Protein 7XKD (pdb70)

Solvent-accessible surface area: 43167 Å² total; per-residue (Å²): 166,103,128,202,90,115,69,119,52,49,124,77,30,27,119,115,25,69,105,84,14,71,124,40,66,91,102,39,99,25,14,26,39,0,0,9,8,14,26,22,176,48,8,74,19,105,80,11,144,96,0,18,104,95,59,144,38,111,11,90,164,6,77,1,44,8,3,43,31,28,41,28,59,55,9,49,19,16,6,0,29,0,0,32,59,8,25,0,0,2,0,0,1,10,1,42,77,20,105,19,23,56,0,9,50,16,0,35,13,2,3,15,19,92,37,2,62,115,4,7,0,0,0,0,0,0,25,19,48,76,0,18,102,103,33,96,63,116,70,21,102,90,73,7,61,40,24,84,202,39,104,43,36,182,101,9,109,64,97,97,52,72,30,106,135,0,6,56,0,18,17,3,2,38,19,18,0,0,119,35,3,51,87,26,8,79,49,102,9,29,0,22,28,40,39,2,52,22,129,41,111,100,7,51,97,65,6,20,79,5,0,81,35,18,12,13,14,89,30,1,67,57,9,35,2,47,166,63,99,97,21,114,118,59,8,79,82,14,78,45,96,14,145,81,36,44,168,74,10,38,78,31,72,0,48,116,50,1,101,137,36,118,92,32,58,163,20,150,16,164,51,85,56,35,3,140,12,12,34,8,9,0,30,14,12,49,16,4,80,90,7,87,48,0,0,0,0,0,7,18,6,14,0,0,1,6,8,0,61,43,67,15,10,42,54,22,4,92,23,176,16,30,3,2,18,5,1,0,14,1,60,65,22,48,55,0,0,6,3,0,0,23,3,39,0,12,0,6,37,9,130,30,240,124,53,93,23,96,54,48,92,80,2,71,37,14,95,2,5,2,13,10,0,55,8,14,84,37,67,44,0,0,0,0,0,2,23,23,27,1,0,6,6,34,15,128,85,18,124,61,82,25,70,1,74,48,13,68,2,4,0,32,11,5,16,33,4,81,87,53,102,29,0,0,0,0,0,0,14,8,11,1,20,2,4,7,6,160,85,14,84,3,98,15,19,3,44,14,1,29,1,1,1,23,10,14,24,15,3,38,42,14,40,0,0,0,0,0,0,31,16,8,20,0,30,2,3,0,13,95,0,0,39,83,15,23,64,0,52,94,139,102,11,111,6,5,0,12,7,10,11,12,3,73,0,0,17,0,0,0,0,0,1,14,61,81,45,0,3,1,4,1,1,3,50,28,63,71,7,5,73,4,60,11,10,42,43,26,0,16,11,19,15,23,6,78,56,0,35,0,0,0,0,0,0,15,23,18,28,0,27,0,11,23,115,69,54,114,18,119,138,81,9,94,49,23,89,43,10,28,119,58,136,34,58,100,4,31,98,3,0,44,47,3,40,57,51,2,88,71,62,26,178,91,0,20,2,22,73,111,39,82,66,91,94,10,34,1,178,84,30,86,10,93,7,56,40,24,34,161,18,124,66,50,22,72,31,113,0,32,0,55,16,58,38,20,67,3,50,37,1,31,0,3,0,0,20,54,8,104,87,103,29,34,31,18,0,0,7,4,15,55,87,11,103,69,82,44,42,8,6,41,0,80,80,32,5,62,1,54,30,43,44,96,140,62,17,0,44,0,56,0,71,45,4,84,82,119,3,26,0,41,0,31,0,0,0,1,6,28,12,100,35,129,12,17,10,15,14,50,12,74,86,12,33,4,41,9,94,20,19,84,0,28,6,64,131,91,81,79,43,34,39,141,64,23,90,94,3,4,20,65,0,11,100,55,0,42,50,2,19,94,6,2,101,75,63,54,83,12,72,89,43,78,11,8,58,0,6,22,42,0,0,26,0,6,28,67,15,12,86,37,29,43,83,4,17,192,60,81,36,144,138,53,142,52,138,4,18,42,23,0,19,107,6,0,35,19,23,0,0,0,9,7,0,3,7,19,1,2,89,10,0,89,23,4,1,52,97,8,17,74,38,41,74,120,101,11,26,92,95,10,24,112,67,0,64,23,79,0,34,86,33,12,54,96,4,55,109,123,33,65,80,19,0,9,53,127,108,34,69,68,105,85,11,4,23,16,74,42,92,96,23,26,95,115,18,12,51,29,45,17,41,91,22,30,119,97,2,39,55,13,27,99,48,0,57,66,30,10,72,159,12,45,147,109,90,32,86,52,79,41,42,163,99,61,139,64,24,105,49,5,47,31,2,0,27,17,4,0,4,34,10,33,9,58,24,87,112,14,139,91,107,80,84,100,79,65,54,70,52,13,63,62,15,15,33,2,1,42,45,0,22,56,37,14,0,33,23,26,62,68,0,122,71,55,106,124

Sequence (1008 aa):
EDQRNEEKAQREANKKIEKQLQKDKQVYRATHRLLLLGAGESGKNTIVKSGIFETKFQVDKVNFHMFDVGAQRDERRKWIQCFNDVTAIIFVVASSTNRLQAALKLFDSIWNNKWLRDTSVILFLNKQDLLAEKVLAGKIEDYFPEFARYTTPEDATPEPGEDPRVTRAKYFIRDEFLRISTASGDGRHYCYPHFTCAVDTENIRRVFNDCRDIIQRMHLRQYELLELDQLRQEAEQLKNQIRDARKACADATLSQITNNIDPVGRIQMRTRRTLRGHLAKIYAMHWGTDSRLLVSASQDGKLIIWDSYTTNKVHAIPLRSSWVMTCAYAPSGNYVACGGLDNICSIYNLKTREGNVRVSRELAGHTGYLSCCRFLDDNQIVTSSGDTTCALWDIETGQQTTTFTGHTGDVMSLSLAPDTRLFVSGACDASAKLWDVREGMCRQTFTGHESDINAICFFPNGNAFATGSDDATCRLFDLRADQELMTYSHDNIICGITSVSFSKSGRLLLAGYDDFNCNVWDALKADRAGVLAGHDNRVSCLGVTDDGMAVATGSWDSFLKIWNSIAQARKLVEQLKMEANIDRIKVSKAAADLMAYCEAHAKEDPLLTPVPASENPFRQVQLQESGGGLVQPGGSLRLSCAASGFTFSNYKMNWVRQAPGKGLEWVSDISQSGASISYTGSVKGRFTISRDNAKNTLYLQMNSLKPEDTAVYYCARCPAPFTRDCFDVTSTTYAYRGQGTQVTVSSQMMALTFITYIGCGLSSIFLSVTLVTYIAFEKIRRDYPSKILIQLCAALLLLNLIFLLDSWIALYNTRGFCIAVAVFLHYFLLVSFTWMGLEAFHMYLALVKVFNTYIRKYILKFCIVGWGIPAVVVSIVLTISPDNYGIGNGTPDDFCWINSNVVFYITVVGYFCVIFLLNVSMFIVVLVQLCRIKKKKQLGAQRKTSIQDLRSIAGLTFLLGITWGFAFFAWGVNVTFMYLFAIFNTLQGFFIFIFYCAAKENVRKQWR

Organism: Homo sapiens (NCBI:txid9606)

B-factor: mean 107.79, std 13.54, range [73.79, 157.04]

Nearest PDB structures (foldseek):
  7xkf-assembly1_A  TM=1.004E+00  e=2.173E-44  Homo sapiens
  8f2b-assembly1_A  TM=9.698E-01  e=2.973E-37  Homo sapiens
  7tyo-assembly1_A  TM=9.680E-01  e=7.013E-37  Homo sapiens
  8f0j-assembly1_A  TM=9.685E-01  e=1.077E-36  Homo sapiens
  7f53-assembly1_A  TM=9.692E-01  e=2.702E-36  Homo sapiens

Foldseek 3Di:
DVPVVVVVVVVVVVVVVVVVVVVVVVVVVQAQEEEEAELDPVFPSPLLQQQKDWDWDADPNGIYIYIYGHPDDPPCPPVVLVCLPHLAYEYEYALQVVSLVSSLVVLLCQCQDPSNVQHAYEYEYECLVNLVVVQVPPPLCVVDVCLVVFDQDPPLPPVVPPDRRSSSSVVVSVVSNVVSQVVRDDLRYHYHYDYDHSPDPCSVVVVVVVSVVSVVSVVCVVVPVD/DVVVVVVVVVVVVVVVVVVLVVLDDDFLQVVCVPPDDPAQDEWDFPDKAFDDDFAWQEKAAAQVLQWIWTAGLCQWIWIARNVVRHIDQTDGHPHSAWREKEAANVRQWIWIWFQVQKIFIWGCQDPVNHIDGLDIAHPGPFTWQYKYHQHNQWIWTFGQVQKIFIAGNVVRGTPAIAHDGDGGWNEKEAFPVSQKIKTFGQQQKIFIFGVVHHDGPAIAHDDDGGFNEKYAANVRFKIKTWGQQQKIWIGGHPSRYTRDIAHDPPGRGTWQYWEAAQNRQWIWTWTQVQKIFIARPSNNDTSYIHNPGDGGFNYKYAGNNRPWIWTGGRVSMITIID/DVVVVVVVVVVVVVVVVDDDDDPVVVVVVVVVVCVVCVVVDCVNPPDDPVPDPVD/DWAKAKDWADEDAAFAKIKIKIAIDDDQLQQWKKFKWWAAVPDAIDGAWIAHRVGPDTDGDPVCRVFKDKDDDSVRRMIMIMGRGHDQRRFTWMKMFTFDDTPDPDGDQRRPPPDDRIHPTDTHGYDD/DLVVLVVLLLVQLVLLLVLLVVLLCLLVVDVVPQPDPVSLLLNQLSVLSNQLSVLVNVQVVDFDAVDQVVLLVSQLSNQLSLQLNLLSLLVSLVVLCLVPVVPPPSDDPPPSPVSCCCSNPVSVVLSVVVVVVDSCQQAACVDSDNHTGHGDPVVVCCVRPVVSSVVSLVSLVVSLVVVVVVVVVVQPPCPPHPRDPDDPLVVLVNVLSCLSSVNLCVLVVCVPVDPVVSVSSSSNCPSNSSVSNSVSPQVVDPVSVVVVD

GO terms:
  GO:0005515 protein binding (F, IPI)
  GO:0001678 intracellular glucose homeostasis (P, IDA)
  GO:0034695 response to prostaglandin E (P, IDA)
  GO:0035774 positive regulation of insulin secretion involved in cellular response to glucose stimulus (P, IDA)
  GO:0038184 adenylate cyclase-activating G protein-coupled bile acid receptor signaling pathway (P, IDA)
  GO:0014819 regulation of skeletal muscle contraction (P, IDA)
  GO:0007189 adenylate cyclase-activating G protein-coupled receptor signaling pathway (P, IDA)
  GO:0007192 adenylate cyclase-activating serotonin receptor signaling pathway (P, IDA)
  GO:0071468 cellular response to acidic pH (P, IDA)
  GO:0031748 D1 dopamine receptor binding (F, IPI)
  GO:0009898 cytoplasmic side of plasma membrane (C, IDA)
  GO:0003925 G protein activity (F, IDA)
  GO:0071880 adenylate cyclase-activating adrenergic receptor signaling pathway (P, IDA)
  GO:0003924 GTPase activity (F, EXP)
  GO:0002862 negative regulation of inflammatory response to antigenic stimulus (P, TAS)
  GO:0003091 renal water homeostasis (P, TAS)
  GO:0003925 G protein activity (F, TAS)
  GO:0005886 plasma membrane (C, TAS)
  GO:0010856 adenylate cyclase activator activity (F, TAS)
  GO:0032024 positive regulation of insulin secretion (P, TAS)

Secondary structure (DSSP, 8-state):
-HHHHHHHHHHHHHHHHHHHHHHHHHHHHT--EEEEEESSSSS-HHHH---EEEEEEEETTEEEEEEEE-S--S--TTGGGGGTTSSEEEEEEE----HHHHHHHHHHHHHT-STTTT-EEEEEEE-HHHHHHHHH---HHHH-GGGTT----TT---SS---TTHHHHHHHHHHHHHHHHHHH-SSS--EEEEE--SS-STHHHHHHHHHHHHHHHHHHHHTT--/-HHHHHHHHHHHHHHHHHHHHHH--S-HHHHTTSSPP-------EEEEE---SS-EEEEEE-TTSSEEEEEETTTEEEEEETTTTEEEEEEEPSSS-EEEEEE-TTSSEEEEEETTS-EEEEESS-SS-S-EEEEEE---SS-EEEEEESSSS-EEEEETTSEEEEEETTTTEEEEEEE--SSPEEEEEE-TTSSEEEEEESSSEEEEEETTT----EEEE--SS-EEEEEE-TTSSEEEEEETTS-EEEEETTTTEEEEEE--TT--S-EEEEEE-SSSSEEEEEETTS-EEEEETTTTEEEEE----SS----EEE-TTSS-EEE--TTS-EEEE-/-HHHHHHHHHHHHHHHHS----HHHHHHHHHHHHHHTSTT-TTTSPPPTTS-TT-/--EEEEE---EE-TT--EEEEEEEESS-GGGS-EEEEEEETTTEEEEEEEE-TTSS--EE-GGGTTTEEEEEETTTTEEEEEE-S--GGG-EEEEEEE-SSSS-S----SSSSS-TTB---EEEEE--/-HHHHHHHHHHHHHHHHHHHHHHHHHHHH-GGG--SHHHHHHHHHHHHHHHHHHHHHHHHH----S-HHHHHHHHHHHHHHHHHHHHHHHHHHHHHHHHHTS-SS---TTHHHHHHHHHHHHHHHHHHHHHHH-GGGS------SSS-----SSSHHIIIIIIHHHHHHHHHHHHHHHHHHHHHHHHT--SSSS-S---HHHHHHHHHHHHHHTGGGGHHHHH----HHHHHHHHHHHHTHHHHHHIIIIIS-HHHHHHH-

InterPro domains:
  IPR000367 G-protein alpha subunit, group S [PR00443] (86-100)
  IPR000367 G-protein alpha subunit, group S [PR00443] (101-116)
  IPR000367 G-protein alpha subunit, group S [PR00443] (117-131)
  IPR000367 G-protein alpha subunit, group S [PR00443] (270-285)
  IPR000367 G-protein alpha subunit, group S [PR00443] (334-348)
  IPR000367 G-protein alpha subunit, group S [PR00443] (349-362)
  IPR001019 Guanine nucleotide binding protein, alpha subunit [PF00503] (21-383)
  IPR001019 Guanine nucleotide binding protein, alpha subunit [PR00318] (42-57)
  IPR001019 Guanine nucleotide binding protein, alpha subunit [PR00318] (190-212)
  IPR001019 Guanine nucleotide binding protein, alpha subunit [PR00318] (219-236)
  IPR001019 Guanine nucleotide binding protein, alpha subunit [PR00318] (241-269)
  IPR001019 Guanine nucleotide binding protein, alpha subunit [PR00318] (287-296)
  IPR001019 Guanine nucleotide binding protein, alpha subunit [PS51882] (39-394)
  IPR001019 Guanine nucleotide binding protein, alpha subunit [PTHR10218] (12-391)
  IPR001019 Guanine nucleotide binding protein, alpha subunit [SM00275] (20-393)
  IPR001019 Guanine nucleotide binding protein, alpha subunit [cd00066] (41-388)
  IPR011025 G protein alpha subunit, helical insertion [G3DSA:1.10.400.10] (89-203)
  IPR011025 G protein alpha subunit, helical insertion [SSF47895] (87-201)
  IPR027417 P-loop containing nucleoside triphosphate hydrolase [G3DSA:3.40.50.300] (42-382)
  IPR027417 P-loop containing nucleoside triphosphate hydrolase [SSF52540] (38-392)

CATH classification: 2.130.10.10

Radius of gyration: 33.16 Å; Cα contacts (8 Å, |Δi|>4): 2093; chains: 5; bounding box: 89×95×79 Å

Structure (mmCIF, N/CA/C/O backbone):
data_7XKD
#
_entry.id   7XKD
#
_cell.length_a   1.00
_cell.length_b   1.00
_cell.length_c   1.00
_cell.angle_alpha   90.00
_cell.angle_beta   90.00
_cell.angle_gamma   90.00
#
_symmetry.space_group_name_H-M   'P 1'
#
loop_
_entity.id
_entity.type
_entity.pdbx_description
1 polymer 'Guanine nucleotide-binding protein G(s) subunit alpha isoforms short'
2 polymer 'Guanine nucleotide-binding protein G(I)/G(S)/G(T) subunit beta-1'
3 polymer 'Guanine nucleotide-binding protein G(I)/G(S)/G(O) subunit gamma-2'
4 polymer NB35
5 polymer 'Adhesion G-protein coupled receptor G2'
6 non-polymer 3-BETA-HYDROXY-5-ANDROSTEN-17-ONE
7 water water
#
loop_
_atom_site.group_PDB
_atom_site.id
_atom_site.type_symbol
_atom_site.label_atom_id
_atom_site.label_alt_id
_atom_site.label_comp_id
_atom_site.label_asym_id
_atom_site.label_entity_id
_atom_site.label_seq_id
_atom_site.pdbx_PDB_ins_code
_atom_site.Cartn_x
_atom_site.Cartn_y
_atom_site.Cartn_z
_atom_site.occupancy
_atom_site.B_iso_or_equiv
_atom_site.auth_seq_id
_atom_site.auth_comp_id
_atom_site.auth_asym_id
_atom_site.auth_atom_id
_atom_site.pdbx_PDB_model_num
ATOM 1 N N . GLU A 1 10 ? 116.327 99.884 153.034 1.00 147.89 10 GLU A N 1
ATOM 2 C CA . GLU A 1 10 ? 116.450 100.838 154.128 1.00 147.89 10 GLU A CA 1
ATOM 3 C C . GLU A 1 10 ? 115.852 102.184 153.745 1.00 147.89 10 GLU A C 1
ATOM 4 O O . GLU A 1 10 ? 115.896 102.590 152.584 1.00 147.89 10 GLU A O 1
ATOM 10 N N . ASP A 1 11 ? 115.281 102.870 154.736 1.00 146.77 11 ASP A N 1
ATOM 11 C CA . ASP A 1 11 ? 114.670 104.170 154.485 1.00 146.77 11 ASP A CA 1
ATOM 12 C C . ASP A 1 11 ? 115.716 105.246 154.219 1.00 146.77 11 ASP A C 1
ATOM 13 O O . ASP A 1 11 ? 115.523 106.101 153.347 1.00 146.77 11 ASP A O 1
ATOM 18 N N . GLN A 1 12 ? 116.824 105.234 154.968 1.00 144.10 12 GLN A N 1
ATOM 19 C CA . GLN A 1 12 ? 117.733 106.378 154.942 1.00 144.10 12 GLN A CA 1
ATOM 20 C C . GLN A 1 12 ? 118.458 106.509 153.604 1.00 144.10 12 GLN A C 1
ATOM 21 O O . GLN A 1 12 ? 118.504 107.602 153.028 1.00 144.10 12 GLN A O 1
ATOM 27 N N . ARG A 1 13 ? 119.013 105.415 153.077 1.00 142.55 13 ARG A N 1
ATOM 28 C CA . ARG A 1 13 ? 119.603 105.494 151.744 1.00 142.55 13 ARG A CA 1
ATOM 29 C C . ARG A 1 13 ? 118.558 105.831 150.687 1.00 142.55 13 ARG A C 1
ATOM 30 O O . ARG A 1 13 ? 118.851 106.557 149.730 1.00 142.55 13 ARG A O 1
ATOM 38 N N . ASN A 1 14 ? 117.331 105.334 150.847 1.00 136.03 14 ASN A N 1
ATOM 39 C CA . ASN A 1 14 ? 116.286 105.653 149.880 1.00 136.03 14 ASN A CA 1
ATOM 40 C C . ASN A 1 14 ? 116.004 107.151 149.834 1.00 136.03 14 ASN A C 1
ATOM 41 O O . ASN A 1 14 ? 115.984 107.755 148.751 1.00 136.03 14 ASN A O 1
ATOM 46 N N . GLU A 1 15 ? 115.807 107.778 150.998 1.00 135.16 15 GLU A N 1
ATOM 47 C CA . GLU A 1 15 ? 115.477 109.198 150.990 1.00 135.16 15 GLU A CA 1
ATOM 48 C C . GLU A 1 15 ? 116.691 110.037 150.615 1.00 135.16 15 GLU A C 1
ATOM 49 O O . GLU A 1 15 ? 116.547 111.094 149.994 1.00 135.16 15 GLU A O 1
ATOM 55 N N . GLU A 1 16 ? 117.898 109.580 150.965 1.00 128.64 16 GLU A N 1
ATOM 56 C CA . GLU A 1 16 ? 119.094 110.291 150.528 1.00 128.64 16 GLU A CA 1
ATOM 57 C C . GLU A 1 16 ? 119.224 110.265 149.012 1.00 128.64 16 GLU A C 1
ATOM 58 O O . GLU A 1 16 ? 119.582 111.274 148.397 1.00 128.64 16 GLU A O 1
ATOM 64 N N . LYS A 1 17 ? 118.932 109.122 148.391 1.00 123.39 17 LYS A N 1
ATOM 65 C CA . LYS A 1 17 ? 118.972 109.038 146.936 1.00 123.39 17 LYS A CA 1
ATOM 66 C C . LYS A 1 17 ? 117.919 109.938 146.301 1.00 123.39 17 LYS A C 1
ATOM 67 O O . LYS A 1 17 ? 118.193 110.625 145.307 1.00 123.39 17 LYS A O 1
ATOM 73 N N . ALA A 1 18 ? 116.706 109.945 146.860 1.00 116.51 18 ALA A N 1
ATOM 74 C CA . ALA A 1 18 ? 115.663 110.814 146.323 1.00 116.51 18 ALA A CA 1
ATOM 75 C C . ALA A 1 18 ? 116.053 112.284 146.443 1.00 116.51 18 ALA A C 1
ATOM 76 O O . ALA A 1 18 ? 115.874 113.066 145.499 1.00 116.51 18 ALA A O 1
ATOM 78 N N . GLN A 1 19 ? 116.602 112.674 147.593 1.00 109.71 19 GLN A N 1
ATOM 79 C CA . GLN A 1 19 ? 117.032 114.052 147.782 1.00 109.71 19 GLN A CA 1
ATOM 80 C C . GLN A 1 19 ? 118.164 114.409 146.829 1.00 109.71 19 GLN A C 1
ATOM 81 O O . GLN A 1 19 ? 118.204 115.519 146.289 1.00 109.71 19 GLN A O 1
ATOM 87 N N . ARG A 1 20 ? 119.091 113.477 146.601 1.00 114.45 20 ARG A N 1
ATOM 88 C CA . ARG A 1 20 ? 120.200 113.742 145.692 1.00 114.45 20 ARG A CA 1
ATOM 89 C C . ARG A 1 20 ? 119.715 113.934 144.260 1.00 114.45 20 ARG A C 1
ATOM 90 O O . ARG A 1 20 ? 120.196 114.824 143.549 1.00 114.45 20 ARG A O 1
ATOM 98 N N . GLU A 1 21 ? 118.761 113.115 143.814 1.00 110.92 21 GLU A N 1
ATOM 99 C CA . GLU A 1 21 ? 118.263 113.280 142.450 1.00 110.92 21 GLU A CA 1
ATOM 100 C C . GLU A 1 21 ? 117.455 114.568 142.308 1.00 110.92 21 GLU A C 1
ATOM 101 O O . GLU A 1 21 ? 117.523 115.243 141.270 1.00 110.92 21 GLU A O 1
ATOM 107 N N . ALA A 1 22 ? 116.702 114.942 143.348 1.00 102.99 22 ALA A N 1
ATOM 108 C CA . ALA A 1 22 ? 116.017 116.231 143.319 1.00 102.99 22 ALA A CA 1
ATOM 109 C C . ALA A 1 22 ? 117.016 117.379 143.245 1.00 102.99 22 ALA A C 1
ATOM 110 O O . ALA A 1 22 ? 116.809 118.353 142.509 1.00 102.99 22 ALA A O 1
ATOM 112 N N . ASN A 1 23 ? 118.113 117.274 143.997 1.00 99.64 23 ASN A N 1
ATOM 113 C CA . ASN A 1 23 ? 119.161 118.284 143.936 1.00 99.64 23 ASN A CA 1
ATOM 114 C C . ASN A 1 23 ? 119.770 118.368 142.545 1.00 99.64 23 ASN A C 1
ATOM 115 O O . ASN A 1 23 ? 120.072 119.461 142.062 1.00 99.64 23 ASN A O 1
ATOM 120 N N . LYS A 1 24 ? 119.979 117.223 141.894 1.00 99.85 24 LYS A N 1
ATOM 121 C CA . LYS A 1 24 ? 120.529 117.237 140.541 1.00 99.85 24 LYS A CA 1
ATOM 122 C C . LYS A 1 24 ? 119.584 117.930 139.565 1.00 99.85 24 LYS A C 1
ATOM 123 O O . LYS A 1 24 ? 120.018 118.730 138.723 1.00 99.85 24 LYS A O 1
ATOM 129 N N . LYS A 1 25 ? 118.286 117.638 139.666 1.00 99.64 25 LYS A N 1
ATOM 130 C CA . LYS A 1 25 ? 117.313 118.301 138.802 1.00 99.64 25 LYS A CA 1
ATOM 131 C C . LYS A 1 25 ? 117.316 119.809 139.026 1.00 99.64 25 LYS A C 1
ATOM 132 O O . LYS A 1 25 ? 117.289 120.600 138.067 1.00 99.64 25 LYS A O 1
ATOM 138 N N . ILE A 1 26 ? 117.361 120.227 140.291 1.00 99.64 26 ILE A N 1
ATOM 139 C CA . ILE A 1 26 ? 117.367 121.651 140.598 1.00 99.64 26 ILE A CA 1
ATOM 140 C C . ILE A 1 26 ? 118.655 122.299 140.114 1.00 99.64 26 ILE A C 1
ATOM 141 O O . ILE A 1 26 ? 118.654 123.448 139.667 1.00 99.64 26 ILE A O 1
ATOM 146 N N . GLU A 1 27 ? 119.773 121.576 140.189 1.00 99.64 27 GLU A N 1
ATOM 147 C CA . GLU A 1 27 ? 121.033 122.100 139.674 1.00 99.64 27 GLU A CA 1
ATOM 148 C C . GLU A 1 27 ? 120.959 122.333 138.173 1.00 99.64 27 GLU A C 1
ATOM 149 O O . GLU A 1 27 ? 121.461 123.345 137.667 1.00 99.64 27 GLU A O 1
ATOM 155 N N . LYS A 1 28 ? 120.348 121.398 137.443 1.00 99.64 28 LYS A N 1
ATOM 156 C CA . LYS A 1 28 ? 120.165 121.598 136.008 1.00 99.64 28 LYS A CA 1
ATOM 157 C C . LYS A 1 28 ? 119.338 122.846 135.731 1.00 99.64 28 LYS A C 1
ATOM 158 O O . LYS A 1 28 ? 119.729 123.701 134.920 1.00 99.64 28 LYS A O 1
ATOM 164 N N . GLN A 1 29 ? 118.199 122.978 136.414 1.00 99.64 29 GLN A N 1
ATOM 165 C CA . GLN A 1 29 ? 117.367 124.160 136.206 1.00 99.64 29 GLN A CA 1
ATOM 166 C C . GLN A 1 29 ? 118.111 125.435 136.589 1.00 99.64 29 GLN A C 1
ATOM 167 O O . GLN A 1 29 ? 117.945 126.479 135.948 1.00 99.64 29 GLN A O 1
ATOM 173 N N . LEU A 1 30 ? 118.954 125.363 137.617 1.00 99.64 30 LEU A N 1
ATOM 174 C CA . LEU A 1 30 ? 119.639 126.552 138.104 1.00 99.64 30 LEU A CA 1
ATOM 175 C C . LEU A 1 30 ? 120.728 127.000 137.141 1.00 99.64 30 LEU A C 1
ATOM 176 O O . LEU A 1 30 ? 120.934 128.201 136.949 1.00 99.64 30 LEU A O 1
ATOM 181 N N . GLN A 1 31 ? 121.450 126.056 136.535 1.00 99.64 31 GLN A N 1
ATOM 182 C CA . GLN A 1 31 ? 122.426 126.449 135.522 1.00 99.64 31 GLN A CA 1
ATOM 183 C C . GLN A 1 31 ? 121.726 127.002 134.286 1.00 99.64 31 GLN A C 1
ATOM 184 O O . GLN A 1 31 ? 122.210 127.957 133.658 1.00 99.64 31 GLN A O 1
ATOM 190 N N . LYS A 1 32 ? 120.561 126.442 133.947 1.00 99.64 32 LYS A N 1
ATOM 191 C CA . LYS A 1 32 ? 119.775 127.006 132.856 1.00 99.64 32 LYS A CA 1
ATOM 192 C C . LYS A 1 32 ? 119.374 128.445 133.157 1.00 99.64 32 LYS A C 1
ATOM 193 O O . LYS A 1 32 ? 119.398 129.304 132.268 1.00 99.64 32 LYS A O 1
ATOM 199 N N . ASP A 1 33 ? 118.998 128.726 134.406 1.00 99.64 33 ASP A N 1
ATOM 200 C CA . ASP A 1 33 ? 118.637 130.090 134.786 1.00 99.64 33 ASP A CA 1
ATOM 201 C C . ASP A 1 33 ? 119.855 131.006 134.818 1.00 99.64 33 ASP A C 1
ATOM 202 O O . ASP A 1 33 ? 119.753 132.197 134.503 1.00 99.64 33 ASP A O 1
ATOM 207 N N . LYS A 1 34 ? 121.009 130.475 135.224 1.00 99.64 34 LYS A N 1
ATOM 208 C CA . LYS A 1 34 ? 122.230 131.273 135.266 1.00 99.64 34 LYS A CA 1
ATOM 209 C C . LYS A 1 34 ? 122.630 131.733 133.875 1.00 99.64 34 LYS A C 1
ATOM 210 O O . LYS A 1 34 ? 123.096 132.867 133.692 1.00 99.64 34 LYS A O 1
ATOM 216 N N . GLN A 1 35 ? 122.462 130.859 132.881 1.00 99.64 35 GLN A N 1
ATOM 217 C CA . GLN A 1 35 ? 122.763 131.250 131.508 1.00 99.64 35 GLN A CA 1
ATOM 218 C C . GLN A 1 35 ? 121.958 132.479 131.100 1.00 99.64 35 GLN A C 1
ATOM 219 O O . GLN A 1 35 ? 122.488 133.393 130.459 1.00 99.64 35 GLN A O 1
ATOM 225 N N . VAL A 1 36 ? 120.675 132.520 131.465 1.00 99.64 36 VAL A N 1
ATOM 226 C CA . VAL A 1 36 ? 119.836 133.668 131.131 1.00 99.64 36 VAL A CA 1
ATOM 227 C C . VAL A 1 36 ? 120.247 134.890 131.942 1.00 99.64 36 VAL A C 1
ATOM 228 O O . VAL A 1 36 ? 120.306 136.010 131.421 1.00 99.64 36 VAL A O 1
ATOM 232 N N . TYR A 1 37 ? 120.528 134.697 133.231 1.00 99.64 37 TYR A N 1
ATOM 233 C CA . TYR A 1 37 ? 120.809 135.830 134.107 1.00 99.64 37 TYR A CA 1
ATOM 234 C C . TYR A 1 37 ? 122.093 136.543 133.710 1.00 99.64 37 TYR A C 1
ATOM 235 O O . TYR A 1 37 ? 122.194 137.767 133.845 1.00 99.64 37 TYR A O 1
ATOM 244 N N . ARG A 1 38 ? 123.095 135.795 133.245 1.00 99.64 38 ARG A N 1
ATOM 245 C CA . ARG A 1 38 ? 124.389 136.409 132.961 1.00 99.64 38 ARG A CA 1
ATOM 246 C C . ARG A 1 38 ? 124.302 137.431 131.833 1.00 99.64 38 ARG A C 1
ATOM 247 O O . ARG A 1 38 ? 124.927 138.494 131.903 1.00 99.64 38 ARG A O 1
ATOM 255 N N . ALA A 1 39 ? 123.548 137.129 130.783 1.00 99.64 39 ALA A N 1
ATOM 256 C CA . ALA A 1 39 ? 123.459 138.010 129.618 1.00 99.64 39 ALA A CA 1
ATOM 257 C C . ALA A 1 39 ? 122.199 138.875 129.670 1.00 99.64 39 ALA A C 1
ATOM 258 O O . ALA A 1 39 ? 121.301 138.750 128.840 1.00 99.64 39 ALA A O 1
ATOM 260 N N . THR A 1 40 ? 122.130 139.768 130.656 1.00 99.64 40 THR A N 1
ATOM 261 C CA . THR A 1 40 ? 120.975 140.652 130.772 1.00 99.64 40 THR A CA 1
ATOM 262 C C . THR A 1 40 ? 121.328 142.130 130.847 1.00 99.64 40 THR A C 1
ATOM 263 O O . THR A 1 40 ? 120.686 142.939 130.173 1.00 99.64 40 THR A O 1
ATOM 267 N N . HIS A 1 41 ? 122.335 142.509 131.637 1.00 99.64 41 HIS A N 1
ATOM 268 C CA . HIS A 1 41 ? 122.784 143.900 131.758 1.00 99.64 41 HIS A CA 1
ATOM 269 C C . HIS A 1 41 ? 121.654 144.810 132.253 1.00 99.64 41 HIS A C 1
ATOM 270 O O . HIS A 1 41 ? 121.125 145.656 131.532 1.00 99.64 41 HIS A O 1
ATOM 277 N N . ARG A 1 42 ? 121.288 144.594 133.512 1.00 99.64 42 ARG A N 1
ATOM 278 C CA . ARG A 1 42 ? 120.277 145.421 134.155 1.00 99.64 42 ARG A CA 1
ATOM 279 C C . ARG A 1 42 ? 120.761 146.858 134.317 1.00 99.64 42 ARG A C 1
ATOM 280 O O . ARG A 1 42 ? 121.940 147.110 134.572 1.00 99.64 42 ARG A O 1
ATOM 288 N N . LEU A 1 43 ? 119.832 147.805 134.176 1.00 99.64 43 LEU A N 1
ATOM 289 C CA . LEU A 1 43 ? 120.100 149.223 134.365 1.00 99.64 43 LEU A CA 1
ATOM 290 C C . LEU A 1 43 ? 119.067 149.812 135.312 1.00 99.64 43 LEU A C 1
ATOM 291 O O . LEU A 1 43 ? 117.943 149.316 135.407 1.00 99.64 43 LEU A O 1
ATOM 296 N N . LEU A 1 44 ? 119.445 150.881 136.010 1.00 99.64 44 LEU A N 1
ATOM 297 C CA . LEU A 1 44 ? 118.519 151.581 136.897 1.00 99.64 44 LEU A CA 1
ATOM 298 C C . LEU A 1 44 ? 118.246 152.966 136.329 1.00 99.64 44 LEU A C 1
ATOM 299 O O . LEU A 1 44 ? 119.147 153.803 136.271 1.00 99.64 44 LEU A O 1
ATOM 304 N N . LEU A 1 45 ? 117.001 153.217 135.932 1.00 99.64 45 LEU A N 1
ATOM 305 C CA . LEU A 1 45 ? 116.617 154.506 135.359 1.00 99.64 45 LEU A CA 1
ATOM 306 C C . LEU A 1 45 ? 116.160 155.419 136.488 1.00 99.64 45 LEU A C 1
ATOM 307 O O . LEU A 1 45 ? 115.067 155.271 137.033 1.00 99.64 45 LEU A O 1
ATOM 312 N N . LEU A 1 46 ? 117.007 156.377 136.845 1.00 99.64 46 LEU A N 1
ATOM 313 C CA . LEU A 1 46 ? 116.738 157.300 137.935 1.00 99.64 46 LEU A CA 1
ATOM 314 C C . LEU A 1 46 ? 116.520 158.702 137.384 1.00 99.64 46 LEU A C 1
ATOM 315 O O . LEU A 1 46 ? 117.172 159.112 136.419 1.00 99.64 46 LEU A O 1
ATOM 320 N N . GLY A 1 47 ? 115.596 159.425 137.993 1.00 103.44 47 GLY A N 1
ATOM 321 C CA . GLY A 1 47 ? 115.297 160.794 137.602 1.00 103.44 47 GLY A CA 1
ATOM 322 C C . GLY A 1 47 ? 115.261 161.702 138.813 1.00 103.44 47 GLY A C 1
ATOM 323 O O . GLY A 1 47 ? 114.869 161.279 139.902 1.00 103.44 47 GLY A O 1
ATOM 324 N N . ALA A 1 48 ? 115.678 162.954 138.615 1.00 115.53 48 ALA A N 1
ATOM 325 C CA . ALA A 1 48 ? 115.689 163.911 139.715 1.00 115.53 48 ALA A CA 1
ATOM 326 C C . ALA A 1 48 ? 114.282 164.169 140.235 1.00 115.53 48 ALA A C 1
ATOM 327 O O . ALA A 1 48 ? 114.066 164.262 141.449 1.00 115.53 48 ALA A O 1
ATOM 329 N N . GLY A 1 49 ? 113.312 164.288 139.332 1.00 124.64 49 GLY A N 1
ATOM 330 C CA . GLY A 1 49 ? 111.936 164.516 139.713 1.00 124.64 49 GLY A CA 1
ATOM 331 C C . GLY A 1 49 ? 111.002 163.992 138.645 1.00 124.64 49 GLY A C 1
ATOM 332 O O . GLY A 1 49 ? 111.432 163.451 137.624 1.00 124.64 49 GLY A O 1
ATOM 333 N N . GLU A 1 50 ? 109.702 164.154 138.896 1.00 136.26 50 GLU A N 1
ATOM 334 C CA . GLU A 1 50 ? 108.701 163.734 137.925 1.00 136.26 50 GLU A CA 1
ATOM 335 C C . GLU A 1 50 ? 108.692 164.621 136.687 1.00 136.26 50 GLU A C 1
ATOM 336 O O . GLU A 1 50 ? 108.199 164.193 135.638 1.00 136.26 50 GLU A O 1
ATOM 342 N N . SER A 1 51 ? 109.221 165.843 136.787 1.00 129.77 51 SER A N 1
ATOM 343 C CA . SER A 1 51 ? 109.246 166.736 135.633 1.00 129.77 51 SER A CA 1
ATOM 344 C C . SER A 1 51 ? 110.168 166.205 134.543 1.00 129.77 51 SER A C 1
ATOM 345 O O . SER A 1 51 ? 109.882 166.366 133.351 1.00 129.77 51 SER A O 1
ATOM 348 N N . GLY A 1 52 ? 111.283 165.589 134.931 1.00 129.64 52 GLY A N 1
ATOM 349 C CA . GLY A 1 52 ? 112.168 164.953 133.975 1.00 129.64 52 GLY A CA 1
ATOM 350 C C . GLY A 1 52 ? 111.438 163.901 133.168 1.00 129.64 52 GLY A C 1
ATOM 351 O O . GLY A 1 52 ? 110.665 163.115 133.723 1.00 129.64 52 GLY A O 1
ATOM 352 N N . LYS A 1 53 ? 111.656 163.884 131.855 1.00 126.41 53 LYS A N 1
ATOM 353 C CA . LYS A 1 53 ? 110.907 162.994 130.969 1.00 126.41 53 LYS A CA 1
ATOM 354 C C . LYS A 1 53 ? 111.617 161.644 130.872 1.00 126.41 53 LYS A C 1
ATOM 355 O O . LYS A 1 53 ? 112.168 161.255 129.842 1.00 126.41 53 LYS A O 1
ATOM 361 N N . ASN A 1 54 ? 111.588 160.921 131.995 1.00 121.16 54 ASN A N 1
ATOM 362 C CA . ASN A 1 54 ? 112.151 159.576 132.031 1.00 121.16 54 ASN A CA 1
ATOM 363 C C . ASN A 1 54 ? 111.399 158.633 131.102 1.00 121.16 54 ASN A C 1
ATOM 364 O O . ASN A 1 54 ? 112.010 157.785 130.442 1.00 121.16 54 ASN A O 1
ATOM 369 N N . THR A 1 55 ? 110.073 158.763 131.048 1.00 126.90 55 THR A N 1
ATOM 370 C CA . THR A 1 55 ? 109.251 157.789 130.337 1.00 126.90 55 THR A CA 1
ATOM 371 C C . THR A 1 55 ? 109.596 157.745 128.853 1.00 126.90 55 THR A C 1
ATOM 372 O O . THR A 1 55 ? 109.693 156.665 128.259 1.00 126.90 55 THR A O 1
ATOM 376 N N . ILE A 1 56 ? 109.792 158.912 128.235 1.00 126.27 56 ILE A N 1
ATOM 377 C CA . ILE A 1 56 ? 110.028 158.939 126.798 1.00 126.27 56 ILE A CA 1
ATOM 378 C C . ILE A 1 56 ? 111.479 158.641 126.448 1.00 126.27 56 ILE A C 1
ATOM 379 O O . ILE A 1 56 ? 111.787 158.398 125.276 1.00 126.27 56 ILE A O 1
ATOM 384 N N . VAL A 1 57 ? 112.387 158.665 127.428 1.00 122.16 57 VAL A N 1
ATOM 385 C CA . VAL A 1 57 ? 113.778 158.315 127.149 1.00 122.16 57 VAL A CA 1
ATOM 386 C C . VAL A 1 57 ? 113.880 156.870 126.681 1.00 122.16 57 VAL A C 1
ATOM 387 O O . VAL A 1 57 ? 114.548 156.572 125.684 1.00 122.16 57 VAL A O 1
ATOM 391 N N . LYS A 1 58 ? 113.210 155.959 127.383 1.00 123.16 58 LYS A N 1
ATOM 392 C CA . LYS A 1 58 ? 113.159 154.547 127.010 1.00 123.16 58 LYS A CA 1
ATOM 393 C C . LYS A 1 58 ? 114.551 153.941 126.858 1.00 123.16 58 LYS A C 1
ATOM 394 O O . LYS A 1 58 ? 115.037 153.754 125.744 1.00 123.16 58 LYS A O 1
ATO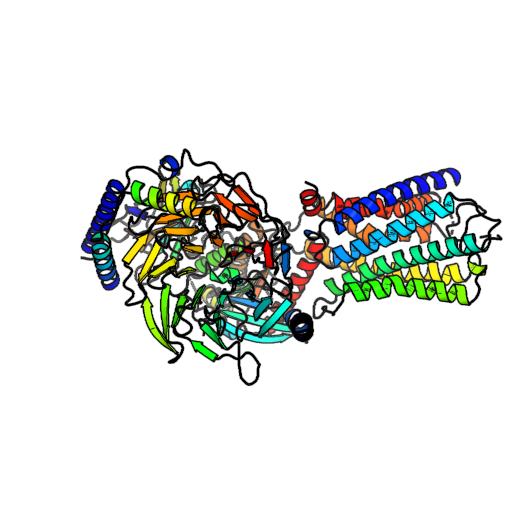M 400 N N . SER A 1 205 ? 102.825 148.084 140.245 1.00 99.64 205 SER A N 1
ATOM 401 C CA . SER A 1 205 ? 103.364 149.241 140.948 1.00 99.64 205 SER A CA 1
ATOM 402 C C . SER A 1 205 ? 104.632 148.869 141.702 1.00 99.64 205 SER A C 1
ATOM 403 O O . SER A 1 205 ? 105.035 147.708 141.717 1.00 99.64 205 SER A O 1
ATOM 406 N N . GLY A 1 206 ? 105.257 149.859 142.331 1.00 99.64 206 GLY A N 1
ATOM 407 C CA . GLY A 1 206 ? 106.488 149.624 143.059 1.00 99.64 206 GLY A CA 1
ATOM 408 C C . GLY A 1 206 ? 107.719 149.702 142.182 1.00 99.64 206 GLY A C 1
ATOM 409 O O . GLY A 1 206 ? 108.626 150.496 142.442 1.00 99.64 206 GLY A O 1
ATOM 410 N N . ILE A 1 207 ? 107.764 148.876 141.142 1.00 99.64 207 ILE A N 1
ATOM 411 C CA . ILE A 1 207 ? 108.868 148.864 140.192 1.00 99.64 207 ILE A CA 1
ATOM 412 C C . ILE A 1 207 ? 108.301 148.576 138.808 1.00 99.64 207 ILE A C 1
ATOM 413 O O . ILE A 1 207 ? 107.311 147.851 138.670 1.00 99.64 207 ILE A O 1
ATOM 418 N N . PHE A 1 208 ? 108.913 149.164 137.785 1.00 99.64 208 PHE A N 1
ATOM 419 C CA . PHE A 1 208 ? 108.498 148.979 136.403 1.00 99.64 208 PHE A CA 1
ATOM 420 C C . PHE A 1 208 ? 109.667 148.426 135.606 1.00 99.64 208 PHE A C 1
ATOM 421 O O . PHE A 1 208 ? 110.797 148.904 135.742 1.00 99.64 208 PHE A O 1
ATOM 429 N N . GLU A 1 209 ? 109.386 147.434 134.769 1.00 99.64 209 GLU A N 1
ATOM 430 C CA . GLU A 1 209 ? 110.393 146.742 133.983 1.00 99.64 209 GLU A CA 1
ATOM 431 C C . GLU A 1 209 ? 110.261 147.125 132.518 1.00 99.64 209 GLU A C 1
ATOM 432 O O . GLU A 1 209 ? 109.148 147.245 131.997 1.00 99.64 209 GLU A O 1
ATOM 438 N N . THR A 1 210 ? 111.398 147.320 131.858 1.00 99.64 210 THR A N 1
ATOM 439 C CA . THR A 1 210 ? 111.418 147.532 130.419 1.00 99.64 210 THR A CA 1
ATOM 440 C C . THR A 1 210 ? 112.512 146.666 129.819 1.00 99.64 210 THR A C 1
ATOM 441 O O . THR A 1 210 ? 113.675 146.767 130.216 1.00 99.64 210 THR A O 1
ATOM 445 N N . LYS A 1 211 ? 112.137 145.816 128.873 1.00 99.64 211 LYS A N 1
ATOM 446 C CA . LYS A 1 211 ? 113.066 144.937 128.182 1.00 99.64 211 LYS A CA 1
ATOM 447 C C . LYS A 1 211 ? 113.316 145.505 126.796 1.00 99.64 211 LYS A C 1
ATOM 448 O O . LYS A 1 211 ? 112.364 145.760 126.052 1.00 99.64 211 LYS A O 1
ATOM 454 N N . PHE A 1 212 ? 114.582 145.708 126.440 1.00 99.64 212 PHE A N 1
ATOM 455 C CA . PHE A 1 212 ? 114.875 146.134 125.080 1.00 99.64 212 PHE A CA 1
ATOM 456 C C . PHE A 1 212 ? 116.191 145.538 124.612 1.00 99.64 212 PHE A C 1
ATOM 457 O O . PHE A 1 212 ? 117.128 145.359 125.391 1.00 99.64 212 PHE A O 1
ATOM 465 N N . GLN A 1 213 ? 116.247 145.230 123.322 1.00 100.48 213 GLN A N 1
ATOM 466 C CA . GLN A 1 213 ? 117.387 144.563 122.713 1.00 100.48 213 GLN A CA 1
ATOM 467 C C . GLN A 1 213 ? 118.087 145.518 121.759 1.00 100.48 213 GLN A C 1
ATOM 468 O O . GLN A 1 213 ? 117.446 146.115 120.888 1.00 100.48 213 GLN A O 1
ATOM 474 N N . VAL A 1 214 ? 119.398 145.657 121.925 1.00 99.90 214 VAL A N 1
ATOM 475 C CA . VAL A 1 214 ? 120.231 146.460 121.039 1.00 99.90 214 VAL A CA 1
ATOM 476 C C . VAL A 1 214 ? 121.326 145.557 120.494 1.00 99.90 214 VAL A C 1
ATOM 477 O O . VAL A 1 214 ? 122.153 145.048 121.261 1.00 99.90 214 VAL A O 1
ATOM 481 N N . ASP A 1 215 ? 121.333 145.363 119.176 1.00 104.24 215 ASP A N 1
ATOM 482 C CA . ASP A 1 215 ? 122.316 144.515 118.503 1.00 104.24 215 ASP A CA 1
ATOM 483 C C . ASP A 1 215 ? 122.366 143.124 119.130 1.00 104.24 215 ASP A C 1
ATOM 484 O O . ASP A 1 215 ? 123.434 142.584 119.425 1.00 104.24 215 ASP A O 1
ATOM 489 N N . LYS A 1 216 ? 121.181 142.550 119.344 1.00 104.29 216 LYS A N 1
ATOM 490 C CA . LYS A 1 216 ? 121.032 141.227 119.949 1.00 104.29 216 LYS A CA 1
ATOM 491 C C . LYS A 1 216 ? 121.640 141.171 121.346 1.00 104.29 216 LYS A C 1
ATOM 492 O O . LYS A 1 216 ? 122.099 140.119 121.794 1.00 104.29 216 LYS A O 1
ATOM 498 N N . VAL A 1 217 ? 121.644 142.302 122.044 1.00 99.64 217 VAL A N 1
ATOM 499 C CA . VAL A 1 217 ? 122.090 142.383 123.429 1.00 99.64 217 VAL A CA 1
ATOM 500 C C . VAL A 1 217 ? 120.891 142.798 124.265 1.00 99.64 217 VAL A C 1
ATOM 501 O O . VAL A 1 217 ? 120.285 143.846 124.012 1.00 99.64 217 VAL A O 1
ATOM 505 N N . ASN A 1 218 ? 120.539 141.975 125.246 1.00 99.64 218 ASN A N 1
ATOM 506 C CA . ASN A 1 218 ? 119.390 142.266 126.087 1.00 99.64 218 ASN A CA 1
ATOM 507 C C . ASN A 1 218 ? 119.723 143.361 127.091 1.00 99.64 218 ASN A C 1
ATOM 508 O O . ASN A 1 218 ? 120.869 143.514 127.520 1.00 99.64 218 ASN A O 1
ATOM 513 N N . PHE A 1 219 ? 118.706 144.131 127.463 1.00 99.64 219 PHE A N 1
ATOM 514 C CA . PHE A 1 219 ? 118.861 145.192 128.442 1.00 99.64 219 PHE A CA 1
ATOM 515 C C . PHE A 1 219 ? 117.585 145.303 129.257 1.00 99.64 219 PHE A C 1
ATOM 516 O O . PHE A 1 219 ? 116.482 145.350 128.698 1.00 99.64 219 PHE A O 1
ATOM 524 N N . HIS A 1 220 ? 117.748 145.352 130.575 1.00 99.64 220 HIS A N 1
ATOM 525 C CA . HIS A 1 220 ? 116.647 145.499 131.513 1.00 99.64 220 HIS A CA 1
ATOM 526 C C . HIS A 1 220 ? 116.754 146.859 132.178 1.00 99.64 220 HIS A C 1
ATOM 527 O O . HIS A 1 220 ? 117.764 147.160 132.820 1.00 99.64 220 HIS A O 1
ATOM 534 N N . MET A 1 221 ? 115.714 147.670 132.037 1.00 99.64 221 MET A N 1
ATOM 535 C CA . MET A 1 221 ? 115.668 148.992 132.639 1.00 99.64 221 MET A CA 1
ATOM 536 C C . MET A 1 221 ? 114.590 148.996 133.708 1.00 99.64 221 MET A C 1
ATOM 537 O O . MET A 1 221 ? 113.436 148.657 133.433 1.00 99.64 221 MET A O 1
ATOM 542 N N . PHE A 1 222 ? 114.969 149.373 134.923 1.00 99.64 222 PHE A N 1
ATOM 543 C CA . PHE A 1 222 ? 114.070 149.363 136.064 1.00 99.64 222 PHE A CA 1
ATOM 544 C C . PHE A 1 222 ? 113.778 150.794 136.475 1.00 99.64 222 PHE A C 1
ATOM 545 O O . PHE A 1 222 ? 114.698 151.552 136.792 1.00 99.64 222 PHE A O 1
ATOM 553 N N . ASP A 1 223 ? 112.501 151.154 136.476 1.00 99.64 223 ASP A N 1
ATOM 554 C CA . ASP A 1 223 ? 112.064 152.490 136.852 1.00 99.64 223 ASP A CA 1
ATOM 555 C C . ASP A 1 223 ? 111.308 152.390 138.166 1.00 99.64 223 ASP A C 1
ATOM 556 O O . ASP A 1 223 ? 110.385 151.581 138.296 1.00 99.64 223 ASP A O 1
ATOM 561 N N . VAL A 1 224 ? 111.703 153.203 139.140 1.00 99.64 224 VAL A N 1
ATOM 562 C CA . VAL A 1 224 ? 111.076 153.151 140.452 1.00 99.64 224 VAL A CA 1
ATOM 563 C C . VAL A 1 224 ? 109.721 153.840 140.398 1.00 99.64 224 VAL A C 1
ATOM 564 O O . VAL A 1 224 ? 109.600 154.976 139.924 1.00 99.64 224 VAL A O 1
ATOM 568 N N . GLY A 1 225 ? 108.693 153.152 140.884 1.00 99.64 225 GLY A N 1
ATOM 569 C CA . GLY A 1 225 ? 107.347 153.684 140.849 1.00 99.64 225 GLY A CA 1
ATOM 570 C C . GLY A 1 225 ? 106.801 154.057 142.210 1.00 99.64 225 GLY A C 1
ATOM 571 O O . GLY A 1 225 ? 107.154 155.101 142.764 1.00 99.64 225 GLY A O 1
ATOM 572 N N . ALA A 1 226 ? 105.939 153.205 142.762 1.00 99.64 226 ALA A N 1
ATOM 573 C CA . ALA A 1 226 ? 105.244 153.499 144.015 1.00 99.64 226 ALA A CA 1
ATOM 574 C C . ALA A 1 226 ? 106.209 153.305 145.181 1.00 99.64 226 ALA A C 1
ATOM 575 O O . ALA A 1 226 ? 106.158 152.322 145.922 1.00 99.64 226 ALA A O 1
ATOM 577 N N . GLN A 1 227 ? 107.108 154.272 145.338 1.00 99.64 227 GLN A N 1
ATOM 578 C CA . GLN A 1 227 ? 108.032 154.301 146.461 1.00 99.64 227 GLN A CA 1
ATOM 579 C C . GLN A 1 227 ? 108.082 155.714 147.016 1.00 99.64 227 GLN A C 1
ATOM 580 O O . GLN A 1 227 ? 107.816 156.684 146.305 1.00 99.64 227 GLN A O 1
ATOM 586 N N . ARG A 1 228 ? 108.426 155.821 148.295 1.00 99.64 228 ARG A N 1
ATOM 587 C CA . ARG A 1 228 ? 108.512 157.122 148.933 1.00 99.64 228 ARG A CA 1
ATOM 588 C C . ARG A 1 228 ? 109.742 157.878 148.435 1.00 99.64 228 ARG A C 1
ATOM 589 O O . ARG A 1 228 ? 110.651 157.313 147.821 1.00 99.64 228 ARG A O 1
ATOM 597 N N . ASP A 1 229 ? 109.759 159.185 148.703 1.00 101.44 229 ASP A N 1
ATOM 598 C CA . ASP A 1 229 ? 110.853 160.026 148.234 1.00 101.44 229 ASP A CA 1
ATOM 599 C C . ASP A 1 229 ? 112.172 159.707 148.922 1.00 101.44 229 ASP A C 1
ATOM 600 O O . ASP A 1 229 ? 113.230 160.061 148.393 1.00 101.44 229 ASP A O 1
ATOM 605 N N . GLU A 1 230 ? 112.139 159.059 150.083 1.00 99.64 230 GLU A N 1
ATOM 606 C CA . GLU A 1 230 ? 113.361 158.686 150.786 1.00 99.64 230 GLU A CA 1
ATOM 607 C C . GLU A 1 230 ? 113.943 157.441 150.130 1.00 99.64 230 GLU A C 1
ATOM 608 O O . GLU A 1 230 ? 113.437 156.332 150.322 1.00 99.64 230 GLU A O 1
ATOM 614 N N . ARG A 1 231 ? 115.011 157.625 149.356 1.00 99.64 231 ARG A N 1
ATOM 615 C CA . ARG A 1 231 ? 115.657 156.545 148.628 1.00 99.64 231 ARG A CA 1
ATOM 616 C C . ARG A 1 231 ? 116.905 156.040 149.335 1.00 99.64 231 ARG A C 1
ATOM 617 O O . ARG A 1 231 ? 117.714 155.337 148.726 1.00 99.64 231 ARG A O 1
ATOM 625 N N . ARG A 1 232 ? 117.069 156.383 150.611 1.00 99.64 232 ARG A N 1
ATOM 626 C CA . ARG A 1 232 ? 118.280 156.021 151.336 1.00 99.64 232 ARG A CA 1
ATOM 627 C C . ARG A 1 232 ? 118.460 154.511 151.405 1.00 99.64 232 ARG A C 1
ATOM 628 O O . ARG A 1 232 ? 119.578 154.004 151.256 1.00 99.64 232 ARG A O 1
ATOM 636 N N . LYS A 1 233 ? 117.373 153.776 151.624 1.00 99.64 233 LYS A N 1
ATOM 637 C CA . LYS A 1 233 ? 117.461 152.344 151.875 1.00 99.64 233 LYS A CA 1
ATOM 638 C C . LYS A 1 233 ? 117.405 151.515 150.598 1.00 99.64 233 LYS A C 1
ATOM 639 O O . LYS A 1 233 ? 118.283 150.682 150.363 1.00 99.64 233 LYS A O 1
ATOM 645 N N . TRP A 1 234 ? 116.385 151.720 149.763 1.00 99.64 234 TRP A N 1
ATOM 646 C CA . TRP A 1 234 ? 116.185 150.805 148.647 1.00 99.64 234 TRP A CA 1
ATOM 647 C C . TRP A 1 234 ? 117.187 151.011 147.520 1.00 99.64 234 TRP A C 1
ATOM 648 O O . TRP A 1 234 ? 117.373 150.099 146.707 1.00 99.64 234 TRP A O 1
ATOM 659 N N . ILE A 1 235 ? 117.851 152.167 147.457 1.00 99.64 235 ILE A N 1
ATOM 660 C CA . ILE A 1 235 ? 118.846 152.380 146.410 1.00 99.64 235 ILE A CA 1
ATOM 661 C C . ILE A 1 235 ? 119.976 151.368 146.529 1.00 99.64 235 ILE A C 1
ATOM 662 O O . ILE A 1 235 ? 120.605 151.006 145.526 1.00 99.64 235 ILE A O 1
ATOM 667 N N . GLN A 1 236 ? 120.232 150.868 147.740 1.00 99.64 236 GLN A N 1
ATOM 668 C CA . GLN A 1 236 ? 121.272 149.867 147.930 1.00 99.64 236 GLN A CA 1
ATOM 669 C C . GLN A 1 236 ? 120.979 148.581 147.174 1.00 99.64 236 GLN A C 1
ATOM 670 O O . GLN A 1 236 ? 121.901 147.798 146.930 1.00 99.64 236 GLN A O 1
ATOM 676 N N . CYS A 1 237 ? 119.724 148.347 146.791 1.00 99.64 237 CYS A N 1
ATOM 677 C CA . CYS A 1 237 ? 119.409 147.171 145.992 1.00 99.64 237 CYS A CA 1
ATOM 678 C C . CYS A 1 237 ? 119.977 147.250 144.584 1.00 99.64 237 CYS A C 1
ATOM 679 O O . CYS A 1 237 ? 119.954 146.241 143.872 1.00 99.64 237 CYS A O 1
ATOM 682 N N . PHE A 1 238 ? 120.481 148.409 144.164 1.00 99.64 238 PHE A N 1
ATOM 683 C CA . PHE A 1 238 ? 120.911 148.618 142.788 1.00 99.64 238 PHE A CA 1
ATOM 684 C C . PHE A 1 238 ? 122.419 148.817 142.673 1.00 99.64 238 PHE A C 1
ATOM 685 O O . PHE A 1 238 ? 122.896 149.440 141.724 1.00 99.64 238 PHE A O 1
ATOM 693 N N . ASN A 1 239 ? 123.183 148.291 143.628 1.00 99.64 239 ASN A N 1
ATOM 694 C CA . ASN A 1 239 ? 124.632 148.430 143.575 1.00 99.64 239 ASN A CA 1
ATOM 695 C C . ASN A 1 239 ? 125.272 147.521 142.536 1.00 99.64 239 ASN A C 1
ATOM 696 O O . ASN A 1 239 ? 126.415 147.766 142.141 1.00 99.64 239 ASN A O 1
ATOM 701 N N . ASP A 1 240 ? 124.570 146.482 142.094 1.00 99.64 240 ASP A N 1
ATOM 702 C CA . ASP A 1 240 ? 125.101 145.529 141.132 1.00 99.64 240 ASP A CA 1
ATOM 703 C C . ASP A 1 240 ? 124.634 145.774 139.703 1.00 99.64 240 ASP A C 1
ATOM 704 O O . ASP A 1 240 ? 124.967 144.984 138.817 1.00 99.64 240 ASP A O 1
ATOM 709 N N . VAL A 1 241 ? 123.866 146.837 139.458 1.00 99.64 241 VAL A N 1
ATOM 710 C CA . VAL A 1 241 ? 123.411 147.104 138.101 1.00 99.64 241 VAL A CA 1
ATOM 711 C C . VAL A 1 241 ? 124.583 147.564 137.241 1.00 99.64 241 VAL A C 1
ATOM 712 O O . VAL A 1 241 ? 125.607 148.052 137.732 1.00 99.64 241 VAL A O 1
ATOM 716 N N . THR A 1 242 ? 124.432 147.384 135.928 1.00 99.64 242 THR A N 1
ATOM 717 C CA . THR A 1 242 ? 125.483 147.800 135.008 1.00 99.64 242 THR A CA 1
ATOM 718 C C . THR A 1 242 ? 125.668 149.311 135.029 1.00 99.64 242 THR A C 1
ATOM 719 O O . THR A 1 242 ? 126.801 149.803 135.055 1.00 99.64 242 THR A O 1
ATOM 723 N N . ALA A 1 243 ? 124.571 150.064 135.037 1.00 99.64 243 ALA A N 1
ATOM 724 C CA . ALA A 1 243 ? 124.671 151.514 135.037 1.00 99.64 243 ALA A CA 1
ATOM 725 C C . ALA A 1 243 ? 123.426 152.131 135.654 1.00 99.64 243 ALA A C 1
ATOM 726 O O . ALA A 1 243 ? 122.354 151.515 135.718 1.00 99.64 243 ALA A O 1
ATOM 728 N N . ILE A 1 244 ? 123.592 153.369 136.106 1.00 99.64 244 ILE A N 1
ATOM 729 C CA . ILE A 1 244 ? 122.499 154.198 136.593 1.00 99.64 244 ILE A CA 1
ATOM 730 C C . ILE A 1 244 ? 122.284 155.295 135.562 1.00 99.64 244 ILE A C 1
ATOM 731 O O . ILE A 1 244 ? 123.136 156.173 135.392 1.00 99.64 244 ILE A O 1
ATOM 736 N N . ILE A 1 245 ? 121.155 155.242 134.861 1.00 99.64 245 ILE A N 1
ATOM 737 C CA . ILE A 1 245 ? 120.805 156.251 133.867 1.00 99.64 245 ILE A CA 1
ATOM 738 C C . ILE A 1 245 ? 120.145 157.405 134.613 1.00 99.64 245 ILE A C 1
ATOM 739 O O . ILE A 1 245 ? 118.965 157.345 134.952 1.00 99.64 245 ILE A O 1
ATOM 744 N N . PHE A 1 246 ? 120.911 158.456 134.873 1.00 99.64 246 PHE A N 1
ATOM 745 C CA . PHE A 1 246 ? 120.441 159.607 135.633 1.00 99.64 246 PHE A CA 1
ATOM 746 C C . PHE A 1 246 ? 119.952 160.668 134.656 1.00 99.64 246 PHE A C 1
ATOM 747 O O . PHE A 1 246 ? 120.750 161.252 133.917 1.00 99.64 246 PHE A O 1
ATOM 755 N N . VAL A 1 247 ? 118.648 160.929 134.654 1.00 99.64 247 VAL A N 1
ATOM 756 C CA . VAL A 1 247 ? 118.044 161.894 133.739 1.00 99.64 247 VAL A CA 1
ATOM 757 C C . VAL A 1 247 ? 117.809 163.198 134.484 1.00 99.64 247 VAL A C 1
ATOM 758 O O . VAL A 1 247 ? 117.233 163.201 135.578 1.00 99.64 247 VAL A O 1
ATOM 762 N N . VAL A 1 248 ? 118.255 164.308 133.898 1.00 99.64 248 VAL A N 1
ATOM 763 C CA . VAL A 1 248 ? 118.155 165.623 134.517 1.00 99.64 248 VAL A CA 1
ATOM 764 C C . VAL A 1 248 ? 117.524 166.584 133.525 1.00 99.64 248 VAL A C 1
ATOM 765 O O . VAL A 1 248 ? 117.994 166.702 132.390 1.00 99.64 248 VAL A O 1
ATOM 769 N N . ALA A 1 249 ? 116.483 167.287 133.955 1.00 108.80 249 ALA A N 1
ATOM 770 C CA . ALA A 1 249 ? 115.885 168.331 133.135 1.00 108.80 249 ALA A CA 1
ATOM 771 C C . ALA A 1 249 ? 116.728 169.595 133.250 1.00 108.80 249 ALA A C 1
ATOM 772 O O . ALA A 1 249 ? 116.772 170.222 134.313 1.00 108.80 249 ALA A O 1
ATOM 774 N N . SER A 1 250 ? 117.428 169.934 132.171 1.00 113.55 250 SER A N 1
ATOM 775 C CA . SER A 1 250 ? 118.312 171.096 132.145 1.00 113.55 250 SER A CA 1
ATOM 776 C C . SER A 1 250 ? 117.583 172.416 131.931 1.00 113.55 250 SER A C 1
ATOM 777 O O . SER A 1 250 ? 118.201 173.428 131.611 1.00 113.55 250 SER A O 1
ATOM 780 N N . SER A 1 251 ? 116.269 172.404 132.110 1.00 118.56 251 SER A N 1
ATOM 781 C CA . SER A 1 251 ? 115.474 173.611 131.944 1.00 118.56 251 SER A CA 1
ATOM 782 C C . SER A 1 251 ? 115.082 174.160 133.309 1.00 118.56 251 SER A C 1
ATOM 783 O O . SER A 1 251 ? 114.054 174.822 133.448 1.00 118.56 251 SER A O 1
ATOM 786 N N . THR A 1 263 ? 111.140 176.004 142.511 1.00 112.70 263 THR A N 1
ATOM 787 C CA . THR A 1 263 ? 112.407 175.775 143.196 1.00 112.70 263 THR A CA 1
ATOM 788 C C . THR A 1 263 ? 113.517 175.434 142.210 1.00 112.70 263 THR A C 1
ATOM 789 O O . THR A 1 263 ? 113.255 175.086 141.060 1.00 112.70 263 THR A O 1
ATOM 793 N N . ASN A 1 264 ? 114.763 175.535 142.670 1.00 108.49 264 ASN A N 1
ATOM 794 C CA . ASN A 1 264 ? 115.907 175.208 141.831 1.00 108.49 264 ASN A CA 1
ATOM 795 C C . ASN A 1 264 ? 116.006 173.699 141.652 1.00 108.49 264 ASN A C 1
ATOM 796 O O . ASN A 1 264 ? 116.630 173.011 142.465 1.00 108.49 264 ASN A O 1
ATOM 801 N N . ARG A 1 265 ? 115.393 173.178 140.588 1.00 105.93 265 ARG A N 1
ATOM 802 C CA . ARG A 1 265 ? 115.426 171.741 140.350 1.00 105.93 265 ARG A CA 1
ATOM 803 C C . ARG A 1 265 ? 116.820 171.268 139.959 1.00 105.93 265 ARG A C 1
ATOM 804 O O . ARG A 1 265 ? 117.193 170.128 140.258 1.00 105.93 265 ARG A O 1
ATOM 812 N N . LEU A 1 266 ? 117.597 172.123 139.292 1.00 99.64 266 LEU A N 1
ATOM 813 C CA . LEU A 1 266 ? 118.954 171.749 138.909 1.00 99.64 266 LEU A CA 1
ATOM 814 C C . LEU A 1 266 ? 119.825 171.491 140.131 1.00 99.64 266 LEU A C 1
ATOM 815 O O . LEU A 1 266 ? 120.615 170.541 140.150 1.00 99.64 266 LEU A O 1
ATOM 820 N N . GLN A 1 267 ? 119.702 172.332 141.160 1.00 99.64 267 GLN A N 1
ATOM 821 C CA . GLN A 1 267 ? 120.474 172.123 142.379 1.00 99.64 267 GLN A CA 1
ATOM 822 C C . GLN A 1 267 ? 120.071 170.827 143.070 1.00 99.64 267 GLN A C 1
ATOM 823 O O . GLN A 1 267 ? 120.923 170.106 143.602 1.00 99.64 267 GLN A O 1
ATOM 829 N N . ALA A 1 268 ? 118.774 170.515 143.076 1.00 99.64 268 ALA A N 1
ATOM 830 C CA . ALA A 1 268 ? 118.320 169.253 143.648 1.00 99.64 268 ALA A CA 1
ATOM 831 C C . ALA A 1 268 ? 118.886 168.066 142.881 1.00 99.64 268 ALA A C 1
ATOM 832 O O . ALA A 1 268 ? 119.314 167.073 143.482 1.00 99.64 268 ALA A O 1
ATOM 834 N N . ALA A 1 269 ? 118.896 168.151 141.549 1.00 99.64 269 ALA A N 1
ATOM 835 C CA . ALA A 1 269 ? 119.482 167.085 140.745 1.00 99.64 269 ALA A CA 1
ATOM 836 C C . ALA A 1 269 ? 120.967 166.934 141.035 1.00 99.64 269 ALA A C 1
ATOM 837 O O . ALA A 1 269 ? 121.480 165.813 141.118 1.00 99.64 269 ALA A O 1
ATOM 839 N N . LEU A 1 270 ? 121.676 168.053 141.186 1.00 99.64 270 LEU A N 1
ATOM 840 C CA . LEU A 1 270 ? 123.100 167.989 141.496 1.00 99.64 270 LEU A CA 1
ATOM 841 C C . LEU A 1 270 ? 123.341 167.337 142.851 1.00 99.64 270 LEU A C 1
ATOM 842 O O . LEU A 1 270 ? 124.257 166.523 143.001 1.00 99.64 270 LEU A O 1
ATOM 847 N N . LYS A 1 271 ? 122.532 167.690 143.851 1.00 99.64 271 LYS A N 1
ATOM 848 C CA . LYS A 1 271 ? 122.680 167.081 145.169 1.00 99.64 271 LYS A CA 1
ATOM 849 C C . LYS A 1 271 ? 122.402 165.585 145.120 1.00 99.64 271 LYS A C 1
ATOM 850 O O . LYS A 1 271 ? 123.122 164.791 145.738 1.00 99.64 271 LYS A O 1
ATOM 856 N N . LEU A 1 272 ? 121.359 165.181 144.393 1.00 99.64 272 LEU A N 1
ATOM 857 C CA . LEU A 1 272 ? 121.060 163.759 144.264 1.00 99.64 272 LEU A CA 1
ATOM 858 C C . LEU A 1 272 ? 122.190 163.020 143.559 1.00 99.64 272 LEU A C 1
ATOM 859 O O . LEU A 1 272 ? 122.564 161.911 143.960 1.00 99.64 272 LEU A O 1
ATOM 864 N N . PHE A 1 273 ? 122.745 163.619 142.504 1.00 99.64 273 PHE A N 1
ATOM 865 C CA . PHE A 1 273 ? 123.860 162.996 141.802 1.00 99.64 273 PHE A CA 1
ATOM 866 C C . PHE A 1 273 ? 125.070 162.860 142.710 1.00 99.64 273 PHE A C 1
ATOM 867 O O . PHE A 1 273 ? 125.764 161.841 142.679 1.00 99.64 273 PHE A O 1
ATOM 875 N N . ASP A 1 274 ? 125.345 163.885 143.518 1.00 99.64 274 ASP A N 1
ATOM 876 C CA . ASP A 1 274 ? 126.461 163.813 144.454 1.00 99.64 274 ASP A CA 1
ATOM 877 C C . ASP A 1 274 ? 126.254 162.703 145.473 1.00 99.64 274 ASP A C 1
ATOM 878 O O . ASP A 1 274 ? 127.183 161.945 145.778 1.00 99.64 274 ASP A O 1
ATOM 883 N N . SER A 1 275 ? 125.038 162.589 146.009 1.00 99.64 275 SER A N 1
ATOM 884 C CA . SER A 1 275 ? 124.756 161.537 146.980 1.00 99.64 275 SER A CA 1
ATOM 885 C C . SER A 1 275 ? 124.911 160.156 146.357 1.00 99.64 275 SER A C 1
ATOM 886 O O . SER A 1 275 ? 125.448 159.241 146.989 1.00 99.64 275 SER A O 1
ATOM 889 N N . ILE A 1 276 ? 124.441 159.985 145.121 1.00 99.64 276 ILE A N 1
ATOM 890 C CA . ILE A 1 276 ? 124.589 158.699 144.445 1.00 99.64 276 ILE A CA 1
ATOM 891 C C . ILE A 1 276 ? 126.061 158.394 144.198 1.00 99.64 276 ILE A C 1
ATOM 892 O O . ILE A 1 276 ? 126.528 157.275 144.437 1.00 99.64 276 ILE A O 1
ATOM 897 N N . TRP A 1 277 ? 126.814 159.387 143.725 1.00 99.64 277 TRP A N 1
ATOM 898 C CA . TRP A 1 277 ? 128.218 159.182 143.390 1.00 99.64 277 TRP A CA 1
ATOM 899 C C . TRP A 1 277 ? 129.043 158.832 144.619 1.00 99.64 277 TRP A C 1
ATOM 900 O O . TRP A 1 277 ? 129.922 157.967 144.556 1.00 99.64 277 TRP A O 1
ATOM 911 N N . ASN A 1 278 ? 128.779 159.489 145.742 1.00 99.64 278 ASN A N 1
ATOM 912 C CA . ASN A 1 278 ? 129.593 159.314 146.935 1.00 99.64 278 ASN A CA 1
ATOM 913 C C . ASN A 1 278 ? 129.074 158.230 147.870 1.00 99.64 278 ASN A C 1
ATOM 914 O O . ASN A 1 278 ? 129.616 158.073 148.967 1.00 99.64 278 ASN A O 1
ATOM 919 N N . ASN A 1 279 ? 128.044 157.488 147.475 1.00 99.64 279 ASN A N 1
ATOM 920 C CA . ASN A 1 279 ? 127.531 156.422 148.322 1.00 99.64 279 ASN A CA 1
ATOM 921 C C . ASN A 1 279 ? 128.539 155.286 148.428 1.00 99.64 279 ASN A C 1
ATOM 922 O O . ASN A 1 279 ? 129.238 154.961 147.465 1.00 99.64 279 ASN A O 1
ATOM 927 N N . LYS A 1 280 ? 128.612 154.682 149.615 1.00 99.64 280 LYS A N 1
ATOM 928 C CA . LYS A 1 280 ? 129.588 153.625 149.851 1.00 99.64 280 LYS A CA 1
ATOM 929 C C . LYS A 1 280 ? 129.296 152.381 149.024 1.00 99.64 280 LYS A C 1
ATOM 930 O O . LYS A 1 280 ? 130.227 151.739 148.527 1.00 99.64 280 LYS A O 1
ATOM 936 N N . TRP A 1 281 ? 128.025 152.022 148.866 1.00 99.64 281 TRP A N 1
ATOM 937 C CA . TRP A 1 281 ? 127.666 150.818 148.130 1.00 99.64 281 TRP A CA 1
ATOM 938 C C . TRP A 1 281 ? 127.557 151.042 146.632 1.00 99.64 281 TRP A C 1
ATOM 939 O O . TRP A 1 281 ? 127.591 150.069 145.872 1.00 99.64 281 TRP A O 1
ATOM 950 N N . LEU A 1 282 ? 127.432 152.289 146.190 1.00 99.64 282 LEU A N 1
ATOM 951 C CA . LEU A 1 282 ? 127.381 152.616 144.774 1.00 99.64 282 LEU A CA 1
ATOM 952 C C . LEU A 1 282 ? 128.704 153.158 144.258 1.00 99.64 282 LEU A C 1
ATOM 953 O O . LEU A 1 282 ? 128.751 153.706 143.154 1.00 99.64 282 LEU A O 1
ATOM 958 N N . ARG A 1 283 ? 129.779 153.018 145.035 1.00 99.64 283 ARG A N 1
ATOM 959 C CA . ARG A 1 283 ? 131.079 153.542 144.638 1.00 99.64 283 ARG A CA 1
ATOM 960 C C . ARG A 1 283 ? 131.647 152.837 143.416 1.00 99.64 283 ARG A C 1
ATOM 961 O O . ARG A 1 283 ? 132.579 153.356 142.797 1.00 99.64 283 ARG A O 1
ATOM 969 N N . ASP A 1 284 ? 131.124 151.666 143.063 1.00 99.64 284 ASP A N 1
ATOM 970 C CA . ASP A 1 284 ? 131.597 150.918 141.908 1.00 99.64 284 ASP A CA 1
ATOM 971 C C . ASP A 1 284 ? 130.604 150.929 140.755 1.00 99.64 284 ASP A C 1
ATOM 972 O O . ASP A 1 284 ? 130.788 150.187 139.786 1.00 99.64 284 ASP A O 1
ATOM 977 N N . THR A 1 285 ? 129.557 151.743 140.834 1.00 99.64 285 THR A N 1
ATOM 978 C CA . THR A 1 285 ? 128.512 151.784 139.822 1.00 99.64 285 THR A CA 1
ATOM 979 C C . THR A 1 285 ? 128.676 153.034 138.972 1.00 99.64 285 THR A C 1
ATOM 980 O O . THR A 1 285 ? 128.840 154.135 139.505 1.00 99.64 285 THR A O 1
ATOM 984 N N . SER A 1 286 ? 128.635 152.859 137.657 1.00 99.64 286 SER A N 1
ATOM 985 C CA . SER A 1 286 ? 128.819 153.960 136.728 1.00 99.64 286 SER A CA 1
ATOM 986 C C . SER A 1 286 ? 127.489 154.639 136.431 1.00 99.64 286 SER A C 1
ATOM 987 O O . SER A 1 286 ? 126.419 154.033 136.534 1.00 99.64 286 SER A O 1
ATOM 990 N N . VAL A 1 287 ? 127.569 155.911 136.056 1.00 99.64 287 VAL A N 1
ATOM 991 C CA . VAL A 1 287 ? 126.399 156.749 135.842 1.00 99.64 287 VAL A CA 1
ATOM 992 C C . VAL A 1 287 ? 126.408 157.244 134.406 1.00 99.64 287 VAL A C 1
ATOM 993 O O . VAL A 1 287 ? 127.401 157.818 133.948 1.00 99.64 287 VAL A O 1
ATOM 997 N N . ILE A 1 288 ? 125.307 157.020 133.703 1.00 99.64 288 ILE A N 1
ATOM 998 C CA . ILE A 1 288 ? 125.083 157.580 132.379 1.00 99.64 288 ILE A CA 1
ATOM 999 C C . ILE A 1 288 ? 124.173 158.783 132.563 1.00 99.64 288 ILE A C 1
ATOM 1000 O O . ILE A 1 288 ? 122.988 158.635 132.871 1.00 99.64 288 ILE A O 1
ATOM 1005 N N . LEU A 1 289 ? 124.720 159.976 132.385 1.00 99.64 289 LEU A N 1
ATOM 1006 C CA . LEU A 1 289 ? 124.000 161.209 132.660 1.00 99.64 289 LEU A CA 1
ATOM 1007 C C . LEU A 1 289 ? 123.356 161.725 131.382 1.00 99.64 289 LEU A C 1
ATOM 1008 O O . LEU A 1 289 ? 124.039 161.918 130.373 1.00 99.64 289 LEU A O 1
ATOM 1013 N N . PHE A 1 290 ? 122.046 161.945 131.429 1.00 99.64 290 PHE A N 1
ATOM 1014 C CA . PHE A 1 290 ? 121.290 162.476 130.305 1.00 99.64 290 PHE A CA 1
ATOM 1015 C C . PHE A 1 290 ? 120.766 163.852 130.674 1.00 99.64 290 PHE A C 1
ATOM 1016 O O . PHE A 1 290 ? 120.211 164.035 131.762 1.00 99.64 290 PHE A O 1
ATOM 1024 N N . LEU A 1 291 ? 120.954 164.815 129.780 1.00 99.64 291 LEU A N 1
ATOM 1025 C CA . LEU A 1 291 ? 120.515 166.190 129.992 1.00 99.64 291 LEU A CA 1
ATOM 1026 C C . LEU A 1 291 ? 119.361 166.473 129.038 1.00 99.64 291 LEU A C 1
ATOM 1027 O O . LEU A 1 291 ? 119.575 166.810 127.871 1.00 99.64 291 LEU A O 1
ATOM 1032 N N . ASN A 1 292 ? 118.139 166.343 129.543 1.00 110.44 292 ASN A N 1
ATOM 1033 C CA . ASN A 1 292 ? 116.938 166.549 128.753 1.00 110.44 292 ASN A CA 1
ATOM 1034 C C . ASN A 1 292 ? 116.638 168.039 128.614 1.00 110.44 292 ASN A C 1
ATOM 1035 O O . ASN A 1 292 ? 117.415 168.901 129.033 1.00 110.44 292 ASN A O 1
ATOM 1040 N N . LYS A 1 293 ? 115.487 168.338 128.009 1.00 119.92 293 LYS A N 1
ATOM 1041 C CA . LYS A 1 293 ? 114.976 169.705 127.885 1.00 119.92 293 LYS A CA 1
ATOM 1042 C C . LYS A 1 293 ? 115.988 170.628 127.213 1.00 119.92 293 LYS A C 1
ATOM 1043 O O . LYS A 1 293 ? 116.139 171.791 127.590 1.00 119.92 293 LYS A O 1
ATOM 1049 N N . GLN A 1 294 ? 116.694 170.106 126.210 1.00 119.89 294 GLN A N 1
ATOM 1050 C CA . GLN A 1 294 ? 117.651 170.934 125.486 1.00 119.89 294 GLN A CA 1
ATOM 1051 C C . GLN A 1 294 ? 116.949 172.062 124.739 1.00 119.89 294 GLN A C 1
ATOM 1052 O O . GLN A 1 294 ? 117.420 173.205 124.743 1.00 119.89 294 GLN A O 1
ATOM 1058 N N . ASP A 1 295 ? 115.820 171.759 124.094 1.00 128.25 295 ASP A N 1
ATOM 1059 C CA . ASP A 1 295 ? 115.057 172.798 123.409 1.00 128.25 295 ASP A CA 1
ATOM 1060 C C . ASP A 1 295 ? 114.503 173.817 124.397 1.00 128.25 295 ASP A C 1
ATOM 1061 O O . ASP A 1 295 ? 114.519 175.025 124.130 1.00 128.25 295 ASP A O 1
ATOM 1063 N N . LEU A 1 296 ? 113.997 173.347 125.539 1.00 129.65 296 LEU A N 1
ATOM 1064 C CA . LEU A 1 296 ? 113.503 174.264 126.561 1.00 129.65 296 LEU A CA 1
ATOM 1065 C C . LEU A 1 296 ? 114.626 175.139 127.100 1.00 129.65 296 LEU A C 1
ATOM 1066 O O . LEU A 1 296 ? 114.435 176.338 127.333 1.00 129.65 296 LEU A O 1
ATOM 1071 N N . LEU A 1 297 ? 115.806 174.551 127.308 1.00 128.03 297 LEU A N 1
ATOM 1072 C CA . LEU A 1 297 ? 116.950 175.330 127.766 1.00 128.03 297 LEU A CA 1
ATOM 1073 C C . LEU A 1 297 ? 117.334 176.384 126.736 1.00 128.03 297 LEU A C 1
ATOM 1074 O O . LEU A 1 297 ? 117.649 177.524 127.093 1.00 128.03 297 LEU A O 1
ATOM 1079 N N . ALA A 1 298 ? 117.309 176.020 125.451 1.00 131.32 298 ALA A N 1
ATOM 1080 C CA . ALA A 1 298 ? 117.610 176.988 124.401 1.00 131.32 298 ALA A CA 1
ATOM 1081 C C . ALA A 1 298 ? 116.599 178.125 124.393 1.00 131.32 298 ALA A C 1
ATOM 1082 O O . ALA A 1 298 ? 116.972 179.299 124.274 1.00 131.32 298 ALA A O 1
ATOM 1084 N N . GLU A 1 299 ? 115.314 177.794 124.522 1.00 134.52 299 GLU A N 1
ATOM 1085 C CA . GLU A 1 299 ? 114.283 178.826 124.535 1.00 134.52 299 GLU A CA 1
ATOM 1086 C C . GLU A 1 299 ? 114.454 179.759 125.726 1.00 134.52 299 GLU A C 1
ATOM 1087 O O . GLU A 1 299 ? 114.295 180.978 125.596 1.00 134.52 299 GLU A O 1
ATOM 1093 N N . LYS A 1 300 ? 114.777 179.206 126.897 1.00 132.41 300 LYS A N 1
ATOM 1094 C CA . LYS A 1 300 ? 114.985 180.047 128.071 1.00 132.41 300 LYS A CA 1
ATOM 1095 C C . LYS A 1 300 ? 116.221 180.925 127.917 1.00 132.41 300 LYS A C 1
ATOM 1096 O O . LYS A 1 300 ? 116.212 182.090 128.330 1.00 132.41 300 LYS A O 1
ATOM 1102 N N . VAL A 1 301 ? 117.295 180.388 127.334 1.00 133.91 301 VAL A N 1
ATOM 1103 C CA . VAL A 1 301 ? 118.526 181.161 127.193 1.00 133.91 301 VAL A CA 1
ATOM 1104 C C . VAL A 1 301 ? 118.333 182.303 126.203 1.00 133.91 301 VAL A C 1
ATOM 1105 O O . VAL A 1 301 ? 118.746 183.441 126.456 1.00 133.91 301 VAL A O 1
ATOM 1109 N N . LEU A 1 302 ? 117.707 182.018 125.057 1.00 137.18 302 LEU A N 1
ATOM 1110 C CA . LEU A 1 302 ? 117.470 183.071 124.074 1.00 137.18 302 LEU A CA 1
ATOM 1111 C C . LEU A 1 302 ? 116.547 184.149 124.629 1.00 137.18 302 LEU A C 1
ATOM 1112 O O . LEU A 1 302 ? 116.785 185.345 124.428 1.00 137.18 302 LEU A O 1
ATOM 1117 N N . ALA A 1 303 ? 115.489 183.747 125.327 1.00 137.16 303 ALA A N 1
ATOM 1118 C CA . ALA A 1 303 ? 114.588 184.712 125.940 1.00 137.16 303 ALA A CA 1
ATOM 1119 C C . ALA A 1 303 ? 115.275 185.420 127.101 1.00 137.16 303 ALA A C 1
ATOM 1120 O O . ALA A 1 303 ? 116.107 184.839 127.802 1.00 137.16 303 ALA A O 1
ATOM 1122 N N . GLY A 1 304 ? 114.925 186.686 127.299 1.00 134.91 304 GLY A N 1
ATOM 1123 C CA . GLY A 1 304 ? 115.493 187.468 128.381 1.00 134.91 304 GLY A CA 1
ATOM 1124 C C . GLY A 1 304 ? 115.048 187.002 129.754 1.00 134.91 304 GLY A C 1
ATOM 1125 O O . GLY A 1 304 ? 115.740 186.225 130.409 1.00 134.91 304 GLY A O 1
ATOM 1126 N N . LYS A 1 307 ? 116.894 182.858 134.356 1.00 124.15 307 LYS A N 1
ATOM 1127 C CA . LYS A 1 307 ? 116.884 182.262 135.687 1.00 124.15 307 LYS A CA 1
ATOM 1128 C C . LYS A 1 307 ? 118.143 181.433 135.926 1.00 124.15 307 LYS A C 1
ATOM 1129 O O . LYS A 1 307 ? 118.482 181.114 137.063 1.00 124.15 307 LYS A O 1
ATOM 1131 N N . ILE A 1 308 ? 118.829 181.078 134.839 1.00 123.68 308 ILE A N 1
ATOM 1132 C CA . ILE A 1 308 ? 120.067 180.315 134.960 1.00 123.68 308 ILE A CA 1
ATOM 1133 C C . ILE A 1 308 ? 121.177 181.184 135.539 1.00 123.68 308 ILE A C 1
ATOM 1134 O O . ILE A 1 308 ? 121.982 180.724 136.357 1.00 123.68 308 ILE A O 1
ATOM 1139 N N . GLU A 1 309 ? 121.236 182.453 135.131 1.00 123.57 309 GLU A N 1
ATOM 1140 C CA . GLU A 1 309 ? 122.319 183.327 135.571 1.00 123.57 309 GLU A CA 1
ATOM 1141 C C . GLU A 1 309 ? 122.269 183.578 137.076 1.00 123.57 309 GLU A C 1
ATOM 1142 O O . GLU A 1 309 ? 123.309 183.565 137.744 1.00 123.57 309 GLU A O 1
ATOM 1148 N N . ASP A 1 310 ? 121.075 183.811 137.628 1.00 122.55 310 ASP A N 1
ATOM 1149 C CA . ASP A 1 310 ? 120.977 184.142 139.047 1.00 122.55 310 ASP A CA 1
ATOM 1150 C C . ASP A 1 310 ? 121.150 182.907 139.922 1.00 122.55 310 ASP A C 1
ATOM 1151 O O . ASP A 1 310 ? 121.716 182.992 141.018 1.00 122.55 310 ASP A O 1
ATOM 1156 N N . TYR A 1 311 ? 120.662 181.754 139.460 1.00 119.14 311 TYR A N 1
ATOM 1157 C CA . TYR A 1 311 ? 120.797 180.528 140.239 1.00 119.14 311 TYR A CA 1
ATOM 1158 C C . TYR A 1 311 ? 122.258 180.132 140.399 1.00 119.14 311 TYR A C 1
ATOM 1159 O O . TYR A 1 311 ? 122.653 179.600 141.441 1.00 119.14 311 TYR A O 1
ATOM 1168 N N . PHE A 1 312 ? 123.072 180.372 139.376 1.00 111.41 312 PHE A N 1
ATOM 1169 C CA . PHE A 1 312 ? 124.491 180.021 139.405 1.00 111.41 312 PHE A CA 1
ATOM 1170 C C . PHE A 1 312 ? 125.333 181.263 139.156 1.00 111.41 312 PHE A C 1
ATOM 1171 O O . PHE A 1 312 ? 125.570 181.633 137.993 1.00 111.41 312 PHE A O 1
ATOM 1179 N N . PRO A 1 313 ? 125.797 181.944 140.206 1.00 112.67 313 PRO A N 1
ATOM 1180 C CA . PRO A 1 313 ? 126.610 183.152 139.994 1.00 112.67 313 PRO A CA 1
ATOM 1181 C C . PRO A 1 313 ? 127.904 182.895 139.245 1.00 112.67 313 PRO A C 1
ATOM 1182 O O . PRO A 1 313 ? 128.393 183.795 138.552 1.00 112.67 313 PRO A O 1
ATOM 1186 N N . GLU A 1 314 ? 128.479 181.698 139.362 1.00 111.98 314 GLU A N 1
ATOM 1187 C CA . GLU A 1 314 ? 129.731 181.403 138.676 1.00 111.98 314 GLU A CA 1
ATOM 1188 C C . GLU A 1 314 ? 129.561 181.273 137.169 1.00 111.98 314 GLU A C 1
ATOM 1189 O O . GLU A 1 314 ? 130.566 181.176 136.458 1.00 111.98 314 GLU A O 1
ATOM 1195 N N . PHE A 1 315 ? 128.323 181.258 136.670 1.00 113.27 315 PHE A N 1
ATOM 1196 C CA . PHE A 1 315 ? 128.102 181.148 135.233 1.00 113.27 315 PHE A CA 1
ATOM 1197 C C . PHE A 1 315 ? 128.658 182.350 134.483 1.00 113.27 315 PHE A C 1
ATOM 1198 O O . PHE A 1 315 ? 129.040 182.228 133.314 1.00 113.27 315 PHE A O 1
ATOM 1206 N N . ALA A 1 316 ? 128.703 183.517 135.128 1.00 114.89 316 ALA A N 1
ATOM 1207 C CA . ALA A 1 316 ? 129.234 184.706 134.469 1.00 114.89 316 ALA A CA 1
ATOM 1208 C C . ALA A 1 316 ? 130.709 184.538 134.128 1.00 114.89 316 ALA A C 1
ATOM 1209 O O . ALA A 1 316 ? 131.153 184.937 133.045 1.00 114.89 316 ALA A O 1
ATOM 1211 N N . ARG A 1 317 ? 131.484 183.952 135.039 1.00 117.99 317 ARG A N 1
ATOM 1212 C CA . ARG A 1 317 ? 132.904 183.740 134.797 1.00 117.99 317 ARG A CA 1
ATOM 1213 C C . ARG A 1 317 ? 133.175 182.558 133.877 1.00 117.99 317 ARG A C 1
ATOM 1214 O O . ARG A 1 317 ? 134.301 182.416 133.390 1.00 117.99 317 ARG A O 1
ATOM 1222 N N . TYR A 1 318 ? 132.180 181.712 133.635 1.00 112.90 318 TYR A N 1
ATOM 1223 C CA . TYR A 1 318 ? 132.388 180.520 132.828 1.00 112.90 318 TYR A CA 1
ATOM 1224 C C . TYR A 1 318 ? 132.546 180.877 131.357 1.00 112.90 318 TYR A C 1
ATOM 1225 O O . TYR A 1 318 ? 131.913 181.803 130.844 1.00 112.90 318 TYR A O 1
ATOM 1234 N N . THR A 1 319 ? 133.403 180.122 130.676 1.00 119.33 319 THR A N 1
ATOM 1235 C CA . THR A 1 319 ? 133.615 180.273 129.246 1.00 119.33 319 THR A CA 1
ATOM 1236 C C . THR A 1 319 ? 133.473 178.916 128.572 1.00 119.33 319 THR A C 1
ATOM 1237 O O . THR A 1 319 ? 133.744 177.873 129.174 1.00 119.33 319 THR A O 1
ATOM 1241 N N . THR A 1 320 ? 133.032 178.941 127.322 1.00 121.42 320 THR A N 1
ATOM 1242 C CA . THR A 1 320 ? 132.780 177.707 126.594 1.00 121.42 320 THR A CA 1
ATOM 1243 C C . THR A 1 320 ? 134.088 176.948 126.390 1.00 121.42 320 THR A C 1
ATOM 1244 O O . THR A 1 320 ? 135.090 177.550 125.983 1.00 121.42 320 THR A O 1
ATOM 1248 N N . PRO A 1 321 ? 134.126 175.647 126.664 1.00 127.56 321 PRO A N 1
ATOM 1249 C CA . PRO A 1 321 ? 135.371 174.893 126.497 1.00 127.56 321 PRO A CA 1
ATOM 1250 C C . PRO A 1 321 ? 135.774 174.791 125.035 1.00 127.56 321 PRO A C 1
ATOM 1251 O O . PRO A 1 321 ? 134.966 174.960 124.119 1.00 127.56 321 PRO A O 1
ATOM 1255 N N . GLU A 1 322 ? 137.065 174.517 124.830 1.00 138.25 322 GLU A N 1
ATOM 1256 C CA . GLU A 1 322 ? 137.609 174.466 123.476 1.00 138.25 322 GLU A CA 1
ATOM 1257 C C . GLU A 1 322 ? 136.955 173.364 122.654 1.00 138.25 322 GLU A C 1
ATOM 1258 O O . GLU A 1 322 ? 136.623 173.569 121.481 1.00 138.25 322 GLU A O 1
ATOM 1264 N N . ASP A 1 323 ? 136.759 172.192 123.249 1.00 138.01 323 ASP A N 1
ATOM 1265 C CA . ASP A 1 323 ? 136.112 171.073 122.565 1.00 138.01 323 ASP A CA 1
ATOM 1266 C C . ASP A 1 323 ? 134.596 171.126 122.725 1.00 138.01 323 ASP A C 1
ATOM 1267 O O . ASP A 1 323 ? 133.956 170.169 123.159 1.00 138.01 323 ASP A O 1
ATOM 1272 N N . ALA A 1 324 ? 134.010 172.269 122.369 1.00 136.72 324 ALA A N 1
ATOM 1273 C CA . ALA A 1 324 ? 132.569 172.442 122.513 1.00 136.72 324 ALA A CA 1
ATOM 1274 C C . ALA A 1 324 ? 131.807 171.630 121.474 1.00 136.72 324 ALA A C 1
ATOM 1275 O O . ALA A 1 324 ? 130.710 171.132 121.749 1.00 136.72 324 ALA A O 1
ATOM 1277 N N . THR A 1 325 ? 132.380 171.486 120.273 1.00 144.45 325 THR A N 1
ATOM 1278 C CA . THR A 1 325 ? 131.780 170.867 119.090 1.00 144.45 325 THR A CA 1
ATOM 1279 C C . THR A 1 325 ? 130.273 171.108 119.012 1.00 144.45 325 THR A C 1
ATOM 1280 O O . THR A 1 325 ? 129.484 170.154 118.998 1.00 144.45 325 THR A O 1
ATOM 1284 N N . PRO A 1 326 ? 129.832 172.369 118.933 1.00 150.08 326 PRO A N 1
ATOM 1285 C CA . PRO A 1 326 ? 128.383 172.657 118.894 1.00 150.08 326 PRO A CA 1
ATOM 1286 C C . PRO A 1 326 ? 127.770 172.362 117.528 1.00 150.08 326 PRO A C 1
ATOM 1287 O O . PRO A 1 326 ? 127.583 173.230 116.675 1.00 150.08 326 PRO A O 1
ATOM 1291 N N . GLU A 1 327 ? 127.452 171.087 117.311 1.00 154.67 327 GLU A N 1
ATOM 1292 C CA . GLU A 1 327 ? 126.911 170.623 116.038 1.00 154.67 327 GLU A CA 1
ATOM 1293 C C . GLU A 1 327 ? 125.618 171.344 115.657 1.00 154.67 327 GLU A C 1
ATOM 1294 O O . GLU A 1 327 ? 125.500 171.802 114.513 1.00 154.67 327 GLU A O 1
ATOM 1296 N N . PRO A 1 328 ? 124.622 171.464 116.550 1.00 155.76 328 PRO A N 1
ATOM 1297 C CA . PRO A 1 328 ? 123.421 172.227 116.163 1.00 155.76 328 PRO A CA 1
ATOM 1298 C C . PRO A 1 328 ? 123.714 173.680 115.830 1.00 155.76 328 PRO A C 1
ATOM 1299 O O . PRO A 1 328 ? 123.098 174.237 114.913 1.00 155.76 328 PRO A O 1
ATOM 1303 N N . GLY A 1 329 ? 124.647 174.307 116.545 1.00 153.66 329 GLY A N 1
ATOM 1304 C CA . GLY A 1 329 ? 125.038 175.678 116.277 1.00 153.66 329 GLY A CA 1
ATOM 1305 C C . GLY A 1 329 ? 123.900 176.676 116.350 1.00 153.66 329 GLY A C 1
ATOM 1306 O O . GLY A 1 329 ? 123.812 177.585 115.519 1.00 153.66 329 GLY A O 1
ATOM 1307 N N . GLU A 1 330 ? 123.020 176.518 117.339 1.00 150.41 330 GLU A N 1
ATOM 1308 C CA . GLU A 1 330 ? 121.861 177.399 117.442 1.00 150.41 330 GLU A CA 1
ATOM 1309 C C . GLU A 1 330 ? 122.260 178.786 117.935 1.00 150.41 330 GLU A C 1
ATOM 1310 O O . GLU A 1 330 ? 121.705 179.797 117.488 1.00 150.41 330 GLU A O 1
ATOM 1316 N N . ASP A 1 331 ? 123.227 178.856 118.849 1.00 143.06 331 ASP A N 1
ATOM 1317 C CA . ASP A 1 331 ? 123.648 180.118 119.440 1.00 143.06 331 ASP A CA 1
ATOM 1318 C C . ASP A 1 331 ? 124.920 179.863 120.230 1.00 143.06 331 ASP A C 1
ATOM 1319 O O . ASP A 1 331 ? 125.109 178.753 120.740 1.00 143.06 331 ASP A O 1
ATOM 1324 N N . PRO A 1 332 ? 125.807 180.852 120.354 1.00 139.39 332 PRO A N 1
ATOM 1325 C CA . PRO A 1 332 ? 126.956 180.700 121.253 1.00 139.39 332 PRO A CA 1
ATOM 1326 C C . PRO A 1 332 ? 126.629 180.958 122.713 1.00 139.39 332 PRO A C 1
ATOM 1327 O O . PRO A 1 332 ? 127.547 180.973 123.541 1.00 139.39 332 PRO A O 1
ATOM 1331 N N . ARG A 1 333 ? 125.357 181.163 123.050 1.00 135.54 333 ARG A N 1
ATOM 1332 C CA . ARG A 1 333 ? 124.920 181.293 124.434 1.00 135.54 333 ARG A CA 1
ATOM 1333 C C . ARG A 1 333 ? 124.268 180.025 124.965 1.00 135.54 333 ARG A C 1
ATOM 1334 O O . ARG A 1 333 ? 124.471 179.673 126.130 1.00 135.54 333 ARG A O 1
ATOM 1342 N N . VAL A 1 334 ? 123.482 179.336 124.136 1.00 129.92 334 VAL A N 1
ATOM 1343 C CA . VAL A 1 334 ? 122.890 178.068 124.553 1.00 129.92 334 VAL A CA 1
ATOM 1344 C C . VAL A 1 334 ? 123.969 177.028 124.807 1.00 129.92 334 VAL A C 1
ATOM 1345 O O . VAL A 1 334 ? 123.918 176.286 125.797 1.00 129.92 334 VAL A O 1
ATOM 1349 N N . THR A 1 335 ? 124.952 176.946 123.911 1.00 123.47 335 THR A N 1
ATOM 1350 C CA . THR A 1 335 ? 126.040 175.997 124.101 1.00 123.47 335 THR A CA 1
ATOM 1351 C C . THR A 1 335 ? 126.793 176.291 125.387 1.00 123.47 335 THR A C 1
ATOM 1352 O O . THR A 1 335 ? 127.156 175.371 126.129 1.00 123.47 335 THR A O 1
ATOM 1356 N N . ARG A 1 336 ? 127.015 177.572 125.678 1.00 118.28 336 ARG A N 1
ATOM 1357 C CA . ARG A 1 336 ? 127.705 177.940 126.907 1.00 118.28 336 ARG A CA 1
ATOM 1358 C C . ARG A 1 336 ? 126.933 177.467 128.132 1.00 118.28 336 ARG A C 1
ATOM 1359 O O . ARG A 1 336 ? 127.519 176.906 129.062 1.00 118.28 336 ARG A O 1
ATOM 1367 N N . ALA A 1 337 ? 125.610 177.643 128.133 1.00 112.27 337 ALA A N 1
ATOM 1368 C CA . ALA A 1 337 ? 124.806 177.238 129.283 1.00 112.27 337 ALA A CA 1
ATOM 1369 C C . ALA A 1 337 ? 124.786 175.722 129.449 1.00 112.27 337 ALA A C 1
ATOM 1370 O O . ALA A 1 337 ? 124.966 175.204 130.562 1.00 112.27 337 ALA A O 1
ATOM 1372 N N . LYS A 1 338 ? 124.552 174.990 128.358 1.00 108.61 338 LYS A N 1
ATOM 1373 C CA . LYS A 1 338 ? 124.482 173.536 128.471 1.00 108.61 338 LYS A CA 1
ATOM 1374 C C . LYS A 1 338 ? 125.827 172.954 128.884 1.00 108.61 338 LYS A C 1
ATOM 1375 O O . LYS A 1 338 ? 125.884 172.020 129.695 1.00 108.61 338 LYS A O 1
ATOM 1381 N N . TYR A 1 339 ? 126.926 173.504 128.364 1.00 109.02 339 TYR A N 1
ATOM 1382 C CA . TYR A 1 339 ? 128.230 173.011 128.779 1.00 109.02 339 TYR A CA 1
ATOM 1383 C C . TYR A 1 339 ? 128.561 173.437 130.200 1.00 109.02 339 TYR A C 1
ATOM 1384 O O . TYR A 1 339 ? 129.282 172.723 130.900 1.00 109.02 339 TYR A O 1
ATOM 1393 N N . PHE A 1 340 ? 128.024 174.568 130.660 1.00 103.73 340 PHE A N 1
ATOM 1394 C CA . PHE A 1 340 ? 128.183 174.925 132.063 1.00 103.73 340 PHE A CA 1
ATOM 1395 C C . PHE A 1 340 ? 127.506 173.902 132.963 1.00 103.73 340 PHE A C 1
ATOM 1396 O O . PHE A 1 340 ? 128.069 173.494 133.983 1.00 103.73 340 PHE A O 1
ATOM 1404 N N . ILE A 1 341 ? 126.299 173.472 132.597 1.00 99.64 341 ILE A N 1
ATOM 1405 C CA . ILE A 1 341 ? 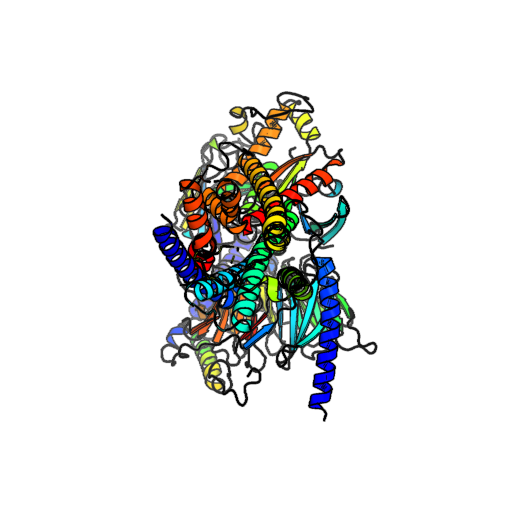125.606 172.463 133.399 1.00 99.64 341 ILE A CA 1
ATOM 1406 C C . ILE A 1 341 ? 126.361 171.136 133.366 1.00 99.64 341 ILE A C 1
ATOM 1407 O O . ILE A 1 341 ? 126.526 170.462 134.400 1.00 99.64 341 ILE A O 1
ATOM 1412 N N . ARG A 1 342 ? 126.829 170.737 132.182 1.00 99.64 342 ARG A N 1
ATOM 1413 C CA . ARG A 1 342 ? 127.589 169.497 132.076 1.00 99.64 342 ARG A CA 1
ATOM 1414 C C . ARG A 1 342 ? 128.852 169.555 132.923 1.00 99.64 342 ARG A C 1
ATOM 1415 O O . ARG A 1 342 ? 129.204 168.579 133.591 1.00 99.64 342 ARG A O 1
ATOM 1423 N N . ASP A 1 343 ? 129.544 170.696 132.915 1.00 102.63 343 ASP A N 1
ATOM 1424 C CA . ASP A 1 343 ? 130.729 170.853 133.748 1.00 102.63 343 ASP A CA 1
ATOM 1425 C C . ASP A 1 343 ? 130.377 170.858 135.227 1.00 102.63 343 ASP A C 1
ATOM 1426 O O . ASP A 1 343 ? 131.168 170.391 136.050 1.00 102.63 343 ASP A O 1
ATOM 1431 N N . GLU A 1 344 ? 129.203 171.381 135.582 1.00 99.64 344 GLU A N 1
ATOM 1432 C CA . GLU A 1 344 ? 128.765 171.336 136.972 1.00 99.64 344 GLU A CA 1
ATOM 1433 C C . GLU A 1 344 ? 128.623 169.900 137.453 1.00 99.64 344 GLU A C 1
ATOM 1434 O O . GLU A 1 344 ? 128.990 169.577 138.587 1.00 99.64 344 GLU A O 1
ATOM 1440 N N . PHE A 1 345 ? 128.082 169.026 136.606 1.00 99.64 345 PHE A N 1
ATOM 1441 C CA . PHE A 1 345 ? 128.018 167.612 136.979 1.00 99.64 345 PHE A CA 1
ATOM 1442 C C . PHE A 1 345 ? 129.402 166.963 136.971 1.00 99.64 345 PHE A C 1
ATOM 1443 O O . PHE A 1 345 ? 129.742 166.171 137.865 1.00 99.64 345 PHE A O 1
ATOM 1451 N N . LEU A 1 346 ? 130.214 167.291 135.965 1.00 99.64 346 LEU A N 1
ATOM 1452 C CA . LEU A 1 346 ? 131.515 166.654 135.814 1.00 99.64 346 LEU A CA 1
ATOM 1453 C C . LEU A 1 346 ? 132.468 167.036 136.934 1.00 99.64 346 LEU A C 1
ATOM 1454 O O . LEU A 1 346 ? 133.381 166.271 137.248 1.00 99.64 346 LEU A O 1
ATOM 1459 N N . ARG A 1 347 ? 132.282 168.208 137.539 1.00 99.64 347 ARG A N 1
ATOM 1460 C CA . ARG A 1 347 ? 133.110 168.587 138.678 1.00 99.64 347 ARG A CA 1
ATOM 1461 C C . ARG A 1 347 ? 132.952 167.588 139.815 1.00 99.64 347 ARG A C 1
ATOM 1462 O O . ARG A 1 347 ? 133.942 167.065 140.341 1.00 99.64 347 ARG A O 1
ATOM 1470 N N . ILE A 1 348 ? 131.705 167.292 140.188 1.00 99.64 348 ILE A N 1
ATOM 1471 C CA . ILE A 1 348 ? 131.447 166.284 141.211 1.00 99.64 348 ILE A CA 1
ATOM 1472 C C . ILE A 1 348 ? 132.002 164.939 140.772 1.00 99.64 348 ILE A C 1
ATOM 1473 O O . ILE A 1 348 ? 132.706 164.257 141.530 1.00 99.64 348 ILE A O 1
ATOM 1478 N N . SER A 1 349 ? 131.715 164.554 139.524 1.00 99.64 349 SER A N 1
ATOM 1479 C CA . SER A 1 349 ? 132.117 163.230 139.057 1.00 99.64 349 SER A CA 1
ATOM 1480 C C . SER A 1 349 ? 133.627 163.037 139.136 1.00 99.64 349 SER A C 1
ATOM 1481 O O . SER A 1 349 ? 134.102 161.994 139.598 1.00 99.64 349 SER A O 1
ATOM 1484 N N . THR A 1 350 ? 134.397 164.026 138.688 1.00 99.64 350 THR A N 1
ATOM 1485 C CA . THR A 1 350 ? 135.848 163.887 138.664 1.00 99.64 350 THR A CA 1
ATOM 1486 C C . THR A 1 350 ? 136.444 164.026 140.059 1.00 99.64 350 THR A C 1
ATOM 1487 O O . THR A 1 350 ? 137.354 163.276 140.429 1.00 99.64 350 THR A O 1
ATOM 1491 N N . ALA A 1 351 ? 135.956 164.987 140.847 1.00 99.64 351 ALA A N 1
ATOM 1492 C CA . ALA A 1 351 ? 136.558 165.226 142.152 1.00 99.64 351 ALA A CA 1
ATOM 1493 C C . ALA A 1 351 ? 136.320 164.062 143.103 1.00 99.64 351 ALA A C 1
ATOM 1494 O O . ALA A 1 351 ? 137.241 163.634 143.807 1.00 99.64 351 ALA A O 1
ATOM 1496 N N . SER A 1 352 ? 135.095 163.532 143.138 1.00 101.11 352 SER A N 1
ATOM 1497 C CA . SER A 1 352 ? 134.755 162.572 144.185 1.00 101.11 352 SER A CA 1
ATOM 1498 C C . SER A 1 352 ? 135.448 161.229 143.979 1.00 101.11 352 SER A C 1
ATOM 1499 O O . SER A 1 352 ? 136.032 160.677 144.919 1.00 101.11 352 SER A O 1
ATOM 1502 N N . GLY A 1 353 ? 135.399 160.684 142.766 1.00 106.71 353 GLY A N 1
ATOM 1503 C CA . GLY A 1 353 ? 135.902 159.341 142.547 1.00 106.71 353 GLY A CA 1
ATOM 1504 C C . GLY A 1 353 ? 136.770 159.174 141.318 1.00 106.71 353 GLY A C 1
ATOM 1505 O O . GLY A 1 353 ? 136.468 159.725 140.255 1.00 106.71 353 GLY A O 1
ATOM 1506 N N . ASP A 1 354 ? 137.853 158.411 141.451 1.00 111.85 354 ASP A N 1
ATOM 1507 C CA . ASP A 1 354 ? 138.772 158.149 140.351 1.00 111.85 354 ASP A CA 1
ATOM 1508 C C . ASP A 1 354 ? 139.164 156.680 140.354 1.00 111.85 354 ASP A C 1
ATOM 1509 O O . ASP A 1 354 ? 139.519 156.130 141.401 1.00 111.85 354 ASP A O 1
ATOM 1511 N N . GLY A 1 355 ? 139.097 156.050 139.182 1.00 107.81 355 GLY A N 1
ATOM 1512 C CA . GLY A 1 355 ? 139.547 154.682 139.026 1.00 107.81 355 GLY A CA 1
ATOM 1513 C C . GLY A 1 355 ? 138.595 153.616 139.513 1.00 107.81 355 GLY A C 1
ATOM 1514 O O . GLY A 1 355 ? 138.945 152.433 139.473 1.00 107.81 355 GLY A O 1
ATOM 1515 N N . ARG A 1 356 ? 137.400 153.990 139.967 1.00 99.64 356 ARG A N 1
ATOM 1516 C CA . ARG A 1 356 ? 136.407 153.026 140.430 1.00 99.64 356 ARG A CA 1
ATOM 1517 C C . ARG A 1 356 ? 135.188 153.005 139.520 1.00 99.64 356 ARG A C 1
ATOM 1518 O O . ARG A 1 356 ? 134.709 151.927 139.159 1.00 99.64 356 ARG A O 1
ATOM 1526 N N . HIS A 1 357 ? 134.670 154.171 139.148 1.00 99.64 357 HIS A N 1
ATOM 1527 C CA . HIS A 1 357 ? 133.476 154.280 138.330 1.00 99.64 357 HIS A CA 1
ATOM 1528 C C . HIS A 1 357 ? 133.559 155.571 137.530 1.00 99.64 357 HIS A C 1
ATOM 1529 O O . HIS A 1 357 ? 134.290 156.497 137.886 1.00 99.64 357 HIS A O 1
ATOM 1536 N N . TYR A 1 358 ? 132.804 155.624 136.439 1.00 99.64 358 TYR A N 1
ATOM 1537 C CA . TYR A 1 358 ? 132.910 156.708 135.476 1.00 99.64 358 TYR A CA 1
ATOM 1538 C C . TYR A 1 358 ? 131.534 157.292 135.199 1.00 99.64 358 TYR A C 1
ATOM 1539 O O . TYR A 1 358 ? 130.518 156.603 135.308 1.00 99.64 358 TYR A O 1
ATOM 1548 N N . CYS A 1 359 ? 131.509 158.572 134.842 1.00 99.64 359 CYS A N 1
ATOM 1549 C CA . CYS A 1 359 ? 130.281 159.271 134.494 1.00 99.64 359 CYS A CA 1
ATOM 1550 C C . CYS A 1 359 ? 130.298 159.620 133.014 1.00 99.64 359 CYS A C 1
ATOM 1551 O O . CYS A 1 359 ? 131.268 160.202 132.522 1.00 99.64 359 CYS A O 1
ATOM 1554 N N . TYR A 1 360 ? 129.223 159.271 132.313 1.00 99.64 360 TYR A N 1
ATOM 1555 C CA . TYR A 1 360 ? 129.108 159.517 130.880 1.00 99.64 360 TYR A CA 1
ATOM 1556 C C . TYR A 1 360 ? 127.989 160.514 130.624 1.00 99.64 360 TYR A C 1
ATOM 1557 O O . TYR A 1 360 ? 126.809 160.135 130.631 1.00 99.64 360 TYR A O 1
ATOM 1566 N N . PRO A 1 361 ? 128.293 161.788 130.390 1.00 99.64 361 PRO A N 1
ATOM 1567 C CA . PRO A 1 361 ? 127.233 162.765 130.127 1.00 99.64 361 PRO A CA 1
ATOM 1568 C C . PRO A 1 361 ? 126.899 162.881 128.649 1.00 99.64 361 PRO A C 1
ATOM 1569 O O . PRO A 1 361 ? 127.772 162.868 127.780 1.00 99.64 361 PRO A O 1
ATOM 1573 N N . HIS A 1 362 ? 125.603 162.992 128.367 1.00 99.64 362 HIS A N 1
ATOM 1574 C CA . HIS A 1 362 ? 125.119 163.186 127.009 1.00 99.64 362 HIS A CA 1
ATOM 1575 C C . HIS A 1 362 ? 124.032 164.247 127.003 1.00 99.64 362 HIS A C 1
ATOM 1576 O O . HIS A 1 362 ? 123.326 164.441 127.994 1.00 99.64 362 HIS A O 1
ATOM 1583 N N . PHE A 1 363 ? 123.904 164.930 125.871 1.00 99.64 363 PHE A N 1
ATOM 1584 C CA . PHE A 1 363 ? 122.828 165.882 125.643 1.00 99.64 363 PHE A CA 1
ATOM 1585 C C . PHE A 1 363 ? 121.747 165.214 124.808 1.00 99.64 363 PHE A C 1
ATOM 1586 O O . PHE A 1 363 ? 122.037 164.650 123.749 1.00 99.64 363 PHE A O 1
ATOM 1594 N N . THR A 1 364 ? 120.510 165.274 125.285 1.00 108.24 364 THR A N 1
ATOM 1595 C CA . THR A 1 364 ? 119.380 164.693 124.578 1.00 108.24 364 THR A CA 1
ATOM 1596 C C . THR A 1 364 ? 118.291 165.740 124.400 1.00 108.24 364 THR A C 1
ATOM 1597 O O . THR A 1 364 ? 118.015 166.525 125.311 1.00 108.24 364 THR A O 1
ATOM 1601 N N . CYS A 1 365 ? 117.688 165.756 123.215 1.00 125.54 365 CYS A N 1
ATOM 1602 C CA . CYS A 1 365 ? 116.643 166.712 122.881 1.00 125.54 365 CYS A CA 1
ATOM 1603 C C . CYS A 1 365 ? 115.244 166.134 123.053 1.00 125.54 365 CYS A C 1
ATOM 1604 O O . CYS A 1 365 ? 114.262 166.823 122.762 1.00 125.54 365 CYS A O 1
ATOM 1607 N N . ALA A 1 366 ? 115.134 164.890 123.516 1.00 127.42 366 ALA A N 1
ATOM 1608 C CA . ALA A 1 366 ? 113.873 164.188 123.739 1.00 127.42 366 ALA A CA 1
ATOM 1609 C C . ALA A 1 366 ? 113.073 163.978 122.459 1.00 127.42 366 ALA A C 1
ATOM 1610 O O . ALA A 1 366 ? 111.896 163.603 122.524 1.00 127.42 366 ALA A O 1
ATOM 1612 N N . VAL A 1 367 ? 113.677 164.208 121.294 1.00 128.54 367 VAL A N 1
ATOM 1613 C CA . VAL A 1 367 ? 113.010 163.988 120.016 1.00 128.54 367 VAL A CA 1
ATOM 1614 C C . VAL A 1 367 ? 113.891 163.106 119.144 1.00 128.54 367 VAL A C 1
ATOM 1615 O O . VAL A 1 367 ? 113.689 163.013 117.928 1.00 128.54 367 VAL A O 1
ATOM 1619 N N . ASP A 1 368 ? 114.868 162.448 119.758 1.00 121.95 368 ASP A N 1
ATOM 1620 C CA . ASP A 1 368 ? 115.835 161.631 119.043 1.00 121.95 368 ASP A CA 1
ATOM 1621 C C . ASP A 1 368 ? 115.773 160.188 119.525 1.00 121.95 368 ASP A C 1
ATOM 1622 O O . ASP A 1 368 ? 115.501 159.915 120.697 1.00 121.95 368 ASP A O 1
ATOM 1627 N N . THR A 1 369 ? 116.022 159.264 118.599 1.00 116.46 369 THR A N 1
ATOM 1628 C CA . THR A 1 369 ? 115.996 157.835 118.878 1.00 116.46 369 THR A CA 1
ATOM 1629 C C . THR A 1 369 ? 117.38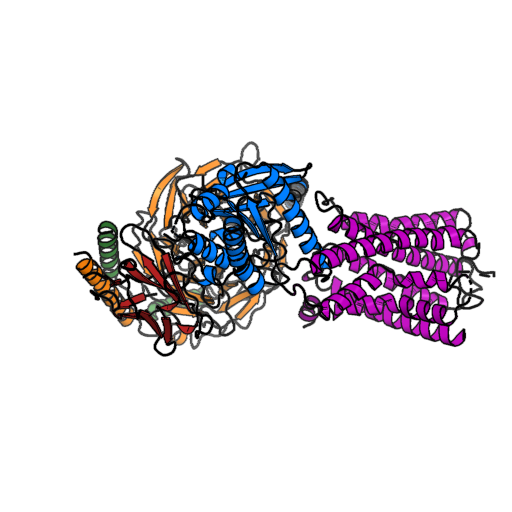9 157.286 119.180 1.00 116.46 369 THR A C 1
ATOM 1630 O O . THR A 1 369 ? 117.533 156.098 119.481 1.00 116.46 369 THR A O 1
ATOM 1634 N N . GLU A 1 370 ? 118.412 158.135 119.141 1.00 113.76 370 GLU A N 1
ATOM 1635 C CA . GLU A 1 370 ? 119.788 157.703 119.344 1.00 113.76 370 GLU A CA 1
ATOM 1636 C C . GLU A 1 370 ? 120.139 157.491 120.809 1.00 113.76 370 GLU A C 1
ATOM 1637 O O . GLU A 1 370 ? 121.301 157.202 121.112 1.00 113.76 370 GLU A O 1
ATOM 1643 N N . ASN A 1 371 ? 119.177 157.640 121.722 1.00 104.58 371 ASN A N 1
ATOM 1644 C CA . ASN A 1 371 ? 119.475 157.479 123.141 1.00 104.58 371 ASN A CA 1
ATOM 1645 C C . ASN A 1 371 ? 119.877 156.047 123.469 1.00 104.58 371 ASN A C 1
ATOM 1646 O O . ASN A 1 371 ? 120.801 155.819 124.259 1.00 104.58 371 ASN A O 1
ATOM 1651 N N . ILE A 1 372 ? 119.192 155.065 122.878 1.00 102.36 372 ILE A N 1
ATOM 1652 C CA . ILE A 1 372 ? 119.529 153.675 123.166 1.00 102.36 372 ILE A CA 1
ATOM 1653 C C . ILE A 1 372 ? 120.913 153.319 122.633 1.00 102.36 372 ILE A C 1
ATOM 1654 O O . ILE A 1 372 ? 121.633 152.529 123.252 1.00 102.36 372 ILE A O 1
ATOM 1659 N N . ARG A 1 373 ? 121.325 153.905 121.509 1.00 99.64 373 ARG A N 1
ATOM 1660 C CA . ARG A 1 373 ? 122.674 153.664 121.011 1.00 99.64 373 ARG A CA 1
ATOM 1661 C C . ARG A 1 373 ? 123.717 154.240 121.959 1.00 99.64 373 ARG A C 1
ATOM 1662 O O . ARG A 1 373 ? 124.757 153.617 122.203 1.00 99.64 373 ARG A O 1
ATOM 1670 N N . ARG A 1 374 ? 123.457 155.431 122.500 1.00 99.64 374 ARG A N 1
ATOM 1671 C CA . ARG A 1 374 ? 124.381 156.024 123.459 1.00 99.64 374 ARG A CA 1
ATOM 1672 C C . ARG A 1 374 ? 124.465 155.189 124.727 1.00 99.64 374 ARG A C 1
ATOM 1673 O O . ARG A 1 374 ? 125.553 154.995 125.282 1.00 99.64 374 ARG A O 1
ATOM 1681 N N . VAL A 1 375 ? 123.325 154.678 125.198 1.00 99.64 375 VAL A N 1
ATOM 1682 C CA . VAL A 1 375 ? 123.331 153.806 126.369 1.00 99.64 375 VAL A CA 1
ATOM 1683 C C . VAL A 1 375 ? 124.123 152.538 126.083 1.00 99.64 375 VAL A C 1
ATOM 1684 O O . VAL A 1 375 ? 124.895 152.067 126.926 1.00 99.64 375 VAL A O 1
ATOM 1688 N N . PHE A 1 376 ? 123.944 151.966 124.892 1.00 99.64 376 PHE A N 1
ATOM 1689 C CA . PHE A 1 376 ? 124.671 150.758 124.517 1.00 99.64 376 PHE A CA 1
ATOM 1690 C C . PHE A 1 376 ? 126.175 151.003 124.501 1.00 99.64 376 PHE A C 1
ATOM 1691 O O . PHE A 1 376 ? 126.955 150.201 125.029 1.00 99.64 376 PHE A O 1
ATOM 1699 N N . ASN A 1 377 ? 126.601 152.119 123.907 1.00 99.64 377 ASN A N 1
ATOM 1700 C CA . ASN A 1 377 ? 128.026 152.429 123.851 1.00 99.64 377 ASN A CA 1
ATOM 1701 C C . ASN A 1 377 ? 128.598 152.668 125.243 1.00 99.64 377 ASN A C 1
ATOM 1702 O O . ASN A 1 377 ? 129.702 152.203 125.561 1.00 99.64 377 ASN A O 1
ATOM 1707 N N . ASP A 1 378 ? 127.861 153.391 126.090 1.00 99.64 378 ASP A N 1
ATOM 1708 C CA . ASP A 1 378 ? 128.336 153.640 127.446 1.00 99.64 378 ASP A CA 1
ATOM 1709 C C . ASP A 1 378 ? 128.430 152.347 128.244 1.00 99.64 378 ASP A C 1
ATOM 1710 O O . ASP A 1 378 ? 129.371 152.160 129.019 1.00 99.64 378 ASP A O 1
ATOM 1712 N N . CYS A 1 379 ? 127.465 151.442 128.072 1.00 99.64 379 CYS A N 1
ATOM 1713 C CA . CYS A 1 379 ? 127.529 150.154 128.756 1.00 99.64 379 CYS A CA 1
ATOM 1714 C C . CYS A 1 379 ? 128.713 149.331 128.273 1.00 99.64 379 CYS A C 1
ATOM 1715 O O . CYS A 1 379 ? 129.375 148.653 129.070 1.00 99.64 379 CYS A O 1
ATOM 1718 N N . ARG A 1 380 ? 128.985 149.367 126.967 1.00 99.64 380 ARG A N 1
ATOM 1719 C CA . ARG A 1 380 ? 130.153 148.673 126.441 1.00 99.64 380 ARG A CA 1
ATOM 1720 C C . ARG A 1 380 ? 131.430 149.211 127.068 1.00 99.64 380 ARG A C 1
ATOM 1721 O O . ARG A 1 380 ? 132.300 148.438 127.488 1.00 99.64 380 ARG A O 1
ATOM 1729 N N . ASP A 1 381 ? 131.546 150.536 127.168 1.00 99.64 381 ASP A N 1
ATOM 1730 C CA . ASP A 1 381 ? 132.723 151.125 127.798 1.00 99.64 381 ASP A CA 1
ATOM 1731 C C . ASP A 1 381 ? 132.804 150.764 129.277 1.00 99.64 381 ASP A C 1
ATOM 1732 O O . ASP A 1 381 ? 133.895 150.535 129.808 1.00 99.64 381 ASP A O 1
ATOM 1737 N N . ILE A 1 382 ? 131.658 150.714 129.959 1.00 99.64 382 ILE A N 1
ATOM 1738 C CA . ILE A 1 382 ? 131.640 150.385 131.383 1.00 99.64 382 ILE A CA 1
ATOM 1739 C C . ILE A 1 382 ? 132.157 148.971 131.607 1.00 99.64 382 ILE A C 1
ATOM 1740 O O . ILE A 1 382 ? 132.992 148.725 132.486 1.00 99.64 382 ILE A O 1
ATOM 1745 N N . ILE A 1 383 ? 131.664 148.019 130.816 1.00 99.64 383 ILE A N 1
ATOM 1746 C CA . ILE A 1 383 ? 132.107 146.641 130.987 1.00 99.64 383 ILE A CA 1
ATOM 1747 C C . ILE A 1 383 ? 133.562 146.484 130.567 1.00 99.64 383 ILE A C 1
ATOM 1748 O O . ILE A 1 383 ? 134.310 145.708 131.176 1.00 99.64 383 ILE A O 1
ATOM 1753 N N . GLN A 1 384 ? 133.998 147.215 129.537 1.00 99.64 384 GLN A N 1
ATOM 1754 C CA . GLN A 1 384 ? 135.409 147.188 129.171 1.00 99.64 384 GLN A CA 1
ATOM 1755 C C . GLN A 1 384 ? 136.283 147.677 130.316 1.00 99.64 384 GLN A C 1
ATOM 1756 O O . GLN A 1 384 ? 137.311 147.067 130.623 1.00 99.64 384 GLN A O 1
ATOM 1762 N N . ARG A 1 385 ? 135.890 148.775 130.961 1.00 99.64 385 ARG A N 1
ATOM 1763 C CA . ARG A 1 385 ? 136.664 149.287 132.086 1.00 99.64 385 ARG A CA 1
ATOM 1764 C C . ARG A 1 385 ? 136.665 148.302 133.246 1.00 99.64 385 ARG A C 1
ATOM 1765 O O . ARG A 1 385 ? 137.689 148.119 133.915 1.00 99.64 385 ARG A O 1
ATOM 1773 N N . MET A 1 386 ? 135.524 147.662 133.503 1.00 99.64 386 MET A N 1
ATOM 1774 C CA . MET A 1 386 ? 135.462 146.679 134.579 1.00 99.64 386 MET A CA 1
ATOM 1775 C C . MET A 1 386 ? 136.395 145.507 134.308 1.00 99.64 386 MET A C 1
ATOM 1776 O O . MET A 1 386 ? 137.087 145.032 135.215 1.00 99.64 386 MET A O 1
ATOM 1781 N N . HIS A 1 387 ? 136.427 145.026 133.065 1.00 99.64 387 HIS A N 1
ATOM 1782 C CA . HIS A 1 387 ? 137.333 143.934 132.722 1.00 99.64 387 HIS A CA 1
ATOM 1783 C C . HIS A 1 387 ? 138.788 144.374 132.796 1.00 99.64 387 HIS A C 1
ATOM 1784 O O . HIS A 1 387 ? 139.655 143.600 133.215 1.00 99.64 387 HIS A O 1
ATOM 1791 N N . LEU A 1 388 ? 139.078 145.609 132.384 1.00 99.64 388 LEU A N 1
ATOM 1792 C CA . LEU A 1 388 ? 140.444 146.112 132.459 1.00 99.64 388 LEU A CA 1
ATOM 1793 C C . LEU A 1 388 ? 140.912 146.215 133.903 1.00 99.64 388 LEU A C 1
ATOM 1794 O O . LEU A 1 388 ? 142.084 145.965 134.203 1.00 99.64 388 LEU A O 1
ATOM 1799 N N . ARG A 1 389 ? 140.010 146.590 134.810 1.00 99.64 389 ARG A N 1
ATOM 1800 C CA . ARG A 1 389 ? 140.369 146.694 136.219 1.00 99.64 389 ARG A CA 1
ATOM 1801 C C . ARG A 1 389 ? 140.780 145.356 136.817 1.00 99.64 389 ARG A C 1
ATOM 1802 O O . ARG A 1 389 ? 141.475 145.337 137.838 1.00 99.64 389 ARG A O 1
ATOM 1810 N N . GLN A 1 390 ? 140.368 144.239 136.214 1.00 99.64 390 GLN A N 1
ATOM 1811 C CA . GLN A 1 390 ? 140.764 142.935 136.735 1.00 99.64 390 GLN A CA 1
ATOM 1812 C C . GLN A 1 390 ? 142.265 142.716 136.597 1.00 99.64 390 GLN A C 1
ATOM 1813 O O . GLN A 1 390 ? 142.880 142.040 137.428 1.00 99.64 390 GLN A O 1
ATOM 1819 N N . TYR A 1 391 ? 142.870 143.273 135.552 1.00 99.64 391 TYR A N 1
ATOM 1820 C CA . TYR A 1 391 ? 144.310 143.202 135.354 1.00 99.64 391 TYR A CA 1
ATOM 1821 C C . TYR A 1 391 ? 145.045 144.385 135.964 1.00 99.64 391 TYR A C 1
ATOM 1822 O O . TYR A 1 391 ? 146.253 144.523 135.749 1.00 99.64 391 TYR A O 1
ATOM 1831 N N . GLU A 1 392 ? 144.346 145.241 136.708 1.00 108.67 392 GLU A N 1
ATOM 1832 C CA . GLU A 1 392 ? 144.897 146.470 137.276 1.00 108.67 392 GLU A CA 1
ATOM 1833 C C . GLU A 1 392 ? 145.486 147.387 136.212 1.00 108.67 392 GLU A C 1
ATOM 1834 O O . GLU A 1 392 ? 146.319 148.244 136.521 1.00 108.67 392 GLU A O 1
ATOM 1840 N N . LEU A 1 393 ? 145.068 147.222 134.957 1.00 103.46 393 LEU A N 1
ATOM 1841 C CA . LEU A 1 393 ? 145.514 148.131 133.908 1.00 103.46 393 LEU A CA 1
ATOM 1842 C C . LEU A 1 393 ? 144.965 149.532 134.130 1.00 103.46 393 LEU A C 1
ATOM 1843 O O . LEU A 1 393 ? 145.645 150.524 133.847 1.00 103.46 393 LEU A O 1
ATOM 1848 N N . LEU A 1 394 ? 143.742 149.632 134.635 1.00 107.82 394 LEU A N 1
ATOM 1849 C CA . LEU A 1 394 ? 143.134 150.922 134.926 1.00 107.82 394 LEU A CA 1
ATOM 1850 C C . LEU A 1 394 ? 143.284 151.271 136.401 1.00 107.82 394 LEU A C 1
ATOM 1851 O O . LEU A 1 394 ? 143.233 152.439 136.784 1.00 107.82 394 LEU A O 1
ATOM 1857 N N . GLU B 2 21 ? 97.818 177.155 168.506 1.00 156.70 3 GLU B N 1
ATOM 1858 C CA . GLU B 2 21 ? 97.356 175.918 169.124 1.00 156.70 3 GLU B CA 1
ATOM 1859 C C . GLU B 2 21 ? 98.315 174.781 168.790 1.00 156.70 3 GLU B C 1
ATOM 1860 O O . GLU B 2 21 ? 98.513 173.868 169.591 1.00 156.70 3 GLU B O 1
ATOM 1866 N N . LEU B 2 22 ? 98.907 174.842 167.596 1.00 155.24 4 LEU B N 1
ATOM 1867 C CA . LEU B 2 22 ? 99.926 173.865 167.224 1.00 155.24 4 LEU B CA 1
ATOM 1868 C C . LEU B 2 22 ? 101.135 173.962 168.146 1.00 155.24 4 LEU B C 1
ATOM 1869 O O . LEU B 2 22 ? 101.698 172.940 168.558 1.00 155.24 4 LEU B O 1
ATOM 1874 N N . ASP B 2 23 ? 101.548 175.186 168.482 1.00 157.04 5 ASP B N 1
ATOM 1875 C CA . ASP B 2 23 ? 102.641 175.362 169.431 1.00 157.04 5 ASP B CA 1
ATOM 1876 C C . ASP B 2 23 ? 102.277 174.808 170.803 1.00 157.04 5 ASP B C 1
ATOM 1877 O O . ASP B 2 23 ? 103.125 174.232 171.494 1.00 157.04 5 ASP B O 1
ATOM 1882 N N . GLN B 2 24 ? 101.018 174.976 171.216 1.00 154.22 6 GLN B N 1
ATOM 1883 C CA . GLN B 2 24 ? 100.583 174.423 172.493 1.00 154.22 6 GLN B CA 1
ATOM 1884 C C . GLN B 2 24 ? 100.662 172.901 172.485 1.00 154.22 6 GLN B C 1
ATOM 1885 O O . GLN B 2 24 ? 101.094 172.290 173.469 1.00 154.22 6 GLN B O 1
ATOM 1891 N N . LEU B 2 25 ? 100.253 172.272 171.382 1.00 149.97 7 LEU B N 1
ATOM 1892 C CA . LEU B 2 25 ? 100.345 170.820 171.286 1.00 149.97 7 LEU B CA 1
ATOM 1893 C C . LEU B 2 25 ? 101.796 170.356 171.283 1.00 149.97 7 LEU B C 1
ATOM 1894 O O . LEU B 2 25 ? 102.127 169.330 171.890 1.00 149.97 7 LEU B O 1
ATOM 1899 N N . ARG B 2 26 ? 102.676 171.094 170.603 1.00 146.76 8 ARG B N 1
ATOM 1900 C CA . ARG B 2 26 ? 104.093 170.745 170.622 1.00 146.76 8 ARG B CA 1
ATOM 1901 C C . ARG B 2 26 ? 104.668 170.854 172.029 1.00 146.76 8 ARG B C 1
ATOM 1902 O O . ARG B 2 26 ? 105.445 169.993 172.459 1.00 146.76 8 ARG B O 1
ATOM 1910 N N . GLN B 2 27 ? 104.296 171.905 172.763 1.00 148.99 9 GLN B N 1
ATOM 1911 C CA . GLN B 2 27 ? 104.742 172.041 174.147 1.00 148.99 9 GLN B CA 1
ATOM 1912 C C . GLN B 2 27 ? 104.208 170.906 175.012 1.00 148.99 9 GLN B C 1
ATOM 1913 O O . GLN B 2 27 ? 104.920 170.387 175.879 1.00 148.99 9 GLN B O 1
ATOM 1919 N N . GLU B 2 28 ? 102.951 170.518 174.794 1.00 146.27 10 GLU B N 1
ATOM 1920 C CA . GLU B 2 28 ? 102.359 169.417 175.545 1.00 146.27 10 GLU B CA 1
ATOM 1921 C C . GLU B 2 28 ? 103.141 168.130 175.298 1.00 146.27 10 GLU B C 1
ATOM 1922 O O . GLU B 2 28 ? 103.521 167.423 176.240 1.00 146.27 10 GLU B O 1
ATOM 1928 N N . ALA B 2 29 ? 103.435 167.841 174.028 1.00 143.47 11 ALA B N 1
ATOM 1929 C CA . ALA B 2 29 ? 104.196 166.642 173.691 1.00 143.47 11 ALA B CA 1
ATOM 1930 C C . ALA B 2 29 ? 105.600 166.686 174.283 1.00 143.47 11 ALA B C 1
ATOM 1931 O O . ALA B 2 29 ? 106.109 165.670 174.768 1.00 143.47 11 ALA B O 1
ATOM 1933 N N . GLU B 2 30 ? 106.249 167.852 174.238 1.00 145.50 12 GLU B N 1
ATOM 1934 C CA . GLU B 2 30 ? 107.584 167.975 174.814 1.00 145.50 12 GLU B CA 1
ATOM 1935 C C . GLU B 2 30 ? 107.559 167.734 176.318 1.00 145.50 12 GLU B C 1
ATOM 1936 O O . GLU B 2 30 ? 108.440 167.056 176.864 1.00 145.50 12 GLU B O 1
ATOM 1942 N N . GLN B 2 31 ? 106.554 168.280 177.004 1.00 142.67 13 GLN B N 1
ATOM 1943 C CA . GLN B 2 31 ? 106.426 168.051 178.439 1.00 142.67 13 GLN B CA 1
ATOM 1944 C C . GLN B 2 31 ? 106.207 166.575 178.737 1.00 142.67 13 GLN B C 1
ATOM 1945 O O . GLN B 2 31 ? 106.768 166.037 179.698 1.00 142.67 13 GLN B O 1
ATOM 1951 N N . LEU B 2 32 ? 105.387 165.903 177.926 1.00 138.94 14 LEU B N 1
ATOM 1952 C CA . LEU B 2 32 ? 105.158 164.477 178.135 1.00 138.94 14 LEU B CA 1
ATOM 1953 C C . LEU B 2 32 ? 106.429 163.667 177.908 1.00 138.94 14 LEU B C 1
ATOM 1954 O O . LEU B 2 32 ? 106.703 162.713 178.646 1.00 138.94 14 LEU B O 1
ATOM 1959 N N . LYS B 2 33 ? 107.211 164.023 176.887 1.00 137.84 15 LYS B N 1
ATOM 1960 C CA . LYS B 2 33 ? 108.484 163.343 176.670 1.00 137.84 15 LYS B CA 1
ATOM 1961 C C . LYS B 2 33 ? 109.423 163.553 177.849 1.00 137.84 15 LYS B C 1
ATOM 1962 O O . LYS B 2 33 ? 110.100 162.616 178.288 1.00 137.84 15 LYS B O 1
ATOM 1968 N N . ASN B 2 34 ? 109.468 164.775 178.383 1.00 140.00 16 ASN B N 1
ATOM 1969 C CA . ASN B 2 34 ? 110.297 165.028 179.558 1.00 140.00 16 ASN B CA 1
ATOM 1970 C C . ASN B 2 34 ? 109.837 164.194 180.745 1.00 140.00 16 ASN B C 1
ATOM 1971 O O . ASN B 2 34 ? 110.662 163.628 181.471 1.00 140.00 16 ASN B O 1
ATOM 1976 N N . GLN B 2 35 ? 108.522 164.106 180.956 1.00 137.02 17 GLN B N 1
ATOM 1977 C CA . GLN B 2 35 ? 107.994 163.325 182.070 1.00 137.02 17 GLN B CA 1
ATOM 1978 C C . GLN B 2 35 ? 108.336 161.848 181.923 1.00 137.02 17 GLN B C 1
ATOM 1979 O O . GLN B 2 35 ? 108.702 161.185 182.901 1.00 137.02 17 GLN B O 1
ATOM 1985 N N . ILE B 2 36 ? 108.222 161.315 180.705 1.00 134.30 18 ILE B N 1
ATOM 1986 C CA . ILE B 2 36 ? 108.624 159.934 180.456 1.00 134.30 18 ILE B CA 1
ATOM 1987 C C . ILE B 2 36 ? 110.113 159.760 180.733 1.00 134.30 18 ILE B C 1
ATOM 1988 O O . ILE B 2 36 ? 110.547 158.734 181.272 1.00 134.30 18 ILE B O 1
ATOM 1993 N N . ARG B 2 37 ? 110.915 160.765 180.378 1.00 136.49 19 ARG B N 1
ATOM 1994 C CA . ARG B 2 37 ? 112.348 160.703 180.645 1.00 136.49 19 ARG B CA 1
ATOM 1995 C C . ARG B 2 37 ? 112.630 160.629 182.141 1.00 136.49 19 ARG B C 1
ATOM 1996 O O . ARG B 2 37 ? 113.469 159.837 182.585 1.00 136.49 19 ARG B O 1
ATOM 2004 N N . ASP B 2 38 ? 111.944 161.454 182.937 1.00 136.54 20 ASP B N 1
ATOM 2005 C CA . ASP B 2 38 ? 112.167 161.396 184.381 1.00 136.54 20 ASP B CA 1
ATOM 2006 C C . ASP B 2 38 ? 111.679 160.076 184.961 1.00 136.54 20 ASP B C 1
ATOM 2007 O O . ASP B 2 38 ? 112.291 159.540 185.891 1.00 136.54 20 ASP B O 1
ATOM 2012 N N . ALA B 2 39 ? 110.574 159.540 184.437 1.00 132.15 21 ALA B N 1
ATOM 2013 C CA . ALA B 2 39 ? 110.110 158.235 184.898 1.00 132.15 21 ALA B CA 1
ATOM 2014 C C . ALA B 2 39 ? 111.148 157.155 184.620 1.00 132.15 21 ALA B C 1
ATOM 2015 O O . ALA B 2 39 ? 111.432 156.316 185.484 1.00 132.15 21 ALA B O 1
ATOM 2017 N N . ARG B 2 40 ? 111.733 157.169 183.422 1.00 127.63 22 ARG B N 1
ATOM 2018 C CA . ARG B 2 40 ? 112.774 156.200 183.093 1.00 127.63 22 ARG B CA 1
ATOM 2019 C C . ARG B 2 40 ? 113.999 156.380 183.981 1.00 127.63 22 ARG B C 1
ATOM 2020 O O . ARG B 2 40 ? 114.590 155.398 184.442 1.00 127.63 22 ARG B O 1
ATOM 2028 N N . LYS B 2 41 ? 114.398 157.630 184.226 1.00 129.45 23 LYS B N 1
ATOM 2029 C CA . LYS B 2 41 ? 115.564 157.883 185.067 1.00 129.45 23 LYS B CA 1
ATOM 2030 C C . LYS B 2 41 ? 115.335 157.401 186.493 1.00 129.45 23 LYS B C 1
ATOM 2031 O O . LYS B 2 41 ? 116.236 156.826 187.115 1.00 129.45 23 LYS B O 1
ATOM 2037 N N . ALA B 2 42 ? 114.136 157.630 187.031 1.00 130.85 24 ALA B N 1
ATOM 2038 C CA . ALA B 2 42 ? 113.807 157.106 188.351 1.00 130.85 24 ALA B CA 1
ATOM 2039 C C . ALA B 2 42 ? 113.778 155.585 188.353 1.00 130.85 24 ALA B C 1
ATOM 2040 O O . ALA B 2 42 ? 114.147 154.960 189.353 1.00 130.85 24 ALA B O 1
ATOM 2042 N N . CYS B 2 43 ? 113.340 154.977 187.249 1.00 131.16 25 CYS B N 1
ATOM 2043 C CA . CYS B 2 43 ? 113.330 153.521 187.157 1.00 131.16 25 CYS B CA 1
ATOM 2044 C C . CYS B 2 43 ? 114.739 152.946 187.246 1.00 131.16 25 CYS B C 1
ATOM 2045 O O . CYS B 2 43 ? 114.961 151.932 187.918 1.00 131.16 25 CYS B O 1
ATOM 2048 N N . ALA B 2 44 ? 115.702 153.576 186.578 1.00 130.18 26 ALA B N 1
ATOM 2049 C CA . ALA B 2 44 ? 117.062 153.056 186.562 1.00 130.18 26 ALA B CA 1
ATOM 2050 C C . ALA B 2 44 ? 117.738 153.273 187.909 1.00 130.18 26 ALA B C 1
ATOM 2051 O O . ALA B 2 44 ? 117.766 154.391 188.430 1.00 130.18 26 ALA B O 1
ATOM 2053 N N . ASP B 2 45 ? 118.290 152.199 188.468 1.00 129.03 27 ASP B N 1
ATOM 2054 C CA . ASP B 2 45 ? 119.031 152.261 189.721 1.00 129.03 27 ASP B CA 1
ATOM 2055 C C . ASP B 2 45 ? 120.459 151.758 189.588 1.00 129.03 27 ASP B C 1
ATOM 2056 O O . ASP B 2 45 ? 121.375 152.344 190.177 1.00 129.03 27 ASP B O 1
ATOM 2061 N N . ALA B 2 46 ? 120.678 150.686 188.830 1.00 125.75 28 ALA B N 1
ATOM 2062 C CA . ALA B 2 46 ? 122.013 150.149 188.621 1.00 125.75 28 ALA B CA 1
ATOM 2063 C C . ALA B 2 46 ? 122.098 149.567 187.219 1.00 125.75 28 ALA B C 1
ATOM 2064 O O . ALA B 2 46 ? 121.150 148.949 186.731 1.00 125.75 28 ALA B O 1
ATOM 2066 N N . THR B 2 47 ? 123.247 149.764 186.580 1.00 121.84 29 THR B N 1
ATOM 2067 C CA . THR B 2 47 ? 123.437 149.286 185.220 1.00 121.84 29 THR B CA 1
ATOM 2068 C C . THR B 2 47 ? 123.546 147.764 185.193 1.00 121.84 29 THR B C 1
ATOM 2069 O O . THR B 2 47 ? 123.849 147.115 186.197 1.00 121.84 29 THR B O 1
ATOM 2073 N N . LEU B 2 48 ? 123.288 147.194 184.014 1.00 116.62 30 LEU B N 1
ATOM 2074 C CA . LEU B 2 48 ? 123.368 145.746 183.861 1.00 116.62 30 LEU B CA 1
ATOM 2075 C C . LEU B 2 48 ? 124.803 145.248 183.993 1.00 116.62 30 LEU B C 1
ATOM 2076 O O . LEU B 2 48 ? 125.025 144.113 184.429 1.00 116.62 30 LEU B O 1
ATOM 2081 N N . SER B 2 49 ? 125.785 146.077 183.633 1.00 119.01 31 SER B N 1
ATOM 2082 C CA . SER B 2 49 ? 127.182 145.686 183.802 1.00 119.01 31 SER B CA 1
ATOM 2083 C C . SER B 2 49 ? 127.535 145.515 185.274 1.00 119.01 31 SER B C 1
ATOM 2084 O O . SER B 2 49 ? 128.247 144.574 185.645 1.00 119.01 31 SER B O 1
ATOM 2087 N N . GLN B 2 50 ? 127.047 146.417 186.128 1.00 121.43 32 GLN B N 1
ATOM 2088 C CA . GLN B 2 50 ? 127.292 146.278 187.559 1.00 121.43 32 GLN B CA 1
ATOM 2089 C C . GLN B 2 50 ? 126.690 144.987 188.093 1.00 121.43 32 GLN B C 1
ATOM 2090 O O . GLN B 2 50 ? 127.285 144.324 188.950 1.00 121.43 32 GLN B O 1
ATOM 2096 N N . ILE B 2 51 ? 125.504 144.619 187.606 1.00 119.61 33 ILE B N 1
ATOM 2097 C CA . ILE B 2 51 ? 124.886 143.367 188.030 1.00 119.61 33 ILE B CA 1
ATOM 2098 C C . ILE B 2 51 ? 125.727 142.181 187.577 1.00 119.61 33 ILE B C 1
ATOM 2099 O O . ILE B 2 51 ? 126.071 141.300 188.374 1.00 119.61 33 ILE B O 1
ATOM 2104 N N . THR B 2 52 ? 126.074 142.139 186.295 1.00 118.52 34 THR B N 1
ATOM 2105 C CA . THR B 2 52 ? 126.914 141.063 185.765 1.00 118.52 34 THR B CA 1
ATOM 2106 C C . THR B 2 52 ? 128.383 141.462 185.735 1.00 118.52 34 THR B C 1
ATOM 2107 O O . THR B 2 52 ? 129.066 141.308 184.724 1.00 118.52 34 THR B O 1
ATOM 2111 N N . ASN B 2 53 ? 128.889 141.981 186.850 1.00 122.08 35 ASN B N 1
ATOM 2112 C CA . ASN B 2 53 ? 130.316 142.228 186.992 1.00 122.08 35 ASN B CA 1
ATOM 2113 C C . ASN B 2 53 ? 131.081 141.026 187.527 1.00 122.08 35 ASN B C 1
ATOM 2114 O O . ASN B 2 53 ? 132.297 140.947 187.328 1.00 122.08 35 ASN B O 1
ATOM 2119 N N . ASN B 2 54 ? 130.405 140.096 188.199 1.00 123.65 36 ASN B N 1
ATOM 2120 C CA . ASN B 2 54 ? 131.045 138.916 188.763 1.00 123.65 36 ASN B CA 1
ATOM 2121 C C . ASN B 2 54 ? 130.756 137.649 187.970 1.00 123.65 36 ASN B C 1
ATOM 2122 O O . ASN B 2 54 ? 131.063 136.551 188.442 1.00 123.65 36 ASN B O 1
ATOM 2127 N N . ILE B 2 55 ? 130.173 137.772 186.786 1.00 118.96 37 ILE B N 1
ATOM 2128 C CA . ILE B 2 55 ? 129.861 136.612 185.962 1.00 118.96 37 ILE B CA 1
ATOM 2129 C C . ILE B 2 55 ? 131.117 136.165 185.230 1.00 118.96 37 ILE B C 1
ATOM 2130 O O . ILE B 2 55 ? 131.887 136.989 184.725 1.00 118.96 37 ILE B O 1
ATOM 2135 N N . ASP B 2 56 ? 131.340 134.859 185.190 1.00 120.84 38 ASP B N 1
ATOM 2136 C CA . ASP B 2 56 ? 132.483 134.324 184.463 1.00 120.84 38 ASP B CA 1
ATOM 2137 C C . ASP B 2 56 ? 132.322 134.601 182.972 1.00 120.84 38 ASP B C 1
ATOM 2138 O O . ASP B 2 56 ? 131.239 134.380 182.420 1.00 120.84 38 ASP B O 1
ATOM 2143 N N . PRO B 2 57 ? 133.357 135.092 182.295 1.00 114.33 39 PRO B N 1
ATOM 2144 C CA . PRO B 2 57 ? 133.249 135.353 180.854 1.00 114.33 39 PRO B CA 1
ATOM 2145 C C . PRO B 2 57 ? 132.999 134.073 180.071 1.00 114.33 39 PRO B C 1
ATOM 2146 O O . PRO B 2 57 ? 133.128 132.955 180.574 1.00 114.33 39 PRO B O 1
ATOM 2150 N N . VAL B 2 58 ? 132.624 134.255 178.803 1.00 112.69 40 VAL B N 1
ATOM 2151 C CA . VAL B 2 58 ? 132.333 133.113 177.941 1.00 112.69 40 VAL B CA 1
ATOM 2152 C C . VAL B 2 58 ? 133.585 132.278 177.717 1.00 112.69 40 VAL B C 1
ATOM 2153 O O . VAL B 2 58 ? 133.546 131.044 177.782 1.00 112.69 40 VAL B O 1
ATOM 2157 N N . GLY B 2 59 ? 134.711 132.931 177.449 1.00 118.06 41 GLY B N 1
ATOM 2158 C CA . GLY B 2 59 ? 135.971 132.242 177.274 1.00 118.06 41 GLY B CA 1
ATOM 2159 C C . GLY B 2 59 ? 136.590 132.328 175.896 1.00 118.06 41 GLY B C 1
ATOM 2160 O O . GLY B 2 59 ? 137.413 131.469 175.557 1.00 118.06 41 GLY B O 1
ATOM 2161 N N . ARG B 2 60 ? 136.226 133.330 175.092 1.00 118.01 42 ARG B N 1
ATOM 2162 C CA . ARG B 2 60 ? 136.795 133.545 173.762 1.00 118.01 42 ARG B CA 1
ATOM 2163 C C . ARG B 2 60 ? 136.595 132.290 172.905 1.00 118.01 42 ARG B C 1
ATOM 2164 O O . ARG B 2 60 ? 137.527 131.557 172.571 1.00 118.01 42 ARG B O 1
ATOM 2172 N N . ILE B 2 61 ? 135.325 132.031 172.614 1.00 114.65 43 ILE B N 1
ATOM 2173 C CA . ILE B 2 61 ? 134.963 130.867 171.820 1.00 114.65 43 ILE B CA 1
ATOM 2174 C C . ILE B 2 61 ? 135.144 131.173 170.337 1.00 114.65 43 ILE B C 1
ATOM 2175 O O . ILE B 2 61 ? 135.004 132.311 169.882 1.00 114.65 43 ILE B O 1
ATOM 2180 N N . GLN B 2 62 ? 135.469 130.125 169.587 1.00 112.85 44 GLN B N 1
ATOM 2181 C CA . GLN B 2 62 ? 135.683 130.227 168.152 1.00 112.85 44 GLN B CA 1
ATOM 2182 C C . GLN B 2 62 ? 134.836 129.196 167.423 1.00 112.85 44 GLN B C 1
ATOM 2183 O O . GLN B 2 62 ? 134.710 128.057 167.866 1.00 112.85 44 GLN B O 1
ATOM 2189 N N . MET B 2 63 ? 134.258 129.605 166.301 1.00 105.62 45 MET B N 1
ATOM 2190 C CA . MET B 2 63 ? 133.417 128.728 165.501 1.00 105.62 45 MET B CA 1
ATOM 2191 C C . MET B 2 63 ? 133.885 128.780 164.057 1.00 105.62 45 MET B C 1
ATOM 2192 O O . MET B 2 63 ? 134.098 129.865 163.509 1.00 105.62 45 MET B O 1
ATOM 2197 N N . ARG B 2 64 ? 134.048 127.613 163.450 1.00 101.55 46 ARG B N 1
ATOM 2198 C CA . ARG B 2 64 ? 134.543 127.508 162.088 1.00 101.55 46 ARG B CA 1
ATOM 2199 C C . ARG B 2 64 ? 133.389 127.334 161.111 1.00 101.55 46 ARG B C 1
ATOM 2200 O O . ARG B 2 64 ? 132.270 126.985 161.487 1.00 101.55 46 ARG B O 1
ATOM 2208 N N . THR B 2 65 ? 133.682 127.582 159.837 1.00 99.64 47 THR B N 1
ATOM 2209 C CA . THR B 2 65 ? 132.676 127.440 158.794 1.00 99.64 47 THR B CA 1
ATOM 2210 C C . THR B 2 65 ? 132.395 125.969 158.535 1.00 99.64 47 THR B C 1
ATOM 2211 O O . THR B 2 65 ? 133.114 125.319 157.772 1.00 99.64 47 THR B O 1
ATOM 2215 N N . ARG B 2 66 ? 131.356 125.434 159.176 1.00 99.64 48 ARG B N 1
ATOM 2216 C CA . ARG B 2 66 ? 131.026 124.028 158.986 1.00 99.64 48 ARG B CA 1
ATOM 2217 C C . ARG B 2 66 ? 130.599 123.747 157.554 1.00 99.64 48 ARG B C 1
ATOM 2218 O O . ARG B 2 66 ? 130.977 122.721 156.979 1.00 99.64 48 ARG B O 1
ATOM 2226 N N . ARG B 2 67 ? 129.812 124.638 156.958 1.00 99.64 49 ARG B N 1
ATOM 2227 C CA . ARG B 2 67 ? 129.329 124.393 155.606 1.00 99.64 49 ARG B CA 1
ATOM 2228 C C . ARG B 2 67 ? 129.225 125.691 154.824 1.00 99.64 49 ARG B C 1
ATOM 2229 O O . ARG B 2 67 ? 129.102 126.776 155.392 1.00 99.64 49 ARG B O 1
ATOM 2237 N N . THR B 2 68 ? 129.264 125.559 153.500 1.00 99.64 50 THR B N 1
ATOM 2238 C CA . THR B 2 68 ? 129.118 126.686 152.589 1.00 99.64 50 THR B CA 1
ATOM 2239 C C . THR B 2 68 ? 128.141 126.306 151.488 1.00 99.64 50 THR B C 1
ATOM 2240 O O . THR B 2 68 ? 128.358 125.322 150.775 1.00 99.64 50 THR B O 1
ATOM 2244 N N . LEU B 2 69 ? 127.073 127.082 151.356 1.00 99.64 51 LEU B N 1
ATOM 2245 C CA . LEU B 2 69 ? 126.079 126.909 150.309 1.00 99.64 51 LEU B CA 1
ATOM 2246 C C . LEU B 2 69 ? 126.300 127.975 149.246 1.00 99.64 51 LEU B C 1
ATOM 2247 O O . LEU B 2 69 ? 126.342 129.170 149.561 1.00 99.64 51 LEU B O 1
ATOM 2252 N N . ARG B 2 70 ? 126.442 127.542 147.992 1.00 99.64 52 ARG B N 1
ATOM 2253 C CA . ARG B 2 70 ? 126.931 128.402 146.916 1.00 99.64 52 ARG B CA 1
ATOM 2254 C C . ARG B 2 70 ? 126.079 128.243 145.653 1.00 99.64 52 ARG B C 1
ATOM 2255 O O . ARG B 2 70 ? 126.591 128.060 144.550 1.00 99.64 52 ARG B O 1
ATOM 2263 N N . GLY B 2 71 ? 124.764 128.324 145.807 1.00 99.64 53 GLY B N 1
ATOM 2264 C CA . GLY B 2 71 ? 123.874 128.209 144.673 1.00 99.64 53 GLY B CA 1
ATOM 2265 C C . GLY B 2 71 ? 123.297 129.492 144.115 1.00 99.64 53 GLY B C 1
ATOM 2266 O O . GLY B 2 71 ? 122.674 129.454 143.051 1.00 99.64 53 GLY B O 1
ATOM 2267 N N . HIS B 2 72 ? 123.488 130.627 144.779 1.00 99.64 54 HIS B N 1
ATOM 2268 C CA . HIS B 2 72 ? 122.886 131.875 144.332 1.00 99.64 54 HIS B CA 1
ATOM 2269 C C . HIS B 2 72 ? 123.815 132.626 143.387 1.00 99.64 54 HIS B C 1
ATOM 2270 O O . HIS B 2 72 ? 125.040 132.515 143.467 1.00 99.64 54 HIS B O 1
ATOM 2277 N N . LEU B 2 73 ? 123.210 133.402 142.487 1.00 99.64 55 LEU B N 1
ATOM 2278 C CA . LEU B 2 73 ? 123.959 134.188 141.515 1.00 99.64 55 LEU B CA 1
ATOM 2279 C C . LEU B 2 73 ? 124.236 135.605 141.999 1.00 99.64 55 LEU B C 1
ATOM 2280 O O . LEU B 2 73 ? 125.361 136.095 141.861 1.00 99.64 55 LEU B O 1
ATOM 2285 N N . ALA B 2 74 ? 123.237 136.272 142.558 1.00 99.64 56 ALA B N 1
ATOM 2286 C CA . ALA B 2 74 ? 123.359 137.645 143.018 1.00 99.64 56 ALA B CA 1
ATOM 2287 C C . ALA B 2 74 ? 123.436 137.675 144.539 1.00 99.64 56 ALA B C 1
ATOM 2288 O O . ALA B 2 74 ? 123.433 136.639 145.206 1.00 99.64 56 ALA B O 1
ATOM 2290 N N . LYS B 2 75 ? 123.500 138.884 145.086 1.00 99.64 57 LYS B N 1
ATOM 2291 C CA . LYS B 2 75 ? 123.650 139.045 146.525 1.00 99.64 57 LYS B CA 1
ATOM 2292 C C . LYS B 2 75 ? 122.441 138.486 147.263 1.00 99.64 57 LYS B C 1
ATOM 2293 O O . LYS B 2 75 ? 121.314 138.524 146.766 1.00 99.64 57 LYS B O 1
ATOM 2299 N N . ILE B 2 76 ? 122.690 137.947 148.454 1.00 99.64 58 ILE B N 1
ATOM 2300 C CA . ILE B 2 76 ? 121.649 137.349 149.281 1.00 99.64 58 ILE B CA 1
ATOM 2301 C C . ILE B 2 76 ? 121.160 138.427 150.242 1.00 99.64 58 ILE B C 1
ATOM 2302 O O . ILE B 2 76 ? 121.925 138.950 151.053 1.00 99.64 58 ILE B O 1
ATOM 2307 N N . TYR B 2 77 ? 119.876 138.769 150.144 1.00 99.64 59 TYR B N 1
ATOM 2308 C CA . TYR B 2 77 ? 119.325 139.784 151.034 1.00 99.64 59 TYR B CA 1
ATOM 2309 C C . TYR B 2 77 ? 118.813 139.186 152.337 1.00 99.64 59 TYR B C 1
ATOM 2310 O O . TYR B 2 77 ? 118.922 139.818 153.393 1.00 99.64 59 TYR B O 1
ATOM 2319 N N . ALA B 2 78 ? 118.244 137.986 152.296 1.00 99.64 60 ALA B N 1
ATOM 2320 C CA . ALA B 2 78 ? 117.640 137.440 153.501 1.00 99.64 60 ALA B CA 1
ATOM 2321 C C . ALA B 2 78 ? 117.702 135.921 153.494 1.00 99.64 60 ALA B C 1
ATOM 2322 O O . ALA B 2 78 ? 117.776 135.277 152.444 1.00 99.64 60 ALA B O 1
ATOM 2324 N N . MET B 2 79 ? 117.653 135.358 154.700 1.00 99.64 61 MET B N 1
ATOM 2325 C CA . MET B 2 79 ? 117.490 133.928 154.903 1.00 99.64 61 MET B CA 1
ATOM 2326 C C . MET B 2 79 ? 116.756 133.721 156.218 1.00 99.64 61 MET B C 1
ATOM 2327 O O . MET B 2 79 ? 116.825 134.564 157.113 1.00 99.64 61 MET B O 1
ATOM 2332 N N . HIS B 2 80 ? 116.045 132.605 156.318 1.00 99.64 62 HIS B N 1
ATOM 2333 C CA . HIS B 2 80 ? 115.289 132.273 157.515 1.00 99.64 62 HIS B CA 1
ATOM 2334 C C . HIS B 2 80 ? 115.388 130.781 157.780 1.00 99.64 62 HIS B C 1
ATOM 2335 O O . HIS B 2 80 ? 115.216 129.973 156.865 1.00 99.64 62 HIS B O 1
ATOM 2342 N N . TRP B 2 81 ? 115.659 130.422 159.029 1.00 99.64 63 TRP B N 1
ATOM 2343 C CA . TRP B 2 81 ? 115.741 129.026 159.423 1.00 99.64 63 TRP B CA 1
ATOM 2344 C C . TRP B 2 81 ? 114.352 128.414 159.529 1.00 99.64 63 TRP B C 1
ATOM 2345 O O . TRP B 2 81 ? 113.357 129.109 159.745 1.00 99.64 63 TRP B O 1
ATOM 2356 N N . GLY B 2 82 ? 114.291 127.099 159.371 1.00 99.64 64 GLY B N 1
ATOM 2357 C CA . GLY B 2 82 ? 113.055 126.385 159.598 1.00 99.64 64 GLY B CA 1
ATOM 2358 C C . GLY B 2 82 ? 112.842 126.075 161.064 1.00 99.64 64 GLY B C 1
ATOM 2359 O O . GLY B 2 82 ? 113.716 126.271 161.906 1.00 99.64 64 GLY B O 1
ATOM 2360 N N . THR B 2 83 ? 111.642 125.584 161.371 1.00 99.64 65 THR B N 1
ATOM 2361 C CA . THR B 2 83 ? 111.325 125.224 162.749 1.00 99.64 65 THR B CA 1
ATOM 2362 C C . THR B 2 83 ? 112.144 124.025 163.210 1.00 99.64 65 THR B C 1
ATOM 2363 O O . THR B 2 83 ? 112.597 123.980 164.360 1.00 99.64 65 THR B O 1
ATOM 2367 N N . ASP B 2 84 ? 112.356 123.052 162.327 1.00 99.64 66 ASP B N 1
ATOM 2368 C CA . ASP B 2 84 ? 113.118 121.858 162.667 1.00 99.64 66 ASP B CA 1
ATOM 2369 C C . ASP B 2 84 ? 114.610 122.120 162.792 1.00 99.64 66 ASP B C 1
ATOM 2370 O O . ASP B 2 84 ? 115.350 121.196 163.143 1.00 99.64 66 ASP B O 1
ATOM 2375 N N . SER B 2 85 ? 115.064 123.337 162.495 1.00 99.64 67 SER B N 1
ATOM 2376 C CA . SER B 2 85 ? 116.469 123.731 162.573 1.00 99.64 67 SER B CA 1
ATOM 2377 C C . SER B 2 85 ? 117.346 122.930 161.620 1.00 99.64 67 SER B C 1
ATOM 2378 O O . SER B 2 85 ? 118.553 122.804 161.840 1.00 99.64 67 SER B O 1
ATOM 2381 N N . ARG B 2 86 ? 116.758 122.388 160.563 1.00 99.64 68 ARG B N 1
ATOM 2382 C CA . ARG B 2 86 ? 117.490 121.670 159.530 1.00 99.64 68 ARG B CA 1
ATOM 2383 C C . ARG B 2 86 ? 117.354 122.303 158.158 1.00 99.64 68 ARG B C 1
ATOM 2384 O O . ARG B 2 86 ? 118.344 122.411 157.433 1.00 99.64 68 ARG B O 1
ATOM 2392 N N . LEU B 2 87 ? 116.153 122.730 157.787 1.00 99.64 69 LEU B N 1
ATOM 2393 C CA . LEU B 2 87 ? 115.900 123.377 156.510 1.00 99.64 69 LEU B CA 1
ATOM 2394 C C . LEU B 2 87 ? 115.942 124.886 156.687 1.00 99.64 69 LEU B C 1
ATOM 2395 O O . LEU B 2 87 ? 115.473 125.414 157.697 1.00 99.64 69 LEU B O 1
ATOM 2400 N N . LEU B 2 88 ? 116.513 125.579 155.707 1.00 99.64 70 LEU B N 1
ATOM 2401 C CA . LEU B 2 88 ? 116.504 127.035 155.717 1.00 99.64 70 LEU B CA 1
ATOM 2402 C C . LEU B 2 88 ? 116.115 127.530 154.335 1.00 99.64 70 LEU B C 1
ATOM 2403 O O . LEU B 2 88 ? 116.195 126.798 153.354 1.00 99.64 70 LEU B O 1
ATOM 2408 N N . VAL B 2 89 ? 115.668 128.776 154.266 1.00 99.64 71 VAL B N 1
ATOM 2409 C CA . VAL B 2 89 ? 115.266 129.392 153.009 1.00 99.64 71 VAL B CA 1
ATOM 2410 C C . VAL B 2 89 ? 116.108 130.640 152.801 1.00 99.64 71 VAL B C 1
ATOM 2411 O O . VAL B 2 89 ? 116.398 131.366 153.755 1.00 99.64 71 VAL B O 1
ATOM 2415 N N . SER B 2 90 ? 116.536 130.867 151.564 1.00 99.64 72 SER B N 1
ATOM 2416 C CA . SER B 2 90 ? 117.313 132.049 151.230 1.00 99.64 72 SER B CA 1
ATOM 2417 C C . SER B 2 90 ? 116.746 132.707 149.984 1.00 99.64 72 SER B C 1
ATOM 2418 O O . SER B 2 90 ? 116.325 132.023 149.043 1.00 99.64 72 SER B O 1
ATOM 2421 N N . ALA B 2 91 ? 116.744 134.039 149.987 1.00 99.64 73 ALA B N 1
ATOM 2422 C CA . ALA B 2 91 ? 116.260 134.843 148.874 1.00 99.64 73 ALA B CA 1
ATOM 2423 C C . ALA B 2 91 ? 117.408 135.666 148.315 1.00 99.64 73 ALA B C 1
ATOM 2424 O O . ALA B 2 91 ? 118.131 136.319 149.072 1.00 99.64 73 ALA B O 1
ATOM 2426 N N . SER B 2 92 ? 117.570 135.643 146.997 1.00 99.64 74 SER B N 1
ATOM 2427 C CA . SER B 2 92 ? 118.629 136.398 146.349 1.00 99.64 74 SER B CA 1
ATOM 2428 C C . SER B 2 92 ? 118.080 137.188 145.172 1.00 99.64 74 SER B C 1
ATOM 2429 O O . SER B 2 92 ? 117.143 136.758 144.485 1.00 99.64 74 SER B O 1
ATOM 2432 N N . GLN B 2 93 ? 118.717 138.338 144.933 1.00 99.64 75 GLN B N 1
ATOM 2433 C CA . GLN B 2 93 ? 118.307 139.353 143.972 1.00 99.64 75 GLN B CA 1
ATOM 2434 C C . GLN B 2 93 ? 118.364 138.880 142.532 1.00 99.64 75 GLN B C 1
ATOM 2435 O O . GLN B 2 93 ? 117.991 139.646 141.639 1.00 99.64 75 GLN B O 1
ATOM 2441 N N . ASP B 2 94 ? 118.819 137.661 142.272 1.00 99.64 76 ASP B N 1
ATOM 2442 C CA . ASP B 2 94 ? 118.618 137.053 140.968 1.00 99.64 76 ASP B CA 1
ATOM 2443 C C . ASP B 2 94 ? 117.215 136.502 140.813 1.00 99.64 76 ASP B C 1
ATOM 2444 O O . ASP B 2 94 ? 116.963 135.693 139.914 1.00 99.64 76 ASP B O 1
ATOM 2449 N N . GLY B 2 95 ? 116.304 136.932 141.679 1.00 99.64 77 GLY B N 1
ATOM 2450 C CA . GLY B 2 95 ? 114.950 136.420 141.703 1.00 99.64 77 GLY B CA 1
ATOM 2451 C C . GLY B 2 95 ? 114.869 134.966 142.102 1.00 99.64 77 GLY B C 1
ATOM 2452 O O . GLY B 2 95 ? 114.118 134.203 141.483 1.00 99.64 77 GLY B O 1
ATOM 2453 N N . LYS B 2 96 ? 115.624 134.555 143.118 1.00 99.64 78 LYS B N 1
ATOM 2454 C CA . LYS B 2 96 ? 115.668 133.147 143.479 1.00 99.64 78 LYS B CA 1
ATOM 2455 C C . LYS B 2 96 ? 115.335 132.947 144.948 1.00 99.64 78 LYS B C 1
ATOM 2456 O O . LYS B 2 96 ? 115.692 133.758 145.805 1.00 99.64 78 LYS B O 1
ATOM 2462 N N . LEU B 2 97 ? 114.650 131.838 145.217 1.00 99.64 79 LEU B N 1
ATOM 2463 C CA . LEU B 2 97 ? 114.253 131.435 146.563 1.00 99.64 79 LEU B CA 1
ATOM 2464 C C . LEU B 2 97 ? 114.571 129.953 146.695 1.00 99.64 79 LEU B C 1
ATOM 2465 O O . LEU B 2 97 ? 113.889 129.121 146.092 1.00 99.64 79 LEU B O 1
ATOM 2470 N N . ILE B 2 98 ? 115.598 129.618 147.470 1.00 99.64 80 ILE B N 1
ATOM 2471 C CA . ILE B 2 98 ? 116.106 128.251 147.549 1.00 99.64 80 ILE B CA 1
ATOM 2472 C C . ILE B 2 98 ? 115.953 127.750 148.976 1.00 99.64 80 ILE B C 1
ATOM 2473 O O . ILE B 2 98 ? 116.283 128.473 149.924 1.00 99.64 80 ILE B O 1
ATOM 2478 N N . ILE B 2 99 ? 115.463 126.521 149.138 1.00 99.64 81 ILE B N 1
ATOM 2479 C CA . ILE B 2 99 ? 115.325 125.907 150.450 1.00 99.64 81 ILE B CA 1
ATOM 2480 C C . ILE B 2 99 ? 116.445 124.887 150.601 1.00 99.64 81 ILE B C 1
ATOM 2481 O O . ILE B 2 99 ? 116.395 123.803 150.020 1.00 99.64 81 ILE B O 1
ATOM 2486 N N . TRP B 2 100 ? 117.452 125.219 151.390 1.00 99.64 82 TRP B N 1
ATOM 2487 C CA . TRP B 2 100 ? 118.586 124.339 151.600 1.00 99.64 82 TRP B CA 1
ATOM 2488 C C . TRP B 2 100 ? 118.320 123.362 152.735 1.00 99.64 82 TRP B C 1
ATOM 2489 O O . TRP B 2 100 ? 117.786 123.736 153.784 1.00 99.64 82 TRP B O 1
ATOM 2500 N N . ASP B 2 101 ? 118.695 122.106 152.510 1.00 99.64 83 ASP B N 1
ATOM 2501 C CA . ASP B 2 101 ? 118.879 121.132 153.577 1.00 99.64 83 ASP B CA 1
ATOM 2502 C C . ASP B 2 101 ? 120.322 121.258 154.041 1.00 99.64 83 ASP B C 1
ATOM 2503 O O . ASP B 2 101 ? 121.250 120.841 153.336 1.00 99.64 83 ASP B O 1
ATOM 2508 N N . SER B 2 102 ? 120.509 121.854 155.218 1.00 99.64 84 SER B N 1
ATOM 2509 C CA . SER B 2 102 ? 121.844 122.179 155.698 1.00 99.64 84 SER B CA 1
ATOM 2510 C C . SER B 2 102 ? 122.601 120.959 156.203 1.00 99.64 84 SER B C 1
ATOM 2511 O O . SER B 2 102 ? 123.834 120.966 156.201 1.00 99.64 84 SER B O 1
ATOM 2514 N N . TYR B 2 103 ? 121.902 119.918 156.654 1.00 99.64 85 TYR B N 1
ATOM 2515 C CA . TYR B 2 103 ? 122.599 118.732 157.142 1.00 99.64 85 TYR B CA 1
ATOM 2516 C C . TYR B 2 103 ? 123.403 118.076 156.029 1.00 99.64 85 TYR B C 1
ATOM 2517 O O . TYR B 2 103 ? 124.583 117.753 156.205 1.00 99.64 85 TYR B O 1
ATOM 2526 N N . THR B 2 104 ? 122.784 117.888 154.866 1.00 99.64 86 THR B N 1
ATOM 2527 C CA . THR B 2 104 ? 123.421 117.244 153.727 1.00 99.64 86 THR B CA 1
ATOM 2528 C C . THR B 2 104 ? 123.803 118.243 152.644 1.00 99.64 86 THR B C 1
ATOM 2529 O O . THR B 2 104 ? 123.994 117.852 151.491 1.00 99.64 86 THR B O 1
ATOM 2533 N N . THR B 2 105 ? 123.866 119.531 152.994 1.00 99.64 87 THR B N 1
ATOM 2534 C CA . THR B 2 105 ? 124.203 120.651 152.103 1.00 99.64 87 THR B CA 1
ATOM 2535 C C . THR B 2 105 ? 123.464 120.579 150.769 1.00 99.64 87 THR B C 1
ATOM 2536 O O . THR B 2 105 ? 123.905 121.159 149.773 1.00 99.64 87 THR B O 1
ATOM 2540 N N . ASN B 2 106 ? 122.319 119.908 150.737 1.00 99.64 88 ASN B N 1
ATOM 2541 C CA . ASN B 2 106 ? 121.577 119.781 149.497 1.00 99.64 88 ASN B CA 1
ATOM 2542 C C . ASN B 2 106 ? 120.610 120.947 149.354 1.00 99.64 88 ASN B C 1
ATOM 2543 O O . ASN B 2 106 ? 120.435 121.755 150.266 1.00 99.64 88 ASN B O 1
ATOM 2548 N N . LYS B 2 107 ? 119.965 121.037 148.200 1.00 99.64 89 LYS B N 1
ATOM 2549 C CA . LYS B 2 107 ? 118.964 122.073 148.005 1.00 99.64 89 LYS B CA 1
ATOM 2550 C C . LYS B 2 107 ? 117.698 121.464 147.435 1.00 99.64 89 LYS B C 1
ATOM 2551 O O . LYS B 2 107 ? 117.740 120.460 146.720 1.00 99.64 89 LYS B O 1
ATOM 2557 N N . VAL B 2 108 ? 116.570 122.077 147.782 1.00 99.64 90 VAL B N 1
ATOM 2558 C CA . VAL B 2 108 ? 115.260 121.713 147.276 1.00 99.64 90 VAL B CA 1
ATOM 2559 C C . VAL B 2 108 ? 114.504 123.015 147.031 1.00 99.64 90 VAL B C 1
ATOM 2560 O O . VAL B 2 108 ? 114.894 124.089 147.504 1.00 99.64 90 VAL B O 1
ATOM 2564 N N . HIS B 2 109 ? 113.465 122.920 146.208 1.00 99.64 91 HIS B N 1
ATOM 2565 C CA . HIS B 2 109 ? 112.507 123.998 146.002 1.00 99.64 91 HIS B CA 1
ATOM 2566 C C . HIS B 2 109 ? 113.201 125.307 145.624 1.00 99.64 91 HIS B C 1
ATOM 2567 O O . HIS B 2 109 ? 113.200 126.282 146.374 1.00 99.64 91 HIS B O 1
ATOM 2574 N N . ALA B 2 110 ? 113.821 125.309 144.450 1.00 99.64 92 ALA B N 1
ATOM 2575 C CA . ALA B 2 110 ? 114.338 126.549 143.876 1.00 99.64 92 ALA B CA 1
ATOM 2576 C C . ALA B 2 110 ? 113.164 127.286 143.247 1.00 99.64 92 ALA B C 1
ATOM 2577 O O . ALA B 2 110 ? 112.756 126.985 142.124 1.00 99.64 92 ALA B O 1
ATOM 2579 N N . ILE B 2 111 ? 112.615 128.252 143.971 1.00 99.64 93 ILE B N 1
ATOM 2580 C CA . ILE B 2 111 ? 111.387 128.938 143.580 1.00 99.64 93 ILE B CA 1
ATOM 2581 C C . ILE B 2 111 ? 111.763 130.187 142.793 1.00 99.64 93 ILE B C 1
ATOM 2582 O O . ILE B 2 111 ? 112.449 131.064 143.339 1.00 99.64 93 ILE B O 1
ATOM 2587 N N . PRO B 2 112 ? 111.353 130.312 141.534 1.00 99.64 94 PRO B N 1
ATOM 2588 C CA . PRO B 2 112 ? 111.551 131.573 140.816 1.00 99.64 94 PRO B CA 1
ATOM 2589 C C . PRO B 2 112 ? 110.500 132.596 141.213 1.00 99.64 94 PRO B C 1
ATOM 2590 O O . PRO B 2 112 ? 109.320 132.276 141.372 1.00 99.64 94 PRO B O 1
ATOM 2594 N N . LEU B 2 113 ? 110.938 133.839 141.365 1.00 99.64 95 LEU B N 1
ATOM 2595 C CA . LEU B 2 113 ? 110.071 134.921 141.804 1.00 99.64 95 LEU B CA 1
ATOM 2596 C C . LEU B 2 113 ? 109.658 135.793 140.626 1.00 99.64 95 LEU B C 1
ATOM 2597 O O . LEU B 2 113 ? 110.417 135.982 139.672 1.00 99.64 95 LEU B O 1
ATOM 2602 N N . ARG B 2 114 ? 108.435 136.321 140.703 1.00 99.64 96 ARG B N 1
ATOM 2603 C CA . ARG B 2 114 ? 107.945 137.206 139.652 1.00 99.64 96 ARG B CA 1
ATOM 2604 C C . ARG B 2 114 ? 108.781 138.477 139.566 1.00 99.64 96 ARG B C 1
ATOM 2605 O O . ARG B 2 114 ? 109.125 138.930 138.469 1.00 99.64 96 ARG B O 1
ATOM 2613 N N . SER B 2 115 ? 109.119 139.064 140.709 1.00 99.64 97 SER B N 1
ATOM 2614 C CA . SER B 2 115 ? 109.974 140.241 140.772 1.00 99.64 97 SER B CA 1
ATOM 2615 C C . SER B 2 115 ? 111.319 139.839 141.356 1.00 99.64 97 SER B C 1
ATOM 2616 O O . SER B 2 115 ? 111.374 139.140 142.371 1.00 99.64 97 SER B O 1
ATOM 2619 N N . SER B 2 116 ? 112.394 140.286 140.720 1.00 99.64 98 SER B N 1
ATOM 2620 C CA . SER B 2 116 ? 113.739 139.889 141.107 1.00 99.64 98 SER B CA 1
ATOM 2621 C C . SER B 2 116 ? 114.312 140.738 142.231 1.00 99.64 98 SER B C 1
ATOM 2622 O O . SER B 2 116 ? 115.470 140.537 142.607 1.00 99.64 98 SER B O 1
ATOM 2625 N N . TRP B 2 117 ? 113.540 141.671 142.779 1.00 99.64 99 TRP B N 1
ATOM 2626 C CA . TRP B 2 117 ? 114.033 142.605 143.788 1.00 99.64 99 TRP B CA 1
ATOM 2627 C C . TRP B 2 117 ? 113.574 142.229 145.187 1.00 99.64 99 TRP B C 1
ATOM 2628 O O . TRP B 2 117 ? 113.227 143.093 145.994 1.00 99.64 99 TRP B O 1
ATOM 2639 N N . VAL B 2 118 ? 113.562 140.929 145.486 1.00 99.64 100 VAL B N 1
ATOM 2640 C CA . VAL B 2 118 ? 113.186 140.465 146.813 1.00 99.64 100 VAL B CA 1
ATOM 2641 C C . VAL B 2 118 ? 114.180 140.979 147.847 1.00 99.64 100 VAL B C 1
ATOM 2642 O O . VAL B 2 118 ? 115.395 141.004 147.618 1.00 99.64 100 VAL B O 1
ATOM 2646 N N . MET B 2 119 ? 113.658 141.420 148.990 1.00 99.64 101 MET B N 1
ATOM 2647 C CA . MET B 2 119 ? 114.490 141.881 150.088 1.00 99.64 101 MET B CA 1
ATOM 2648 C C . MET B 2 119 ? 114.227 141.146 151.390 1.00 99.64 101 MET B C 1
ATOM 2649 O O . MET B 2 119 ? 114.909 141.422 152.382 1.00 99.64 101 MET B O 1
ATOM 2654 N N . THR B 2 120 ? 113.262 140.233 151.426 1.00 99.64 102 THR B N 1
ATOM 2655 C CA . THR B 2 120 ? 112.966 139.508 152.650 1.00 99.64 102 THR B CA 1
ATOM 2656 C C . THR B 2 120 ? 112.315 138.181 152.302 1.00 99.64 102 THR B C 1
ATOM 2657 O O . THR B 2 120 ? 111.711 138.027 151.239 1.00 99.64 102 THR B O 1
ATOM 2661 N N . CYS B 2 121 ? 112.414 137.230 153.221 1.00 99.64 103 CYS B N 1
ATOM 2662 C CA . CYS B 2 121 ? 111.820 135.915 153.039 1.00 99.64 103 CYS B CA 1
ATOM 2663 C C . CYS B 2 121 ? 111.529 135.318 154.404 1.00 99.64 103 CYS B C 1
ATOM 2664 O O . CYS B 2 121 ? 112.288 135.519 155.347 1.00 99.64 103 CYS B O 1
ATOM 2667 N N . ALA B 2 122 ? 110.424 134.591 154.514 1.00 99.64 104 ALA B N 1
ATOM 2668 C CA . ALA B 2 122 ? 110.050 133.985 155.782 1.00 99.64 104 ALA B CA 1
ATOM 2669 C C . ALA B 2 122 ? 109.634 132.531 155.627 1.00 99.64 104 ALA B C 1
ATOM 2670 O O . ALA B 2 122 ? 109.134 132.124 154.584 1.00 99.64 104 ALA B O 1
ATOM 2672 N N . TYR B 2 123 ? 109.843 131.755 156.681 1.00 99.64 105 TYR B N 1
ATOM 2673 C CA . TYR B 2 123 ? 109.487 130.346 156.688 1.00 99.64 105 TYR B CA 1
ATOM 2674 C C . TYR B 2 123 ? 108.374 130.129 157.701 1.00 99.64 105 TYR B C 1
ATOM 2675 O O . TYR B 2 123 ? 108.492 130.533 158.854 1.00 99.64 105 TYR B O 1
ATOM 2684 N N . ALA B 2 124 ? 107.289 129.495 157.271 1.00 99.64 106 ALA B N 1
ATOM 2685 C CA . ALA B 2 124 ? 106.164 129.238 158.160 1.00 99.64 106 ALA B CA 1
ATOM 2686 C C . ALA B 2 124 ? 106.549 128.270 159.270 1.00 99.64 106 ALA B C 1
ATOM 2687 O O . ALA B 2 124 ? 107.297 127.323 159.039 1.00 99.64 106 ALA B O 1
ATOM 2689 N N . PRO B 2 125 ? 106.037 128.507 160.486 1.00 99.64 107 PRO B N 1
ATOM 2690 C CA . PRO B 2 125 ? 106.325 127.644 161.635 1.00 99.64 107 PRO B CA 1
ATOM 2691 C C . PRO B 2 125 ? 106.028 126.187 161.311 1.00 99.64 107 PRO B C 1
ATOM 2692 O O . PRO B 2 125 ? 106.813 125.308 161.660 1.00 99.64 107 PRO B O 1
ATOM 2696 N N . SER B 2 126 ? 104.904 125.937 160.649 1.00 99.64 108 SER B N 1
ATOM 2697 C CA . SER B 2 126 ? 104.529 124.580 160.271 1.00 99.64 108 SER B CA 1
ATOM 2698 C C . SER B 2 126 ? 105.457 124.019 159.204 1.00 99.64 108 SER B C 1
ATOM 2699 O O . SER B 2 126 ? 105.547 122.798 159.044 1.00 99.64 108 SER B O 1
ATOM 2702 N N . GLY B 2 127 ? 106.147 124.885 158.469 1.00 99.64 109 GLY B N 1
ATOM 2703 C CA . GLY B 2 127 ? 106.977 124.447 157.370 1.00 99.64 109 GLY B CA 1
ATOM 2704 C C . GLY B 2 127 ? 106.237 124.236 156.074 1.00 99.64 109 GLY B C 1
ATOM 2705 O O . GLY B 2 127 ? 106.801 123.652 155.143 1.00 99.64 109 GLY B O 1
ATOM 2706 N N . ASN B 2 128 ? 104.989 124.693 155.980 1.00 99.64 110 ASN B N 1
ATOM 2707 C CA . ASN B 2 128 ? 104.161 124.453 154.810 1.00 99.64 110 ASN B CA 1
ATOM 2708 C C . ASN B 2 128 ? 104.214 125.580 153.792 1.00 99.64 110 ASN B C 1
ATOM 2709 O O . ASN B 2 128 ? 103.912 125.345 152.619 1.00 99.64 110 ASN B O 1
ATOM 2714 N N . TYR B 2 129 ? 104.579 126.788 154.207 1.00 99.64 111 TYR B N 1
ATOM 2715 C CA . TYR B 2 129 ? 104.510 127.968 153.362 1.00 99.64 111 TYR B CA 1
ATOM 2716 C C . TYR B 2 129 ? 105.822 128.734 153.409 1.00 99.64 111 TYR B C 1
ATOM 2717 O O . TYR B 2 129 ? 106.598 128.632 154.360 1.00 99.64 111 TYR B O 1
ATOM 2726 N N . VAL B 2 130 ? 106.060 129.511 152.356 1.00 99.64 112 VAL B N 1
ATOM 2727 C CA . VAL B 2 130 ? 107.212 130.407 152.309 1.00 99.64 112 VAL B CA 1
ATOM 2728 C C . VAL B 2 130 ? 106.766 131.774 151.812 1.00 99.64 112 VAL B C 1
ATOM 2729 O O . VAL B 2 130 ? 106.051 131.878 150.813 1.00 99.64 112 VAL B O 1
ATOM 2733 N N . ALA B 2 131 ? 107.176 132.833 152.499 1.00 99.64 113 ALA B N 1
ATOM 2734 C CA . ALA B 2 131 ? 106.823 134.190 152.116 1.00 99.64 113 ALA B CA 1
ATOM 2735 C C . ALA B 2 131 ? 108.029 134.913 151.537 1.00 99.64 113 ALA B C 1
ATOM 2736 O O . ALA B 2 131 ? 109.170 134.660 151.929 1.00 99.64 113 ALA B O 1
ATOM 2738 N N . CYS B 2 132 ? 107.767 135.818 150.599 1.00 99.64 114 CYS B N 1
ATOM 2739 C CA . CYS B 2 132 ? 108.836 136.656 150.070 1.00 99.64 114 CYS B CA 1
ATOM 2740 C C . CYS B 2 132 ? 108.246 137.945 149.518 1.00 99.64 114 CYS B C 1
ATOM 2741 O O . CYS B 2 132 ? 107.166 137.938 148.933 1.00 99.64 114 CYS B O 1
ATOM 2744 N N . GLY B 2 133 ? 108.964 139.052 149.713 1.00 99.64 115 GLY B N 1
ATOM 2745 C CA . GLY B 2 133 ? 108.523 140.333 149.205 1.00 99.64 115 GLY B CA 1
ATOM 2746 C C . GLY B 2 133 ? 109.707 141.228 148.907 1.00 99.64 115 GLY B C 1
ATOM 2747 O O . GLY B 2 133 ? 110.840 140.931 149.277 1.00 99.64 115 GLY B O 1
ATOM 2748 N N . GLY B 2 134 ? 109.426 142.336 148.230 1.00 99.64 116 GLY B N 1
ATOM 2749 C CA . GLY B 2 134 ? 110.494 143.245 147.867 1.00 99.64 116 GLY B CA 1
ATOM 2750 C C . GLY B 2 134 ? 110.036 144.579 147.320 1.00 99.64 116 GLY B C 1
ATOM 2751 O O . GLY B 2 134 ? 109.088 145.180 147.830 1.00 99.64 116 GLY B O 1
ATOM 2752 N N . LEU B 2 135 ? 110.712 145.050 146.272 1.00 99.64 117 LEU B N 1
ATOM 2753 C CA . LEU B 2 135 ? 110.401 146.338 145.669 1.00 99.64 117 LEU B CA 1
ATOM 2754 C C . LEU B 2 135 ? 109.053 146.354 144.965 1.00 99.64 117 LEU B C 1
ATOM 2755 O O . LEU B 2 135 ? 108.588 147.431 144.585 1.00 99.64 117 LEU B O 1
ATOM 2760 N N . ASP B 2 136 ? 108.419 145.200 144.778 1.00 99.64 118 ASP B N 1
ATOM 2761 C CA . ASP B 2 136 ? 107.114 145.142 144.137 1.00 99.64 118 ASP B CA 1
ATOM 2762 C C . ASP B 2 136 ? 105.977 145.518 145.077 1.00 99.64 118 ASP B C 1
ATOM 2763 O O . ASP B 2 136 ? 104.823 145.550 144.637 1.00 99.64 118 ASP B O 1
ATOM 2768 N N . ASN B 2 137 ? 106.275 145.788 146.349 1.00 99.64 119 ASN B N 1
ATOM 2769 C CA . ASN B 2 137 ? 105.285 146.195 147.348 1.00 99.64 119 ASN B CA 1
ATOM 2770 C C . ASN B 2 137 ? 104.266 145.093 147.621 1.00 99.64 119 ASN B C 1
ATOM 2771 O O . ASN B 2 137 ? 103.142 145.367 148.044 1.00 99.64 119 ASN B O 1
ATOM 2776 N N . ILE B 2 138 ? 104.643 143.840 147.384 1.00 99.64 120 ILE B N 1
ATOM 2777 C CA . ILE B 2 138 ? 103.718 142.716 147.455 1.00 99.64 120 ILE B CA 1
ATOM 2778 C C . ILE B 2 138 ? 104.390 141.561 148.181 1.00 99.64 120 ILE B C 1
ATOM 2779 O O . ILE B 2 138 ? 105.577 141.294 147.975 1.00 99.64 120 ILE B O 1
ATOM 2784 N N . CYS B 2 139 ? 103.630 140.877 149.036 1.00 99.64 121 CYS B N 1
ATOM 2785 C CA . CYS B 2 139 ? 104.106 139.687 149.732 1.00 99.64 121 CYS B CA 1
ATOM 2786 C C . CYS B 2 139 ? 103.511 138.449 149.073 1.00 99.64 121 CYS B C 1
ATOM 2787 O O . CYS B 2 139 ? 102.289 138.283 149.049 1.00 99.64 121 CYS B O 1
ATOM 2790 N N . SER B 2 140 ? 104.366 137.584 148.546 1.00 99.64 122 SER B N 1
ATOM 2791 C CA . SER B 2 140 ? 103.939 136.354 147.903 1.00 99.64 122 SER B CA 1
ATOM 2792 C C . SER B 2 140 ? 104.072 135.201 148.886 1.00 99.64 122 SER B C 1
ATOM 2793 O O . SER B 2 140 ? 105.127 135.031 149.510 1.00 99.64 122 SER B O 1
ATOM 2796 N N . ILE B 2 141 ? 103.001 134.424 149.024 1.00 99.64 123 ILE B N 1
ATOM 2797 C CA . ILE B 2 141 ? 102.958 133.234 149.859 1.00 99.64 123 ILE B CA 1
ATOM 2798 C C . ILE B 2 141 ? 102.921 132.030 148.934 1.00 99.64 123 ILE B C 1
ATOM 2799 O O . ILE B 2 141 ? 101.990 131.892 148.128 1.00 99.64 123 ILE B O 1
ATOM 2804 N N . TYR B 2 142 ? 103.921 131.162 149.060 1.00 99.64 124 TYR B N 1
ATOM 2805 C CA . TYR B 2 142 ? 104.076 129.968 148.243 1.00 99.64 124 TYR B CA 1
ATOM 2806 C C . TYR B 2 142 ? 103.751 128.743 149.081 1.00 99.64 124 TYR B C 1
ATOM 2807 O O . TYR B 2 142 ? 104.230 128.619 150.214 1.00 99.64 124 TYR B O 1
ATOM 2816 N N . ASN B 2 143 ? 102.953 127.843 148.514 1.00 99.64 125 ASN B N 1
ATOM 2817 C CA . ASN B 2 143 ? 102.615 126.573 149.145 1.00 99.64 125 ASN B CA 1
ATOM 2818 C C . ASN B 2 143 ? 103.726 125.575 148.844 1.00 99.64 125 ASN B C 1
ATOM 2819 O O . ASN B 2 143 ? 103.944 125.210 147.686 1.00 99.64 125 ASN B O 1
ATOM 2824 N N . LEU B 2 144 ? 104.435 125.141 149.888 1.00 99.64 126 LEU B N 1
ATOM 2825 C CA . LEU B 2 144 ? 105.571 124.248 149.687 1.00 99.64 126 LEU B CA 1
ATOM 2826 C C . LEU B 2 144 ? 105.125 122.864 149.237 1.00 99.64 126 LEU B C 1
ATOM 2827 O O . LEU B 2 144 ? 105.740 122.268 148.346 1.00 99.64 126 LEU B O 1
ATOM 2832 N N . LYS B 2 145 ? 104.069 122.333 149.840 1.00 104.70 127 LYS B N 1
ATOM 2833 C CA . LYS B 2 145 ? 103.566 121.010 149.499 1.00 104.70 127 LYS B CA 1
ATOM 2834 C C . LYS B 2 145 ? 102.262 121.152 148.730 1.00 104.70 127 LYS B C 1
ATOM 2835 O O . LYS B 2 145 ? 101.310 121.769 149.219 1.00 104.70 127 LYS B O 1
ATOM 2841 N N . THR B 2 146 ? 102.226 120.581 147.530 1.00 120.88 128 THR B N 1
ATOM 2842 C CA . THR B 2 146 ? 101.040 120.603 146.691 1.00 120.88 128 THR B CA 1
ATOM 2843 C C . THR B 2 146 ? 100.801 119.198 146.161 1.00 120.88 128 THR B C 1
ATOM 2844 O O . THR B 2 146 ? 101.707 118.362 146.133 1.00 120.88 128 THR B O 1
ATOM 2848 N N . ARG B 2 147 ? 99.558 118.945 145.746 1.00 133.18 129 ARG B N 1
ATOM 2849 C CA . ARG B 2 147 ? 99.242 117.663 145.129 1.00 133.18 129 ARG B CA 1
ATOM 2850 C C . ARG B 2 147 ? 100.040 117.466 143.848 1.00 133.18 129 ARG B C 1
ATOM 2851 O O . ARG B 2 147 ? 100.534 116.365 143.575 1.00 133.18 129 ARG B O 1
ATOM 2859 N N . GLU B 2 148 ? 100.179 118.526 143.049 1.00 130.86 130 GLU B N 1
ATOM 2860 C CA . GLU B 2 148 ? 101.017 118.453 141.859 1.00 130.86 130 GLU B CA 1
ATOM 2861 C C . GLU B 2 148 ? 102.482 118.259 142.230 1.00 130.86 130 GLU B C 1
ATOM 2862 O O . GLU B 2 148 ? 103.259 117.694 141.451 1.00 130.86 130 GLU B O 1
ATOM 2868 N N . GLY B 2 149 ? 102.878 118.723 143.413 1.00 127.40 131 GLY B N 1
ATOM 2869 C CA . GLY B 2 149 ? 104.252 118.632 143.852 1.00 127.40 131 GLY B CA 1
ATOM 2870 C C . GLY B 2 149 ? 105.138 119.774 143.414 1.00 127.40 131 GLY B C 1
ATOM 2871 O O . GLY B 2 149 ? 106.341 119.749 143.704 1.00 127.40 131 GLY B O 1
ATOM 2872 N N . ASN B 2 150 ? 104.589 120.772 142.730 1.00 118.87 132 ASN B N 1
ATOM 2873 C CA . ASN B 2 150 ? 105.346 121.918 142.249 1.00 118.87 132 ASN B CA 1
ATOM 2874 C C . ASN B 2 150 ? 104.983 123.139 143.081 1.00 118.87 132 ASN B C 1
ATOM 2875 O O . ASN B 2 150 ? 103.800 123.407 143.314 1.00 118.87 132 ASN B O 1
ATOM 2880 N N . VAL B 2 151 ? 106.003 123.869 143.536 1.00 106.55 133 VAL B N 1
ATOM 2881 C CA . VAL B 2 151 ? 105.757 125.054 144.345 1.00 106.55 133 VAL B CA 1
ATOM 2882 C C . VAL B 2 151 ? 105.143 126.145 143.482 1.00 106.55 133 VAL B C 1
ATOM 2883 O O . VAL B 2 151 ? 105.662 126.491 142.414 1.00 106.55 133 VAL B O 1
ATOM 2887 N N . ARG B 2 152 ? 104.027 126.698 143.950 1.00 111.68 134 ARG B N 1
ATOM 2888 C CA . ARG B 2 152 ? 103.304 127.727 143.220 1.00 111.68 134 ARG B CA 1
ATOM 2889 C C . ARG B 2 152 ? 102.861 128.808 144.192 1.00 111.68 134 ARG B C 1
ATOM 2890 O O . ARG B 2 152 ? 102.816 128.599 145.406 1.00 111.68 134 ARG B O 1
ATOM 2898 N N . VAL B 2 153 ? 102.531 129.974 143.643 1.00 99.64 135 VAL B N 1
ATOM 2899 C CA . VAL B 2 153 ? 102.128 131.116 144.455 1.00 99.64 135 VAL B CA 1
ATOM 2900 C C . VAL B 2 153 ? 100.756 130.810 145.042 1.00 99.64 135 VAL B C 1
ATOM 2901 O O . VAL B 2 153 ? 99.745 130.867 144.339 1.00 99.64 135 VAL B O 1
ATOM 2905 N N . SER B 2 154 ? 100.719 130.478 146.333 1.00 99.64 136 SER B N 1
ATOM 2906 C CA . SER B 2 154 ? 99.438 130.224 146.980 1.00 99.64 136 SER B CA 1
ATOM 2907 C C . SER B 2 154 ? 98.595 131.487 147.030 1.00 99.64 136 SER B C 1
ATOM 2908 O O . SER B 2 154 ? 97.388 131.446 146.765 1.00 99.64 136 SER B O 1
ATOM 2911 N N . ARG B 2 155 ? 99.209 132.622 147.360 1.00 99.64 137 ARG B N 1
ATOM 2912 C CA . ARG B 2 155 ? 98.453 133.869 147.381 1.00 99.64 137 ARG B CA 1
ATOM 2913 C C . ARG B 2 155 ? 99.373 135.076 147.295 1.00 99.64 137 ARG B C 1
ATOM 2914 O O . ARG B 2 155 ? 100.538 135.011 147.691 1.00 99.64 137 ARG B O 1
ATOM 2922 N N . GLU B 2 156 ? 98.847 136.167 146.751 1.00 99.64 138 GLU B N 1
ATOM 2923 C CA . GLU B 2 156 ? 99.576 137.417 146.610 1.00 99.64 138 GLU B CA 1
ATOM 2924 C C . GLU B 2 156 ? 98.887 138.486 147.450 1.00 99.64 138 GLU B C 1
ATOM 2925 O O . GLU B 2 156 ? 97.693 138.742 147.273 1.00 99.64 138 GLU B O 1
ATOM 2931 N N . LEU B 2 157 ? 99.630 139.116 148.355 1.00 99.64 139 LEU B N 1
ATOM 2932 C CA . LEU B 2 157 ? 99.076 140.166 149.207 1.00 99.64 139 LEU B CA 1
ATOM 2933 C C . LEU B 2 157 ? 99.656 141.520 148.819 1.00 99.64 139 LEU B C 1
ATOM 2934 O O . LEU B 2 157 ? 100.867 141.715 148.879 1.00 99.64 139 LEU B O 1
ATOM 2939 N N . ALA B 2 158 ? 98.798 142.460 148.433 1.00 99.64 140 ALA B N 1
ATOM 2940 C CA . ALA B 2 158 ? 99.278 143.777 148.021 1.00 99.64 140 ALA B CA 1
ATOM 2941 C C . ALA B 2 158 ? 98.561 144.962 148.668 1.00 99.64 140 ALA B C 1
ATOM 2942 O O . ALA B 2 158 ? 97.797 145.665 148.013 1.00 99.64 140 ALA B O 1
ATOM 2944 N N . GLY B 2 159 ? 98.805 145.174 149.956 1.00 99.64 141 GLY B N 1
ATOM 2945 C CA . GLY B 2 159 ? 98.212 146.287 150.675 1.00 99.64 141 GLY B CA 1
ATOM 2946 C C . GLY B 2 159 ? 99.217 147.358 151.062 1.00 99.64 141 GLY B C 1
ATOM 2947 O O . GLY B 2 159 ? 98.893 148.280 151.807 1.00 99.64 141 GLY B O 1
ATOM 2948 N N . HIS B 2 160 ? 100.437 147.245 150.550 1.00 99.64 142 HIS B N 1
ATOM 2949 C CA . HIS B 2 160 ? 101.504 148.182 150.890 1.00 99.64 142 HIS B CA 1
ATOM 2950 C C . HIS B 2 160 ? 101.879 149.123 149.754 1.00 99.64 142 HIS B C 1
ATOM 2951 O O . HIS B 2 160 ? 101.974 148.713 148.601 1.00 99.64 142 HIS B O 1
ATOM 2958 N N . THR B 2 161 ? 102.076 150.394 150.090 1.00 99.64 143 THR B N 1
ATOM 2959 C CA . THR B 2 161 ? 102.453 151.401 149.105 1.00 99.64 143 THR B CA 1
ATOM 2960 C C . THR B 2 161 ? 103.969 151.565 149.013 1.00 99.64 143 THR B C 1
ATOM 2961 O O . THR B 2 161 ? 104.466 152.331 148.194 1.00 99.64 143 THR B O 1
ATOM 2965 N N . GLY B 2 162 ? 104.698 150.848 149.863 1.00 99.64 144 GLY B N 1
ATOM 2966 C CA . GLY B 2 162 ? 106.143 150.897 149.864 1.00 99.64 144 GLY B CA 1
ATOM 2967 C C . GLY B 2 162 ? 106.720 149.496 149.824 1.00 99.64 144 GLY B C 1
ATOM 2968 O O . GLY B 2 162 ? 106.000 148.505 149.950 1.00 99.64 144 GLY B O 1
ATOM 2969 N N . TYR B 2 163 ? 108.033 149.432 149.628 1.00 99.64 145 TYR B N 1
ATOM 2970 C CA . TYR B 2 163 ? 108.709 148.145 149.539 1.00 99.64 145 TYR B CA 1
ATOM 2971 C C . TYR B 2 163 ? 108.592 147.388 150.854 1.00 99.64 145 TYR B C 1
ATOM 2972 O O . TYR B 2 163 ? 108.623 147.981 151.933 1.00 99.64 145 TYR B O 1
ATOM 2981 N N . LEU B 2 164 ? 108.463 146.068 150.761 1.00 99.64 146 LEU B N 1
ATOM 2982 C CA . LEU B 2 164 ? 108.377 145.220 151.944 1.00 99.64 146 LEU B CA 1
ATOM 2983 C C . LEU B 2 164 ? 109.779 144.958 152.472 1.00 99.64 146 LEU B C 1
ATOM 2984 O O . LEU B 2 164 ? 110.597 144.328 151.797 1.00 99.64 146 LEU B O 1
ATOM 2989 N N . SER B 2 165 ? 110.064 145.447 153.678 1.00 99.64 147 SER B N 1
ATOM 2990 C CA . SER B 2 165 ? 111.390 145.263 154.249 1.00 99.64 147 SER B CA 1
ATOM 2991 C C . SER B 2 165 ? 111.494 143.961 155.034 1.00 99.64 147 SER B C 1
ATOM 2992 O O . SER B 2 165 ? 112.570 143.359 155.094 1.00 99.64 147 SER B O 1
ATOM 2995 N N . CYS B 2 166 ? 110.401 143.514 155.647 1.00 99.64 148 CYS B N 1
ATOM 2996 C CA . CYS B 2 166 ? 110.431 142.291 156.433 1.00 99.64 148 CYS B CA 1
ATOM 2997 C C . CYS B 2 166 ? 109.041 141.679 156.479 1.00 99.64 148 CYS B C 1
ATOM 2998 O O . CYS B 2 166 ? 108.033 142.360 156.285 1.00 99.64 148 CYS B O 1
ATOM 3001 N N . CYS B 2 167 ? 109.002 140.377 156.749 1.00 99.64 149 CYS B N 1
ATOM 3002 C CA . CYS B 2 167 ? 107.747 139.659 156.911 1.00 99.64 149 CYS B CA 1
ATOM 3003 C C . CYS B 2 167 ? 107.998 138.440 157.783 1.00 99.64 149 CYS B C 1
ATOM 3004 O O . CYS B 2 167 ? 109.045 137.800 157.674 1.00 99.64 149 CYS B O 1
ATOM 3007 N N . ARG B 2 168 ? 107.038 138.132 158.650 1.00 99.64 150 ARG B N 1
ATOM 3008 C CA . ARG B 2 168 ? 107.147 137.001 159.558 1.00 99.64 150 ARG B CA 1
ATOM 3009 C C . ARG B 2 168 ? 105.799 136.310 159.667 1.00 99.64 150 ARG B C 1
ATOM 3010 O O . ARG B 2 168 ? 104.762 136.971 159.751 1.00 99.64 150 ARG B O 1
ATOM 3018 N N . PHE B 2 169 ? 105.820 134.982 159.672 1.00 99.64 151 PHE B N 1
ATOM 3019 C CA . PHE B 2 169 ? 104.594 134.209 159.787 1.00 99.64 151 PHE B CA 1
ATOM 3020 C C . PHE B 2 169 ? 104.154 134.139 161.240 1.00 99.64 151 PHE B C 1
ATOM 3021 O O . PHE B 2 169 ? 104.953 133.818 162.124 1.00 99.64 151 PHE B O 1
ATOM 3029 N N . LEU B 2 170 ? 102.882 134.443 161.487 1.00 99.64 152 LEU B N 1
ATOM 3030 C CA . LEU B 2 170 ? 102.361 134.401 162.848 1.00 99.64 152 LEU B CA 1
ATOM 3031 C C . LEU B 2 170 ? 101.957 132.985 163.243 1.00 99.64 152 LEU B C 1
ATOM 3032 O O . LEU B 2 170 ? 102.512 132.409 164.183 1.00 99.64 152 LEU B O 1
ATOM 3037 N N . ASP B 2 171 ? 100.986 132.408 162.533 1.00 101.00 153 ASP B N 1
ATOM 3038 C CA . ASP B 2 171 ? 100.502 131.073 162.860 1.00 101.00 153 ASP B CA 1
ATOM 3039 C C . ASP B 2 171 ? 100.126 130.284 161.613 1.00 101.00 153 ASP B C 1
ATOM 3040 O O . ASP B 2 171 ? 99.154 129.521 161.633 1.00 101.00 153 ASP B O 1
ATOM 3045 N N . ASP B 2 172 ? 100.853 130.492 160.511 1.00 101.06 154 ASP B N 1
ATOM 3046 C CA . ASP B 2 172 ? 100.681 129.747 159.265 1.00 101.06 154 ASP B CA 1
ATOM 3047 C C . ASP B 2 172 ? 99.404 130.179 158.548 1.00 101.06 154 ASP B C 1
ATOM 3048 O O . ASP B 2 172 ? 99.179 129.825 157.387 1.00 101.06 154 ASP B O 1
ATOM 3053 N N . ASN B 2 173 ? 98.587 130.995 159.212 1.00 101.89 155 ASN B N 1
ATOM 3054 C CA . ASN B 2 173 ? 97.415 131.596 158.597 1.00 101.89 155 ASN B CA 1
ATOM 3055 C C . ASN B 2 173 ? 97.409 133.113 158.673 1.00 101.89 155 ASN B C 1
ATOM 3056 O O . ASN B 2 173 ? 96.631 133.746 157.953 1.00 101.89 155 ASN B O 1
ATOM 3061 N N . GLN B 2 174 ? 98.244 133.709 159.516 1.00 99.64 156 GLN B N 1
ATOM 3062 C CA . GLN B 2 174 ? 98.413 135.149 159.580 1.00 99.64 156 GLN B CA 1
ATOM 3063 C C . GLN B 2 174 ? 99.881 135.487 159.382 1.00 99.64 156 GLN B C 1
ATOM 3064 O O . GLN B 2 174 ? 100.767 134.737 159.796 1.00 99.64 156 GLN B O 1
ATOM 3070 N N . ILE B 2 175 ? 100.136 136.620 158.740 1.00 99.64 157 ILE B N 1
ATOM 3071 C CA . ILE B 2 175 ? 101.492 137.076 158.479 1.00 99.64 157 ILE B CA 1
ATOM 3072 C C . ILE B 2 175 ? 101.594 138.546 158.854 1.00 99.64 157 ILE B C 1
ATOM 3073 O O . ILE B 2 175 ? 100.659 139.323 158.633 1.00 99.64 157 ILE B O 1
ATOM 3078 N N . VAL B 2 176 ? 102.722 138.922 159.444 1.00 99.64 158 VAL B N 1
ATOM 3079 C CA . VAL B 2 176 ? 103.003 140.302 159.813 1.00 99.64 158 VAL B CA 1
ATOM 3080 C C . VAL B 2 176 ? 104.094 140.810 158.885 1.00 99.64 158 VAL B C 1
ATOM 3081 O O . VAL B 2 176 ? 105.163 140.198 158.780 1.00 99.64 158 VAL B O 1
ATOM 3085 N N . THR B 2 177 ? 103.827 141.922 158.209 1.00 99.64 159 THR B N 1
ATOM 3086 C CA . THR B 2 177 ? 104.765 142.514 157.270 1.00 99.64 159 THR B CA 1
ATOM 3087 C C . THR B 2 177 ? 105.040 143.957 157.659 1.00 99.64 159 THR B C 1
ATOM 3088 O O . THR B 2 177 ? 104.194 144.627 158.250 1.00 99.64 159 THR B O 1
ATOM 3092 N N . SER B 2 178 ? 106.238 144.427 157.338 1.00 99.64 160 SER B N 1
ATOM 3093 C CA . SER B 2 178 ? 106.618 145.818 157.527 1.00 99.64 160 SER B CA 1
ATOM 3094 C C . SER B 2 178 ? 107.076 146.378 156.192 1.00 99.64 160 SER B C 1
ATOM 3095 O O . SER B 2 178 ? 107.790 145.705 155.445 1.00 99.64 160 SER B O 1
ATOM 3098 N N . SER B 2 179 ? 106.668 147.603 155.878 1.00 99.64 161 SER B N 1
ATOM 3099 C CA . SER B 2 179 ? 106.964 148.140 154.561 1.00 99.64 161 SER B CA 1
ATOM 3100 C C . SER B 2 179 ? 107.716 149.458 154.657 1.00 99.64 161 SER B C 1
ATOM 3101 O O . SER B 2 179 ? 107.941 150.004 155.738 1.00 99.64 161 SER B O 1
ATOM 3104 N N . GLY B 2 180 ? 108.109 149.956 153.490 1.00 99.64 162 GLY B N 1
ATOM 3105 C CA . GLY B 2 180 ? 108.756 151.239 153.350 1.00 99.64 162 GLY B CA 1
ATOM 3106 C C . GLY B 2 180 ? 107.828 152.424 153.406 1.00 99.64 162 GLY B C 1
ATOM 3107 O O . GLY B 2 180 ? 108.293 153.564 153.367 1.00 99.64 162 GLY B O 1
ATOM 3108 N N . ASP B 2 181 ? 106.518 152.192 153.492 1.00 99.64 163 ASP B N 1
ATOM 3109 C CA . ASP B 2 181 ? 105.552 153.263 153.695 1.00 99.64 163 ASP B CA 1
ATOM 3110 C C . ASP B 2 181 ? 105.300 153.543 155.170 1.00 99.64 163 ASP B C 1
ATOM 3111 O O . ASP B 2 181 ? 104.232 154.057 155.527 1.00 99.64 163 ASP B O 1
ATOM 3116 N N . THR B 2 182 ? 106.260 153.202 156.032 1.00 99.64 164 THR B N 1
ATOM 3117 C CA . THR B 2 182 ? 106.212 153.493 157.465 1.00 99.64 164 THR B CA 1
ATOM 3118 C C . THR B 2 182 ? 105.049 152.794 158.163 1.00 99.64 164 THR B C 1
ATOM 3119 O O . THR B 2 182 ? 104.534 153.289 159.167 1.00 99.64 164 THR B O 1
ATOM 3123 N N . THR B 2 183 ? 104.625 151.637 157.658 1.00 99.64 165 THR B N 1
ATOM 3124 C CA . THR B 2 183 ? 103.505 150.923 158.253 1.00 99.64 165 THR B CA 1
ATOM 3125 C C . THR B 2 183 ? 103.811 149.437 158.359 1.00 99.64 165 THR B C 1
ATOM 3126 O O . THR B 2 183 ? 104.544 148.869 157.540 1.00 99.64 165 THR B O 1
ATOM 3130 N N . CYS B 2 184 ? 103.209 148.810 159.366 1.00 99.64 166 CYS B N 1
ATOM 3131 C CA . CYS B 2 184 ? 103.175 147.363 159.489 1.00 99.64 166 CYS B CA 1
ATOM 3132 C C . CYS B 2 184 ? 101.743 146.889 159.293 1.00 99.64 166 CYS B C 1
ATOM 3133 O O . CYS B 2 184 ? 100.791 147.623 159.555 1.00 99.64 166 CYS B O 1
ATOM 3136 N N . ALA B 2 185 ? 101.592 145.661 158.814 1.00 99.64 167 ALA B N 1
ATOM 3137 C CA . ALA B 2 185 ? 100.273 145.120 158.531 1.00 99.64 167 ALA B CA 1
ATOM 3138 C C . ALA B 2 185 ? 100.211 143.664 158.954 1.00 99.64 167 ALA B C 1
ATOM 3139 O O . ALA B 2 185 ? 101.119 142.885 158.651 1.00 99.64 167 ALA B O 1
ATOM 3141 N N . LEU B 2 186 ? 99.140 143.305 159.651 1.00 99.64 168 LEU B N 1
ATOM 3142 C CA . LEU B 2 186 ? 98.835 141.921 159.979 1.00 99.64 168 LEU B CA 1
ATOM 3143 C C . LEU B 2 186 ? 97.716 141.461 159.059 1.00 99.64 168 LEU B C 1
ATOM 3144 O O . LEU B 2 186 ? 96.636 142.065 159.045 1.00 99.64 168 LEU B O 1
ATOM 3149 N N . TRP B 2 187 ? 97.975 140.396 158.308 1.00 99.64 169 TRP B N 1
ATOM 3150 C CA . TRP B 2 187 ? 97.110 139.932 157.237 1.00 99.64 169 TRP B CA 1
ATOM 3151 C C . TRP B 2 187 ? 96.366 138.671 157.648 1.00 99.64 169 TRP B C 1
ATOM 3152 O O . TRP B 2 187 ? 96.631 138.063 158.686 1.00 99.64 169 TRP B O 1
ATOM 3163 N N . ASP B 2 188 ? 95.420 138.287 156.799 1.00 100.82 170 ASP B N 1
ATOM 3164 C CA . ASP B 2 188 ? 94.742 136.999 156.873 1.00 100.82 170 ASP B CA 1
ATOM 3165 C C . ASP B 2 188 ? 95.002 136.293 155.551 1.00 100.82 170 ASP B C 1
ATOM 3166 O O . ASP B 2 188 ? 94.495 136.716 154.508 1.00 100.82 170 ASP B O 1
ATOM 3171 N N . ILE B 2 189 ? 95.795 135.222 155.595 1.00 99.64 171 ILE B N 1
ATOM 3172 C CA . ILE B 2 189 ? 96.207 134.553 154.365 1.00 99.64 171 ILE B CA 1
ATOM 3173 C C . ILE B 2 189 ? 95.005 133.946 153.656 1.00 99.64 171 ILE B C 1
ATOM 3174 O O . ILE B 2 189 ? 94.950 133.907 152.423 1.00 99.64 171 ILE B O 1
ATOM 3179 N N . GLU B 2 190 ? 94.027 133.456 154.417 1.00 107.46 172 GLU B N 1
ATOM 3180 C CA . GLU B 2 190 ? 92.860 132.835 153.800 1.00 107.46 172 GLU B CA 1
ATOM 3181 C C . GLU B 2 190 ? 92.107 133.829 152.921 1.00 107.46 172 GLU B C 1
ATOM 3182 O O . GLU B 2 190 ? 91.841 133.560 151.745 1.00 107.46 172 GLU B O 1
ATOM 3188 N N . THR B 2 191 ? 91.772 134.993 153.471 1.00 104.28 173 THR B N 1
ATOM 3189 C CA . THR B 2 191 ? 91.021 135.999 152.733 1.00 104.28 173 THR B CA 1
ATOM 3190 C C . THR B 2 191 ? 91.907 136.969 151.964 1.00 104.28 173 THR B C 1
ATOM 3191 O O . THR B 2 191 ? 91.394 137.720 151.129 1.00 104.28 173 THR B O 1
ATOM 3195 N N . GLY B 2 192 ? 93.212 136.968 152.216 1.00 103.30 174 GLY B N 1
ATOM 3196 C CA . GLY B 2 192 ? 94.117 137.855 151.501 1.00 103.30 174 GLY B CA 1
ATOM 3197 C C . GLY B 2 192 ? 93.841 139.326 151.713 1.00 103.30 174 GLY B C 1
ATOM 3198 O O . GLY B 2 192 ? 93.957 140.119 150.771 1.00 103.30 174 GLY B O 1
ATOM 3199 N N . GLN B 2 193 ? 93.485 139.714 152.934 1.00 103.04 175 GLN B N 1
ATOM 3200 C CA . GLN B 2 193 ? 93.165 141.098 153.239 1.00 103.04 175 GLN B CA 1
ATOM 3201 C C . GLN B 2 193 ? 93.867 141.508 154.522 1.00 103.04 175 GLN B C 1
ATOM 3202 O O . GLN B 2 193 ? 94.154 140.675 155.384 1.00 103.04 175 GLN B O 1
ATOM 3208 N N . GLN B 2 194 ? 94.146 142.802 154.636 1.00 99.64 176 GLN B N 1
ATOM 3209 C CA . GLN B 2 194 ? 94.740 143.327 155.855 1.00 99.64 176 GLN B CA 1
ATOM 3210 C C . GLN B 2 194 ? 93.747 143.225 157.000 1.00 99.64 176 GLN B C 1
ATOM 3211 O O . GLN B 2 194 ? 92.622 143.725 156.908 1.00 99.64 176 GLN B O 1
ATOM 3217 N N . THR B 2 195 ? 94.163 142.577 158.082 1.00 99.64 177 THR B N 1
ATOM 3218 C CA . THR B 2 195 ? 93.333 142.506 159.275 1.00 99.64 177 THR B CA 1
ATOM 3219 C C . THR B 2 195 ? 93.598 143.678 160.207 1.00 99.64 177 THR B C 1
ATOM 3220 O O . THR B 2 195 ? 92.655 144.294 160.713 1.00 99.64 177 THR B O 1
ATOM 3224 N N . THR B 2 196 ? 94.866 144.011 160.429 1.00 99.64 178 THR B N 1
ATOM 3225 C CA . THR B 2 196 ? 95.215 145.128 161.294 1.00 99.64 178 THR B CA 1
ATOM 3226 C C . THR B 2 196 ? 96.333 145.936 160.655 1.00 99.64 178 THR B C 1
ATOM 3227 O O . THR B 2 196 ? 97.173 145.397 159.934 1.00 99.64 178 THR B O 1
ATOM 3231 N N . THR B 2 197 ? 96.335 147.237 160.929 1.00 99.64 179 THR B N 1
ATOM 3232 C CA . THR B 2 197 ? 97.357 148.146 160.429 1.00 99.64 179 THR B CA 1
ATOM 3233 C C . THR B 2 197 ? 98.002 148.858 161.608 1.00 99.64 179 THR B C 1
ATOM 3234 O O . THR B 2 197 ? 97.311 149.506 162.401 1.00 99.64 179 THR B O 1
ATOM 3238 N N . PHE B 2 198 ? 99.319 148.736 161.720 1.00 99.64 180 PHE B N 1
ATOM 3239 C CA . PHE B 2 198 ? 100.094 149.366 162.776 1.00 99.64 180 PHE B CA 1
ATOM 3240 C C . PHE B 2 198 ? 100.807 150.578 162.194 1.00 99.64 180 PHE B C 1
ATOM 3241 O O . PHE B 2 198 ? 101.624 150.441 161.273 1.00 99.64 180 PHE B O 1
ATOM 3249 N N . THR B 2 199 ? 100.499 151.754 162.734 1.00 99.64 181 THR B N 1
ATOM 3250 C CA . THR B 2 199 ? 101.047 153.014 162.264 1.00 99.64 181 THR B CA 1
ATOM 3251 C C . THR B 2 199 ? 101.621 153.788 163.441 1.00 99.64 181 THR B C 1
ATOM 3252 O O . THR B 2 199 ? 101.211 153.607 164.590 1.00 99.64 181 THR B O 1
ATOM 3256 N N . GLY B 2 200 ? 102.572 154.664 163.140 1.00 99.64 182 GLY B N 1
ATOM 3257 C CA . GLY B 2 200 ? 103.205 155.463 164.167 1.00 99.64 182 GLY B CA 1
ATOM 3258 C C . GLY B 2 200 ? 104.676 155.693 163.908 1.00 99.64 182 GLY B C 1
ATOM 3259 O O . GLY B 2 200 ? 105.319 156.489 164.597 1.00 99.64 182 GLY B O 1
ATOM 3260 N N . HIS B 2 201 ? 105.221 155.001 162.915 1.00 99.64 183 HIS B N 1
ATOM 3261 C CA . HIS B 2 201 ? 106.615 155.165 162.537 1.00 99.64 183 HIS B CA 1
ATOM 3262 C C . HIS B 2 201 ? 106.752 156.309 161.544 1.00 99.64 183 HIS B C 1
ATOM 3263 O O . HIS B 2 201 ? 105.905 156.489 160.666 1.00 99.64 183 HIS B O 1
ATOM 3270 N N . THR B 2 202 ? 107.814 157.093 161.684 1.00 99.64 184 THR B N 1
ATOM 3271 C CA . THR B 2 202 ? 108.056 158.193 160.765 1.00 99.64 184 THR B CA 1
ATOM 3272 C C . THR B 2 202 ? 108.786 157.615 159.563 1.00 99.64 184 THR B C 1
ATOM 3273 O O . THR B 2 202 ? 108.272 157.619 158.447 1.00 99.64 184 THR B O 1
ATOM 3277 N N . GLY B 2 203 ? 109.992 157.114 159.807 1.00 99.64 185 GLY B N 1
ATOM 3278 C CA . GLY B 2 203 ? 110.798 156.488 158.776 1.00 99.64 185 GLY B CA 1
ATOM 3279 C C . GLY B 2 203 ? 110.235 155.124 158.429 1.00 99.64 185 GLY B C 1
ATOM 3280 O O . GLY B 2 203 ? 109.553 154.507 159.244 1.00 99.64 185 GLY B O 1
ATOM 3281 N N . ASP B 2 204 ? 110.517 154.640 157.226 1.00 99.64 186 ASP B N 1
ATOM 3282 C CA . ASP B 2 204 ? 110.006 153.338 156.817 1.00 99.64 186 ASP B CA 1
ATOM 3283 C C . ASP B 2 204 ? 110.558 152.241 157.719 1.00 99.64 186 ASP B C 1
ATOM 3284 O O . ASP B 2 204 ? 111.732 152.255 158.078 1.00 99.64 186 ASP B O 1
ATOM 3289 N N . VAL B 2 205 ? 109.701 151.291 158.079 1.00 99.64 187 VAL B N 1
ATOM 3290 C CA . VAL B 2 205 ? 110.093 150.189 158.947 1.00 99.64 187 VAL B CA 1
ATOM 3291 C C . VAL B 2 205 ? 111.095 149.278 158.257 1.00 99.64 187 VAL B C 1
ATOM 3292 O O . VAL B 2 205 ? 110.849 148.797 157.155 1.00 99.64 187 VAL B O 1
ATOM 3296 N N . MET B 2 206 ? 112.225 149.036 158.910 1.00 99.64 188 MET B N 1
ATOM 3297 C CA . MET B 2 206 ? 113.255 148.191 158.327 1.00 99.64 188 MET B CA 1
ATOM 3298 C C . MET B 2 206 ? 113.180 146.747 158.789 1.00 99.64 188 MET B C 1
ATOM 3299 O O . MET B 2 206 ? 113.526 145.846 158.018 1.00 99.64 188 MET B O 1
ATOM 3304 N N . SER B 2 207 ? 112.745 146.491 160.019 1.00 99.64 189 SER B N 1
ATOM 3305 C CA . SER B 2 207 ? 112.716 145.113 160.488 1.00 99.64 189 SER B CA 1
ATOM 3306 C C . SER B 2 207 ? 111.640 144.942 161.545 1.00 99.64 189 SER B C 1
ATOM 3307 O O . SER B 2 207 ? 111.194 145.907 162.167 1.00 99.64 189 SER B O 1
ATOM 3310 N N . LEU B 2 208 ? 111.231 143.693 161.743 1.00 99.64 190 LEU B N 1
ATOM 3311 C CA . LEU B 2 208 ? 110.313 143.341 162.813 1.00 99.64 190 LEU B CA 1
ATOM 3312 C C . LEU B 2 208 ? 110.704 141.983 163.374 1.00 99.64 190 LEU B C 1
ATOM 3313 O O . LEU B 2 208 ? 111.344 141.175 162.698 1.00 99.64 190 LEU B O 1
ATOM 3318 N N . SER B 2 209 ? 110.320 141.747 164.623 1.00 99.64 191 SER B N 1
ATOM 3319 C CA . SER B 2 209 ? 110.621 140.499 165.308 1.00 99.64 191 SER B CA 1
ATOM 3320 C C . SER B 2 209 ? 109.436 140.102 166.170 1.00 99.64 191 SER B C 1
ATOM 3321 O O . SER B 2 209 ? 108.940 140.912 166.958 1.00 99.64 191 SER B O 1
ATOM 3324 N N . LEU B 2 210 ? 108.997 138.857 166.024 1.00 99.64 192 LEU B N 1
ATOM 3325 C CA . LEU B 2 210 ? 107.871 138.347 166.789 1.00 99.64 192 LEU B CA 1
ATOM 3326 C C . LEU B 2 210 ? 108.316 137.885 168.168 1.00 99.64 192 LEU B C 1
ATOM 3327 O O . LEU B 2 210 ? 109.414 137.352 168.346 1.00 99.64 192 LEU B O 1
ATOM 3332 N N . ALA B 2 211 ? 107.444 138.090 169.149 1.00 99.64 193 ALA B N 1
ATOM 3333 C CA . ALA B 2 211 ? 107.693 137.567 170.478 1.00 99.64 193 ALA B CA 1
ATOM 3334 C C . ALA B 2 211 ? 107.551 136.047 170.474 1.00 99.64 193 ALA B C 1
ATOM 3335 O O . ALA B 2 211 ? 106.862 135.484 169.621 1.00 99.64 193 ALA B O 1
ATOM 3337 N N . PRO B 2 212 ? 108.208 135.357 171.409 1.00 101.36 194 PRO B N 1
ATOM 3338 C CA . PRO B 2 212 ? 108.085 133.891 171.452 1.00 101.36 194 PRO B CA 1
ATOM 3339 C C . PRO B 2 212 ? 106.658 133.400 171.625 1.00 101.36 194 PRO B C 1
ATOM 3340 O O . PRO B 2 212 ? 106.323 132.321 171.123 1.00 101.36 194 PRO B O 1
ATOM 3344 N N . ASP B 2 213 ? 105.806 134.152 172.316 1.00 107.25 195 ASP B N 1
ATOM 3345 C CA . ASP B 2 213 ? 104.414 133.767 172.499 1.00 107.25 195 ASP B CA 1
ATOM 3346 C C . ASP B 2 213 ? 103.507 134.244 171.372 1.00 107.25 195 ASP B C 1
ATOM 3347 O O . ASP B 2 213 ? 102.308 133.948 171.398 1.00 107.25 195 ASP B O 1
ATOM 3352 N N . THR B 2 214 ? 104.047 134.976 170.394 1.00 107.28 196 THR B N 1
ATOM 3353 C CA . THR B 2 214 ? 103.281 135.517 169.269 1.00 107.28 196 THR B CA 1
ATOM 3354 C C . THR B 2 214 ? 102.128 136.400 169.735 1.00 107.28 196 THR B C 1
ATOM 3355 O O . THR B 2 214 ? 101.102 136.510 169.062 1.00 107.28 196 THR B O 1
ATOM 3359 N N . ARG B 2 215 ? 102.289 137.036 170.894 1.00 106.87 197 ARG B N 1
ATOM 3360 C CA . ARG B 2 215 ? 101.331 138.017 171.380 1.00 106.87 197 ARG B CA 1
ATOM 3361 C C . ARG B 2 215 ? 101.769 139.446 171.111 1.00 106.87 197 ARG B C 1
ATOM 3362 O O . ARG B 2 215 ? 100.916 140.334 171.017 1.00 106.87 197 ARG B O 1
ATOM 3370 N N . LEU B 2 216 ? 103.071 139.681 170.986 1.00 99.64 198 LEU B N 1
ATOM 3371 C CA . LEU B 2 216 ? 103.629 140.992 170.711 1.00 99.64 198 LEU B CA 1
ATOM 3372 C C . LEU B 2 216 ? 104.653 140.869 169.594 1.00 99.64 198 LEU B C 1
ATOM 3373 O O . LEU B 2 216 ? 105.067 139.771 169.218 1.00 99.64 198 LEU B O 1
ATOM 3378 N N . PHE B 2 217 ? 105.052 142.015 169.057 1.00 99.64 199 PHE B N 1
ATOM 3379 C CA . PHE B 2 217 ? 106.165 142.056 168.122 1.00 99.64 199 PHE B CA 1
ATOM 3380 C C . PHE B 2 217 ? 106.763 143.453 168.119 1.00 99.64 199 PHE B C 1
ATOM 3381 O O . PHE B 2 217 ? 106.044 144.445 168.249 1.00 99.64 199 PHE B O 1
ATOM 3389 N N . VAL B 2 218 ? 108.076 143.514 167.976 1.00 99.64 200 VAL B N 1
ATOM 3390 C CA . VAL B 2 218 ? 108.798 144.778 167.937 1.00 99.64 200 VAL B CA 1
ATOM 3391 C C . VAL B 2 218 ? 109.114 145.111 166.491 1.00 99.64 200 VAL B C 1
ATOM 3392 O O . VAL B 2 218 ? 109.248 144.226 165.643 1.00 99.64 200 VAL B O 1
ATOM 3396 N N . SER B 2 219 ? 109.226 146.404 166.205 1.00 99.64 201 SER B N 1
ATOM 3397 C CA . SER B 2 219 ? 109.530 146.875 164.863 1.00 99.64 201 SER B CA 1
ATOM 3398 C C . SER B 2 219 ? 110.519 148.022 164.952 1.00 99.64 201 SER B C 1
ATOM 3399 O O . SER B 2 219 ? 110.320 148.960 165.731 1.00 99.64 201 SER B O 1
ATOM 3402 N N . GLY B 2 220 ? 111.579 147.938 164.157 1.00 99.64 202 GLY B N 1
ATOM 3403 C CA . GLY B 2 220 ? 112.552 149.002 164.041 1.00 99.64 202 GLY B CA 1
ATOM 3404 C C . GLY B 2 220 ? 112.490 149.660 162.680 1.00 99.64 202 GLY B C 1
ATOM 3405 O O . GLY B 2 220 ? 112.456 148.972 161.650 1.00 99.64 202 GLY B O 1
ATOM 3406 N N . ALA B 2 221 ? 112.481 150.988 162.667 1.00 99.64 203 ALA B N 1
ATOM 3407 C CA . ALA B 2 221 ? 112.269 151.782 161.466 1.00 99.64 203 ALA B CA 1
ATOM 3408 C C . ALA B 2 221 ? 113.471 152.681 161.197 1.00 99.64 203 ALA B C 1
ATOM 3409 O O . ALA B 2 221 ? 114.474 152.653 161.911 1.00 99.64 203 ALA B O 1
ATOM 3411 N N . CYS B 2 222 ? 113.349 153.494 160.145 1.00 99.64 204 CYS B N 1
ATOM 3412 C CA . CYS B 2 222 ? 114.446 154.355 159.723 1.00 99.64 204 CYS B CA 1
ATOM 3413 C C . CYS B 2 222 ? 114.716 155.486 160.703 1.00 99.64 204 CYS B C 1
ATOM 3414 O O . CYS B 2 222 ? 115.828 156.021 160.716 1.00 99.64 204 CYS B O 1
ATOM 3417 N N . ASP B 2 223 ? 113.736 155.874 161.513 1.00 99.64 205 ASP B N 1
ATOM 3418 C CA . ASP B 2 223 ? 114.040 156.769 162.613 1.00 99.64 205 ASP B CA 1
ATOM 3419 C C . ASP B 2 223 ? 114.772 155.999 163.711 1.00 99.64 205 ASP B C 1
ATOM 3420 O O . ASP B 2 223 ? 114.936 154.778 163.651 1.00 99.64 205 ASP B O 1
ATOM 3425 N N . ALA B 2 224 ? 115.219 156.726 164.731 1.00 99.64 206 ALA B N 1
ATOM 3426 C CA . ALA B 2 224 ? 115.958 156.083 165.808 1.00 99.64 206 ALA B CA 1
ATOM 3427 C C . ALA B 2 224 ? 115.070 155.255 166.727 1.00 99.64 206 ALA B C 1
ATOM 3428 O O . ALA B 2 224 ? 115.593 154.594 167.630 1.00 99.64 206 ALA B O 1
ATOM 3430 N N . SER B 2 225 ? 113.757 155.272 166.525 1.00 99.64 207 SER B N 1
ATOM 3431 C CA . SER B 2 225 ? 112.818 154.653 167.448 1.00 99.64 207 SER B CA 1
ATOM 3432 C C . SER B 2 225 ? 112.512 153.211 167.066 1.00 99.64 207 SER B C 1
ATOM 3433 O O . SER B 2 225 ? 112.605 152.818 165.901 1.00 99.64 207 SER B O 1
ATOM 3436 N N . ALA B 2 226 ? 112.143 152.423 168.074 1.00 99.64 208 ALA B N 1
ATOM 3437 C CA . ALA B 2 226 ? 111.629 151.072 167.889 1.00 99.64 208 ALA B CA 1
ATOM 3438 C C . ALA B 2 226 ? 110.350 150.933 168.699 1.00 99.64 208 ALA B C 1
ATOM 3439 O O . ALA B 2 226 ? 110.313 151.315 169.870 1.00 99.64 208 ALA B O 1
ATOM 3441 N N . LYS B 2 227 ? 109.310 150.381 168.086 1.00 99.64 209 LYS B N 1
ATOM 3442 C CA . LYS B 2 227 ? 107.992 150.333 168.704 1.00 99.64 209 LYS B CA 1
ATOM 3443 C C . LYS B 2 227 ? 107.558 148.895 168.940 1.00 99.64 209 LYS B C 1
ATOM 3444 O O . LYS B 2 227 ? 107.794 148.020 168.104 1.00 99.64 209 LYS B O 1
ATOM 3450 N N . LEU B 2 228 ? 106.908 148.659 170.074 1.00 99.64 210 LEU B N 1
ATOM 3451 C CA . LEU B 2 228 ? 106.394 147.344 170.433 1.00 99.64 210 LEU B CA 1
ATOM 3452 C C . LEU B 2 228 ? 104.878 147.357 170.304 1.00 99.64 210 LEU B C 1
ATOM 3453 O O . LEU B 2 228 ? 104.208 148.183 170.931 1.00 99.64 210 LEU B O 1
ATOM 3458 N N . TRP B 2 229 ? 104.341 146.446 169.498 1.00 99.64 211 TRP B N 1
ATOM 3459 C CA . TRP B 2 229 ? 102.910 146.333 169.277 1.00 99.64 211 TRP B CA 1
ATOM 3460 C C . TRP B 2 229 ? 102.421 144.985 169.780 1.00 99.64 211 TRP B C 1
ATOM 3461 O O . TRP B 2 229 ? 103.199 144.046 169.951 1.00 99.64 211 TRP B O 1
ATOM 3472 N N . ASP B 2 230 ? 101.115 144.893 170.008 1.00 104.91 212 ASP B N 1
ATOM 3473 C CA . ASP B 2 230 ? 100.457 143.626 170.286 1.00 104.91 212 ASP B CA 1
ATOM 3474 C C . ASP B 2 230 ? 99.492 143.326 169.151 1.00 104.91 212 ASP B C 1
ATOM 3475 O O . ASP B 2 230 ? 98.647 144.160 168.814 1.00 104.91 212 ASP B O 1
ATOM 3480 N N . VAL B 2 231 ? 99.613 142.129 168.574 1.00 103.57 213 VAL B N 1
ATOM 3481 C CA . VAL B 2 231 ? 98.933 141.828 167.322 1.00 103.57 213 VAL B CA 1
ATOM 3482 C C . VAL B 2 231 ? 97.418 141.793 167.465 1.00 103.57 213 VAL B C 1
ATOM 3483 O O . VAL B 2 231 ? 96.709 141.868 166.456 1.00 103.57 213 VAL B O 1
ATOM 3487 N N . ARG B 2 232 ? 96.896 141.677 168.687 1.00 111.60 214 ARG B N 1
ATOM 3488 C CA . ARG B 2 232 ? 95.453 141.525 168.853 1.00 111.60 214 ARG B CA 1
ATOM 3489 C C . ARG B 2 232 ? 94.699 142.766 168.391 1.00 111.60 214 ARG B C 1
ATOM 3490 O O . ARG B 2 232 ? 93.674 142.656 167.707 1.00 111.60 214 ARG B O 1
ATOM 3498 N N . GLU B 2 233 ? 95.180 143.957 168.751 1.00 114.63 215 GLU B N 1
ATOM 3499 C CA . GLU B 2 233 ? 94.610 145.178 168.189 1.00 114.63 215 GLU B CA 1
ATOM 3500 C C . GLU B 2 233 ? 95.633 146.216 167.755 1.00 114.63 215 GLU B C 1
ATOM 3501 O O . GLU B 2 233 ? 95.251 147.152 167.046 1.00 114.63 215 GLU B O 1
ATOM 3507 N N . GLY B 2 234 ? 96.899 146.102 168.140 1.00 113.31 216 GLY B N 1
ATOM 3508 C CA . GLY B 2 234 ? 97.931 146.921 167.534 1.00 113.31 216 GLY B CA 1
ATOM 3509 C C . GLY B 2 234 ? 97.874 148.397 167.852 1.00 113.31 216 GLY B C 1
ATOM 3510 O O . GLY B 2 234 ? 97.536 149.207 166.984 1.00 113.31 216 GLY B O 1
ATOM 3511 N N . MET B 2 235 ? 98.186 148.765 169.093 1.00 117.66 217 MET B N 1
ATOM 3512 C CA . MET B 2 235 ? 98.133 150.160 169.505 1.00 117.66 217 MET B CA 1
ATOM 3513 C C . MET B 2 235 ? 99.464 150.703 170.016 1.00 117.66 217 MET B C 1
ATOM 3514 O O . MET B 2 235 ? 99.474 151.752 170.669 1.00 117.66 217 MET B O 1
ATOM 3519 N N . CYS B 2 236 ? 100.587 150.044 169.719 1.00 110.32 218 CYS B N 1
ATOM 3520 C CA . CYS B 2 236 ? 101.921 150.570 170.022 1.00 110.32 218 CYS B CA 1
ATOM 3521 C C . CYS B 2 236 ? 102.094 150.818 171.525 1.00 110.32 218 CYS B C 1
ATOM 3522 O O . CYS B 2 236 ? 102.130 151.952 172.004 1.00 110.32 218 CYS B O 1
ATOM 3525 N N . ARG B 2 237 ? 102.155 149.705 172.258 1.00 109.30 219 ARG B N 1
ATOM 3526 C CA . ARG B 2 237 ? 102.292 149.759 173.711 1.00 109.30 219 ARG B CA 1
ATOM 3527 C C . ARG B 2 237 ? 103.460 150.638 174.151 1.00 109.30 219 ARG B C 1
ATOM 3528 O O . ARG B 2 237 ? 103.296 151.527 174.993 1.00 109.30 219 ARG B O 1
ATOM 3536 N N . GLN B 2 238 ? 104.648 150.409 173.595 1.00 107.97 220 GLN B N 1
ATOM 3537 C CA . GLN B 2 238 ? 105.846 151.088 174.070 1.00 107.97 220 GLN B CA 1
ATOM 3538 C C . GLN B 2 238 ? 106.702 151.544 172.898 1.00 107.97 220 GLN B C 1
ATOM 3539 O O . GLN B 2 238 ? 106.646 150.983 171.802 1.00 107.97 220 GLN B O 1
ATOM 3545 N N . THR B 2 239 ? 107.508 152.573 173.156 1.00 107.28 221 THR B N 1
ATOM 3546 C CA . THR B 2 239 ? 108.466 153.103 172.197 1.00 107.28 221 THR B CA 1
ATOM 3547 C C . THR B 2 239 ? 109.811 153.297 172.883 1.00 107.28 221 THR B C 1
ATOM 3548 O O . THR B 2 239 ? 109.878 153.821 173.998 1.00 107.28 221 THR B O 1
ATOM 3552 N N . PHE B 2 240 ? 110.879 152.875 172.212 1.00 103.00 222 PHE B N 1
ATOM 3553 C CA . PHE B 2 240 ? 112.234 152.961 172.735 1.00 103.00 222 PHE B CA 1
ATOM 3554 C C . PHE B 2 240 ? 113.079 153.795 171.786 1.00 103.00 222 PHE B C 1
ATOM 3555 O O . PHE B 2 240 ? 113.119 153.520 170.583 1.00 103.00 222 PHE B O 1
ATOM 3563 N N . THR B 2 241 ? 113.761 154.803 172.329 1.00 105.70 223 THR B N 1
ATOM 3564 C CA . THR B 2 241 ? 114.580 155.728 171.545 1.00 105.70 223 THR B CA 1
ATOM 3565 C C . THR B 2 241 ? 115.956 155.817 172.196 1.00 105.70 223 THR B C 1
ATOM 3566 O O . THR B 2 241 ? 116.170 156.621 173.106 1.00 105.70 223 THR B O 1
ATOM 3570 N N . GLY B 2 242 ? 116.884 154.988 171.732 1.00 101.71 224 GLY B N 1
ATOM 3571 C CA . GLY B 2 242 ? 118.246 155.045 172.221 1.00 101.71 224 GLY B CA 1
ATOM 3572 C C . GLY B 2 242 ? 119.271 155.220 171.121 1.00 101.71 224 GLY B C 1
ATOM 3573 O O . GLY B 2 242 ? 120.371 155.723 171.363 1.00 101.71 224 GLY B O 1
ATOM 3574 N N . HIS B 2 243 ? 118.922 154.811 169.907 1.00 99.64 225 HIS B N 1
ATOM 3575 C CA . HIS B 2 243 ? 119.865 154.847 168.804 1.00 99.64 225 HIS B CA 1
ATOM 3576 C C . HIS B 2 243 ? 119.993 156.261 168.246 1.00 99.64 225 HIS B C 1
ATOM 3577 O O . HIS B 2 243 ? 119.277 157.185 168.638 1.00 99.64 225 HIS B O 1
ATOM 3584 N N . GLU B 2 244 ? 120.929 156.420 167.312 1.00 99.64 226 GLU B N 1
ATOM 3585 C CA . GLU B 2 244 ? 121.166 157.697 166.663 1.00 99.64 226 GLU B CA 1
ATOM 3586 C C . GLU B 2 244 ? 120.980 157.664 165.155 1.00 99.64 226 GLU B C 1
ATOM 3587 O O . GLU B 2 244 ? 121.022 158.726 164.526 1.00 99.64 226 GLU B O 1
ATOM 3593 N N . SER B 2 245 ? 120.776 156.494 164.558 1.00 99.64 227 SER B N 1
ATOM 3594 C CA . SER B 2 245 ? 120.610 156.387 163.118 1.00 99.64 227 SER B CA 1
ATOM 3595 C C . SER B 2 245 ? 119.561 155.320 162.833 1.00 99.64 227 SER B C 1
ATOM 3596 O O . SER B 2 245 ? 118.865 154.849 163.737 1.00 99.64 227 SER B O 1
ATOM 3599 N N . ASP B 2 246 ? 119.445 154.944 161.562 1.00 99.64 228 ASP B N 1
ATOM 3600 C CA . ASP B 2 246 ? 118.428 153.987 161.148 1.00 99.64 228 ASP B CA 1
ATOM 3601 C C . ASP B 2 246 ? 118.664 152.635 161.804 1.00 99.64 228 ASP B C 1
ATOM 3602 O O . ASP B 2 246 ? 119.794 152.146 161.854 1.00 99.64 228 ASP B O 1
ATOM 3607 N N . ILE B 2 247 ? 117.589 152.025 162.299 1.00 99.64 229 ILE B N 1
ATOM 3608 C CA . ILE B 2 247 ? 117.657 150.703 162.924 1.00 99.64 229 ILE B CA 1
ATOM 3609 C C . ILE B 2 247 ? 117.466 149.687 161.802 1.00 99.64 229 ILE B C 1
ATOM 3610 O O . ILE B 2 247 ? 116.383 149.541 161.242 1.00 99.64 229 ILE B O 1
ATOM 3615 N N . ASN B 2 248 ? 118.544 148.977 161.466 1.00 99.64 230 ASN B N 1
ATOM 3616 C CA . ASN B 2 248 ? 118.486 148.042 160.349 1.00 99.64 230 ASN B CA 1
ATOM 3617 C C . ASN B 2 248 ? 117.875 146.710 160.762 1.00 99.64 230 ASN B C 1
ATOM 3618 O O . ASN B 2 248 ? 117.076 146.131 160.017 1.00 99.64 230 ASN B O 1
ATOM 3623 N N . ALA B 2 249 ? 118.243 146.199 161.933 1.00 99.64 231 ALA B N 1
ATOM 3624 C CA . ALA B 2 249 ? 117.838 144.862 162.335 1.00 99.64 231 ALA B CA 1
ATOM 3625 C C . ALA B 2 249 ? 117.401 144.857 163.790 1.00 99.64 231 ALA B C 1
ATOM 3626 O O . ALA B 2 249 ? 117.869 145.658 164.602 1.00 99.64 231 ALA B O 1
ATOM 3628 N N . ILE B 2 250 ? 116.500 143.934 164.107 1.00 99.64 232 ILE B N 1
ATOM 3629 C CA . ILE B 2 250 ? 115.969 143.771 165.451 1.00 99.64 232 ILE B CA 1
ATOM 3630 C C . ILE B 2 250 ? 115.791 142.285 165.723 1.00 99.64 232 ILE B C 1
ATOM 3631 O O . ILE B 2 250 ? 115.457 141.504 164.826 1.00 99.64 232 ILE B O 1
ATOM 3636 N N . CYS B 2 251 ? 116.053 141.887 166.964 1.00 99.64 233 CYS B N 1
ATOM 3637 C CA . CYS B 2 251 ? 115.867 140.508 167.388 1.00 99.64 233 CYS B CA 1
ATOM 3638 C C . CYS B 2 251 ? 115.369 140.499 168.822 1.00 99.64 233 CYS B C 1
ATOM 3639 O O . CYS B 2 251 ? 115.652 141.407 169.603 1.00 99.64 233 CYS B O 1
ATOM 3642 N N . PHE B 2 252 ? 114.641 139.445 169.167 1.00 99.64 234 PHE B N 1
ATOM 3643 C CA . PHE B 2 252 ? 113.879 139.397 170.403 1.00 99.64 234 PHE B CA 1
ATOM 3644 C C . PHE B 2 252 ? 114.526 138.379 171.336 1.00 99.64 234 PHE B C 1
ATOM 3645 O O . PHE B 2 252 ? 114.925 137.296 170.898 1.00 99.64 234 PHE B O 1
ATOM 3653 N N . PHE B 2 253 ? 114.639 138.728 172.616 1.00 99.64 235 PHE B N 1
ATOM 3654 C CA . PHE B 2 253 ? 115.295 137.848 173.574 1.00 99.64 235 PHE B CA 1
ATOM 3655 C C . PHE B 2 253 ? 114.509 136.546 173.738 1.00 99.64 235 PHE B C 1
ATOM 3656 O O . PHE B 2 253 ? 113.281 136.536 173.628 1.00 99.64 235 PHE B O 1
ATOM 3664 N N . PRO B 2 254 ? 115.201 135.430 173.992 1.00 99.64 236 PRO B N 1
ATOM 3665 C CA . PRO B 2 254 ? 114.492 134.146 174.131 1.00 99.64 236 PRO B CA 1
ATOM 3666 C C . PRO B 2 254 ? 113.438 134.126 175.224 1.00 99.64 236 PRO B C 1
ATOM 3667 O O . PRO B 2 254 ? 112.391 133.493 175.047 1.00 99.64 236 PRO B O 1
ATOM 3671 N N . ASN B 2 255 ? 113.678 134.791 176.356 1.00 99.64 237 ASN B N 1
ATOM 3672 C CA . ASN B 2 255 ? 112.681 134.774 177.421 1.00 99.64 237 ASN B CA 1
ATOM 3673 C C . ASN B 2 255 ? 111.492 135.661 177.084 1.00 99.64 237 ASN B C 1
ATOM 3674 O O . ASN B 2 255 ? 110.439 135.559 177.723 1.00 99.64 237 ASN B O 1
ATOM 3679 N N . GLY B 2 256 ? 111.639 136.534 176.094 1.00 99.64 238 GLY B N 1
ATOM 3680 C CA . GLY B 2 256 ? 110.561 137.395 175.664 1.00 99.64 238 GLY B CA 1
ATOM 3681 C C . GLY B 2 256 ? 110.448 138.709 176.398 1.00 99.64 238 GLY B C 1
ATOM 3682 O O . GLY B 2 256 ? 109.531 139.484 176.104 1.00 99.64 238 GLY B O 1
ATOM 3683 N N . ASN B 2 257 ? 111.343 138.990 177.341 1.00 100.36 239 ASN B N 1
ATOM 3684 C CA . ASN B 2 257 ? 111.282 140.207 178.136 1.00 100.36 239 ASN B CA 1
ATOM 3685 C C . ASN B 2 257 ? 112.284 141.257 177.685 1.00 100.36 239 ASN B C 1
ATOM 3686 O O . ASN B 2 257 ? 112.457 142.268 178.372 1.00 100.36 239 ASN B O 1
ATOM 3691 N N . ALA B 2 258 ? 112.947 141.046 176.554 1.00 99.64 240 ALA B N 1
ATOM 3692 C CA . ALA B 2 258 ? 113.941 141.989 176.066 1.00 99.64 240 ALA B CA 1
ATOM 3693 C C . ALA B 2 258 ? 114.101 141.795 174.568 1.00 99.64 240 ALA B C 1
ATOM 3694 O O . ALA B 2 258 ? 113.570 140.850 173.982 1.00 99.64 240 ALA B O 1
ATOM 3696 N N . PHE B 2 259 ? 114.827 142.721 173.950 1.00 99.64 241 PHE B N 1
ATOM 3697 C CA . PHE B 2 259 ? 115.169 142.610 172.543 1.00 99.64 241 PHE B CA 1
ATOM 3698 C C . PHE B 2 259 ? 116.420 143.430 172.276 1.00 99.64 241 PHE B C 1
ATOM 3699 O O . PHE B 2 259 ? 116.827 144.265 173.089 1.00 99.64 241 PHE B O 1
ATOM 3707 N N . ALA B 2 260 ? 117.047 143.158 171.138 1.00 99.64 242 ALA B N 1
ATOM 3708 C CA . ALA B 2 260 ? 118.288 143.807 170.750 1.00 99.64 242 ALA B CA 1
ATOM 3709 C C . ALA B 2 260 ? 118.124 144.449 169.383 1.00 99.64 242 ALA B C 1
ATOM 3710 O O . ALA B 2 260 ? 117.497 143.876 168.488 1.00 99.64 242 ALA B O 1
ATOM 3712 N N . THR B 2 261 ? 118.697 145.635 169.228 1.00 99.64 243 THR B N 1
ATOM 3713 C CA . THR B 2 261 ? 118.598 146.406 168.002 1.00 99.64 243 THR B CA 1
ATOM 3714 C C . THR B 2 261 ? 119.988 146.727 167.477 1.00 99.64 243 THR B C 1
ATOM 3715 O O . THR B 2 261 ? 120.922 146.965 168.248 1.00 99.64 243 THR B O 1
ATOM 3719 N N . GLY B 2 262 ? 120.114 146.725 166.156 1.00 99.64 244 GLY B N 1
ATOM 3720 C CA . GLY B 2 262 ? 121.338 147.148 165.510 1.00 99.64 244 GLY B CA 1
ATOM 3721 C C . GLY B 2 262 ? 121.064 148.279 164.547 1.00 99.64 244 GLY B C 1
ATOM 3722 O O . GLY B 2 262 ? 120.114 148.207 163.765 1.00 99.64 244 GLY B O 1
ATOM 3723 N N . SER B 2 263 ? 121.872 149.328 164.587 1.00 99.64 245 SER B N 1
ATOM 3724 C CA . SER B 2 263 ? 121.619 150.516 163.787 1.00 99.64 245 SER B CA 1
ATOM 3725 C C . SER B 2 263 ? 122.819 150.828 162.903 1.00 99.64 245 SER B C 1
ATOM 3726 O O . SER B 2 263 ? 123.829 150.123 162.908 1.00 99.64 245 SER B O 1
ATOM 3729 N N . ASP B 2 264 ? 122.692 151.907 162.135 1.00 99.64 246 ASP B N 1
ATOM 3730 C CA . ASP B 2 264 ? 123.753 152.342 161.240 1.00 99.64 246 ASP B CA 1
ATOM 3731 C C . ASP B 2 264 ? 124.828 153.153 161.944 1.00 99.64 246 ASP B C 1
ATOM 3732 O O . ASP B 2 264 ? 125.848 153.464 161.322 1.00 99.64 246 ASP B O 1
ATOM 3737 N N . ASP B 2 265 ? 124.635 153.500 163.215 1.00 99.64 247 ASP B N 1
ATOM 3738 C CA . ASP B 2 265 ? 125.643 154.219 163.978 1.00 99.64 247 ASP B CA 1
ATOM 3739 C C . ASP B 2 265 ? 126.670 153.286 164.606 1.00 99.64 247 ASP B C 1
ATOM 3740 O O . ASP B 2 265 ? 127.334 153.671 165.574 1.00 99.64 247 ASP B O 1
ATOM 3745 N N . ALA B 2 266 ? 126.804 152.069 164.075 1.00 99.64 248 ALA B N 1
ATOM 3746 C CA . ALA B 2 266 ? 127.853 151.128 164.469 1.00 99.64 248 ALA B CA 1
ATOM 3747 C C . ALA B 2 266 ? 127.751 150.738 165.940 1.00 99.64 248 ALA B C 1
ATOM 3748 O O . ALA B 2 266 ? 128.760 150.546 166.620 1.00 99.64 248 ALA B O 1
ATOM 3750 N N . THR B 2 267 ? 126.525 150.613 166.440 1.00 99.64 249 THR B N 1
ATOM 3751 C CA . THR B 2 267 ? 126.297 150.152 167.800 1.00 99.64 249 THR B CA 1
ATOM 3752 C C . THR B 2 267 ? 125.144 149.164 167.812 1.00 99.64 249 THR B C 1
ATOM 3753 O O . THR B 2 267 ? 124.249 149.221 166.966 1.00 99.64 249 THR B O 1
ATOM 3757 N N . CYS B 2 268 ? 125.175 148.257 168.781 1.00 99.64 250 CYS B N 1
ATOM 3758 C CA . CYS B 2 268 ? 124.024 147.436 169.117 1.00 99.64 250 CYS B CA 1
ATOM 3759 C C . CYS B 2 268 ? 123.536 147.837 170.499 1.00 99.64 250 CYS B C 1
ATOM 3760 O O . CYS B 2 268 ? 124.310 148.308 171.330 1.00 99.64 250 CYS B O 1
ATOM 3763 N N . ARG B 2 269 ? 122.242 147.678 170.735 1.00 99.64 251 ARG B N 1
ATOM 3764 C CA . ARG B 2 269 ? 121.662 148.079 172.006 1.00 99.64 251 ARG B CA 1
ATOM 3765 C C . ARG B 2 269 ? 120.702 147.004 172.480 1.00 99.64 251 ARG B C 1
ATOM 3766 O O . ARG B 2 269 ? 120.070 146.321 171.674 1.00 99.64 251 ARG B O 1
ATOM 3774 N N . LEU B 2 270 ? 120.601 146.849 173.797 1.00 99.64 252 LEU B N 1
ATOM 3775 C CA . LEU B 2 270 ? 119.717 145.852 174.391 1.00 99.64 252 LEU B CA 1
ATOM 3776 C C . LEU B 2 270 ? 118.645 146.579 175.192 1.00 99.64 252 LEU B C 1
ATOM 3777 O O . LEU B 2 270 ? 118.909 147.070 176.293 1.00 99.64 252 LEU B O 1
ATOM 3782 N N . PHE B 2 271 ? 117.441 146.655 174.640 1.00 99.64 253 PHE B N 1
ATOM 3783 C CA . PHE B 2 271 ? 116.312 147.187 175.381 1.00 99.64 253 PHE B CA 1
ATOM 3784 C C . PHE B 2 271 ? 115.563 146.047 176.052 1.00 99.64 253 PHE B C 1
ATOM 3785 O O . PHE B 2 271 ? 115.674 144.885 175.663 1.00 99.64 253 PHE B O 1
ATOM 3793 N N . ASP B 2 272 ? 114.781 146.392 177.066 1.00 107.91 254 ASP B N 1
ATOM 3794 C CA . ASP B 2 272 ? 113.988 145.393 177.758 1.00 107.91 254 ASP B CA 1
ATOM 3795 C C . ASP B 2 272 ? 112.566 145.892 177.941 1.00 107.91 254 ASP B C 1
ATOM 3796 O O . ASP B 2 272 ? 112.337 147.078 178.187 1.00 107.91 254 ASP B O 1
ATOM 3801 N N . LEU B 2 273 ? 111.616 144.975 177.810 1.00 107.81 255 LEU B N 1
ATOM 3802 C CA . LEU B 2 273 ? 110.234 145.293 178.107 1.00 107.81 255 LEU B CA 1
ATOM 3803 C C . LEU B 2 273 ? 110.061 145.454 179.614 1.00 107.81 255 LEU B C 1
ATOM 3804 O O . LEU B 2 273 ? 110.995 145.261 180.395 1.00 107.81 255 LEU B O 1
ATOM 3809 N N . ARG B 2 274 ? 108.863 145.891 180.009 1.00 119.09 256 ARG B N 1
ATOM 3810 C CA . ARG B 2 274 ? 108.422 146.041 181.399 1.00 119.09 256 ARG B CA 1
ATOM 3811 C C . ARG B 2 274 ? 109.387 146.900 182.213 1.00 119.09 256 ARG B C 1
ATOM 3812 O O . ARG B 2 274 ? 109.248 147.013 183.434 1.00 119.09 256 ARG B O 1
ATOM 3820 N N . ALA B 2 275 ? 110.357 147.514 181.541 1.00 117.45 257 ALA B N 1
ATOM 3821 C CA . ALA B 2 275 ? 111.183 148.566 182.115 1.00 117.45 257 ALA B CA 1
ATOM 3822 C C . ALA B 2 275 ? 111.352 149.757 181.190 1.00 117.45 257 ALA B C 1
ATOM 3823 O O . ALA B 2 275 ? 111.706 150.839 181.672 1.00 117.45 257 ALA B O 1
ATOM 3825 N N . ASP B 2 276 ? 111.121 149.593 179.885 1.00 120.09 258 ASP B N 1
ATOM 3826 C CA . ASP B 2 276 ? 111.037 150.702 178.936 1.00 120.09 258 ASP B CA 1
ATOM 3827 C C . ASP B 2 276 ? 112.321 151.525 178.929 1.00 120.09 258 ASP B C 1
ATOM 3828 O O . ASP B 2 276 ? 112.293 152.755 178.982 1.00 120.09 258 ASP B O 1
ATOM 3833 N N . GLN B 2 277 ? 113.462 150.845 178.856 1.00 116.34 259 GLN B N 1
ATOM 3834 C CA . GLN B 2 277 ? 114.735 151.528 179.007 1.00 116.34 259 GLN B CA 1
ATOM 3835 C C . GLN B 2 277 ? 115.850 150.730 178.351 1.00 116.34 259 GLN B C 1
ATOM 3836 O O . GLN B 2 277 ? 115.696 149.556 178.012 1.00 116.34 259 GLN B O 1
ATOM 3842 N N . GLU B 2 278 ? 116.981 151.405 178.172 1.00 109.76 260 GLU B N 1
ATOM 3843 C CA . GLU B 2 278 ? 118.223 150.749 177.793 1.00 109.76 260 GLU B CA 1
ATOM 3844 C C . GLU B 2 278 ? 118.753 149.896 178.935 1.00 109.76 260 GLU B C 1
ATOM 3845 O O . GLU B 2 278 ? 118.574 150.224 180.111 1.00 109.76 260 GLU B O 1
ATOM 3851 N N . LEU B 2 279 ? 119.417 148.797 178.588 1.00 105.83 261 LEU B N 1
ATOM 3852 C CA . LEU B 2 279 ? 120.214 148.052 179.552 1.00 105.83 261 LEU B CA 1
ATOM 3853 C C . LEU B 2 279 ? 121.704 148.136 179.267 1.00 105.83 261 LEU B C 1
ATOM 3854 O O . LEU B 2 279 ? 122.479 148.501 180.155 1.00 105.83 261 LEU B O 1
ATOM 3859 N N . MET B 2 280 ? 122.132 147.812 178.050 1.00 106.28 262 MET B N 1
ATOM 3860 C CA . MET B 2 280 ? 123.550 147.880 177.739 1.00 106.28 262 MET B CA 1
ATOM 3861 C C . MET B 2 280 ? 123.732 148.076 176.242 1.00 106.28 262 MET B C 1
ATOM 3862 O O . MET B 2 280 ? 122.925 147.609 175.431 1.00 106.28 262 MET B O 1
ATOM 3867 N N . THR B 2 281 ? 124.813 148.764 175.885 1.00 99.64 263 THR B N 1
ATOM 3868 C CA . THR B 2 281 ? 125.175 149.011 174.500 1.00 99.64 263 THR B CA 1
ATOM 3869 C C . THR B 2 281 ? 126.476 148.290 174.173 1.00 99.64 263 THR B C 1
ATOM 3870 O O . THR B 2 281 ? 127.405 148.253 174.985 1.00 99.64 263 THR B O 1
ATOM 3874 N N . TYR B 2 282 ? 126.519 147.695 172.988 1.00 99.64 264 TYR B N 1
ATOM 3875 C CA . TYR B 2 282 ? 127.657 146.929 172.502 1.00 99.64 264 TYR B CA 1
ATOM 3876 C C . TYR B 2 282 ? 128.282 147.708 171.354 1.00 99.64 264 TYR B C 1
ATOM 3877 O O . TYR B 2 282 ? 127.661 147.870 170.297 1.00 99.64 264 TYR B O 1
ATOM 3886 N N . SER B 2 283 ? 129.503 148.190 171.566 1.00 101.37 265 SER B N 1
ATOM 3887 C CA . SER B 2 283 ? 130.201 148.970 170.557 1.00 101.37 265 SER B CA 1
ATOM 3888 C C . SER B 2 283 ? 131.691 148.934 170.849 1.00 101.37 265 SER B C 1
ATOM 3889 O O . SER B 2 283 ? 132.118 148.627 171.964 1.00 101.37 265 SER B O 1
ATOM 3892 N N . HIS B 2 284 ? 132.477 149.260 169.827 1.00 110.45 266 HIS B N 1
ATOM 3893 C CA . HIS B 2 284 ? 133.921 149.348 169.956 1.00 110.45 266 HIS B CA 1
ATOM 3894 C C . HIS B 2 284 ? 134.413 150.552 169.168 1.00 110.45 266 HIS B C 1
ATOM 3895 O O . HIS B 2 284 ? 133.765 151.008 168.224 1.00 110.45 266 HIS B O 1
ATOM 3902 N N . ASP B 2 285 ? 135.573 151.067 169.575 1.00 113.63 267 ASP B N 1
ATOM 3903 C CA . ASP B 2 285 ? 136.113 152.264 168.939 1.00 113.63 267 ASP B CA 1
ATOM 3904 C C . ASP B 2 285 ? 136.464 152.010 167.479 1.00 113.63 267 ASP B C 1
ATOM 3905 O O . ASP B 2 285 ? 136.209 152.857 166.616 1.00 113.63 267 ASP B O 1
ATOM 3910 N N . ASN B 2 286 ? 137.043 150.849 167.181 1.00 110.80 268 ASN B N 1
ATOM 3911 C CA . ASN B 2 286 ? 137.476 150.524 165.829 1.00 110.80 268 ASN B CA 1
ATOM 3912 C C . ASN B 2 286 ? 136.355 149.972 164.960 1.00 110.80 268 ASN B C 1
ATOM 3913 O O . ASN B 2 286 ? 136.638 149.360 163.924 1.00 110.80 268 ASN B O 1
ATOM 3918 N N . ILE B 2 287 ? 135.101 150.162 165.353 1.00 105.75 269 ILE B N 1
ATOM 3919 C CA . ILE B 2 287 ? 133.950 149.766 164.551 1.00 105.75 269 ILE B CA 1
ATOM 3920 C C . ILE B 2 287 ? 133.269 151.037 164.067 1.00 105.75 269 ILE B C 1
ATOM 3921 O O . ILE B 2 287 ? 132.772 151.830 164.875 1.00 105.75 269 ILE B O 1
ATOM 3926 N N . ILE B 2 288 ? 133.256 151.238 162.752 1.00 103.57 270 ILE B N 1
ATOM 3927 C CA . ILE B 2 288 ? 132.682 152.446 162.174 1.00 103.57 270 ILE B CA 1
ATOM 3928 C C . ILE B 2 288 ? 131.726 152.082 161.048 1.00 103.57 270 ILE B C 1
ATOM 3929 O O . ILE B 2 288 ? 131.453 152.899 160.163 1.00 103.57 270 ILE B O 1
ATOM 3934 N N . CYS B 2 289 ? 131.210 150.858 161.074 1.00 101.19 271 CYS B N 1
ATOM 3935 C CA . CYS B 2 289 ? 130.275 150.376 160.069 1.00 101.19 271 CYS B CA 1
ATOM 3936 C C . CYS B 2 289 ? 128.974 149.964 160.742 1.00 101.19 271 CYS B C 1
ATOM 3937 O O . CYS B 2 289 ? 128.978 149.460 161.868 1.00 101.19 271 CYS B O 1
ATOM 3940 N N . GLY B 2 290 ? 127.862 150.180 160.047 1.00 99.64 272 GLY B N 1
ATOM 3941 C CA . GLY B 2 290 ? 126.567 149.927 160.638 1.00 99.64 272 GLY B CA 1
ATOM 3942 C C . GLY B 2 290 ? 126.259 148.450 160.778 1.00 99.64 272 GLY B C 1
ATOM 3943 O O . GLY B 2 290 ? 126.844 147.589 160.124 1.00 99.64 272 GLY B O 1
ATOM 3944 N N . ILE B 2 291 ? 125.311 148.162 161.662 1.00 99.64 273 ILE B N 1
ATOM 3945 C CA . ILE B 2 291 ? 124.857 146.796 161.890 1.00 99.64 273 ILE B CA 1
ATOM 3946 C C . ILE B 2 291 ? 123.807 146.451 160.847 1.00 99.64 273 ILE B C 1
ATOM 3947 O O . ILE B 2 291 ? 122.921 147.259 160.548 1.00 99.64 273 ILE B O 1
ATOM 3952 N N . THR B 2 292 ? 123.896 145.250 160.285 1.00 99.64 274 THR B N 1
ATOM 3953 C CA . THR B 2 292 ? 122.911 144.783 159.322 1.00 99.64 274 THR B CA 1
ATOM 3954 C C . THR B 2 292 ? 122.033 143.662 159.846 1.00 99.64 274 THR B C 1
ATOM 3955 O O . THR B 2 292 ? 120.905 143.512 159.377 1.00 99.64 274 THR B O 1
ATOM 3959 N N . SER B 2 293 ? 122.516 142.875 160.804 1.00 99.64 275 SER B N 1
ATOM 3960 C CA . SER B 2 293 ? 121.771 141.741 161.324 1.00 99.64 275 SER B CA 1
ATOM 3961 C C . SER B 2 293 ? 122.094 141.555 162.796 1.00 99.64 275 SER B C 1
ATOM 3962 O O . SER B 2 293 ? 123.208 141.836 163.242 1.00 99.64 275 SER B O 1
ATOM 3965 N N . VAL B 2 294 ? 121.106 141.081 163.546 1.00 99.64 276 VAL B N 1
ATOM 3966 C CA . VAL B 2 294 ? 121.253 140.824 164.973 1.00 99.64 276 VAL B CA 1
ATOM 3967 C C . VAL B 2 294 ? 120.486 139.554 165.310 1.00 99.64 276 VAL B C 1
ATOM 3968 O O . VAL B 2 294 ? 119.353 139.371 164.854 1.00 99.64 276 VAL B O 1
ATOM 3972 N N . SER B 2 295 ? 121.104 138.672 166.091 1.00 99.64 277 SER B N 1
ATOM 3973 C CA . SER B 2 295 ? 120.440 137.457 166.535 1.00 99.64 277 SER B CA 1
ATOM 3974 C C . SER B 2 295 ? 121.022 137.025 167.870 1.00 99.64 277 SER B C 1
ATOM 3975 O O . SER B 2 295 ? 122.135 137.404 168.238 1.00 99.64 277 SER B O 1
ATOM 3978 N N . PHE B 2 296 ? 120.253 136.213 168.586 1.00 99.64 278 PHE B N 1
ATOM 3979 C CA . PHE B 2 296 ? 120.622 135.721 169.902 1.00 99.64 278 PHE B CA 1
ATOM 3980 C C . PHE B 2 296 ? 120.868 134.220 169.848 1.00 99.64 278 PHE B C 1
ATOM 3981 O O . PHE B 2 296 ? 120.320 133.516 168.997 1.00 99.64 278 PHE B O 1
ATOM 3989 N N . SER B 2 297 ? 121.697 133.734 170.767 1.00 99.64 279 SER B N 1
ATOM 3990 C CA . SER B 2 297 ? 121.919 132.303 170.886 1.00 99.64 279 SER B CA 1
ATOM 3991 C C . SER B 2 297 ? 120.720 131.646 171.568 1.00 99.64 279 SER B C 1
ATOM 3992 O O . SER B 2 297 ? 119.727 132.294 171.908 1.00 99.64 279 SER B O 1
ATOM 3995 N N . LYS B 2 298 ? 120.817 130.330 171.767 1.00 99.64 280 LYS B N 1
ATOM 3996 C CA . LYS B 2 298 ? 119.700 129.583 172.339 1.00 99.64 280 LYS B CA 1
ATOM 3997 C C . LYS B 2 298 ? 119.380 130.049 173.753 1.00 99.64 280 LYS B C 1
ATOM 3998 O O . LYS B 2 298 ? 118.208 130.222 174.105 1.00 99.64 280 LYS B O 1
ATOM 4004 N N . SER B 2 299 ? 120.402 130.256 174.577 1.00 99.64 281 SER B N 1
ATOM 4005 C CA . SER B 2 299 ? 120.195 130.701 175.947 1.00 99.64 281 SER B CA 1
ATOM 4006 C C . SER B 2 299 ? 120.222 132.214 176.096 1.00 99.64 281 SER B C 1
ATOM 4007 O O . SER B 2 299 ? 119.952 132.716 177.190 1.00 99.64 281 SER B O 1
ATOM 4010 N N . GLY B 2 300 ? 120.543 132.947 175.035 1.00 99.64 282 GLY B N 1
ATOM 4011 C CA . GLY B 2 300 ? 120.613 134.389 175.102 1.00 99.64 282 GLY B CA 1
ATOM 4012 C C . GLY B 2 300 ? 121.908 134.947 175.644 1.00 99.64 282 GLY B C 1
ATOM 4013 O O . GLY B 2 300 ? 122.039 136.173 175.740 1.00 99.64 282 GLY B O 1
ATOM 4014 N N . ARG B 2 301 ? 122.870 134.096 176.002 1.00 99.67 283 ARG B N 1
ATOM 4015 C CA . ARG B 2 301 ? 124.145 134.598 176.497 1.00 99.67 283 ARG B CA 1
ATOM 4016 C C . ARG B 2 301 ? 124.941 135.286 175.399 1.00 99.67 283 ARG B C 1
ATOM 4017 O O . ARG B 2 301 ? 125.640 136.269 175.664 1.00 99.67 283 ARG B O 1
ATOM 4025 N N . LEU B 2 302 ? 124.844 134.798 174.169 1.00 99.64 284 LEU B N 1
ATOM 4026 C CA . LEU B 2 302 ? 125.582 135.355 173.047 1.00 99.64 284 LEU B CA 1
ATOM 4027 C C . LEU B 2 302 ? 124.667 136.214 172.189 1.00 99.64 284 LEU B C 1
ATOM 4028 O O . LEU B 2 302 ? 123.495 135.886 171.989 1.00 99.64 284 LEU B O 1
ATOM 4033 N N . LEU B 2 303 ? 125.210 137.316 171.683 1.00 99.64 285 LEU B N 1
ATOM 4034 C CA . LEU B 2 303 ? 124.517 138.167 170.726 1.00 99.64 285 LEU B CA 1
ATOM 4035 C C . LEU B 2 303 ? 125.366 138.252 169.468 1.00 99.64 285 LEU B C 1
ATOM 4036 O O . LEU B 2 303 ? 126.492 138.754 169.510 1.00 99.64 285 LEU B O 1
ATOM 4041 N N . LEU B 2 304 ? 124.838 137.758 168.357 1.00 99.64 286 LEU B N 1
ATOM 4042 C CA . LEU B 2 304 ? 125.560 137.748 167.094 1.00 99.64 286 LEU B CA 1
ATOM 4043 C C . LEU B 2 304 ? 125.094 138.926 166.252 1.00 99.64 286 LEU B C 1
ATOM 4044 O O . LEU B 2 304 ? 123.894 139.080 166.005 1.00 99.64 286 LEU B O 1
ATOM 4049 N N . ALA B 2 305 ? 126.038 139.756 165.816 1.00 99.64 287 ALA B N 1
ATOM 4050 C CA . ALA B 2 305 ? 125.719 140.948 165.046 1.00 99.64 287 ALA B CA 1
ATOM 4051 C C . ALA B 2 305 ? 126.522 140.948 163.758 1.00 99.64 287 ALA B C 1
ATOM 4052 O O . ALA B 2 305 ? 127.748 140.814 163.787 1.00 99.64 287 ALA B O 1
ATOM 4054 N N . GLY B 2 306 ? 125.831 141.104 162.632 1.00 99.64 288 GLY B N 1
ATOM 4055 C CA . GLY B 2 306 ? 126.491 141.205 161.345 1.00 99.64 288 GLY B CA 1
ATOM 4056 C C . GLY B 2 306 ? 126.808 142.653 161.012 1.00 99.64 288 GLY B C 1
ATOM 4057 O O . GLY B 2 306 ? 126.009 143.550 161.262 1.00 99.64 288 GLY B O 1
ATOM 4058 N N . TYR B 2 307 ? 127.985 142.867 160.438 1.00 99.64 289 TYR B N 1
ATOM 4059 C CA . TYR B 2 307 ? 128.505 144.205 160.210 1.00 99.64 289 TYR B CA 1
ATOM 4060 C C . TYR B 2 307 ? 128.708 144.450 158.721 1.00 99.64 289 TYR B C 1
ATOM 4061 O O . TYR B 2 307 ? 128.614 143.540 157.896 1.00 99.64 289 TYR B O 1
ATOM 4070 N N . ASP B 2 308 ? 128.982 145.711 158.388 1.00 99.64 290 ASP B N 1
ATOM 4071 C CA . ASP B 2 308 ? 129.264 146.098 157.013 1.00 99.64 290 ASP B CA 1
ATOM 4072 C C . ASP B 2 308 ? 130.723 145.902 156.626 1.00 99.64 290 ASP B C 1
ATOM 4073 O O . ASP B 2 308 ? 131.042 145.979 155.436 1.00 99.64 290 ASP B O 1
ATOM 4078 N N . ASP B 2 309 ? 131.611 145.646 157.588 1.00 102.31 291 ASP B N 1
ATOM 4079 C CA . ASP B 2 309 ? 133.013 145.389 157.297 1.00 102.31 291 ASP B CA 1
ATOM 4080 C C . ASP B 2 309 ? 133.28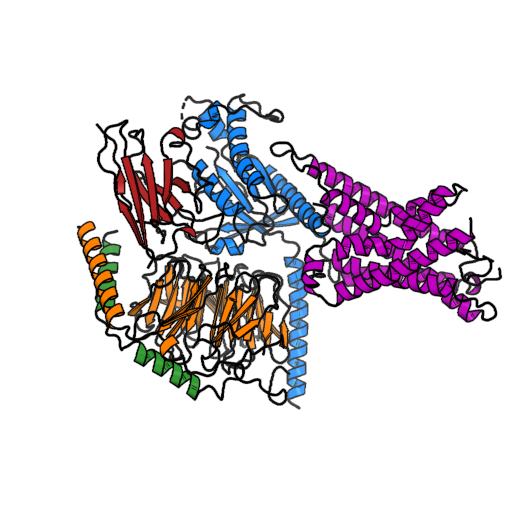1 143.924 156.980 1.00 102.31 291 ASP B C 1
ATOM 4081 O O . ASP B 2 309 ? 134.412 143.458 157.156 1.00 102.31 291 ASP B O 1
ATOM 4086 N N . PHE B 2 310 ? 132.257 143.193 156.543 1.00 99.64 292 PHE B N 1
ATOM 4087 C CA . PHE B 2 310 ? 132.313 141.802 156.100 1.00 99.64 292 PHE B CA 1
ATOM 4088 C C . PHE B 2 310 ? 132.530 140.824 157.245 1.00 99.64 292 PHE B C 1
ATOM 4089 O O . PHE B 2 310 ? 132.803 139.645 156.995 1.00 99.64 292 PHE B O 1
ATOM 4097 N N . ASN B 2 311 ? 132.414 141.267 158.491 1.00 99.64 293 ASN B N 1
ATOM 4098 C CA . ASN B 2 311 ? 132.633 140.414 159.647 1.00 99.64 293 ASN B CA 1
ATOM 4099 C C . ASN B 2 311 ? 131.350 140.280 160.453 1.00 99.64 293 ASN B C 1
ATOM 4100 O O . ASN B 2 311 ? 130.401 141.052 160.297 1.00 99.64 293 ASN B O 1
ATOM 4105 N N . CYS B 2 312 ? 131.335 139.278 161.327 1.00 99.64 294 CYS B N 1
ATOM 4106 C CA . CYS B 2 312 ? 130.241 139.057 162.265 1.00 99.64 294 CYS B CA 1
ATOM 4107 C C . CYS B 2 312 ? 130.845 138.983 163.658 1.00 99.64 294 CYS B C 1
ATOM 4108 O O . CYS B 2 312 ? 131.745 138.175 163.903 1.00 99.64 294 CYS B O 1
ATOM 4111 N N . ASN B 2 313 ? 130.364 139.825 164.563 1.00 99.64 295 ASN B N 1
ATOM 4112 C CA . ASN B 2 313 ? 130.893 139.873 165.916 1.00 99.64 295 ASN B CA 1
ATOM 4113 C C . ASN B 2 313 ? 129.950 139.157 166.872 1.00 99.64 295 ASN B C 1
ATOM 4114 O O . ASN B 2 313 ? 128.739 139.399 166.861 1.00 99.64 295 ASN B O 1
ATOM 4119 N N . VAL B 2 314 ? 130.509 138.277 167.693 1.00 99.64 296 VAL B N 1
ATOM 4120 C CA . VAL B 2 314 ? 129.765 137.569 168.723 1.00 99.64 296 VAL B CA 1
ATOM 4121 C C . VAL B 2 314 ? 130.109 138.214 170.054 1.00 99.64 296 VAL B C 1
ATOM 4122 O O . VAL B 2 314 ? 131.261 138.145 170.502 1.00 99.64 296 VAL B O 1
ATOM 4126 N N . TRP B 2 315 ? 129.113 138.837 170.676 1.00 99.64 297 TRP B N 1
ATOM 4127 C CA . TRP B 2 315 ? 129.264 139.581 171.915 1.00 99.64 297 TRP B CA 1
ATOM 4128 C C . TRP B 2 315 ? 128.731 138.763 173.079 1.00 99.64 297 TRP B C 1
ATOM 4129 O O . TRP B 2 315 ? 127.735 138.047 172.942 1.00 99.64 297 TRP B O 1
ATOM 4140 N N . ASP B 2 316 ? 129.389 138.884 174.225 1.00 100.95 298 ASP B N 1
ATOM 4141 C CA . ASP B 2 316 ? 128.807 138.423 175.477 1.00 100.95 298 ASP B CA 1
ATOM 4142 C C . ASP B 2 316 ? 127.724 139.411 175.883 1.00 100.95 298 ASP B C 1
ATOM 4143 O O . ASP B 2 316 ? 128.023 140.538 176.288 1.00 100.95 298 ASP B O 1
ATOM 4148 N N . ALA B 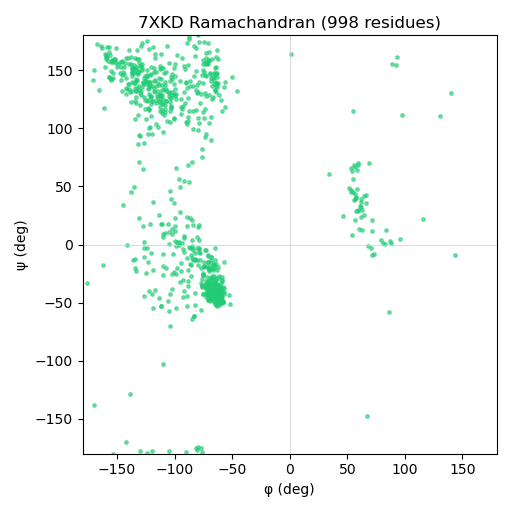2 317 ? 126.462 138.992 175.774 1.00 100.38 299 ALA B N 1
ATOM 4149 C CA . ALA B 2 317 ? 125.350 139.911 175.983 1.00 100.38 299 ALA B CA 1
ATOM 4150 C C . ALA B 2 317 ? 125.294 140.453 177.402 1.00 100.38 299 ALA B C 1
ATOM 4151 O O . ALA B 2 317 ? 124.622 141.461 177.640 1.00 100.38 299 ALA B O 1
ATOM 4153 N N . LEU B 2 318 ? 125.979 139.815 178.347 1.00 104.20 300 LEU B N 1
ATOM 4154 C CA . LEU B 2 318 ? 125.932 140.255 179.733 1.00 104.20 300 LEU B CA 1
ATOM 4155 C C . LEU B 2 318 ? 127.070 141.197 180.101 1.00 104.20 300 LEU B C 1
ATOM 4156 O O . LEU B 2 318 ? 126.997 141.860 181.141 1.00 104.20 300 LEU B O 1
ATOM 4161 N N . LYS B 2 319 ? 128.124 141.270 179.286 1.00 104.32 301 LYS B N 1
ATOM 4162 C CA . LYS B 2 319 ? 129.290 142.079 179.612 1.00 104.32 301 LYS B CA 1
ATOM 4163 C C . LYS B 2 319 ? 129.691 143.076 178.533 1.00 104.32 301 LYS B C 1
ATOM 4164 O O . LYS B 2 319 ? 130.542 143.931 178.803 1.00 104.32 301 LYS B O 1
ATOM 4170 N N . ALA B 2 320 ? 129.115 142.995 177.333 1.00 103.16 302 ALA B N 1
ATOM 4171 C CA . ALA B 2 320 ? 129.450 143.888 176.218 1.00 103.16 302 ALA B CA 1
ATOM 4172 C C . ALA B 2 320 ? 130.937 143.854 175.885 1.00 103.16 302 ALA B C 1
ATOM 4173 O O . ALA B 2 320 ? 131.544 144.881 175.575 1.00 103.16 302 ALA B O 1
ATOM 4175 N N . ASP B 2 321 ? 131.532 142.673 175.947 1.00 103.58 303 ASP B N 1
ATOM 4176 C CA . ASP B 2 321 ? 132.893 142.472 175.481 1.00 103.58 303 ASP B CA 1
ATOM 4177 C C . ASP B 2 321 ? 132.880 141.477 174.334 1.00 103.58 303 ASP B C 1
ATOM 4178 O O . ASP B 2 321 ? 132.230 140.431 174.412 1.00 103.58 303 ASP B O 1
ATOM 4183 N N . ARG B 2 322 ? 133.578 141.825 173.258 1.00 102.26 304 ARG B N 1
ATOM 4184 C CA . ARG B 2 322 ? 133.616 140.964 172.087 1.00 102.26 304 ARG B CA 1
ATOM 4185 C C . ARG B 2 322 ? 134.196 139.608 172.453 1.00 102.26 304 ARG B C 1
ATOM 4186 O O . ARG B 2 322 ? 135.303 139.516 172.988 1.00 102.26 304 ARG B O 1
ATOM 4194 N N . ALA B 2 323 ? 133.438 138.552 172.165 1.00 102.20 305 ALA B N 1
ATOM 4195 C CA . ALA B 2 323 ? 133.862 137.200 172.484 1.00 102.20 305 ALA B CA 1
ATOM 4196 C C . ALA B 2 323 ? 134.274 136.389 171.269 1.00 102.20 305 ALA B C 1
ATOM 4197 O O . ALA B 2 323 ? 134.993 135.400 171.428 1.00 102.20 305 ALA B O 1
ATOM 4199 N N . GLY B 2 324 ? 133.848 136.774 170.073 1.00 99.64 306 GLY B N 1
ATOM 4200 C CA . GLY B 2 324 ? 134.229 136.017 168.897 1.00 99.64 306 GLY B CA 1
ATOM 4201 C C . GLY B 2 324 ? 134.084 136.829 167.633 1.00 99.64 306 GLY B C 1
ATOM 4202 O O . GLY B 2 324 ? 133.344 137.816 167.583 1.00 99.64 306 GLY B O 1
ATOM 4203 N N . VAL B 2 325 ? 134.795 136.385 166.601 1.00 99.64 307 VAL B N 1
ATOM 4204 C CA . VAL B 2 325 ? 134.719 136.971 165.271 1.00 99.64 307 VAL B CA 1
ATOM 4205 C C . VAL B 2 325 ? 134.423 135.856 164.281 1.00 99.64 307 VAL B C 1
ATOM 4206 O O . VAL B 2 325 ? 134.871 134.718 164.447 1.00 99.64 307 VAL B O 1
ATOM 4210 N N . LEU B 2 326 ? 133.610 136.164 163.274 1.00 99.64 308 LEU B N 1
ATOM 4211 C CA . LEU B 2 326 ? 133.242 135.209 162.239 1.00 99.64 308 LEU B CA 1
ATOM 4212 C C . LEU B 2 326 ? 133.533 135.826 160.877 1.00 99.64 308 LEU B C 1
ATOM 4213 O O . LEU B 2 326 ? 132.616 136.075 160.098 1.00 99.64 308 LEU B O 1
ATOM 4218 N N . ALA B 2 327 ? 134.807 136.074 160.589 1.00 99.64 309 ALA B N 1
ATOM 4219 C CA . ALA B 2 327 ? 135.191 136.695 159.322 1.00 99.64 309 ALA B CA 1
ATOM 4220 C C . ALA B 2 327 ? 135.357 135.722 158.157 1.00 99.64 309 ALA B C 1
ATOM 4221 O O . ALA B 2 327 ? 136.472 135.469 157.709 1.00 99.64 309 ALA B O 1
ATOM 4223 N N . GLY B 2 328 ? 134.249 135.177 157.670 1.00 99.64 310 GLY B N 1
ATOM 4224 C CA . GLY B 2 328 ? 134.292 134.257 156.549 1.00 99.64 310 GLY B CA 1
ATOM 4225 C C . GLY B 2 328 ? 133.717 134.775 155.241 1.00 99.64 310 GLY B C 1
ATOM 4226 O O . GLY B 2 328 ? 133.621 134.023 154.273 1.00 99.64 310 GLY B O 1
ATOM 4227 N N . HIS B 2 329 ? 133.344 136.051 155.194 1.00 99.64 311 HIS B N 1
ATOM 4228 C CA . HIS B 2 329 ? 132.740 136.610 153.984 1.00 99.64 311 HIS B CA 1
ATOM 4229 C C . HIS B 2 329 ? 133.593 137.642 153.253 1.00 99.64 311 HIS B C 1
ATOM 4230 O O . HIS B 2 329 ? 134.546 138.184 153.807 1.00 99.64 311 HIS B O 1
ATOM 4237 N N . ASP B 2 330 ? 133.227 137.911 152.002 1.00 103.82 312 ASP B N 1
ATOM 4238 C CA . ASP B 2 330 ? 133.938 138.873 151.176 1.00 103.82 312 ASP B CA 1
ATOM 4239 C C . ASP B 2 330 ? 133.223 140.209 151.068 1.00 103.82 312 ASP B C 1
ATOM 4240 O O . ASP B 2 330 ? 133.877 141.227 150.818 1.00 103.82 312 ASP B O 1
ATOM 4245 N N . ASN B 2 331 ? 131.907 140.227 151.244 1.00 99.64 313 ASN B N 1
ATOM 4246 C CA . ASN B 2 331 ? 131.108 141.436 151.174 1.00 99.64 313 ASN B CA 1
ATOM 4247 C C . ASN B 2 331 ? 130.231 141.485 152.420 1.00 99.64 313 ASN B C 1
ATOM 4248 O O . ASN B 2 331 ? 130.334 140.627 153.301 1.00 99.64 313 ASN B O 1
ATOM 4253 N N . ARG B 2 332 ? 129.377 142.500 152.514 1.00 99.64 314 ARG B N 1
ATOM 4254 C CA . ARG B 2 332 ? 128.575 142.676 153.717 1.00 99.64 314 ARG B CA 1
ATOM 4255 C C . ARG B 2 332 ? 127.612 141.509 153.896 1.00 99.64 314 ARG B C 1
ATOM 4256 O O . ARG B 2 332 ? 127.207 140.854 152.933 1.00 99.64 314 ARG B O 1
ATOM 4264 N N . VAL B 2 333 ? 127.251 141.245 155.151 1.00 99.64 315 VAL B N 1
ATOM 4265 C CA . VAL B 2 333 ? 126.536 140.015 155.476 1.00 99.64 315 VAL B CA 1
ATOM 4266 C C . VAL B 2 333 ? 125.041 140.154 155.206 1.00 99.64 315 VAL B C 1
ATOM 4267 O O . VAL B 2 333 ? 124.437 139.299 154.549 1.00 99.64 315 VAL B O 1
ATOM 4271 N N . SER B 2 334 ? 124.414 141.201 155.739 1.00 99.64 316 SER B N 1
ATOM 4272 C CA . SER B 2 334 ? 123.043 141.579 155.405 1.00 99.64 316 SER B CA 1
ATOM 4273 C C . SER B 2 334 ? 121.977 140.638 155.961 1.00 99.64 316 SER B C 1
ATOM 4274 O O . SER B 2 334 ? 120.788 140.965 155.901 1.00 99.64 316 SER B O 1
ATOM 4277 N N . CYS B 2 335 ? 122.370 139.494 156.521 1.00 99.64 317 CYS B N 1
ATOM 4278 C CA . CYS B 2 335 ? 121.398 138.578 157.107 1.00 99.64 317 CYS B CA 1
ATOM 4279 C C . CYS B 2 335 ? 122.123 137.476 157.860 1.00 99.64 317 CYS B C 1
ATOM 4280 O O . CYS B 2 335 ? 123.163 136.994 157.410 1.00 99.64 317 CYS B O 1
ATOM 4283 N N . LEU B 2 336 ? 121.566 137.088 159.003 1.00 99.64 318 LEU B N 1
ATOM 4284 C CA . LEU B 2 336 ? 122.035 135.915 159.725 1.00 99.64 318 LEU B CA 1
ATOM 4285 C C . LEU B 2 336 ? 120.925 135.446 160.653 1.00 99.64 318 LEU B C 1
ATOM 4286 O O . LEU B 2 336 ? 119.995 136.192 160.966 1.00 99.64 318 LEU B O 1
ATOM 4291 N N . GLY B 2 337 ? 121.039 134.197 161.088 1.00 99.64 319 GLY B N 1
ATOM 4292 C CA . GLY B 2 337 ? 120.025 133.597 161.933 1.00 99.64 319 GLY B CA 1
ATOM 4293 C C . GLY B 2 337 ? 120.588 132.434 162.711 1.00 99.64 319 GLY B C 1
ATOM 4294 O O . GLY B 2 337 ? 121.598 131.838 162.326 1.00 99.64 319 GLY B O 1
ATOM 4295 N N . VAL B 2 338 ? 119.931 132.112 163.819 1.00 99.64 320 VAL B N 1
ATOM 4296 C CA . VAL B 2 338 ? 120.339 131.028 164.703 1.00 99.64 320 VAL B CA 1
ATOM 4297 C C . VAL B 2 338 ? 119.226 129.994 164.746 1.00 99.64 320 VAL B C 1
ATOM 4298 O O . VAL B 2 338 ? 118.041 130.344 164.763 1.00 99.64 320 VAL B O 1
ATOM 4302 N N . THR B 2 339 ? 119.610 128.721 164.760 1.00 99.64 321 THR B N 1
ATOM 4303 C CA . THR B 2 339 ? 118.643 127.637 164.740 1.00 99.64 321 THR B CA 1
ATOM 4304 C C . THR B 2 339 ? 117.789 127.647 166.003 1.00 99.64 321 THR B C 1
ATOM 4305 O O . THR B 2 339 ? 118.135 128.255 167.019 1.00 99.64 321 THR B O 1
ATOM 4309 N N . ASP B 2 340 ? 116.648 126.961 165.923 1.00 101.44 322 ASP B N 1
ATOM 4310 C CA . ASP B 2 340 ? 115.750 126.889 167.070 1.00 101.44 322 ASP B CA 1
ATOM 4311 C C . ASP B 2 340 ? 116.407 126.176 168.242 1.00 101.44 322 ASP B C 1
ATOM 4312 O O . ASP B 2 340 ? 116.247 126.586 169.396 1.00 101.44 322 ASP B O 1
ATOM 4317 N N . ASP B 2 341 ? 117.149 125.105 167.969 1.00 99.64 323 ASP B N 1
ATOM 4318 C CA . ASP B 2 341 ? 117.889 124.413 169.015 1.00 99.64 323 ASP B CA 1
ATOM 4319 C C . ASP B 2 341 ? 119.247 125.043 169.291 1.00 99.64 323 ASP B C 1
ATOM 4320 O O . ASP B 2 341 ? 119.963 124.565 170.176 1.00 99.64 323 ASP B O 1
ATOM 4325 N N . GLY B 2 342 ? 119.617 126.090 168.560 1.00 99.64 324 GLY B N 1
ATOM 4326 C CA . GLY B 2 342 ? 120.878 126.761 168.798 1.00 99.64 324 GLY B CA 1
ATOM 4327 C C . GLY B 2 342 ? 122.100 125.985 168.375 1.00 99.64 324 GLY B C 1
ATOM 4328 O O . GLY B 2 342 ? 123.194 126.260 168.868 1.00 99.64 324 GLY B O 1
ATOM 4329 N N . MET B 2 343 ? 121.947 125.016 167.472 1.00 100.09 325 MET B N 1
ATOM 4330 C CA . MET B 2 343 ? 123.087 124.195 167.081 1.00 100.09 325 MET B CA 1
ATOM 4331 C C . MET B 2 343 ? 124.037 124.951 166.161 1.00 100.09 325 MET B C 1
ATOM 4332 O O . MET B 2 343 ? 125.258 124.863 166.320 1.00 100.09 325 MET B O 1
ATOM 4337 N N . ALA B 2 344 ? 123.505 125.699 165.199 1.00 99.64 326 ALA B N 1
ATOM 4338 C CA . ALA B 2 344 ? 124.336 126.354 164.201 1.00 99.64 326 ALA B CA 1
ATOM 4339 C C . ALA B 2 344 ? 123.774 127.728 163.876 1.00 99.64 326 ALA B C 1
ATOM 4340 O O . ALA B 2 344 ? 122.603 128.019 164.126 1.00 99.64 326 ALA B O 1
ATOM 4342 N N . VAL B 2 345 ? 124.629 128.575 163.310 1.00 99.64 327 VAL B N 1
ATOM 4343 C CA . VAL B 2 345 ? 124.249 129.916 162.886 1.00 99.64 327 VAL B CA 1
ATOM 4344 C C . VAL B 2 345 ? 124.536 130.050 161.398 1.00 99.64 327 VAL B C 1
ATOM 4345 O O . VAL B 2 345 ? 125.637 129.730 160.941 1.00 99.64 327 VAL B O 1
ATOM 4349 N N . ALA B 2 346 ? 123.547 130.518 160.647 1.00 82.02 328 ALA B N 1
ATOM 4350 C CA . ALA B 2 346 ? 123.670 130.705 159.209 1.00 82.02 328 ALA B CA 1
ATOM 4351 C C . ALA B 2 346 ? 123.825 132.186 158.910 1.00 82.02 328 ALA B C 1
ATOM 4352 O O . ALA B 2 346 ? 123.044 133.003 159.402 1.00 82.02 328 ALA B O 1
ATOM 4354 N N . THR B 2 347 ? 124.828 132.530 158.110 1.00 99.64 329 THR B N 1
ATOM 4355 C CA . THR B 2 347 ? 125.059 133.906 157.694 1.00 99.64 329 THR B CA 1
ATOM 4356 C C . THR B 2 347 ? 125.057 133.985 156.177 1.00 99.64 329 THR B C 1
ATOM 4357 O O . THR B 2 347 ? 125.808 133.266 155.512 1.00 99.64 329 THR B O 1
ATOM 4361 N N . GLY B 2 348 ? 124.202 134.852 155.635 1.00 99.64 330 GLY B N 1
ATOM 4362 C CA . GLY B 2 348 ? 124.261 135.208 154.237 1.00 99.64 330 GLY B CA 1
ATOM 4363 C C . GLY B 2 348 ? 125.204 136.372 154.013 1.00 99.64 330 GLY B C 1
ATOM 4364 O O . GLY B 2 348 ? 125.785 136.927 154.943 1.00 99.64 330 GLY B O 1
ATOM 4365 N N . SER B 2 349 ? 125.352 136.746 152.749 1.00 99.64 331 SER B N 1
ATOM 4366 C CA . SER B 2 349 ? 126.263 137.826 152.401 1.00 99.64 331 SER B CA 1
ATOM 4367 C C . SER B 2 349 ? 125.935 138.325 151.005 1.00 99.64 331 SER B C 1
ATOM 4368 O O . SER B 2 349 ? 125.174 137.705 150.261 1.00 99.64 331 SER B O 1
ATOM 4371 N N . TRP B 2 350 ? 126.535 139.458 150.658 1.00 99.64 332 TRP B N 1
ATOM 4372 C CA . TRP B 2 350 ? 126.379 140.021 149.327 1.00 99.64 332 TRP B CA 1
ATOM 4373 C C . TRP B 2 350 ? 127.287 139.362 148.301 1.00 99.64 332 TRP B C 1
ATOM 4374 O O . TRP B 2 350 ? 127.215 139.715 147.120 1.00 99.64 332 TRP B O 1
ATOM 4385 N N . ASP B 2 351 ? 128.138 138.424 148.715 1.00 99.64 333 ASP B N 1
ATOM 4386 C CA . ASP B 2 351 ? 128.947 137.650 147.786 1.00 99.64 333 ASP B CA 1
ATOM 4387 C C . ASP B 2 351 ? 128.236 136.388 147.309 1.00 99.64 333 ASP B C 1
ATOM 4388 O O . ASP B 2 351 ? 128.887 135.492 146.762 1.00 99.64 333 ASP B O 1
ATOM 4393 N N . SER B 2 352 ? 126.920 136.306 147.509 1.00 99.64 334 SER B N 1
ATOM 4394 C CA . SER B 2 352 ? 126.094 135.183 147.059 1.00 99.64 334 SER B CA 1
ATOM 4395 C C . SER B 2 352 ? 126.504 133.865 147.707 1.00 99.64 334 SER B C 1
ATOM 4396 O O . SER B 2 352 ? 126.378 132.802 147.098 1.00 99.64 334 SER B O 1
ATOM 4399 N N . PHE B 2 353 ? 126.985 133.911 148.944 1.00 99.64 335 PHE B N 1
ATOM 4400 C CA . PHE B 2 353 ? 127.389 132.709 149.656 1.00 99.64 335 PHE B CA 1
ATOM 4401 C C . PHE B 2 353 ? 126.718 132.660 151.016 1.00 99.64 335 PHE B C 1
ATOM 4402 O O . PHE B 2 353 ? 126.673 133.662 151.734 1.00 99.64 335 PHE B O 1
ATOM 4410 N N . LEU B 2 354 ? 126.204 131.488 151.367 1.00 99.64 336 LEU B N 1
ATOM 4411 C CA . LEU B 2 354 ? 125.678 131.228 152.697 1.00 99.64 336 LEU B CA 1
ATOM 4412 C C . LEU B 2 354 ? 126.682 130.378 153.457 1.00 99.64 336 LEU B C 1
ATOM 4413 O O . LEU B 2 354 ? 127.297 129.479 152.885 1.00 99.64 336 LEU B O 1
ATOM 4418 N N . LYS B 2 355 ? 126.862 130.662 154.740 1.00 99.64 337 LYS B N 1
ATOM 4419 C CA . LYS B 2 355 ? 127.813 129.910 155.544 1.00 99.64 337 LYS B CA 1
ATOM 4420 C C . LYS B 2 355 ? 127.153 129.456 156.833 1.00 99.64 337 LYS B C 1
ATOM 4421 O O . LYS B 2 355 ? 126.526 130.257 157.531 1.00 99.64 337 LYS B O 1
ATOM 4427 N N . ILE B 2 356 ? 127.300 128.173 157.143 1.00 99.64 338 ILE B N 1
ATOM 4428 C CA . ILE B 2 356 ? 126.807 127.591 158.382 1.00 99.64 338 ILE B CA 1
ATOM 4429 C C . ILE B 2 356 ? 127.997 127.408 159.307 1.00 99.64 338 ILE B C 1
ATOM 4430 O O . ILE B 2 356 ? 128.922 126.647 158.991 1.00 99.64 338 ILE B O 1
ATOM 4435 N N . TRP B 2 357 ? 127.967 128.103 160.442 1.00 99.64 339 TRP B N 1
ATOM 4436 C CA . TRP B 2 357 ? 129.003 128.062 161.459 1.00 99.64 339 TRP B CA 1
ATOM 4437 C C . TRP B 2 357 ? 128.492 127.325 162.688 1.00 99.64 339 TRP B C 1
ATOM 4438 O O . TRP B 2 357 ? 127.306 127.392 163.026 1.00 99.64 339 TRP B O 1
ATOM 4449 N N . ASN B 2 358 ? 129.406 126.637 163.359 1.00 100.15 340 ASN B N 1
ATOM 4450 C CA . ASN B 2 358 ? 129.084 125.885 164.562 1.00 100.15 340 ASN B CA 1
ATOM 4451 C C . ASN B 2 358 ? 130.304 125.807 165.470 1.00 100.15 340 ASN B C 1
ATOM 4452 O O . ASN B 2 358 ? 130.195 125.863 166.693 1.00 100.15 340 ASN B O 1
ATOM 4458 N N . SER C 3 4 ? 100.534 167.493 160.366 1.00 151.33 8 SER G N 1
ATOM 4459 C CA . SER C 3 4 ? 99.451 168.450 160.553 1.00 151.33 8 SER G CA 1
ATOM 4460 C C . SER C 3 4 ? 98.917 168.408 161.981 1.00 151.33 8 SER G C 1
ATOM 4461 O O . SER C 3 4 ? 99.561 167.868 162.880 1.00 151.33 8 SER G O 1
ATOM 4464 N N . ILE C 3 5 ? 97.733 168.989 162.180 1.00 151.24 9 ILE G N 1
ATOM 4465 C CA . ILE C 3 5 ? 97.126 169.009 163.507 1.00 151.24 9 ILE G CA 1
ATOM 4466 C C . ILE C 3 5 ? 96.693 167.606 163.918 1.00 151.24 9 ILE G C 1
ATOM 4467 O O . ILE C 3 5 ? 96.818 167.217 165.089 1.00 151.24 9 ILE G O 1
ATOM 4472 N N . ALA C 3 6 ? 96.181 166.823 162.965 1.00 151.56 10 ALA G N 1
ATOM 4473 C CA . ALA C 3 6 ? 95.772 165.456 163.271 1.00 151.56 10 ALA G CA 1
ATOM 4474 C C . ALA C 3 6 ? 96.952 164.629 163.753 1.00 151.56 10 ALA G C 1
ATOM 4475 O O . ALA C 3 6 ? 96.846 163.900 164.748 1.00 151.56 10 ALA G O 1
ATOM 4477 N N . GLN C 3 7 ? 98.091 164.743 163.068 1.00 150.21 11 GLN G N 1
ATOM 4478 C CA . GLN C 3 7 ? 99.299 164.072 163.526 1.00 150.21 11 GLN G CA 1
ATOM 4479 C C . GLN C 3 7 ? 99.688 164.535 164.920 1.00 150.21 11 GLN G C 1
ATOM 4480 O O . GLN C 3 7 ? 100.134 163.724 165.738 1.00 150.21 11 GLN G O 1
ATOM 4486 N N . ALA C 3 8 ? 99.510 165.824 165.212 1.00 148.19 12 ALA G N 1
ATOM 4487 C CA . ALA C 3 8 ? 99.856 166.340 166.531 1.00 148.19 12 ALA G CA 1
ATOM 4488 C C . ALA C 3 8 ? 99.000 165.704 167.620 1.00 148.19 12 ALA G C 1
ATOM 4489 O O . ALA C 3 8 ? 99.525 165.252 168.647 1.00 148.19 12 ALA G O 1
ATOM 4491 N N . ARG C 3 9 ? 97.677 165.643 167.420 1.00 148.06 13 ARG G N 1
ATOM 4492 C CA . ARG C 3 9 ? 96.856 165.046 168.471 1.00 148.06 13 ARG G CA 1
ATOM 4493 C C . ARG C 3 9 ? 97.095 163.545 168.583 1.00 148.06 13 ARG G C 1
ATOM 4494 O O . ARG C 3 9 ? 97.083 162.999 169.692 1.00 148.06 13 ARG G O 1
ATOM 4502 N N . LYS C 3 10 ? 97.314 162.853 167.460 1.00 144.85 14 LYS G N 1
ATOM 4503 C CA . LYS C 3 10 ? 97.617 161.427 167.553 1.00 144.85 14 LYS G CA 1
ATOM 4504 C C . LYS C 3 10 ? 98.914 161.189 168.315 1.00 144.85 14 LYS G C 1
ATOM 4505 O O . LYS C 3 10 ? 98.992 160.287 169.160 1.00 144.85 14 LYS G O 1
ATOM 4511 N N . LEU C 3 11 ? 99.938 162.000 168.043 1.00 142.12 15 LEU G N 1
ATOM 4512 C CA . LEU C 3 11 ? 101.203 161.862 168.753 1.00 142.12 15 LEU G CA 1
ATOM 4513 C C . LEU C 3 11 ? 101.033 162.137 170.240 1.00 142.12 15 LEU G C 1
ATOM 4514 O O . LEU C 3 11 ? 101.586 161.416 171.076 1.00 142.12 15 LEU G O 1
ATOM 4519 N N . VAL C 3 12 ? 100.267 163.170 170.592 1.00 139.88 16 VAL G N 1
ATOM 4520 C CA . VAL C 3 12 ? 100.092 163.500 172.004 1.00 139.88 16 VAL G CA 1
ATOM 4521 C C . VAL C 3 12 ? 99.306 162.401 172.718 1.00 139.88 16 VAL G C 1
ATOM 4522 O O . VAL C 3 12 ? 99.602 162.051 173.870 1.00 139.88 16 VAL G O 1
ATOM 4526 N N . GLU C 3 13 ? 98.303 161.830 172.045 1.00 139.45 17 GLU G N 1
ATOM 4527 C CA . GLU C 3 13 ? 97.550 160.719 172.621 1.00 139.45 17 GLU G CA 1
ATOM 4528 C C . GLU C 3 13 ? 98.457 159.520 172.863 1.00 139.45 17 GLU G C 1
ATOM 4529 O O . GLU C 3 13 ? 98.430 158.907 173.941 1.00 139.45 17 GLU G O 1
ATOM 4535 N N . GLN C 3 14 ? 99.282 159.181 171.869 1.00 133.71 18 GLN G N 1
ATOM 4536 C CA . GLN C 3 14 ? 100.228 158.085 172.040 1.00 133.71 18 GLN G CA 1
ATOM 4537 C C . GLN C 3 14 ? 101.187 158.367 173.186 1.00 133.71 18 GLN G C 1
ATOM 4538 O O . GLN C 3 14 ? 101.551 157.458 173.939 1.00 133.71 18 GLN G O 1
ATOM 4544 N N . LEU C 3 15 ? 101.605 159.624 173.335 1.00 134.21 19 LEU G N 1
ATOM 4545 C CA . LEU C 3 15 ? 102.529 159.973 174.406 1.00 134.21 19 LEU G CA 1
ATOM 4546 C C . LEU C 3 15 ? 101.895 159.783 175.778 1.00 134.21 19 LEU G C 1
ATOM 4547 O O . LEU C 3 15 ? 102.522 159.216 176.681 1.00 134.21 19 LEU G O 1
ATOM 4552 N N . LYS C 3 16 ? 100.651 160.244 175.968 1.00 135.39 20 LYS G N 1
ATOM 4553 C CA . LYS C 3 16 ? 100.035 160.006 177.274 1.00 135.39 20 LYS G CA 1
ATOM 4554 C C . LYS C 3 16 ? 99.858 158.515 177.526 1.00 135.39 20 LYS G C 1
ATOM 4555 O O . LYS C 3 16 ? 100.137 158.028 178.630 1.00 135.39 20 LYS G O 1
ATOM 4561 N N . MET C 3 17 ? 99.412 157.772 176.511 1.00 132.99 21 MET G N 1
ATOM 4562 C CA . MET C 3 17 ? 99.184 156.345 176.707 1.00 132.99 21 MET G CA 1
ATOM 4563 C C . MET C 3 17 ? 100.477 155.626 177.068 1.00 132.99 21 MET G C 1
ATOM 4564 O O . MET C 3 17 ? 100.482 154.727 177.917 1.00 132.99 21 MET G O 1
ATOM 4569 N N . GLU C 3 18 ? 101.585 156.005 176.429 1.00 129.90 22 GLU G N 1
ATOM 4570 C CA . GLU C 3 18 ? 102.879 155.435 176.784 1.00 129.90 22 GLU G CA 1
ATOM 4571 C C . GLU C 3 18 ? 103.290 155.835 178.193 1.00 129.90 22 GLU G C 1
ATOM 4572 O O . GLU C 3 18 ? 103.884 155.035 178.923 1.00 129.90 22 GLU G O 1
ATOM 4578 N N . ALA C 3 19 ? 102.988 157.071 178.594 1.00 132.45 23 ALA G N 1
ATOM 4579 C CA . ALA C 3 19 ? 103.353 157.523 179.929 1.00 132.45 23 ALA G CA 1
ATOM 4580 C C . ALA C 3 19 ? 102.537 156.857 181.028 1.00 132.45 23 ALA G C 1
ATOM 4581 O O . ALA C 3 19 ? 102.985 156.844 182.179 1.00 132.45 23 ALA G O 1
ATOM 4583 N N . ASN C 3 20 ? 101.360 156.307 180.714 1.00 135.32 24 ASN G N 1
ATOM 4584 C CA . ASN C 3 20 ? 100.545 155.701 181.766 1.00 135.32 24 ASN G CA 1
ATOM 4585 C C . ASN C 3 20 ? 101.158 154.420 182.324 1.00 135.32 24 ASN G C 1
ATOM 4586 O O . ASN C 3 20 ? 100.924 154.091 183.493 1.00 135.32 24 ASN G O 1
ATOM 4591 N N . ILE C 3 21 ? 101.931 153.680 181.524 1.00 132.93 25 ILE G N 1
ATOM 4592 C CA . ILE C 3 21 ? 102.383 152.360 181.969 1.00 132.93 25 ILE G CA 1
ATOM 4593 C C . ILE C 3 21 ? 103.407 152.485 183.097 1.00 132.93 25 ILE G C 1
ATOM 4594 O O . ILE C 3 21 ? 103.964 153.556 183.365 1.00 132.93 25 ILE G O 1
ATOM 4599 N N . ASP C 3 22 ? 103.648 151.363 183.772 1.00 133.57 26 ASP G N 1
ATOM 4600 C CA . ASP C 3 22 ? 104.542 151.299 184.918 1.00 133.57 26 ASP G CA 1
ATOM 4601 C C . ASP C 3 22 ? 105.718 150.375 184.628 1.00 133.57 26 ASP G C 1
ATOM 4602 O O . ASP C 3 22 ? 105.594 149.396 183.886 1.00 133.57 26 ASP G O 1
ATOM 4607 N N . ARG C 3 23 ? 106.863 150.693 185.229 1.00 126.96 27 ARG G N 1
ATOM 4608 C CA . ARG C 3 23 ? 108.109 149.987 184.976 1.00 126.96 27 ARG G CA 1
ATOM 4609 C C . ARG C 3 23 ? 108.725 149.519 186.285 1.00 126.96 27 ARG G C 1
ATOM 4610 O O . ARG C 3 23 ? 108.720 150.249 187.280 1.00 126.96 27 ARG G O 1
ATOM 4618 N N . ILE C 3 24 ? 109.258 148.298 186.278 1.00 125.19 28 ILE G N 1
ATOM 4619 C CA . ILE C 3 24 ? 109.985 147.766 187.425 1.00 125.19 28 ILE G CA 1
ATOM 4620 C C . ILE C 3 24 ? 111.416 148.287 187.402 1.00 125.19 28 ILE G C 1
ATOM 4621 O O . ILE C 3 24 ? 111.856 148.873 186.407 1.00 125.19 28 ILE G O 1
ATOM 4626 N N . LYS C 3 25 ? 112.146 148.087 188.496 1.00 124.33 29 LYS G N 1
ATOM 4627 C CA . LYS C 3 25 ? 113.517 148.569 188.577 1.00 124.33 29 LYS G CA 1
ATOM 4628 C C . LYS C 3 25 ? 114.391 147.885 187.534 1.00 124.33 29 LYS G C 1
ATOM 4629 O O . LYS C 3 25 ? 114.185 146.722 187.181 1.00 124.33 29 LYS G O 1
ATOM 4635 N N . VAL C 3 26 ? 115.379 148.630 187.035 1.00 121.39 30 VAL G N 1
ATOM 4636 C CA . VAL C 3 26 ? 116.281 148.093 186.021 1.00 121.39 30 VAL G CA 1
ATOM 4637 C C . VAL C 3 26 ? 117.093 146.938 186.591 1.00 121.39 30 VAL G C 1
ATOM 4638 O O . VAL C 3 26 ? 117.396 145.965 185.889 1.00 121.39 30 VAL G O 1
ATOM 4642 N N . SER C 3 27 ? 117.446 147.019 187.875 1.00 122.28 31 SER G N 1
ATOM 4643 C CA . SER C 3 27 ? 118.206 145.945 188.504 1.00 122.28 31 SER G CA 1
ATOM 4644 C C . SER C 3 27 ? 117.429 144.635 188.494 1.00 122.28 31 SER G C 1
ATOM 4645 O O . SER C 3 27 ? 118.011 143.564 188.298 1.00 122.28 31 SER G O 1
ATOM 4648 N N . LYS C 3 28 ? 116.115 144.697 188.714 1.00 119.92 32 LYS G N 1
ATOM 4649 C CA . LYS C 3 28 ? 115.311 143.479 188.710 1.00 119.92 32 LYS G CA 1
ATOM 4650 C C . LYS C 3 28 ? 115.292 142.831 187.330 1.00 119.92 32 LYS G C 1
ATOM 4651 O O . LYS C 3 28 ? 115.424 141.607 187.208 1.00 119.92 32 LYS G O 1
ATOM 4657 N N . ALA C 3 29 ? 115.133 143.634 186.277 1.00 118.00 33 ALA G N 1
ATOM 4658 C CA . ALA C 3 29 ? 115.162 143.090 184.923 1.00 118.00 33 ALA G CA 1
ATOM 4659 C C . ALA C 3 29 ? 116.536 142.527 184.586 1.00 118.00 33 ALA G C 1
ATOM 4660 O O . ALA C 3 29 ? 116.645 141.489 183.920 1.00 118.00 33 ALA G O 1
ATOM 4662 N N . ALA C 3 30 ? 117.594 143.204 185.033 1.00 117.08 34 ALA G N 1
ATOM 4663 C CA . ALA C 3 30 ? 118.944 142.694 184.828 1.00 117.08 34 ALA G CA 1
ATOM 4664 C C . ALA C 3 30 ? 119.130 141.345 185.507 1.00 117.08 34 ALA G C 1
ATOM 4665 O O . ALA C 3 30 ? 119.699 140.415 184.922 1.00 117.08 34 ALA G O 1
ATOM 4667 N N . ALA C 3 31 ? 118.652 141.223 186.746 1.00 116.70 35 ALA G N 1
ATOM 4668 C CA . ALA C 3 31 ? 118.752 139.959 187.463 1.00 116.70 35 ALA G CA 1
ATOM 4669 C C . ALA C 3 31 ? 117.950 138.869 186.768 1.00 116.70 35 ALA G C 1
ATOM 4670 O O . ALA C 3 31 ? 118.383 137.716 186.710 1.00 116.70 35 ALA G O 1
ATOM 4672 N N . ASP C 3 32 ? 116.771 139.212 186.245 1.00 115.61 36 ASP G N 1
ATOM 4673 C CA . ASP C 3 32 ? 115.973 138.223 185.527 1.00 115.61 36 ASP G CA 1
ATOM 4674 C C . ASP C 3 32 ? 116.689 137.737 184.273 1.00 115.61 36 ASP G C 1
ATOM 4675 O O . ASP C 3 32 ? 116.698 136.535 183.980 1.00 115.61 36 ASP G O 1
ATOM 4680 N N . LEU C 3 33 ? 117.296 138.657 183.521 1.00 109.78 37 LEU G N 1
ATOM 4681 C CA . LEU C 3 33 ? 118.046 138.256 182.335 1.00 109.78 37 LEU G CA 1
ATOM 4682 C C . LEU C 3 33 ? 119.225 137.366 182.705 1.00 109.78 37 LEU G C 1
ATOM 4683 O O . LEU C 3 33 ? 119.478 136.347 182.048 1.00 109.78 37 LEU G O 1
ATOM 4688 N N . MET C 3 34 ? 119.952 137.732 183.762 1.00 114.50 38 MET G N 1
ATOM 4689 C CA . MET C 3 34 ? 121.084 136.922 184.199 1.00 114.50 38 MET G CA 1
ATOM 4690 C C . MET C 3 34 ? 120.631 135.536 184.641 1.00 114.50 38 MET G C 1
ATOM 4691 O O . MET C 3 34 ? 121.289 134.534 184.340 1.00 114.50 38 MET G O 1
ATOM 4696 N N . ALA C 3 35 ? 119.510 135.462 185.360 1.00 108.51 39 ALA G N 1
ATOM 4697 C CA . ALA C 3 35 ? 118.997 134.175 185.814 1.00 108.51 39 ALA G CA 1
ATOM 4698 C C . ALA C 3 35 ? 118.581 133.303 184.641 1.00 108.51 39 ALA G C 1
ATOM 4699 O O . ALA C 3 35 ? 118.840 132.094 184.636 1.00 108.51 39 ALA G O 1
ATOM 4701 N N . TYR C 3 36 ? 117.926 133.891 183.637 1.00 103.98 40 TYR G N 1
ATOM 4702 C CA . TYR C 3 36 ? 117.566 133.110 182.459 1.00 103.98 40 TYR G CA 1
ATOM 4703 C C . TYR C 3 36 ? 118.807 132.608 181.739 1.00 103.98 40 TYR G C 1
ATOM 4704 O O . TYR C 3 36 ? 118.844 131.463 181.277 1.00 103.98 40 TYR G O 1
ATOM 4713 N N . CYS C 3 37 ? 119.831 133.455 181.621 1.00 107.60 41 CYS G N 1
ATOM 4714 C CA . CYS C 3 37 ? 121.058 133.026 180.959 1.00 107.60 41 CYS G CA 1
ATOM 4715 C C . CYS C 3 37 ? 121.726 131.887 181.717 1.00 107.60 41 CYS G C 1
ATOM 4716 O O . CYS C 3 37 ? 122.220 130.931 181.108 1.00 107.60 41 CYS G O 1
ATOM 4719 N N . GLU C 3 38 ? 121.750 131.969 183.048 1.00 111.42 42 GLU G N 1
ATOM 4720 C CA . GLU C 3 38 ? 122.414 130.938 183.839 1.00 111.42 42 GLU G CA 1
ATOM 4721 C C . GLU C 3 38 ? 121.633 129.630 183.827 1.00 111.42 42 GLU G C 1
ATOM 4722 O O . GLU C 3 38 ? 122.228 128.548 183.777 1.00 111.42 42 GLU G O 1
ATOM 4728 N N . ALA C 3 39 ? 120.302 129.706 183.881 1.00 106.62 43 ALA G N 1
ATOM 4729 C CA . ALA C 3 39 ? 119.493 128.493 183.944 1.00 106.62 43 ALA G CA 1
ATOM 4730 C C . ALA C 3 39 ? 119.615 127.668 182.669 1.00 106.62 43 ALA G C 1
ATOM 4731 O O . ALA C 3 39 ? 119.668 126.434 182.725 1.00 106.62 43 ALA G O 1
ATOM 4733 N N . HIS C 3 40 ? 119.656 128.324 181.513 1.00 107.88 44 HIS G N 1
ATOM 4734 C CA . HIS C 3 40 ? 119.696 127.641 180.229 1.00 107.88 44 HIS G CA 1
ATOM 4735 C C . HIS C 3 40 ? 121.097 127.563 179.645 1.00 107.88 44 HIS G C 1
ATOM 4736 O O . HIS C 3 40 ? 121.247 127.220 178.469 1.00 107.88 44 HIS G O 1
ATOM 4743 N N . ALA C 3 41 ? 122.126 127.879 180.434 1.00 107.23 45 ALA G N 1
ATOM 4744 C CA . ALA C 3 41 ? 123.489 127.851 179.916 1.00 107.23 45 ALA G CA 1
ATOM 4745 C C . ALA C 3 41 ? 123.908 126.449 179.501 1.00 107.23 45 ALA G C 1
ATOM 4746 O O . ALA C 3 41 ? 124.718 126.292 178.581 1.00 107.23 45 ALA G O 1
ATOM 4748 N N . LYS C 3 42 ? 123.377 125.422 180.167 1.00 110.24 46 LYS G N 1
ATOM 4749 C CA . LYS C 3 42 ? 123.772 124.053 179.853 1.00 110.24 46 LYS G CA 1
ATOM 4750 C C . LYS C 3 42 ? 123.343 123.657 178.445 1.00 110.24 46 LYS G C 1
ATOM 4751 O O . LYS C 3 42 ? 124.116 123.039 177.705 1.00 110.24 46 LYS G O 1
ATOM 4757 N N . GLU C 3 43 ? 122.121 124.002 178.059 1.00 109.89 47 GLU G N 1
ATOM 4758 C CA . GLU C 3 43 ? 121.586 123.629 176.750 1.00 109.89 47 GLU G CA 1
ATOM 4759 C C . GLU C 3 43 ? 121.776 124.759 175.737 1.00 109.89 47 GLU G C 1
ATOM 4760 O O . GLU C 3 43 ? 120.838 125.243 175.107 1.00 109.89 47 GLU G O 1
ATOM 4766 N N . ASP C 3 44 ? 123.031 125.171 175.577 1.00 106.07 48 ASP G N 1
ATOM 4767 C CA . ASP C 3 44 ? 123.415 126.153 174.564 1.00 106.07 48 ASP G CA 1
ATOM 4768 C C . ASP C 3 44 ? 124.610 125.605 173.796 1.00 106.07 48 ASP G C 1
ATOM 4769 O O . ASP C 3 44 ? 125.761 125.764 174.239 1.00 106.07 48 ASP G O 1
ATOM 4774 N N . PRO C 3 45 ? 124.382 124.948 172.658 1.00 104.68 49 PRO G N 1
ATOM 4775 C CA . PRO C 3 45 ? 125.505 124.347 171.921 1.00 104.68 49 PRO G CA 1
ATOM 4776 C C . PRO C 3 45 ? 126.565 125.343 171.493 1.00 104.68 49 PRO G C 1
ATOM 4777 O O . PRO C 3 45 ? 127.741 124.974 171.392 1.00 104.68 49 PRO G O 1
ATOM 4781 N N . LEU C 3 46 ? 126.192 126.594 171.225 1.00 105.27 50 LEU G N 1
ATOM 4782 C CA . LEU C 3 46 ? 127.189 127.585 170.837 1.00 105.27 50 LEU G CA 1
ATOM 4783 C C . LEU C 3 46 ? 128.048 127.999 172.024 1.00 105.27 50 LEU G C 1
ATOM 4784 O O . LEU C 3 46 ? 129.246 128.262 171.869 1.00 105.27 50 LEU G O 1
ATOM 4789 N N . LEU C 3 47 ? 127.451 128.076 173.214 1.00 107.99 51 LEU G N 1
ATOM 4790 C CA . LEU C 3 47 ? 128.209 128.449 174.404 1.00 107.99 51 LEU G CA 1
ATOM 4791 C C . LEU C 3 47 ? 129.277 127.413 174.725 1.00 107.99 51 LEU G C 1
ATOM 4792 O O . LEU C 3 47 ? 130.455 127.747 174.891 1.00 107.99 51 LEU G O 1
ATOM 4797 N N . THR C 3 48 ? 128.881 126.148 174.814 1.00 116.67 52 THR G N 1
ATOM 4798 C CA . THR C 3 48 ? 129.802 125.066 175.139 1.00 116.67 52 THR G CA 1
ATOM 4799 C C . THR C 3 48 ? 130.049 124.226 173.896 1.00 116.67 52 THR G C 1
ATOM 4800 O O . THR C 3 48 ? 129.107 123.597 173.389 1.00 116.67 52 THR G O 1
ATOM 4804 N N . PRO C 3 49 ? 131.268 124.212 173.356 1.00 120.14 53 PRO G N 1
ATOM 4805 C CA . PRO C 3 49 ? 131.562 123.359 172.207 1.00 120.14 53 PRO G CA 1
ATOM 4806 C C . PRO C 3 49 ? 131.025 121.948 172.390 1.00 120.14 53 PRO G C 1
ATOM 4807 O O . PRO C 3 49 ? 131.211 121.321 173.435 1.00 120.14 53 PRO G O 1
ATOM 4811 N N . VAL C 3 50 ? 130.352 121.456 171.356 1.00 122.40 54 VAL G N 1
ATOM 4812 C CA . VAL C 3 50 ? 129.713 120.144 171.392 1.00 122.40 54 VAL G CA 1
ATOM 4813 C C . VAL C 3 50 ? 130.609 119.153 170.658 1.00 122.40 54 VAL G C 1
ATOM 4814 O O . VAL C 3 50 ? 131.162 119.489 169.601 1.00 122.40 54 VAL G O 1
ATOM 4818 N N . PRO C 3 51 ? 130.794 117.939 171.176 1.00 123.71 55 PRO G N 1
ATOM 4819 C CA . PRO C 3 51 ? 131.633 116.956 170.481 1.00 123.71 55 PRO G CA 1
ATOM 4820 C C . PRO C 3 51 ? 131.058 116.592 169.121 1.00 123.71 55 PRO G C 1
ATOM 4821 O O . PRO C 3 51 ? 129.877 116.790 168.831 1.00 123.71 55 PRO G O 1
ATOM 4825 N N . ALA C 3 52 ? 131.927 116.055 168.266 1.00 123.14 56 ALA G N 1
ATOM 4826 C CA . ALA C 3 52 ? 131.512 115.684 166.920 1.00 123.14 56 ALA G CA 1
ATOM 4827 C C . ALA C 3 52 ? 130.592 114.472 166.898 1.00 123.14 56 ALA G C 1
ATOM 4828 O O . ALA C 3 52 ? 130.022 114.171 165.844 1.00 123.14 56 ALA G O 1
ATOM 4830 N N . SER C 3 53 ? 130.437 113.772 168.023 1.00 122.99 57 SER G N 1
ATOM 4831 C CA . SER C 3 53 ? 129.575 112.594 168.051 1.00 122.99 57 SER G CA 1
ATOM 4832 C C . SER C 3 53 ? 128.118 112.970 167.814 1.00 122.99 57 SER G C 1
ATOM 4833 O O . SER C 3 53 ? 127.433 112.352 166.991 1.00 122.99 57 SER G O 1
ATOM 4836 N N . GLU C 3 54 ? 127.625 113.981 168.526 1.00 120.10 58 GLU G N 1
ATOM 4837 C CA . GLU C 3 54 ? 126.244 114.424 168.398 1.00 120.10 58 GLU G CA 1
ATOM 4838 C C . GLU C 3 54 ? 126.115 115.798 167.748 1.00 120.10 58 GLU G C 1
ATOM 4839 O O . GLU C 3 54 ? 125.061 116.430 167.863 1.00 120.10 58 GLU G O 1
ATOM 4845 N N . ASN C 3 55 ? 127.154 116.267 167.058 1.00 110.59 59 ASN G N 1
ATOM 4846 C CA . ASN C 3 55 ? 127.062 117.494 166.279 1.00 110.59 59 ASN G CA 1
ATOM 4847 C C . ASN C 3 55 ? 126.543 117.147 164.891 1.00 110.59 59 ASN G C 1
ATOM 4848 O O . ASN C 3 55 ? 127.232 116.433 164.147 1.00 110.59 59 ASN G O 1
ATOM 4853 N N . PRO C 3 56 ? 125.355 117.614 164.497 1.00 101.23 60 PRO G N 1
ATOM 4854 C CA . PRO C 3 56 ? 124.820 117.237 163.180 1.00 101.23 60 PRO G CA 1
ATOM 4855 C C . PRO C 3 56 ? 125.628 117.770 162.013 1.00 101.23 60 PRO G C 1
ATOM 4856 O O . PRO C 3 56 ? 125.489 117.247 160.901 1.00 101.23 60 PRO G O 1
ATOM 4860 N N . PHE C 3 57 ? 126.449 118.785 162.260 1.00 99.64 61 PHE G N 1
ATOM 4861 C CA . PHE C 3 57 ? 127.279 119.384 161.222 1.00 99.64 61 PHE G CA 1
ATOM 4862 C C . PHE C 3 57 ? 128.729 118.938 161.358 1.00 99.64 61 PHE G C 1
ATOM 4863 O O . PHE C 3 57 ? 129.644 119.756 161.288 1.00 99.64 61 PHE G O 1
ATOM 4871 N N . ARG C 3 58 ? 128.934 117.641 161.557 1.00 108.39 62 ARG G N 1
ATOM 4872 C CA . ARG C 3 58 ? 130.278 117.095 161.704 1.00 108.39 62 ARG G CA 1
ATOM 4873 C C . ARG C 3 58 ? 131.165 117.483 160.528 1.00 108.39 62 ARG G C 1
ATOM 4874 O O . ARG C 3 58 ? 132.063 116.735 160.144 1.00 108.39 62 ARG G O 1
ATOM 4882 N N . GLN D 4 1 ? 116.999 160.439 172.457 1.00 114.36 1 GLN N N 1
ATOM 4883 C CA . GLN D 4 1 ? 116.444 160.571 171.116 1.00 114.36 1 GLN N CA 1
ATOM 4884 C C . GLN D 4 1 ? 117.082 161.736 170.373 1.00 114.36 1 GLN N C 1
ATOM 4885 O O . GLN D 4 1 ? 117.611 162.660 170.987 1.00 114.36 1 GLN N O 1
ATOM 4891 N N . VAL D 4 2 ? 117.025 161.690 169.046 1.00 106.80 2 VAL N N 1
ATOM 4892 C CA . VAL D 4 2 ? 117.642 162.716 168.213 1.00 106.80 2 VAL N CA 1
ATOM 4893 C C . VAL D 4 2 ? 116.739 163.942 168.205 1.00 106.80 2 VAL N C 1
ATOM 4894 O O . VAL D 4 2 ? 115.572 163.863 167.809 1.00 106.80 2 VAL N O 1
ATOM 4898 N N . GLN D 4 3 ? 117.277 165.080 168.639 1.00 107.45 3 GLN N N 1
ATOM 4899 C CA . GLN D 4 3 ? 116.495 166.306 168.744 1.00 107.45 3 GLN N CA 1
ATOM 4900 C C . GLN D 4 3 ? 117.321 167.475 168.235 1.00 107.45 3 GLN N C 1
ATOM 4901 O O . GLN D 4 3 ? 118.415 167.733 168.745 1.00 107.45 3 GLN N O 1
ATOM 4907 N N . LEU D 4 4 ? 116.793 168.184 167.241 1.00 100.98 4 LEU N N 1
ATOM 4908 C CA . LEU D 4 4 ? 117.419 169.381 166.695 1.00 100.98 4 LEU N CA 1
ATOM 4909 C C . LEU D 4 4 ? 116.467 170.550 166.894 1.00 100.98 4 LEU N C 1
ATOM 4910 O O . LEU D 4 4 ? 115.319 170.497 166.444 1.00 100.98 4 LEU N O 1
ATOM 4915 N N . GLN D 4 5 ? 116.941 171.599 167.560 1.00 103.70 5 GLN N N 1
ATOM 4916 C CA . GLN D 4 5 ? 116.121 172.764 167.867 1.00 103.70 5 GLN N CA 1
ATOM 4917 C C . GLN D 4 5 ? 116.749 173.997 167.236 1.00 103.70 5 GLN N C 1
ATOM 4918 O O . GLN D 4 5 ? 117.892 174.342 167.550 1.00 103.70 5 GLN N O 1
ATOM 4924 N N . GLU D 4 6 ? 116.003 174.661 166.361 1.00 101.47 6 GLU N N 1
ATOM 4925 C CA . GLU D 4 6 ? 116.477 175.861 165.692 1.00 101.47 6 GLU N CA 1
ATOM 4926 C C . GLU D 4 6 ? 115.922 177.102 166.377 1.00 101.47 6 GLU N C 1
ATOM 4927 O O . GLU D 4 6 ? 114.789 177.113 166.863 1.00 101.47 6 GLU N O 1
ATOM 4933 N N . SER D 4 7 ? 116.738 178.151 166.410 1.00 104.37 7 SER N N 1
ATOM 4934 C CA . SER D 4 7 ? 116.368 179.389 167.075 1.00 104.37 7 SER N CA 1
ATOM 4935 C C . SER D 4 7 ? 116.958 180.560 166.307 1.00 104.37 7 SER N C 1
ATOM 4936 O O . SER D 4 7 ? 117.941 180.420 165.574 1.00 104.37 7 SER N O 1
ATOM 4939 N N . GLY D 4 8 ? 116.351 181.720 166.499 1.00 105.21 8 GLY N N 1
ATOM 4940 C CA . GLY D 4 8 ? 116.738 182.921 165.780 1.00 105.21 8 GLY N CA 1
ATOM 4941 C C . GLY D 4 8 ? 115.940 183.103 164.507 1.00 105.21 8 GLY N C 1
ATOM 4942 O O . GLY D 4 8 ? 115.428 182.156 163.913 1.00 105.21 8 GLY N O 1
ATOM 4943 N N . GLY D 4 9 ? 115.827 184.356 164.083 1.00 106.83 9 GLY N N 1
ATOM 4944 C CA . GLY D 4 9 ? 115.131 184.654 162.851 1.00 106.83 9 GLY N CA 1
ATOM 4945 C C . GLY D 4 9 ? 113.693 185.090 163.034 1.00 106.83 9 GLY N C 1
ATOM 4946 O O . GLY D 4 9 ? 112.839 184.295 163.437 1.00 106.83 9 GLY N O 1
ATOM 4947 N N . GLY D 4 10 ? 113.418 186.357 162.741 1.00 109.44 10 GLY N N 1
ATOM 4948 C CA . GLY D 4 10 ? 112.068 186.880 162.775 1.00 109.44 10 GLY N CA 1
ATOM 4949 C C . GLY D 4 10 ? 111.798 187.797 161.602 1.00 109.44 10 GLY N C 1
ATOM 4950 O O . GLY D 4 10 ? 112.040 187.424 160.451 1.00 109.44 10 GLY N O 1
ATOM 4951 N N . LEU D 4 11 ? 111.300 188.999 161.877 1.00 112.60 11 LEU N N 1
ATOM 4952 C CA . LEU D 4 11 ? 111.110 190.008 160.845 1.00 112.60 11 LEU N CA 1
ATOM 4953 C C . LEU D 4 11 ? 112.386 190.825 160.706 1.00 112.60 11 LEU N C 1
ATOM 4954 O O . LEU D 4 11 ? 112.893 191.367 161.692 1.00 112.60 11 LEU N O 1
ATOM 4959 N N . VAL D 4 12 ? 112.904 190.907 159.485 1.00 113.50 12 VAL N N 1
ATOM 4960 C CA . VAL D 4 12 ? 114.141 191.627 159.212 1.00 113.50 12 VAL N CA 1
ATOM 4961 C C . VAL D 4 12 ? 113.939 192.488 157.973 1.00 113.50 12 VAL N C 1
ATOM 4962 O O . VAL D 4 12 ? 113.369 192.036 156.975 1.00 113.50 12 VAL N O 1
ATOM 4966 N N . GLN D 4 13 ? 114.390 193.737 158.048 1.00 117.87 13 GLN N N 1
ATOM 4967 C CA . GLN D 4 13 ? 114.324 194.624 156.901 1.00 117.87 13 GLN N CA 1
ATOM 4968 C C . GLN D 4 13 ? 115.234 194.098 155.791 1.00 117.87 13 GLN N C 1
ATOM 4969 O O . GLN D 4 13 ? 116.262 193.477 156.068 1.00 117.87 13 GLN N O 1
ATOM 4975 N N . PRO D 4 14 ? 114.871 194.319 154.527 1.00 115.90 14 PRO N N 1
ATOM 4976 C CA . PRO D 4 14 ? 115.739 193.872 153.430 1.00 115.90 14 PRO N CA 1
ATOM 4977 C C . PRO D 4 14 ? 117.135 194.460 153.558 1.00 115.90 14 PRO N C 1
ATOM 4978 O O . PRO D 4 14 ? 117.311 195.623 153.925 1.00 115.90 14 PRO N O 1
ATOM 4982 N N . GLY D 4 15 ? 118.134 193.636 153.255 1.00 113.95 15 GLY N N 1
ATOM 4983 C CA . GLY D 4 15 ? 119.516 194.010 153.449 1.00 113.95 15 GLY N CA 1
ATOM 4984 C C . GLY D 4 15 ? 120.029 193.851 154.862 1.00 113.95 15 GLY N C 1
ATOM 4985 O O . GLY D 4 15 ? 121.197 194.167 155.117 1.00 113.95 15 GLY N O 1
ATOM 4986 N N . GLY D 4 16 ? 119.201 193.371 155.788 1.00 113.71 16 GLY N N 1
ATOM 4987 C CA . GLY D 4 16 ? 119.610 193.199 157.163 1.00 113.71 16 GLY N CA 1
ATOM 4988 C C . GLY D 4 16 ? 120.388 191.917 157.387 1.00 113.71 16 GLY N C 1
ATOM 4989 O O . GLY D 4 16 ? 120.706 191.168 156.465 1.00 113.71 16 GLY N O 1
ATOM 4990 N N . SER D 4 17 ? 120.698 191.667 158.656 1.00 110.97 17 SER N N 1
ATOM 4991 C CA . SER D 4 17 ? 121.477 190.509 159.064 1.00 110.97 17 SER N CA 1
ATOM 4992 C C . SER D 4 17 ? 120.676 189.652 160.034 1.00 110.97 17 SER N C 1
ATOM 4993 O O . SER D 4 17 ? 119.806 190.146 160.756 1.00 110.97 17 SER N O 1
ATOM 4996 N N . LEU D 4 18 ? 120.981 188.357 160.040 1.00 106.59 18 LEU N N 1
ATOM 4997 C CA . LEU D 4 18 ? 120.287 187.401 160.885 1.00 106.59 18 LEU N CA 1
ATOM 4998 C C . LEU D 4 18 ? 121.248 186.283 161.254 1.00 106.59 18 LEU N C 1
ATOM 4999 O O . LEU D 4 18 ? 122.215 186.017 160.536 1.00 106.59 18 LEU N O 1
ATOM 5004 N N . ARG D 4 19 ? 120.976 185.629 162.378 1.00 102.14 19 ARG N N 1
ATOM 5005 C CA . ARG D 4 19 ? 121.758 184.481 162.814 1.00 102.14 19 ARG N CA 1
ATOM 5006 C C . ARG D 4 19 ? 120.814 183.374 163.251 1.00 102.14 19 ARG N C 1
ATOM 5007 O O . ARG D 4 19 ? 119.939 183.596 164.093 1.00 102.14 19 ARG N O 1
ATOM 5015 N N . LEU D 4 20 ? 120.997 182.188 162.682 1.00 99.64 20 LEU N N 1
ATOM 5016 C CA . LEU D 4 20 ? 120.210 181.012 163.015 1.00 99.64 20 LEU N CA 1
ATOM 5017 C C . LEU D 4 20 ? 121.106 180.022 163.741 1.00 99.64 20 LEU N C 1
ATOM 5018 O O . LEU D 4 20 ? 122.197 179.703 163.258 1.00 99.64 20 LEU N O 1
ATOM 5023 N N . SER D 4 21 ? 120.653 179.544 164.896 1.00 103.70 21 SER N N 1
ATOM 5024 C CA . SER D 4 21 ? 121.425 178.619 165.712 1.00 103.70 21 SER N CA 1
ATOM 5025 C C . SER D 4 21 ? 120.646 177.327 165.892 1.00 103.70 21 SER N C 1
ATOM 5026 O O . SER D 4 21 ? 119.484 177.349 166.304 1.00 103.70 21 SER N O 1
ATOM 5029 N N . CYS D 4 22 ? 121.290 176.208 165.589 1.00 104.19 22 CYS N N 1
ATOM 5030 C CA . CYS D 4 22 ? 120.708 174.881 165.712 1.00 104.19 22 CYS N CA 1
ATOM 5031 C C . CYS D 4 22 ? 121.433 174.138 166.823 1.00 104.19 22 CYS N C 1
ATOM 5032 O O . CYS D 4 22 ? 122.644 173.911 166.732 1.00 104.19 22 CYS N O 1
ATOM 5035 N N . ALA D 4 23 ? 120.697 173.770 167.865 1.00 102.46 23 ALA N N 1
ATOM 5036 C CA . ALA D 4 23 ? 121.233 173.009 168.982 1.00 102.46 23 ALA N CA 1
ATOM 5037 C C . ALA D 4 23 ? 120.812 171.555 168.836 1.00 102.46 23 ALA N C 1
ATOM 5038 O O . ALA D 4 23 ? 119.626 171.262 168.651 1.00 102.46 23 ALA N O 1
ATOM 5040 N N . ALA D 4 24 ? 121.783 170.654 168.914 1.00 102.62 24 ALA N N 1
ATOM 5041 C CA . ALA D 4 24 ? 121.563 169.238 168.671 1.00 102.62 24 ALA N CA 1
ATOM 5042 C C . ALA D 4 24 ? 121.765 168.445 169.953 1.00 102.62 24 ALA N C 1
ATOM 5043 O O . ALA D 4 24 ? 122.640 168.766 170.763 1.00 102.62 24 ALA N O 1
ATOM 5045 N N . SER D 4 25 ? 120.948 167.412 170.133 1.00 103.68 25 SER N N 1
ATOM 5046 C CA . SER D 4 25 ? 121.081 166.525 171.276 1.00 103.68 25 SER N CA 1
ATOM 5047 C C . SER D 4 25 ? 120.683 165.121 170.856 1.00 103.68 25 SER N C 1
ATOM 5048 O O . SER D 4 25 ? 119.881 164.935 169.937 1.00 103.68 25 SER N O 1
ATOM 5051 N N . GLY D 4 26 ? 121.251 164.133 171.541 1.00 99.64 26 GLY N N 1
ATOM 5052 C CA . GLY D 4 26 ? 120.948 162.744 171.283 1.00 99.64 26 GLY N CA 1
ATOM 5053 C C . GLY D 4 26 ? 121.903 162.031 170.354 1.00 99.64 26 GLY N C 1
ATOM 5054 O O . GLY D 4 26 ? 121.651 160.869 170.014 1.00 99.64 26 GLY N O 1
ATOM 5055 N N . PHE D 4 27 ? 122.983 162.680 169.929 1.00 99.64 27 PHE N N 1
ATOM 5056 C CA . PHE D 4 27 ? 123.961 162.035 169.065 1.00 99.64 27 PHE N CA 1
ATOM 5057 C C . PHE D 4 27 ? 125.275 162.792 169.158 1.00 99.64 27 PHE N C 1
ATOM 5058 O O . PHE D 4 27 ? 125.325 163.933 169.621 1.00 99.64 27 PHE N O 1
ATOM 5066 N N . THR D 4 28 ? 126.342 162.136 168.708 1.00 99.64 28 THR N N 1
ATOM 5067 C CA . THR D 4 28 ? 127.662 162.754 168.665 1.00 99.64 28 THR N CA 1
ATOM 5068 C C . THR D 4 28 ? 127.697 163.733 167.499 1.00 99.64 28 THR N C 1
ATOM 5069 O O . THR D 4 28 ? 127.616 163.327 166.337 1.00 99.64 28 THR N O 1
ATOM 5073 N N . PHE D 4 29 ? 127.824 165.023 167.810 1.00 99.64 29 PHE N N 1
ATOM 5074 C CA . PHE D 4 29 ? 127.731 166.050 166.778 1.00 99.64 29 PHE N CA 1
ATOM 5075 C C . PHE D 4 29 ? 128.847 165.920 165.750 1.00 99.64 29 PHE N C 1
ATOM 5076 O O . PHE D 4 29 ? 128.606 166.044 164.544 1.00 99.64 29 PHE N O 1
ATOM 5084 N N . SER D 4 30 ? 130.074 165.665 166.205 1.00 99.64 30 SER N N 1
ATOM 5085 C CA . SER D 4 30 ? 131.230 165.712 165.318 1.00 99.64 30 SER N CA 1
ATOM 5086 C C . SER D 4 30 ? 131.238 164.593 164.285 1.00 99.64 30 SER N C 1
ATOM 5087 O O . SER D 4 30 ? 131.981 164.684 163.304 1.00 99.64 30 SER N O 1
ATOM 5090 N N . ASN D 4 31 ? 130.444 163.543 164.478 1.00 99.64 31 ASN N N 1
ATOM 5091 C CA . ASN D 4 31 ? 130.467 162.421 163.550 1.00 99.64 31 ASN N CA 1
ATOM 5092 C C . ASN D 4 31 ? 129.618 162.651 162.309 1.00 99.64 31 ASN N C 1
ATOM 5093 O O . ASN D 4 31 ? 129.734 161.883 161.350 1.00 99.64 31 ASN N O 1
ATOM 5098 N N . TYR D 4 32 ? 128.773 163.675 162.298 1.00 99.64 32 TYR N N 1
ATOM 5099 C CA . TYR D 4 32 ? 127.797 163.854 161.236 1.00 99.64 32 TYR N CA 1
ATOM 5100 C C . TYR D 4 32 ? 128.035 165.149 160.475 1.00 99.64 32 TYR N C 1
ATOM 5101 O O . TYR D 4 32 ? 128.551 166.129 161.017 1.00 99.64 32 TYR N O 1
ATOM 5110 N N . LYS D 4 33 ? 127.641 165.137 159.207 1.00 99.64 33 LYS N N 1
ATOM 5111 C CA . LYS D 4 33 ? 127.672 166.322 158.367 1.00 99.64 33 LYS N CA 1
ATOM 5112 C C . LYS D 4 33 ? 126.329 167.030 158.469 1.00 99.64 33 LYS N C 1
ATOM 5113 O O . LYS D 4 33 ? 125.277 166.397 158.344 1.00 99.64 33 LYS N O 1
ATOM 5119 N N . MET D 4 34 ? 126.366 168.333 158.707 1.00 99.64 34 MET N N 1
ATOM 5120 C CA . MET D 4 34 ? 125.158 169.099 158.963 1.00 99.64 34 MET N CA 1
ATOM 5121 C C . MET D 4 34 ? 124.710 169.837 157.711 1.00 99.64 34 MET N C 1
ATOM 5122 O O . MET D 4 34 ? 125.513 170.141 156.826 1.00 99.64 34 MET N O 1
ATOM 5127 N N . ASN D 4 35 ? 123.415 170.129 157.648 1.00 99.64 35 ASN N N 1
ATOM 5128 C CA . ASN D 4 35 ? 122.813 170.774 156.498 1.00 99.64 35 ASN N CA 1
ATOM 5129 C C . ASN D 4 35 ? 121.847 171.840 156.980 1.00 99.64 35 ASN N C 1
ATOM 5130 O O . ASN D 4 35 ? 121.211 171.698 158.025 1.00 99.64 35 ASN N O 1
ATOM 5135 N N . TRP D 4 36 ? 121.738 172.908 156.203 1.00 99.64 36 TRP N N 1
ATOM 5136 C CA . TRP D 4 36 ? 120.682 173.894 156.352 1.00 99.64 36 TRP N CA 1
ATOM 5137 C C . TRP D 4 36 ? 119.814 173.805 155.111 1.00 99.64 36 TRP N C 1
ATOM 5138 O O . TRP D 4 36 ? 120.322 173.932 153.991 1.00 99.64 36 TRP N O 1
ATOM 5149 N N . VAL D 4 37 ? 118.518 173.570 155.309 1.00 99.64 37 VAL N N 1
ATOM 5150 C CA . VAL D 4 37 ? 117.551 173.541 154.224 1.00 99.64 37 VAL N CA 1
ATOM 5151 C C . VAL D 4 37 ? 116.474 174.572 154.527 1.00 99.64 37 VAL N C 1
ATOM 5152 O O . VAL D 4 37 ? 116.387 175.102 155.631 1.00 99.64 37 VAL N O 1
ATOM 5156 N N . ARG D 4 38 ? 115.647 174.859 153.527 1.00 99.64 38 ARG N N 1
ATOM 5157 C CA . ARG D 4 38 ? 114.592 175.840 153.717 1.00 99.64 38 ARG N CA 1
ATOM 5158 C C . ARG D 4 38 ? 113.387 175.461 152.876 1.00 99.64 38 ARG N C 1
ATOM 5159 O O . ARG D 4 38 ? 113.494 174.734 151.887 1.00 99.64 38 ARG N O 1
ATOM 5167 N N . GLN D 4 39 ? 112.231 175.964 153.295 1.00 99.64 39 GLN N N 1
ATOM 5168 C CA . GLN D 4 39 ? 110.969 175.748 152.598 1.00 99.64 39 GLN N CA 1
ATOM 5169 C C . GLN D 4 39 ? 110.275 177.094 152.456 1.00 99.64 39 GLN N C 1
ATOM 5170 O O . GLN D 4 39 ? 109.855 177.686 153.454 1.00 99.64 39 GLN N O 1
ATOM 5176 N N . ALA D 4 40 ? 110.188 177.587 151.228 1.00 99.64 40 ALA N N 1
ATOM 5177 C CA . ALA D 4 40 ? 109.461 178.810 150.943 1.00 99.64 40 ALA N CA 1
ATOM 5178 C C . ALA D 4 40 ? 107.961 178.545 150.988 1.00 99.64 40 ALA N C 1
ATOM 5179 O O . ALA D 4 40 ? 107.524 177.398 150.875 1.00 99.64 40 ALA N O 1
ATOM 5181 N N . PRO D 4 41 ? 107.144 179.589 151.174 1.00 102.65 41 PRO N N 1
ATOM 5182 C CA . PRO D 4 41 ? 105.690 179.380 151.207 1.00 102.65 41 PRO N CA 1
ATOM 5183 C C . PRO D 4 41 ? 105.152 178.759 149.927 1.00 102.65 41 PRO N C 1
ATOM 5184 O O . PRO D 4 41 ? 105.199 179.374 148.857 1.00 102.65 41 PRO N O 1
ATOM 5188 N N . GLY D 4 42 ? 104.638 177.538 150.034 1.00 103.72 42 GLY N N 1
ATOM 5189 C CA . GLY D 4 42 ? 104.088 176.845 148.880 1.00 103.72 42 GLY N CA 1
ATOM 5190 C C . GLY D 4 42 ? 105.102 176.517 147.807 1.00 103.72 42 GLY N C 1
ATOM 5191 O O . GLY D 4 42 ? 104.809 176.669 146.615 1.00 103.72 42 GLY N O 1
ATOM 5192 N N . LYS D 4 43 ? 106.295 176.071 148.199 1.00 102.21 43 LYS N N 1
ATOM 5193 C CA . LYS D 4 43 ? 107.332 175.722 147.236 1.00 102.21 43 LYS N CA 1
ATOM 5194 C C . LYS D 4 43 ? 108.025 174.395 147.502 1.00 102.21 43 LYS N C 1
ATOM 5195 O O . LYS D 4 43 ? 108.576 173.817 146.557 1.00 102.21 43 LYS N O 1
ATOM 5201 N N . GLY D 4 44 ? 108.018 173.888 148.727 1.00 99.64 44 GLY N N 1
ATOM 5202 C CA . GLY D 4 44 ? 108.696 172.648 149.034 1.00 99.64 44 GLY N CA 1
ATOM 5203 C C . GLY D 4 44 ? 110.115 172.865 149.532 1.00 99.64 44 GLY N C 1
ATOM 5204 O O . GLY D 4 44 ? 110.723 173.917 149.343 1.00 99.64 44 GLY N O 1
ATOM 5205 N N . LEU D 4 45 ? 110.644 171.834 150.183 1.00 99.64 45 LEU N N 1
ATOM 5206 C CA . LEU D 4 45 ? 111.970 171.918 150.777 1.00 99.64 45 LEU N CA 1
ATOM 5207 C C . LEU D 4 45 ? 113.034 172.076 149.700 1.00 99.64 45 LEU N C 1
ATOM 5208 O O . LEU D 4 45 ? 112.988 171.419 148.658 1.00 99.64 45 LEU N O 1
ATOM 5213 N N . GLU D 4 46 ? 114.001 172.952 149.959 1.00 99.64 46 GLU N N 1
ATOM 5214 C CA . GLU D 4 46 ? 115.132 173.138 149.066 1.00 99.64 46 GLU N CA 1
ATOM 5215 C C . GLU D 4 46 ? 116.407 173.209 149.891 1.00 99.64 46 GLU N C 1
ATOM 5216 O O . GLU D 4 46 ? 116.402 173.679 151.030 1.00 99.64 46 GLU N O 1
ATOM 5222 N N . TRP D 4 47 ? 117.497 172.717 149.311 1.00 99.64 47 TRP N N 1
ATOM 5223 C CA . TRP D 4 47 ? 118.773 172.673 150.009 1.00 99.64 47 TRP N CA 1
ATOM 5224 C C . TRP D 4 47 ? 119.456 174.030 149.940 1.00 99.64 47 TRP N C 1
ATOM 5225 O O . TRP D 4 47 ? 119.547 174.634 148.868 1.00 99.64 47 TRP N O 1
ATOM 5236 N N . VAL D 4 48 ? 119.943 174.504 151.080 1.00 99.64 48 VAL N N 1
ATOM 5237 C CA . VAL D 4 48 ? 120.593 175.804 151.174 1.00 99.64 48 VAL N CA 1
ATOM 5238 C C . VAL D 4 48 ? 122.102 175.667 151.298 1.00 99.64 48 VAL N C 1
ATOM 5239 O O . VAL D 4 48 ? 122.848 176.217 150.491 1.00 99.64 48 VAL N O 1
ATOM 5243 N N . SER D 4 49 ? 122.576 174.940 152.305 1.00 99.64 49 SER N N 1
ATOM 5244 C CA . SER D 4 49 ? 124.017 174.799 152.483 1.00 99.64 49 SER N CA 1
ATOM 5245 C C . SER D 4 49 ? 124.301 173.563 153.320 1.00 99.64 49 SER N C 1
ATOM 5246 O O . SER D 4 49 ? 123.396 172.950 153.883 1.00 99.64 49 SER N O 1
ATOM 5249 N N . ASP D 4 50 ? 125.578 173.200 153.392 1.00 99.64 50 ASP N N 1
ATOM 5250 C CA . ASP D 4 50 ? 125.985 172.070 154.213 1.00 99.64 50 ASP N CA 1
ATOM 5251 C C . ASP D 4 50 ? 127.428 172.258 154.649 1.00 99.64 50 ASP N C 1
ATOM 5252 O O . ASP D 4 50 ? 128.199 172.985 154.020 1.00 99.64 50 ASP N O 1
ATOM 5257 N N . ILE D 4 51 ? 127.782 171.590 155.741 1.00 99.64 51 ILE N N 1
ATOM 5258 C CA . ILE D 4 51 ? 129.140 171.610 156.269 1.00 99.64 51 ILE N CA 1
ATOM 5259 C C . ILE D 4 51 ? 129.492 170.209 156.747 1.00 99.64 51 ILE N C 1
ATOM 5260 O O . ILE D 4 51 ? 128.667 169.523 157.360 1.00 99.64 51 ILE N O 1
ATOM 5265 N N . SER D 4 52 ? 130.713 169.778 156.450 1.00 99.64 52 SER N N 1
ATOM 5266 C CA . SER D 4 52 ? 131.148 168.440 156.812 1.00 99.64 52 SER N CA 1
ATOM 5267 C C . SER D 4 52 ? 131.574 168.400 158.276 1.00 99.64 52 SER N C 1
ATOM 5268 O O . SER D 4 52 ? 131.476 169.386 159.009 1.00 99.64 52 SER N O 1
ATOM 5271 N N . GLN D 4 53 ? 132.048 167.236 158.709 1.00 99.64 53 GLN N N 1
ATOM 5272 C CA . GLN D 4 53 ? 132.580 167.102 160.057 1.00 99.64 53 GLN N CA 1
ATOM 5273 C C . GLN D 4 53 ? 133.820 167.969 160.217 1.00 99.64 53 GLN N C 1
ATOM 5274 O O . GLN D 4 53 ? 134.724 167.941 159.376 1.00 99.64 53 GLN N O 1
ATOM 5280 N N . SER D 4 54 ? 133.855 168.746 161.298 1.00 100.99 54 SER N N 1
ATOM 5281 C CA . SER D 4 54 ? 134.938 169.683 161.586 1.00 100.99 54 SER N CA 1
ATOM 5282 C C . SER D 4 54 ? 135.118 170.722 160.485 1.00 100.99 54 SER N C 1
ATOM 5283 O O . SER D 4 54 ? 136.225 171.228 160.283 1.00 100.99 54 SER N O 1
ATOM 5286 N N . GLY D 4 55 ? 134.046 171.056 159.768 1.00 101.79 55 GLY N N 1
ATOM 5287 C CA . GLY D 4 55 ? 134.151 172.033 158.702 1.00 101.79 55 GLY N CA 1
ATOM 5288 C C . GLY D 4 55 ? 135.003 171.533 157.548 1.00 101.79 55 GLY N C 1
ATOM 5289 O O . GLY D 4 55 ? 135.027 170.343 157.220 1.00 101.79 55 GLY N O 1
ATOM 5290 N N . ALA D 4 56 ? 135.698 172.474 156.911 1.00 102.19 56 ALA N N 1
ATOM 5291 C CA . ALA D 4 56 ? 136.691 172.256 155.862 1.00 102.19 56 ALA N CA 1
ATOM 5292 C C . ALA D 4 56 ? 136.105 171.737 154.554 1.00 102.19 56 ALA N C 1
ATOM 5293 O O . ALA D 4 56 ? 136.862 171.531 153.600 1.00 102.19 56 ALA N O 1
ATOM 5295 N N . SER D 4 57 ? 134.798 171.512 154.469 1.00 99.64 57 SER N N 1
ATOM 5296 C CA . SER D 4 57 ? 134.160 171.117 153.215 1.00 99.64 57 SER N CA 1
ATOM 5297 C C . SER D 4 57 ? 132.849 171.875 153.047 1.00 99.64 57 SER N C 1
ATOM 5298 O O . SER D 4 57 ? 131.813 171.313 152.692 1.00 99.64 57 SER N O 1
ATOM 5301 N N . ILE D 4 58 ? 132.8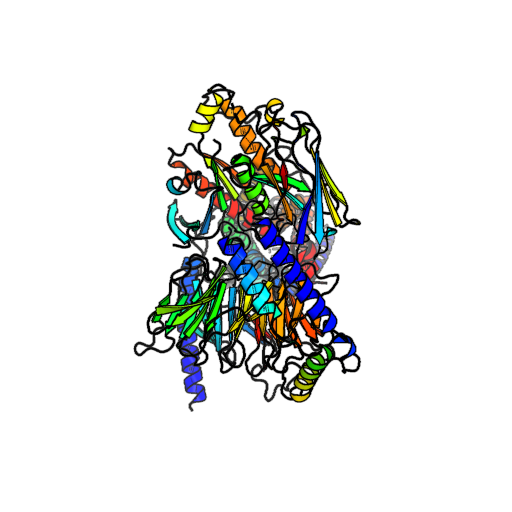93 173.179 153.315 1.00 99.64 58 ILE N N 1
ATOM 5302 C CA . ILE D 4 58 ? 131.708 174.015 153.213 1.00 99.64 58 ILE N CA 1
ATOM 5303 C C . ILE D 4 58 ? 131.261 174.126 151.760 1.00 99.64 58 ILE N C 1
ATOM 5304 O O . ILE D 4 58 ? 132.079 174.159 150.832 1.00 99.64 58 ILE N O 1
ATOM 5309 N N . SER D 4 59 ? 129.947 174.175 151.558 1.00 99.64 59 SER N N 1
ATOM 5310 C CA . SER D 4 59 ? 129.379 174.397 150.237 1.00 99.64 59 SER N CA 1
ATOM 5311 C C . SER D 4 59 ? 128.007 175.034 150.391 1.00 99.64 59 SER N C 1
ATOM 5312 O O . SER D 4 59 ? 127.294 174.775 151.362 1.00 99.64 59 SER N O 1
ATOM 5315 N N . TYR D 4 60 ? 127.644 175.872 149.422 1.00 99.64 60 TYR N N 1
ATOM 5316 C CA . TYR D 4 60 ? 126.385 176.598 149.451 1.00 99.64 60 TYR N CA 1
ATOM 5317 C C . TYR D 4 60 ? 125.673 176.443 148.119 1.00 99.64 60 TYR N C 1
ATOM 5318 O O . TYR D 4 60 ? 126.279 176.104 147.101 1.00 99.64 60 TYR N O 1
ATOM 5327 N N . THR D 4 61 ? 124.367 176.688 148.139 1.00 99.64 61 THR N N 1
ATOM 5328 C CA . THR D 4 61 ? 123.632 176.823 146.896 1.00 99.64 61 THR N CA 1
ATOM 5329 C C . THR D 4 61 ? 123.981 178.155 146.238 1.00 99.64 61 THR N C 1
ATOM 5330 O O . THR D 4 61 ? 124.423 179.104 146.890 1.00 99.64 61 THR N O 1
ATOM 5334 N N . GLY D 4 62 ? 123.790 178.212 144.920 1.00 99.64 62 GLY N N 1
ATOM 5335 C CA . GLY D 4 62 ? 124.236 179.372 144.169 1.00 99.64 62 GLY N CA 1
ATOM 5336 C C . GLY D 4 62 ? 123.557 180.662 144.580 1.00 99.64 62 GLY N C 1
ATOM 5337 O O . GLY D 4 62 ? 124.180 181.726 144.565 1.00 99.64 62 GLY N O 1
ATOM 5338 N N . SER D 4 63 ? 122.280 180.590 144.957 1.00 99.64 63 SER N N 1
ATOM 5339 C CA . SER D 4 63 ? 121.524 181.802 145.251 1.00 99.64 63 SER N CA 1
ATOM 5340 C C . SER D 4 63 ? 122.082 182.550 146.455 1.00 99.64 63 SER N C 1
ATOM 5341 O O . SER D 4 63 ? 122.042 183.785 146.487 1.00 99.64 63 SER N O 1
ATOM 5344 N N . VAL D 4 64 ? 122.596 181.834 147.449 1.00 99.64 64 VAL N N 1
ATOM 5345 C CA . VAL D 4 64 ? 123.065 182.440 148.688 1.00 99.64 64 VAL N CA 1
ATOM 5346 C C . VAL D 4 64 ? 124.583 182.338 148.823 1.00 99.64 64 VAL N C 1
ATOM 5347 O O . VAL D 4 64 ? 125.119 182.516 149.914 1.00 99.64 64 VAL N O 1
ATOM 5351 N N . LYS D 4 65 ? 125.286 182.076 147.720 1.00 99.64 65 LYS N N 1
ATOM 5352 C CA . LYS D 4 65 ? 126.711 181.774 147.802 1.00 99.64 65 LYS N CA 1
ATOM 5353 C C . LYS D 4 65 ? 127.508 182.942 148.369 1.00 99.64 65 LYS N C 1
ATOM 5354 O O . LYS D 4 65 ? 128.404 182.745 149.198 1.00 99.64 65 LYS N O 1
ATOM 5360 N N . GLY D 4 66 ? 127.201 184.165 147.939 1.00 99.64 66 GLY N N 1
ATOM 5361 C CA . GLY D 4 66 ? 127.990 185.304 148.371 1.00 99.64 66 GLY N CA 1
ATOM 5362 C C . GLY D 4 66 ? 127.597 185.895 149.707 1.00 99.64 66 GLY N C 1
ATOM 5363 O O . GLY D 4 66 ? 128.358 186.692 150.262 1.00 99.64 66 GLY N O 1
ATOM 5364 N N . ARG D 4 67 ? 126.437 185.523 150.242 1.00 101.98 67 ARG N N 1
ATOM 5365 C CA . ARG D 4 67 ? 125.893 186.167 151.432 1.00 101.98 67 ARG N CA 1
ATOM 5366 C C . ARG D 4 67 ? 125.878 185.268 152.659 1.00 101.98 67 ARG N C 1
ATOM 5367 O O . ARG D 4 67 ? 126.385 185.659 153.714 1.00 101.98 67 ARG N O 1
ATOM 5375 N N . PHE D 4 68 ? 125.301 184.076 152.556 1.00 99.64 68 PHE N N 1
ATOM 5376 C CA . PHE D 4 68 ? 125.156 183.204 153.712 1.00 99.64 68 PHE N CA 1
ATOM 5377 C C . PHE D 4 68 ? 126.486 182.542 154.042 1.00 99.64 68 PHE N C 1
ATOM 5378 O O . PHE D 4 68 ? 127.277 182.230 153.149 1.00 99.64 68 PHE N O 1
ATOM 5386 N N . THR D 4 69 ? 126.732 182.331 155.333 1.00 99.64 69 THR N N 1
ATOM 5387 C CA . THR D 4 69 ? 127.889 181.556 155.766 1.00 99.64 69 THR N CA 1
ATOM 5388 C C . THR D 4 69 ? 127.462 180.583 156.855 1.00 99.64 69 THR N C 1
ATOM 5389 O O . THR D 4 69 ? 126.653 180.926 157.719 1.00 99.64 69 THR N O 1
ATOM 5393 N N . ILE D 4 70 ? 127.984 179.363 156.800 1.00 99.64 70 ILE N N 1
ATOM 5394 C CA . ILE D 4 70 ? 127.614 178.308 157.734 1.00 99.64 70 ILE N CA 1
ATOM 5395 C C . ILE D 4 70 ? 128.853 177.869 158.498 1.00 99.64 70 ILE N C 1
ATOM 5396 O O . ILE D 4 70 ? 129.936 177.722 157.920 1.00 99.64 70 ILE N O 1
ATOM 5401 N N . SER D 4 71 ? 128.696 177.684 159.805 1.00 99.64 71 SER N N 1
ATOM 5402 C CA . SER D 4 71 ? 129.781 177.245 160.666 1.00 99.64 71 SER N CA 1
ATOM 5403 C C . SER D 4 71 ? 129.234 176.246 161.673 1.00 99.64 71 SER N C 1
ATOM 5404 O O . SER D 4 71 ? 128.023 176.086 161.824 1.00 99.64 71 SER N O 1
ATOM 5407 N N . ARG D 4 72 ? 130.137 175.558 162.362 1.00 99.64 72 ARG N N 1
ATOM 5408 C CA . ARG D 4 72 ? 129.720 174.592 163.364 1.00 99.64 72 ARG N CA 1
ATOM 5409 C C . ARG D 4 72 ? 130.713 174.596 164.512 1.00 99.64 72 ARG N C 1
ATOM 5410 O O . ARG D 4 72 ? 131.903 174.861 164.325 1.00 99.64 72 ARG N O 1
ATOM 5418 N N . ASP D 4 73 ? 130.204 174.317 165.707 1.00 102.76 73 ASP N N 1
ATOM 5419 C CA . ASP D 4 73 ? 131.011 174.177 166.914 1.00 102.76 73 ASP N CA 1
ATOM 5420 C C . ASP D 4 73 ? 130.764 172.773 167.452 1.00 102.76 73 ASP N C 1
ATOM 5421 O O . ASP D 4 73 ? 129.726 172.510 168.072 1.00 102.76 73 ASP N O 1
ATOM 5426 N N . ASN D 4 74 ? 131.711 171.871 167.185 1.00 100.83 74 ASN N N 1
ATOM 5427 C CA . ASN D 4 74 ? 131.587 170.495 167.652 1.00 100.83 74 ASN N CA 1
ATOM 5428 C C . ASN D 4 74 ? 131.629 170.423 169.172 1.00 100.83 74 ASN N C 1
ATOM 5429 O O . ASN D 4 74 ? 130.877 169.657 169.783 1.00 100.83 74 ASN N O 1
ATOM 5434 N N . ALA D 4 75 ? 132.507 171.211 169.797 1.00 104.91 75 ALA N N 1
ATOM 5435 C CA . ALA D 4 75 ? 132.579 171.228 171.253 1.00 104.91 75 ALA N CA 1
ATOM 5436 C C . ALA D 4 75 ? 131.277 171.726 171.862 1.00 104.91 75 ALA N C 1
ATOM 5437 O O . ALA D 4 75 ? 130.810 171.191 172.875 1.00 104.91 75 ALA N O 1
ATOM 5439 N N . LYS D 4 76 ? 130.677 172.749 171.262 1.00 102.75 76 LYS N N 1
ATOM 5440 C CA . LYS D 4 76 ? 129.411 173.290 171.733 1.00 102.75 76 LYS N CA 1
ATOM 5441 C C . LYS D 4 76 ? 128.206 172.562 171.156 1.00 102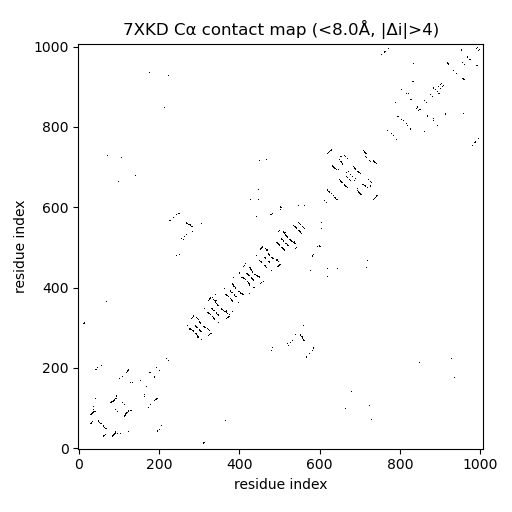.75 76 LYS N C 1
ATOM 5442 O O . LYS D 4 76 ? 127.075 172.886 171.529 1.00 102.75 76 LYS N O 1
ATOM 5448 N N . ASN D 4 77 ? 128.422 171.594 170.263 1.00 102.87 77 ASN N N 1
ATOM 5449 C CA . ASN D 4 77 ? 127.338 170.807 169.674 1.00 102.87 77 ASN N CA 1
ATOM 5450 C C . ASN D 4 77 ? 126.308 171.703 168.991 1.00 102.87 77 ASN N C 1
ATOM 5451 O O . ASN D 4 77 ? 125.100 171.507 169.135 1.00 102.87 77 ASN N O 1
ATOM 5456 N N . THR D 4 78 ? 126.781 172.699 168.244 1.00 101.11 78 THR N N 1
ATOM 5457 C CA . THR D 4 78 ? 125.893 173.710 167.688 1.00 101.11 78 THR N CA 1
ATOM 5458 C C . THR D 4 78 ? 126.234 173.968 166.226 1.00 101.11 78 THR N C 1
ATOM 5459 O O . THR D 4 78 ? 127.377 173.803 165.799 1.00 101.11 78 THR N O 1
ATOM 5463 N N . LEU D 4 79 ? 125.221 174.362 165.458 1.00 99.64 79 LEU N N 1
ATOM 5464 C CA . LEU D 4 79 ? 125.370 174.735 164.059 1.00 99.64 79 LEU N CA 1
ATOM 5465 C C . LEU D 4 79 ? 124.887 176.168 163.878 1.00 99.64 79 LEU N C 1
ATOM 5466 O O . LEU D 4 79 ? 123.866 176.557 164.443 1.00 99.64 79 LEU N O 1
ATOM 5471 N N . TYR D 4 80 ? 125.620 176.963 163.106 1.00 99.64 80 TYR N N 1
ATOM 5472 C CA . TYR D 4 80 ? 125.312 178.374 162.941 1.00 99.64 80 TYR N CA 1
ATOM 5473 C C . TYR D 4 80 ? 125.182 178.718 161.466 1.00 99.64 80 TYR N C 1
ATOM 5474 O O . TYR D 4 80 ? 125.955 178.232 160.635 1.00 99.64 80 TYR N O 1
ATOM 5483 N N . LEU D 4 81 ? 124.209 179.569 161.153 1.00 99.64 81 LEU N N 1
ATOM 5484 C CA . LEU D 4 81 ? 124.058 180.138 159.821 1.00 99.64 81 LEU N CA 1
ATOM 5485 C C . LEU D 4 81 ? 123.912 181.645 159.958 1.00 99.64 81 LEU N C 1
ATOM 5486 O O . LEU D 4 81 ? 122.974 182.121 160.603 1.00 99.64 81 LEU N O 1
ATOM 5491 N N . GLN D 4 82 ? 124.830 182.389 159.355 1.00 100.02 82 GLN N N 1
ATOM 5492 C CA . GLN D 4 82 ? 124.804 183.842 159.361 1.00 100.02 82 GLN N CA 1
ATOM 5493 C C . GLN D 4 82 ? 124.339 184.328 157.998 1.00 100.02 82 GLN N C 1
ATOM 5494 O O . GLN D 4 82 ? 124.888 183.917 156.969 1.00 100.02 82 GLN N O 1
ATOM 5500 N N . MET D 4 83 ? 123.330 185.195 157.995 1.00 107.18 83 MET N N 1
ATOM 5501 C CA . MET D 4 83 ? 122.701 185.708 156.784 1.00 107.18 83 MET N CA 1
ATOM 5502 C C . MET D 4 83 ? 122.884 187.222 156.807 1.00 107.18 83 MET N C 1
ATOM 5503 O O . MET D 4 83 ? 122.092 187.942 157.417 1.00 107.18 83 MET N O 1
ATOM 5508 N N . ASN D 4 84 ? 123.931 187.706 156.145 1.00 110.79 84 ASN N N 1
ATOM 5509 C CA . ASN D 4 84 ? 124.334 189.097 156.307 1.00 110.79 84 ASN N CA 1
ATOM 5510 C C . ASN D 4 84 ? 123.600 190.066 155.388 1.00 110.79 84 ASN N C 1
ATOM 5511 O O . ASN D 4 84 ? 123.466 191.245 155.736 1.00 110.79 84 ASN N O 1
ATOM 5516 N N . SER D 4 85 ? 123.125 189.619 154.226 1.00 110.20 85 SER N N 1
ATOM 5517 C CA . SER D 4 85 ? 122.445 190.497 153.270 1.00 110.20 85 SER N CA 1
ATOM 5518 C C . SER D 4 85 ? 121.145 189.834 152.825 1.00 110.20 85 SER N C 1
ATOM 5519 O O . SER D 4 85 ? 121.107 189.151 151.799 1.00 110.20 85 SER N O 1
ATOM 5522 N N . LEU D 4 86 ? 120.076 190.053 153.585 1.00 110.52 86 LEU N N 1
ATOM 5523 C CA . LEU D 4 86 ? 118.807 189.413 153.277 1.00 110.52 86 LEU N CA 1
ATOM 5524 C C . LEU D 4 86 ? 118.137 190.069 152.077 1.00 110.52 86 LEU N C 1
ATOM 5525 O O . LEU D 4 86 ? 118.281 191.269 151.830 1.00 110.52 86 LEU N O 1
ATOM 5530 N N . LYS D 4 87 ? 117.396 189.260 151.329 1.00 110.70 87 LYS N N 1
ATOM 5531 C CA . LYS D 4 87 ? 116.596 189.690 150.196 1.00 110.70 87 LYS N CA 1
ATOM 5532 C C . LYS D 4 87 ? 115.186 189.141 150.343 1.00 110.70 87 LYS N C 1
ATOM 5533 O O . LYS D 4 87 ? 114.985 188.110 150.991 1.00 110.70 87 LYS N O 1
ATOM 5539 N N . PRO D 4 88 ? 114.188 189.812 149.764 1.00 110.53 88 PRO N N 1
ATOM 5540 C CA . PRO D 4 88 ? 112.793 189.423 150.033 1.00 110.53 88 PRO N CA 1
ATOM 5541 C C . PRO D 4 88 ? 112.443 187.993 149.651 1.00 110.53 88 PRO N C 1
ATOM 5542 O O . PRO D 4 88 ? 111.607 187.379 150.324 1.00 110.53 88 PRO N O 1
ATOM 5546 N N . GLU D 4 89 ? 113.046 187.437 148.600 1.00 112.84 89 GLU N N 1
ATOM 5547 C CA . GLU D 4 89 ? 112.594 186.142 148.104 1.00 112.84 89 GLU N CA 1
ATOM 5548 C C . GLU D 4 89 ? 113.092 184.962 148.928 1.00 112.84 89 GLU N C 1
ATOM 5549 O O . GLU D 4 89 ? 112.669 183.832 148.664 1.00 112.84 89 GLU N O 1
ATOM 5555 N N . ASP D 4 90 ? 113.973 185.175 149.907 1.00 107.63 90 ASP N N 1
ATOM 5556 C CA . ASP D 4 90 ? 114.389 184.090 150.788 1.00 107.63 90 ASP N CA 1
ATOM 5557 C C . ASP D 4 90 ? 113.587 184.047 152.085 1.00 107.63 90 ASP N C 1
ATOM 5558 O O . ASP D 4 90 ? 114.102 183.596 153.116 1.00 107.63 90 ASP N O 1
ATOM 5563 N N . THR D 4 91 ? 112.343 184.515 152.061 1.00 102.91 91 THR N N 1
ATOM 5564 C CA . THR D 4 91 ? 111.426 184.325 153.177 1.00 102.91 91 THR N CA 1
ATOM 5565 C C . THR D 4 91 ? 110.974 182.872 153.199 1.00 102.91 91 THR N C 1
ATOM 5566 O O . THR D 4 91 ? 110.323 182.410 152.256 1.00 102.91 91 THR N O 1
ATOM 5570 N N . ALA D 4 92 ? 111.307 182.154 154.267 1.00 99.64 92 ALA N N 1
ATOM 5571 C CA . ALA D 4 92 ? 111.044 180.723 154.299 1.00 99.64 92 ALA N CA 1
ATOM 5572 C C . ALA D 4 92 ? 111.146 180.217 155.728 1.00 99.64 92 ALA N C 1
ATOM 5573 O O . ALA D 4 92 ? 111.578 180.929 156.636 1.00 99.64 92 ALA N O 1
ATOM 5575 N N . VAL D 4 93 ? 110.737 178.968 155.914 1.00 99.64 93 VAL N N 1
ATOM 5576 C CA . VAL D 4 93 ? 110.991 178.245 157.154 1.00 99.64 93 VAL N CA 1
ATOM 5577 C C . VAL D 4 93 ? 112.316 177.517 156.991 1.00 99.64 93 VAL N C 1
ATOM 5578 O O . VAL D 4 93 ? 112.480 176.714 156.068 1.00 99.64 93 VAL N O 1
ATOM 5582 N N . TYR D 4 94 ? 113.264 177.798 157.875 1.00 99.64 94 TYR N N 1
ATOM 5583 C CA . TYR D 4 94 ? 114.599 177.226 157.798 1.00 99.64 94 TYR N CA 1
ATOM 5584 C C . TYR D 4 94 ? 114.715 176.054 158.760 1.00 99.64 94 TYR N C 1
ATOM 5585 O O . TYR D 4 94 ? 114.294 176.150 159.917 1.00 99.64 94 TYR N O 1
ATOM 5594 N N . TYR D 4 95 ? 115.279 174.951 158.275 1.00 99.64 95 TYR N N 1
ATOM 5595 C CA . TYR D 4 95 ? 115.441 173.732 159.048 1.00 99.64 95 TYR N CA 1
ATOM 5596 C C . TYR D 4 95 ? 116.909 173.343 159.121 1.00 99.64 95 TYR N C 1
ATOM 5597 O O . TYR D 4 95 ? 117.652 173.467 158.139 1.00 99.64 95 TYR N O 1
ATOM 5606 N N . CYS D 4 96 ? 117.310 172.877 160.296 1.00 99.64 96 CYS N N 1
ATOM 5607 C CA . CYS D 4 96 ? 118.609 172.265 160.529 1.00 99.64 96 CYS N CA 1
ATOM 5608 C C . CYS D 4 96 ? 118.462 170.759 160.366 1.00 99.64 96 CYS N C 1
ATOM 5609 O O . CYS D 4 96 ? 117.721 170.123 161.121 1.00 99.64 96 CYS N O 1
ATOM 5612 N N . ALA D 4 97 ? 119.152 170.193 159.382 1.00 99.64 97 ALA N N 1
ATOM 5613 C CA . ALA D 4 97 ? 119.047 168.777 159.079 1.00 99.64 97 ALA N CA 1
ATOM 5614 C C . ALA D 4 97 ? 120.364 168.076 159.377 1.00 99.64 97 ALA N C 1
ATOM 5615 O O . ALA D 4 97 ? 121.445 168.588 159.080 1.00 99.64 97 ALA N O 1
ATOM 5617 N N . ARG D 4 98 ? 120.265 166.902 159.985 1.00 99.64 98 ARG N N 1
ATOM 5618 C CA . ARG D 4 98 ? 121.410 166.030 160.214 1.00 99.64 98 ARG N CA 1
ATOM 5619 C C . ARG D 4 98 ? 121.260 164.844 159.280 1.00 99.64 98 ARG N C 1
ATOM 5620 O O . ARG D 4 98 ? 120.486 163.925 159.563 1.00 99.64 98 ARG N O 1
ATOM 5628 N N . CYS D 4 99 ? 122.225 164.717 158.364 1.00 99.64 99 CYS N N 1
ATOM 5629 C CA . CYS D 4 99 ? 122.336 163.582 157.430 1.00 99.64 99 CYS N CA 1
ATOM 5630 C C . CYS D 4 99 ? 122.256 162.228 158.161 1.00 99.64 99 CYS N C 1
ATOM 5631 O O . CYS D 4 99 ? 122.845 162.050 159.230 1.00 99.64 99 CYS N O 1
ATOM 5634 N N . PRO D 4 100 ? 121.628 161.234 157.527 1.00 99.64 100 PRO N N 1
ATOM 5635 C CA . PRO D 4 100 ? 121.344 159.932 158.147 1.00 99.64 100 PRO N CA 1
ATOM 5636 C C . PRO D 4 100 ? 122.508 159.084 158.665 1.00 99.64 100 PRO N C 1
ATOM 5637 O O . PRO D 4 100 ? 122.351 158.493 159.730 1.00 99.64 100 PRO N O 1
ATOM 5641 N N . ALA D 4 101 ? 123.632 159.013 157.967 1.00 99.64 101 ALA N N 1
ATOM 5642 C CA . ALA D 4 101 ? 124.728 158.167 158.437 1.00 99.64 101 ALA N CA 1
ATOM 5643 C C . ALA D 4 101 ? 126.015 158.901 158.803 1.00 99.64 101 ALA N C 1
ATOM 5644 O O . ALA D 4 101 ? 126.437 159.812 158.101 1.00 99.64 101 ALA N O 1
ATOM 5646 N N . PRO D 4 102 ? 126.620 158.519 159.937 1.00 99.64 102 PRO N N 1
ATOM 5647 C CA . PRO D 4 102 ? 127.885 159.074 160.430 1.00 99.64 102 PRO N CA 1
ATOM 5648 C C . PRO D 4 102 ? 129.056 158.581 159.582 1.00 99.64 102 PRO N C 1
ATOM 5649 O O . PRO D 4 102 ? 128.937 157.528 158.958 1.00 99.64 102 PRO N O 1
ATOM 5653 N N . PHE D 4 103 ? 130.149 159.339 159.550 1.00 99.64 103 PHE N N 1
ATOM 5654 C CA . PHE D 4 103 ? 131.344 158.984 158.776 1.00 99.64 103 PHE N CA 1
ATOM 5655 C C . PHE D 4 103 ? 131.022 158.655 157.322 1.00 99.64 103 PHE N C 1
ATOM 5656 O O . PHE D 4 103 ? 131.463 157.638 156.791 1.00 99.64 103 PHE N O 1
ATOM 5664 N N . THR D 4 104 ? 130.250 159.529 156.689 1.00 100.81 104 THR N N 1
ATOM 5665 C CA . THR D 4 104 ? 129.841 159.375 155.303 1.00 100.81 104 THR N CA 1
ATOM 5666 C C . THR D 4 104 ? 130.041 160.685 154.560 1.00 100.81 104 THR N C 1
ATOM 5667 O O . THR D 4 104 ? 129.639 161.752 155.029 1.00 100.81 104 THR N O 1
ATOM 5671 N N . ARG D 4 105 ? 130.671 160.593 153.390 1.00 103.05 105 ARG N N 1
ATOM 5672 C CA . ARG D 4 105 ? 130.825 161.748 152.519 1.00 103.05 105 ARG N CA 1
ATOM 5673 C C . ARG D 4 105 ? 129.548 162.073 151.764 1.00 103.05 105 ARG N C 1
ATOM 5674 O O . ARG D 4 105 ? 129.387 163.205 151.293 1.00 103.05 105 ARG N O 1
ATOM 5682 N N . ASP D 4 106 ? 128.640 161.112 151.651 1.00 99.64 106 ASP N N 1
ATOM 5683 C CA . ASP D 4 106 ? 127.348 161.291 151.008 1.00 99.64 106 ASP N CA 1
ATOM 5684 C C . ASP D 4 106 ? 126.275 161.251 152.080 1.00 99.64 106 ASP N C 1
ATOM 5685 O O . ASP D 4 106 ? 126.458 160.608 153.118 1.00 99.64 106 ASP N O 1
ATOM 5690 N N . CYS D 4 107 ? 125.167 161.938 151.840 1.00 99.64 107 CYS N N 1
ATOM 5691 C CA . CYS D 4 107 ? 124.014 161.843 152.718 1.00 99.64 107 CYS N CA 1
ATOM 5692 C C . CYS D 4 107 ? 122.739 162.227 151.980 1.00 99.64 107 CYS N C 1
ATOM 5693 O O . CYS D 4 107 ? 122.745 163.127 151.135 1.00 99.64 107 CYS N O 1
ATOM 5696 N N . PHE D 4 108 ? 121.654 161.538 152.318 1.00 99.64 108 PHE N N 1
ATOM 5697 C CA . PHE D 4 108 ? 120.488 161.376 151.461 1.00 99.64 108 PHE N CA 1
ATOM 5698 C C . PHE D 4 108 ? 119.259 162.016 152.090 1.00 99.64 108 PHE N C 1
ATOM 5699 O O . PHE D 4 108 ? 119.129 162.048 153.317 1.00 99.64 108 PHE N O 1
ATOM 5707 N N . ASP D 4 109 ? 118.364 162.519 151.241 1.00 99.64 109 ASP N N 1
ATOM 5708 C CA . ASP D 4 109 ? 116.970 162.785 151.600 1.00 99.64 109 ASP N CA 1
ATOM 5709 C C . ASP D 4 109 ? 116.816 163.809 152.719 1.00 99.64 109 ASP N C 1
ATOM 5710 O O . ASP D 4 109 ? 115.877 163.729 153.511 1.00 99.64 109 ASP N O 1
ATOM 5715 N N . VAL D 4 110 ? 117.713 164.791 152.802 1.00 99.64 110 VAL N N 1
ATOM 5716 C CA . VAL D 4 110 ? 117.485 165.888 153.738 1.00 99.64 110 VAL N CA 1
ATOM 5717 C C . VAL D 4 110 ? 116.313 166.742 153.276 1.00 99.64 110 VAL N C 1
ATOM 5718 O O . VAL D 4 110 ? 115.496 167.194 154.087 1.00 99.64 110 VAL N O 1
ATOM 5722 N N . THR D 4 111 ? 116.209 166.974 151.967 1.00 99.64 111 THR N N 1
ATOM 5723 C CA . THR D 4 111 ? 115.138 167.815 151.446 1.00 99.64 111 THR N CA 1
ATOM 5724 C C . THR D 4 111 ? 113.828 167.048 151.329 1.00 99.64 111 THR N C 1
ATOM 5725 O O . THR D 4 111 ? 112.771 167.649 151.111 1.00 99.64 111 THR N O 1
ATOM 5729 N N . SER D 4 112 ? 113.875 165.724 151.438 1.00 99.64 112 SER N N 1
ATOM 5730 C CA . SER D 4 112 ? 112.654 164.936 151.352 1.00 99.64 112 SER N CA 1
ATOM 5731 C C . SER D 4 112 ? 111.725 165.276 152.508 1.00 99.64 112 SER N C 1
ATOM 5732 O O . SER D 4 112 ? 112.164 165.458 153.645 1.00 99.64 112 SER N O 1
ATOM 5735 N N . THR D 4 113 ? 110.434 165.368 152.212 1.00 99.64 113 THR N N 1
ATOM 5736 C CA . THR D 4 113 ? 109.461 165.644 153.256 1.00 99.64 113 THR N CA 1
ATOM 5737 C C . THR D 4 113 ? 109.325 164.439 154.178 1.00 99.64 113 THR N C 1
ATOM 5738 O O . THR D 4 113 ? 109.649 163.307 153.808 1.00 99.64 113 THR N O 1
ATOM 5742 N N . THR D 4 114 ? 108.836 164.696 155.391 1.00 99.64 114 THR N N 1
ATOM 5743 C CA . THR D 4 114 ? 108.732 163.672 156.433 1.00 99.64 114 THR N CA 1
ATOM 5744 C C . THR D 4 114 ? 110.082 163.008 156.691 1.00 99.64 114 THR N C 1
ATOM 5745 O O . THR D 4 114 ? 110.186 161.784 156.788 1.00 99.64 114 THR N O 1
ATOM 5749 N N . TYR D 4 115 ? 111.126 163.822 156.794 1.00 99.64 115 TYR N N 1
ATOM 5750 C CA . TYR D 4 115 ? 112.461 163.339 157.110 1.00 99.64 115 TYR N CA 1
ATOM 5751 C C . TYR D 4 115 ? 112.660 163.330 158.619 1.00 99.64 115 TYR N C 1
ATOM 5752 O O . TYR D 4 115 ? 112.313 164.292 159.309 1.00 99.64 115 TYR N O 1
ATOM 5761 N N . ALA D 4 116 ? 113.220 162.232 159.127 1.00 99.64 116 ALA N N 1
ATOM 5762 C CA . ALA D 4 116 ? 113.243 162.008 160.569 1.00 99.64 116 ALA N CA 1
ATOM 5763 C C . ALA D 4 116 ? 114.210 162.949 161.279 1.00 99.64 116 ALA N C 1
ATOM 5764 O O . ALA D 4 116 ? 113.857 163.566 162.290 1.00 99.64 116 ALA N O 1
ATOM 5766 N N . TYR D 4 117 ? 115.433 163.072 160.772 1.00 99.64 117 TYR N N 1
ATOM 5767 C CA . TYR D 4 117 ? 116.493 163.780 161.491 1.00 99.64 117 TYR N CA 1
ATOM 5768 C C . TYR D 4 117 ? 116.539 165.253 161.083 1.00 99.64 117 TYR N C 1
ATOM 5769 O O . TYR D 4 117 ? 117.564 165.790 160.671 1.00 99.64 117 TYR N O 1
ATOM 5778 N N . ARG D 4 118 ? 115.392 165.906 161.221 1.00 99.64 118 ARG N N 1
ATOM 5779 C CA . ARG D 4 118 ? 115.242 167.307 160.869 1.00 99.64 118 ARG N CA 1
ATOM 5780 C C . ARG D 4 118 ? 114.533 168.039 161.997 1.00 99.64 118 ARG N C 1
ATOM 5781 O O . ARG D 4 118 ? 113.684 167.472 162.687 1.00 99.64 118 ARG N O 1
ATOM 5789 N N . GLY D 4 119 ? 114.889 169.306 162.177 1.00 99.64 119 GLY N N 1
ATOM 5790 C CA . GLY D 4 119 ? 114.297 170.115 163.218 1.00 99.64 119 GLY N CA 1
ATOM 5791 C C . GLY D 4 119 ? 112.928 170.641 162.841 1.00 99.64 119 GLY N C 1
ATOM 5792 O O . GLY D 4 119 ? 112.395 170.382 161.763 1.00 99.64 119 GLY N O 1
ATOM 5793 N N . GLN D 4 120 ? 112.342 171.394 163.773 1.00 109.76 120 GLN N N 1
ATOM 5794 C CA . GLN D 4 120 ? 111.042 172.007 163.530 1.00 109.76 120 GLN N CA 1
ATOM 5795 C C . GLN D 4 120 ? 111.140 173.221 162.616 1.00 109.76 120 GLN N C 1
ATOM 5796 O O . GLN D 4 120 ? 110.182 173.528 161.900 1.00 109.76 120 GLN N O 1
ATOM 5802 N N . GLY D 4 121 ? 112.263 173.921 162.635 1.00 101.26 121 GLY N N 1
ATOM 5803 C CA . GLY D 4 121 ? 112.455 175.050 161.738 1.00 101.26 121 GLY N CA 1
ATOM 5804 C C . GLY D 4 121 ? 111.952 176.353 162.323 1.00 101.26 121 GLY N C 1
ATOM 5805 O O . GLY D 4 121 ? 111.078 176.389 163.188 1.00 101.26 121 GLY N O 1
ATOM 5806 N N . THR D 4 122 ? 112.522 177.451 161.834 1.00 99.79 122 THR N N 1
ATOM 5807 C CA . THR D 4 122 ? 112.143 178.793 162.253 1.00 99.79 122 THR N CA 1
ATOM 5808 C C . THR D 4 122 ? 111.725 179.619 161.048 1.00 99.79 122 THR N C 1
ATOM 5809 O O . THR D 4 122 ? 112.335 179.528 159.980 1.00 99.79 122 THR N O 1
ATOM 5813 N N . GLN D 4 123 ? 110.682 180.421 161.226 1.00 102.65 123 GLN N N 1
ATOM 5814 C CA . GLN D 4 123 ? 110.241 181.339 160.189 1.00 102.65 123 GLN N CA 1
ATOM 5815 C C . GLN D 4 123 ? 111.215 182.503 160.077 1.00 102.65 123 GLN N C 1
ATOM 5816 O O . GLN D 4 123 ? 111.568 183.125 161.082 1.00 102.65 123 GLN N O 1
ATOM 5822 N N . VAL D 4 124 ? 111.651 182.796 158.856 1.00 102.54 124 VAL N N 1
ATOM 5823 C CA . VAL D 4 124 ? 112.459 183.970 158.566 1.00 102.54 124 VAL N CA 1
ATOM 5824 C C . VAL D 4 124 ? 111.743 184.715 157.453 1.00 102.54 124 VAL N C 1
ATOM 5825 O O . VAL D 4 124 ? 111.582 184.187 156.344 1.00 102.54 124 VAL N O 1
ATOM 5829 N N . THR D 4 125 ? 111.296 185.931 157.746 1.00 108.52 125 THR N N 1
ATOM 5830 C CA . THR D 4 125 ? 110.538 186.737 156.802 1.00 108.52 125 THR N CA 1
ATOM 5831 C C . THR D 4 125 ? 111.255 188.057 156.570 1.00 108.52 125 THR N C 1
ATOM 5832 O O . THR D 4 125 ? 111.720 188.694 157.520 1.00 108.52 125 THR N O 1
ATOM 5836 N N . VAL D 4 126 ? 111.359 188.450 155.305 1.00 111.66 126 VAL N N 1
ATOM 5837 C CA . VAL D 4 126 ? 111.989 189.702 154.910 1.00 111.66 126 VAL N CA 1
ATOM 5838 C C . VAL D 4 126 ? 110.958 190.512 154.141 1.00 111.66 126 VAL N C 1
ATOM 5839 O O . VAL D 4 126 ? 110.520 190.102 153.059 1.00 111.66 126 VAL N O 1
ATOM 5843 N N . SER D 4 127 ? 110.570 191.656 154.696 1.00 119.41 127 SER N N 1
ATOM 5844 C CA . SER D 4 127 ? 109.580 192.515 154.063 1.00 119.41 127 SER N CA 1
ATOM 5845 C C . SER D 4 127 ? 109.712 193.913 154.646 1.00 119.41 127 SER N C 1
ATOM 5846 O O . SER D 4 127 ? 110.322 194.115 155.698 1.00 119.41 127 SER N O 1
ATOM 5849 N N . SER D 4 128 ? 109.121 194.878 153.949 1.00 123.65 128 SER N N 1
ATOM 5850 C CA . SER D 4 128 ? 109.160 196.270 154.377 1.00 123.65 128 SER N CA 1
ATOM 5851 C C . SER D 4 128 ? 108.321 196.487 155.632 1.00 123.65 128 SER N C 1
ATOM 5852 O O . SER D 4 128 ? 107.092 196.457 155.581 1.00 123.65 128 SER N O 1
ATOM 5855 N N . GLN E 5 3 ? 179.471 134.115 126.131 1.00 136.61 616 GLN R N 1
ATOM 5856 C CA . GLN E 5 3 ? 180.022 132.766 126.122 1.00 136.61 616 GLN R CA 1
ATOM 5857 C C . GLN E 5 3 ? 178.943 131.731 126.423 1.00 136.61 616 GLN R C 1
ATOM 5858 O O . GLN E 5 3 ? 177.953 132.029 127.091 1.00 136.61 616 GLN R O 1
ATOM 5860 N N . MET E 5 4 ? 179.142 130.512 125.917 1.00 136.27 617 MET R N 1
ATOM 5861 C CA . MET E 5 4 ? 178.174 129.445 126.154 1.00 136.27 617 MET R CA 1
ATOM 5862 C C . MET E 5 4 ? 178.117 129.064 127.628 1.00 136.27 617 MET R C 1
ATOM 5863 O O . MET E 5 4 ? 177.041 128.761 128.156 1.00 136.27 617 MET R O 1
ATOM 5865 N N . MET E 5 5 ? 179.268 129.064 128.305 1.00 134.91 618 MET R N 1
ATOM 5866 C CA . MET E 5 5 ? 179.306 128.657 129.707 1.00 134.91 618 MET R CA 1
ATOM 5867 C C . MET E 5 5 ? 178.478 129.590 130.581 1.00 134.91 618 MET R C 1
ATOM 5868 O O . MET E 5 5 ? 177.767 129.137 131.485 1.00 134.91 618 MET R O 1
ATOM 5870 N N . ALA E 5 6 ? 178.559 130.899 130.331 1.00 131.94 619 ALA R N 1
ATOM 5871 C CA . ALA E 5 6 ? 177.768 131.849 131.107 1.00 131.94 619 ALA R CA 1
ATOM 5872 C C . ALA E 5 6 ? 176.278 131.653 130.863 1.00 131.94 619 ALA R C 1
ATOM 5873 O O . ALA E 5 6 ? 175.465 131.805 131.784 1.00 131.94 619 ALA R O 1
ATOM 5875 N N . LEU E 5 7 ? 175.903 131.310 129.629 1.00 130.50 620 LEU R N 1
ATOM 5876 C CA . LEU E 5 7 ? 174.496 131.119 129.296 1.00 130.50 620 LEU R CA 1
ATOM 5877 C C . LEU E 5 7 ? 173.875 130.022 130.148 1.00 130.50 620 LEU R C 1
ATOM 5878 O O . LEU E 5 7 ? 172.739 130.150 130.618 1.00 130.50 620 LEU R O 1
ATOM 5883 N N . THR E 5 8 ? 174.612 128.929 130.357 1.00 130.13 621 THR R N 1
ATOM 5884 C CA . THR E 5 8 ? 174.111 127.845 131.194 1.00 130.13 621 THR R CA 1
ATOM 5885 C C . THR E 5 8 ? 173.856 128.323 132.616 1.00 130.13 621 THR R C 1
ATOM 5886 O O . THR E 5 8 ? 172.832 127.985 133.221 1.00 130.13 621 THR R O 1
ATOM 5890 N N . PHE E 5 9 ? 174.781 129.109 133.168 1.00 127.17 622 PHE R N 1
ATOM 5891 C CA . PHE E 5 9 ? 174.621 129.607 134.529 1.00 127.17 622 PHE R CA 1
ATOM 5892 C C . PHE E 5 9 ? 173.407 130.521 134.641 1.00 127.17 622 PHE R C 1
ATOM 5893 O O . PHE E 5 9 ? 172.603 130.390 135.573 1.00 127.17 622 PHE R O 1
ATOM 5901 N N . ILE E 5 10 ? 173.257 131.452 133.696 1.00 123.59 623 ILE R N 1
ATOM 5902 C CA . ILE E 5 10 ? 172.112 132.358 133.732 1.00 123.59 623 ILE R CA 1
ATOM 5903 C C . ILE E 5 10 ? 170.812 131.579 133.604 1.00 123.59 623 ILE R C 1
ATOM 5904 O O . ILE E 5 10 ? 169.834 131.857 134.307 1.00 123.59 623 ILE R O 1
ATOM 5909 N N . THR E 5 11 ? 170.777 130.594 132.704 1.00 123.25 624 THR R N 1
ATOM 5910 C CA . THR E 5 11 ? 169.570 129.796 132.532 1.00 123.25 624 THR R CA 1
ATOM 5911 C C . THR E 5 11 ? 169.234 129.017 133.797 1.00 123.25 624 THR R C 1
ATOM 5912 O O . THR E 5 11 ? 168.067 128.945 134.193 1.00 123.25 624 THR R O 1
ATOM 5916 N N . TYR E 5 12 ? 170.240 128.429 134.446 1.00 123.54 625 TYR R N 1
ATOM 5917 C CA . TYR E 5 12 ? 169.978 127.678 135.668 1.00 123.54 625 TYR R CA 1
ATOM 5918 C C . TYR E 5 12 ? 169.446 128.586 136.768 1.00 123.54 625 TYR R C 1
ATOM 5919 O O . TYR E 5 12 ? 168.475 128.240 137.453 1.00 123.54 625 TYR R O 1
ATOM 5928 N N . ILE E 5 13 ? 170.061 129.758 136.947 1.00 117.80 626 ILE R N 1
ATOM 5929 C CA . ILE E 5 13 ? 169.607 130.678 137.988 1.00 117.80 626 ILE R CA 1
ATOM 5930 C C . ILE E 5 13 ? 168.184 131.144 137.704 1.00 117.80 626 ILE R C 1
ATOM 5931 O O . ILE E 5 13 ? 167.330 131.175 138.601 1.00 117.80 626 ILE R O 1
ATOM 5936 N N . GLY E 5 14 ? 167.908 131.512 136.452 1.00 115.32 627 GLY R N 1
ATOM 5937 C CA . GLY E 5 14 ? 166.575 131.970 136.106 1.00 115.32 627 GLY R CA 1
ATOM 5938 C C . GLY E 5 14 ? 165.523 130.896 136.297 1.00 115.32 627 GLY R C 1
ATOM 5939 O O . GLY E 5 14 ? 164.445 131.161 136.831 1.00 115.32 627 GLY R O 1
ATOM 5940 N N . CYS E 5 15 ? 165.826 129.667 135.875 1.00 113.46 628 CYS R N 1
ATOM 5941 C CA . CYS E 5 15 ? 164.872 128.578 136.036 1.00 113.46 628 CYS R CA 1
ATOM 5942 C C . CYS E 5 15 ? 164.629 128.268 137.506 1.00 113.46 628 CYS R C 1
ATOM 5943 O O . CYS E 5 15 ? 163.490 128.014 137.910 1.00 113.46 628 CYS R O 1
ATOM 5946 N N . GLY E 5 16 ? 165.683 128.286 138.325 1.00 111.72 629 GLY R N 1
ATOM 5947 C CA . GLY E 5 16 ? 165.493 128.043 139.746 1.00 111.72 629 GLY R CA 1
ATOM 5948 C C . GLY E 5 16 ? 164.633 129.104 140.403 1.00 111.72 629 GLY R C 1
ATOM 5949 O O . GLY E 5 16 ? 163.699 128.794 141.154 1.00 111.72 629 GLY R O 1
ATOM 5950 N N . LEU E 5 17 ? 164.928 130.376 140.120 1.00 110.29 630 LEU R N 1
ATOM 5951 C CA . LEU E 5 17 ? 164.131 131.457 140.690 1.00 110.29 630 LEU R CA 1
ATOM 5952 C C . LEU E 5 17 ? 162.682 131.365 140.237 1.00 110.29 630 LEU R C 1
ATOM 5953 O O . LEU E 5 17 ? 161.755 131.528 141.044 1.00 110.29 630 LEU R O 1
ATOM 5958 N N . SER E 5 18 ? 162.465 131.100 138.947 1.00 109.38 631 SER R N 1
ATOM 5959 C CA . SER E 5 18 ? 161.107 130.993 138.437 1.00 109.38 631 SER R CA 1
ATOM 5960 C C . SER E 5 18 ? 160.364 129.831 139.072 1.00 109.38 631 SER R C 1
ATOM 5961 O O . SER E 5 18 ? 159.196 129.971 139.430 1.00 109.38 631 SER R O 1
ATOM 5964 N N . SER E 5 19 ? 161.015 128.678 139.222 1.00 107.23 632 SER R N 1
ATOM 5965 C CA . SER E 5 19 ? 160.344 127.539 139.836 1.00 107.23 632 SER R CA 1
ATOM 5966 C C . SER E 5 19 ? 159.957 127.848 141.275 1.00 107.23 632 SER R C 1
ATOM 5967 O O . SER E 5 19 ? 158.822 127.584 141.697 1.00 107.23 632 SER R O 1
ATOM 5970 N N . ILE E 5 20 ? 160.877 128.447 142.036 1.00 106.17 633 ILE R N 1
ATOM 5971 C CA . ILE E 5 20 ? 160.595 128.748 143.438 1.00 106.17 633 ILE R CA 1
ATOM 5972 C C . ILE E 5 20 ? 159.425 129.717 143.552 1.00 106.17 633 ILE R C 1
ATOM 5973 O O . ILE E 5 20 ? 158.449 129.471 144.276 1.00 106.17 633 ILE R O 1
ATOM 5978 N N . PHE E 5 21 ? 159.488 130.824 142.814 1.00 106.95 634 PHE R N 1
ATOM 5979 C CA . PHE E 5 21 ? 158.455 131.838 142.959 1.00 106.95 634 PHE R CA 1
ATOM 5980 C C . PHE E 5 21 ? 157.142 131.443 142.297 1.00 106.95 634 PHE R C 1
ATOM 5981 O O . PHE E 5 21 ? 156.084 131.900 142.734 1.00 106.95 634 PHE R O 1
ATOM 5989 N N . LEU E 5 22 ? 157.171 130.565 141.294 1.00 105.73 635 LEU R N 1
ATOM 5990 C CA . LEU E 5 22 ? 155.932 130.043 140.736 1.00 105.73 635 LEU R CA 1
ATOM 5991 C C . LEU E 5 22 ? 155.263 129.077 141.700 1.00 105.73 635 LEU R C 1
ATOM 5992 O O . LEU E 5 22 ? 154.032 129.047 141.795 1.00 105.73 635 LEU R O 1
ATOM 5997 N N . SER E 5 23 ? 156.049 128.277 142.425 1.00 106.85 636 SER R N 1
ATOM 5998 C CA . SER E 5 23 ? 155.463 127.463 143.484 1.00 106.85 636 SER R CA 1
ATOM 5999 C C . SER E 5 23 ? 154.847 128.343 144.562 1.00 106.85 636 SER R C 1
ATOM 6000 O O . SER E 5 23 ? 153.758 128.047 145.074 1.00 106.85 636 SER R O 1
ATOM 6003 N N . VAL E 5 24 ? 155.527 129.436 144.913 1.00 104.92 637 VAL R N 1
ATOM 6004 C CA . VAL E 5 24 ? 154.970 130.375 145.887 1.00 104.92 637 VAL R CA 1
ATOM 6005 C C . VAL E 5 24 ? 153.644 130.939 145.385 1.00 104.92 637 VAL R C 1
ATOM 6006 O O . VAL E 5 24 ? 152.652 130.995 146.122 1.00 104.92 637 VAL R O 1
ATOM 6010 N N . THR E 5 25 ? 153.609 131.359 144.120 1.00 108.06 638 THR R N 1
ATOM 6011 C CA . THR E 5 25 ? 152.386 131.920 143.555 1.00 108.06 638 THR R CA 1
ATOM 6012 C C . THR E 5 25 ? 151.265 130.890 143.523 1.00 108.06 638 THR R C 1
ATOM 6013 O O . THR E 5 25 ? 150.109 131.212 143.818 1.00 108.06 638 THR R O 1
ATOM 6017 N N . LEU E 5 26 ? 151.585 129.648 143.162 1.00 105.73 639 LEU R N 1
ATOM 6018 C CA . LEU E 5 26 ? 150.563 128.610 143.091 1.00 105.73 639 LEU R CA 1
ATOM 6019 C C . LEU E 5 26 ? 149.979 128.314 144.465 1.00 105.73 639 LEU R C 1
ATOM 6020 O O . LEU E 5 26 ? 148.757 128.214 144.619 1.00 105.73 639 LEU R O 1
ATOM 6025 N N . VAL E 5 27 ? 150.835 128.168 145.481 1.00 108.24 640 VAL R N 1
ATOM 6026 C CA . VAL E 5 27 ? 150.300 127.901 146.810 1.00 108.24 640 VAL R CA 1
ATOM 6027 C C . VAL E 5 27 ? 149.519 129.097 147.336 1.00 108.24 640 VAL R C 1
ATOM 6028 O O . VAL E 5 27 ? 148.503 128.912 148.014 1.00 108.24 640 VAL R O 1
ATOM 6032 N N . THR E 5 28 ? 149.940 130.323 147.015 1.00 108.41 641 THR R N 1
ATOM 6033 C CA . THR E 5 28 ? 149.177 131.492 147.436 1.00 108.41 641 THR R CA 1
ATOM 6034 C C . THR E 5 28 ? 147.805 131.535 146.775 1.00 108.41 641 THR R C 1
ATOM 6035 O O . THR E 5 28 ? 146.802 131.810 147.441 1.00 108.41 641 THR R O 1
ATOM 6039 N N . TYR E 5 29 ? 147.737 131.255 145.476 1.00 106.72 642 TYR R N 1
ATOM 6040 C CA . TYR E 5 29 ? 146.474 131.357 144.760 1.00 106.72 642 TYR R CA 1
ATOM 6041 C C . TYR E 5 29 ? 145.566 130.158 144.984 1.00 106.72 642 TYR R C 1
ATOM 6042 O O . TYR E 5 29 ? 144.365 130.251 144.711 1.00 106.72 642 TYR R O 1
ATOM 6051 N N . ILE E 5 30 ? 146.100 129.042 145.469 1.00 107.81 643 ILE R N 1
ATOM 6052 C CA . ILE E 5 30 ? 145.263 127.885 145.763 1.00 107.81 643 ILE R CA 1
ATOM 6053 C C . ILE E 5 30 ? 144.791 127.897 147.211 1.00 107.81 643 ILE R C 1
ATOM 6054 O O . ILE E 5 30 ? 143.635 127.571 147.492 1.00 107.81 643 ILE R O 1
ATOM 6059 N N . ALA E 5 31 ? 145.666 128.278 148.145 1.00 112.54 644 ALA R N 1
ATOM 6060 C CA . ALA E 5 31 ? 145.288 128.284 149.554 1.00 112.54 644 ALA R CA 1
ATOM 6061 C C . ALA E 5 31 ? 144.163 129.273 149.826 1.00 112.54 644 ALA R C 1
ATOM 6062 O O . ALA E 5 31 ? 143.219 128.962 150.560 1.00 112.54 644 ALA R O 1
ATOM 6064 N N . PHE E 5 32 ? 144.240 130.464 149.242 1.00 114.97 645 PHE R N 1
ATOM 6065 C CA . PHE E 5 32 ? 143.256 131.515 149.475 1.00 114.97 645 PHE R CA 1
ATOM 6066 C C . PHE E 5 32 ? 142.288 131.553 148.301 1.00 114.97 645 PHE R C 1
ATOM 6067 O O . PHE E 5 32 ? 142.647 131.986 147.202 1.00 114.97 645 PHE R O 1
ATOM 6075 N N . GLU E 5 33 ? 141.058 131.103 148.541 1.00 116.63 646 GLU R N 1
ATOM 6076 C CA . GLU E 5 33 ? 140.030 131.081 147.511 1.00 116.63 646 GLU R CA 1
ATOM 6077 C C . GLU E 5 33 ? 139.482 132.471 147.219 1.00 116.63 646 GLU R C 1
ATOM 6078 O O . GLU E 5 33 ? 138.926 132.692 146.138 1.00 116.63 646 GLU R O 1
ATOM 6084 N N . LYS E 5 34 ? 139.676 133.420 148.135 1.00 113.91 647 LYS R N 1
ATOM 6085 C CA . LYS E 5 34 ? 139.106 134.753 147.984 1.00 113.91 647 LYS R CA 1
ATOM 6086 C C . LYS E 5 34 ? 139.690 135.523 146.806 1.00 113.91 647 LYS R C 1
ATOM 6087 O O . LYS E 5 34 ? 139.064 136.480 146.341 1.00 113.91 647 LYS R O 1
ATOM 6093 N N . ILE E 5 35 ? 140.865 135.136 146.314 1.00 111.96 648 ILE R N 1
ATOM 6094 C CA . ILE E 5 35 ? 141.562 135.890 145.279 1.00 111.96 648 ILE R CA 1
ATOM 6095 C C . ILE E 5 35 ? 141.481 135.232 143.916 1.00 111.96 648 ILE R C 1
ATOM 6096 O O . ILE E 5 35 ? 142.044 135.768 142.951 1.00 111.96 648 ILE R O 1
ATOM 6101 N N . ARG E 5 36 ? 140.807 134.094 143.795 1.00 110.29 649 ARG R N 1
ATOM 6102 C CA . ARG E 5 36 ? 140.692 133.388 142.525 1.00 110.29 649 ARG R CA 1
ATOM 6103 C C . ARG E 5 36 ? 139.238 133.276 142.085 1.00 110.29 649 ARG R C 1
ATOM 6104 O O . ARG E 5 36 ? 138.816 132.271 141.511 1.00 110.29 649 ARG R O 1
ATOM 6112 N N . ARG E 5 37 ? 138.452 134.321 142.346 1.00 112.53 650 ARG R N 1
ATOM 6113 C CA . ARG E 5 37 ? 137.055 134.323 141.923 1.00 112.53 650 ARG R CA 1
ATOM 6114 C C . ARG E 5 37 ? 136.930 134.510 140.416 1.00 112.53 650 ARG R C 1
ATOM 6115 O O . ARG E 5 37 ? 136.159 133.806 139.755 1.00 112.53 650 ARG R O 1
ATOM 6123 N N . ASP E 5 38 ? 137.679 135.455 139.857 1.00 108.03 651 ASP R N 1
ATOM 6124 C CA . ASP E 5 38 ? 137.499 135.845 138.469 1.00 108.03 651 ASP R CA 1
ATOM 6125 C C . ASP E 5 38 ? 138.222 134.888 137.528 1.00 108.03 651 ASP R C 1
ATOM 6126 O O . ASP E 5 38 ? 139.107 134.128 137.925 1.00 108.03 651 ASP R O 1
ATOM 6131 N N . TYR E 5 39 ? 137.822 134.936 136.259 1.00 101.15 652 TYR R N 1
ATOM 6132 C CA . TYR E 5 39 ? 138.483 134.125 135.240 1.00 101.15 652 TYR R CA 1
ATOM 6133 C C . TYR E 5 39 ? 139.969 134.433 135.085 1.00 101.15 652 TYR R C 1
ATOM 6134 O O . TYR E 5 39 ? 140.752 133.475 134.944 1.00 101.15 652 TYR R O 1
ATOM 6143 N N . PRO E 5 40 ? 140.423 135.695 135.065 1.00 99.89 653 PRO R N 1
ATOM 6144 C CA . PRO E 5 40 ? 141.869 135.931 134.928 1.00 99.89 653 PRO R CA 1
ATOM 6145 C C . PRO E 5 40 ? 142.702 135.259 136.003 1.00 99.89 653 PRO R C 1
ATOM 6146 O O . PRO E 5 40 ? 143.794 134.771 135.703 1.00 99.89 653 PRO R O 1
ATOM 6150 N N . SER E 5 41 ? 142.220 135.209 137.245 1.00 100.94 654 SER R N 1
ATOM 6151 C CA . SER E 5 41 ? 142.987 134.552 138.298 1.00 100.94 654 SER R CA 1
ATOM 6152 C C . SER E 5 41 ? 143.113 133.054 138.048 1.00 100.94 654 SER R C 1
ATOM 6153 O O . SER E 5 41 ? 144.180 132.471 138.265 1.00 100.94 654 SER R O 1
ATOM 6156 N N . LYS E 5 42 ? 142.037 132.412 137.592 1.00 98.90 655 LYS R N 1
ATOM 6157 C CA . LYS E 5 42 ? 142.102 130.982 137.308 1.00 98.90 655 LYS R CA 1
ATOM 6158 C C . LYS E 5 42 ? 143.020 130.693 136.126 1.00 98.90 655 LYS R C 1
ATOM 6159 O O . LYS E 5 42 ? 143.798 129.727 136.151 1.00 98.90 655 LYS R O 1
ATOM 6165 N N . ILE E 5 43 ? 142.953 131.525 135.085 1.00 95.97 656 ILE R N 1
ATOM 6166 C CA . ILE E 5 43 ? 143.859 131.355 133.953 1.00 95.97 656 ILE R CA 1
ATOM 6167 C C . ILE E 5 43 ? 145.300 131.577 134.392 1.00 95.97 656 ILE R C 1
ATOM 6168 O O . ILE E 5 43 ? 146.220 130.892 133.928 1.00 95.97 656 ILE R O 1
ATOM 6173 N N . LEU E 5 44 ? 145.519 132.530 135.298 1.00 95.31 657 LEU R N 1
ATOM 6174 C CA . LEU E 5 44 ? 146.852 132.756 135.840 1.00 95.31 657 LEU R CA 1
ATOM 6175 C C . LEU E 5 44 ? 147.344 131.542 136.613 1.00 95.31 657 LEU R C 1
ATOM 6176 O O . LEU E 5 44 ? 148.520 131.180 136.528 1.00 95.31 657 LEU R O 1
ATOM 6181 N N . ILE E 5 45 ? 146.460 130.911 137.386 1.00 95.52 658 ILE R N 1
ATOM 6182 C CA . ILE E 5 45 ? 146.833 129.700 138.113 1.00 95.52 658 ILE R CA 1
ATOM 6183 C C . ILE E 5 45 ? 147.267 128.615 137.138 1.00 95.52 658 ILE R C 1
ATOM 6184 O O . ILE E 5 45 ? 148.293 127.949 137.331 1.00 95.52 658 ILE R O 1
ATOM 6189 N N . GLN E 5 46 ? 146.489 128.424 136.073 1.00 94.76 659 GLN R N 1
ATOM 6190 C CA . GLN E 5 46 ? 146.832 127.398 135.092 1.00 94.76 659 GLN R CA 1
ATOM 6191 C C . GLN E 5 46 ? 148.164 127.698 134.415 1.00 94.76 659 GLN R C 1
ATOM 6192 O O . GLN E 5 46 ? 149.002 126.802 134.240 1.00 94.76 659 GLN R O 1
ATOM 6198 N N . LEU E 5 47 ? 148.381 128.958 134.033 1.00 94.29 660 LEU R N 1
ATOM 6199 C CA . LEU E 5 47 ? 149.632 129.334 133.385 1.00 94.29 660 LEU R CA 1
ATOM 6200 C C . LEU E 5 47 ? 150.816 129.153 134.323 1.00 94.29 660 LEU R C 1
ATOM 6201 O O . LEU E 5 47 ? 151.886 128.703 133.902 1.00 94.29 660 LEU R O 1
ATOM 6206 N N . CYS E 5 48 ? 150.648 129.511 135.597 1.00 97.01 661 CYS R N 1
ATOM 6207 C CA . CYS E 5 48 ? 151.723 129.332 136.566 1.00 97.01 661 CYS R CA 1
ATOM 6208 C C . CYS E 5 48 ? 152.056 127.860 136.750 1.00 97.01 661 CYS R C 1
ATOM 6209 O O . CYS E 5 48 ? 153.231 127.492 136.842 1.00 97.01 661 CYS R O 1
ATOM 6212 N N . ALA E 5 49 ? 151.037 127.000 136.809 1.00 94.48 662 ALA R N 1
ATOM 6213 C CA . ALA E 5 49 ? 151.299 125.569 136.916 1.00 94.48 662 ALA R CA 1
ATOM 6214 C C . ALA E 5 49 ? 152.062 125.057 135.701 1.00 94.48 662 ALA R C 1
ATOM 6215 O O . ALA E 5 49 ? 153.038 124.305 135.838 1.00 94.48 662 ALA R O 1
ATOM 6217 N N . ALA E 5 50 ? 151.638 125.466 134.503 1.00 94.72 663 ALA R N 1
ATOM 6218 C CA . ALA E 5 50 ? 152.320 125.023 133.291 1.00 94.72 663 ALA R CA 1
ATOM 6219 C C . ALA E 5 50 ? 153.766 125.499 133.262 1.00 94.72 663 ALA R C 1
ATOM 6220 O O . ALA E 5 50 ? 154.675 124.733 132.917 1.00 94.72 663 ALA R O 1
ATOM 6222 N N . LEU E 5 51 ? 154.000 126.760 133.628 1.00 94.99 664 LEU R N 1
ATOM 6223 C CA . LEU E 5 51 ? 155.353 127.301 133.609 1.00 94.99 664 LEU R CA 1
ATOM 6224 C C . LEU E 5 51 ? 156.233 126.630 134.653 1.00 94.99 664 LEU R C 1
ATOM 6225 O O . LEU E 5 51 ? 157.413 126.364 134.398 1.00 94.99 664 LEU R O 1
ATOM 6230 N N . LEU E 5 52 ? 155.683 126.353 135.837 1.00 96.64 665 LEU R N 1
ATOM 6231 C CA . LEU E 5 52 ? 156.450 125.656 136.860 1.00 96.64 665 LEU R CA 1
ATOM 6232 C C . LEU E 5 52 ? 156.851 124.268 136.390 1.00 96.64 665 LEU R C 1
ATOM 6233 O O . LEU E 5 52 ? 158.004 123.855 136.565 1.00 96.64 665 LEU R O 1
ATOM 6238 N N . LEU E 5 53 ? 155.915 123.533 135.786 1.00 95.94 666 LEU R N 1
ATOM 6239 C CA . LEU E 5 53 ? 156.250 122.206 135.283 1.00 95.94 666 LEU R CA 1
ATOM 6240 C C . LEU E 5 53 ? 157.305 122.282 134.187 1.00 95.94 666 LEU R C 1
ATOM 6241 O O . LEU E 5 53 ? 158.245 121.478 134.162 1.00 95.94 666 LEU R O 1
ATOM 6246 N N . LEU E 5 54 ? 157.169 123.248 133.275 1.00 95.72 667 LEU R N 1
ATOM 6247 C CA . LEU E 5 54 ? 158.148 123.396 132.203 1.00 95.72 667 LEU R CA 1
ATOM 6248 C C . LEU E 5 54 ? 159.534 123.681 132.761 1.00 95.72 667 LEU R C 1
ATOM 6249 O O . LEU E 5 54 ? 160.520 123.062 132.348 1.00 95.72 667 LEU R O 1
ATOM 6254 N N . ASN E 5 55 ? 159.626 124.614 133.709 1.00 100.74 668 ASN R N 1
ATOM 6255 C CA . ASN E 5 55 ? 160.922 124.965 134.279 1.00 100.74 668 ASN R CA 1
ATOM 6256 C C . ASN E 5 55 ? 161.531 123.796 135.038 1.00 100.74 668 ASN R C 1
ATOM 6257 O O . ASN E 5 55 ? 162.734 123.534 134.925 1.00 100.74 668 ASN R O 1
ATOM 6262 N N . LEU E 5 56 ? 160.716 123.075 135.811 1.00 100.13 669 LEU R N 1
ATOM 6263 C CA . LEU E 5 56 ? 161.230 121.941 136.569 1.00 100.13 669 LEU R CA 1
ATOM 6264 C C . LEU E 5 56 ? 161.750 120.851 135.642 1.00 100.13 669 LEU R C 1
ATOM 6265 O O . LEU E 5 56 ? 162.834 120.298 135.864 1.00 100.13 669 LEU R O 1
ATOM 6270 N N . ILE E 5 57 ? 160.994 120.528 134.591 1.00 100.29 670 ILE R N 1
ATOM 6271 C CA . ILE E 5 57 ? 161.431 119.474 133.681 1.00 100.29 670 ILE R CA 1
ATOM 6272 C C . ILE E 5 57 ? 162.656 119.916 132.893 1.00 100.29 670 ILE R C 1
ATOM 6273 O O . ILE E 5 57 ? 163.546 119.109 132.608 1.00 100.29 670 ILE R O 1
ATOM 6278 N N . PHE E 5 58 ? 162.731 121.197 132.530 1.00 105.09 671 PHE R N 1
ATOM 6279 C CA . PHE E 5 58 ? 163.924 121.682 131.844 1.00 105.09 671 PHE R CA 1
ATOM 6280 C C . PHE E 5 58 ? 165.151 121.567 132.737 1.00 105.09 671 PHE R C 1
ATOM 6281 O O . PHE E 5 58 ? 166.224 121.147 132.288 1.00 105.09 671 PHE R O 1
ATOM 6289 N N . LEU E 5 59 ? 165.010 121.941 134.011 1.00 107.44 672 LEU R N 1
ATOM 6290 C CA . LEU E 5 59 ? 166.122 121.803 134.945 1.00 107.44 672 LEU R CA 1
ATOM 6291 C C . LEU E 5 59 ? 166.528 120.345 135.099 1.00 107.44 672 LEU R C 1
ATOM 6292 O O . LEU E 5 59 ? 167.721 120.022 135.109 1.00 107.44 672 LEU R O 1
ATOM 6297 N N . LEU E 5 60 ? 165.546 119.450 135.216 1.00 109.64 673 LEU R N 1
ATOM 6298 C CA . LEU E 5 60 ? 165.850 118.031 135.360 1.00 109.64 673 LEU R CA 1
ATOM 6299 C C . LEU E 5 60 ? 166.574 117.497 134.133 1.00 109.64 673 LEU R C 1
ATOM 6300 O O . LEU E 5 60 ? 167.542 116.740 134.255 1.00 109.64 673 LEU R O 1
ATOM 6305 N N . ASP E 5 61 ? 166.116 117.878 132.940 1.00 113.29 674 ASP R N 1
ATOM 6306 C CA . ASP E 5 61 ? 166.746 117.413 131.711 1.00 113.29 674 ASP R CA 1
ATOM 6307 C C . ASP E 5 61 ? 168.169 117.938 131.581 1.00 113.29 674 ASP R C 1
ATOM 6308 O O . ASP E 5 61 ? 169.075 117.197 131.185 1.00 113.29 674 ASP R O 1
ATOM 6313 N N . SER E 5 62 ? 168.385 119.215 131.900 1.00 115.37 675 SER R N 1
ATOM 6314 C CA . SER E 5 62 ? 169.724 119.781 131.778 1.00 115.37 675 SER R CA 1
ATOM 6315 C C . SER E 5 62 ? 170.678 119.177 132.801 1.00 115.37 675 SER R C 1
ATOM 6316 O O . SER E 5 62 ? 171.834 118.881 132.478 1.00 115.37 675 SER R O 1
ATOM 6319 N N . TRP E 5 63 ? 170.216 118.989 134.039 1.00 121.13 676 TRP R N 1
ATOM 6320 C CA . TRP E 5 63 ? 171.096 118.471 135.082 1.00 121.13 676 TRP R CA 1
ATOM 6321 C C . TRP E 5 63 ? 171.453 117.012 134.835 1.00 121.13 676 TRP R C 1
ATOM 6322 O O . TRP E 5 63 ? 172.626 116.630 134.906 1.00 121.13 676 TRP R O 1
ATOM 6333 N N . ILE E 5 64 ? 170.458 116.181 134.552 1.00 122.61 677 ILE R N 1
ATOM 6334 C CA . ILE E 5 64 ? 170.692 114.752 134.394 1.00 122.61 677 ILE R CA 1
ATOM 6335 C C . ILE E 5 64 ? 171.395 114.506 133.067 1.00 122.61 677 ILE R C 1
ATOM 6336 O O . ILE E 5 64 ? 171.185 115.229 132.085 1.00 122.61 677 ILE R O 1
ATOM 6341 N N . ALA E 5 65 ? 172.266 113.502 133.046 1.00 130.29 678 ALA R N 1
ATOM 6342 C CA . ALA E 5 65 ? 173.021 113.126 131.855 1.00 130.29 678 ALA R CA 1
ATOM 6343 C C . ALA E 5 65 ? 172.795 111.637 131.627 1.00 130.29 678 ALA R C 1
ATOM 6344 O O . ALA E 5 65 ? 173.569 110.800 132.099 1.00 130.29 678 ALA R O 1
ATOM 6346 N N . LEU E 5 66 ? 171.729 111.309 130.904 1.00 133.04 679 LEU R N 1
ATOM 6347 C CA . LEU E 5 66 ? 171.375 109.927 130.603 1.00 133.04 679 LEU R CA 1
ATOM 6348 C C . LEU E 5 66 ? 171.387 109.752 129.090 1.00 133.04 679 LEU R C 1
ATOM 6349 O O . LEU E 5 66 ? 170.715 110.494 128.366 1.00 133.04 679 LEU R O 1
ATOM 6354 N N . TYR E 5 67 ? 172.184 108.799 128.613 1.00 139.93 680 TYR R N 1
ATOM 6355 C CA . TYR E 5 67 ? 172.257 108.492 127.195 1.00 139.93 680 TYR R CA 1
ATOM 6356 C C . TYR E 5 67 ? 172.390 107.004 126.903 1.00 139.93 680 TYR R C 1
ATOM 6357 O O . TYR E 5 67 ? 172.453 106.627 125.728 1.00 139.93 680 TYR R O 1
ATOM 6366 N N . ASN E 5 68 ? 172.438 106.154 127.926 1.00 139.69 681 ASN R N 1
ATOM 6367 C CA . ASN E 5 68 ? 172.366 104.711 127.742 1.00 139.69 681 ASN R CA 1
ATOM 6368 C C . ASN E 5 68 ? 170.946 104.178 127.858 1.00 139.69 681 ASN R C 1
ATOM 6369 O O . ASN E 5 68 ? 170.742 102.966 127.739 1.00 139.69 681 ASN R O 1
ATOM 6374 N N . THR E 5 69 ? 169.966 105.047 128.083 1.00 131.73 682 THR R N 1
ATOM 6375 C CA . THR E 5 69 ? 168.568 104.653 128.235 1.00 131.73 682 THR R CA 1
ATOM 6376 C C . THR E 5 69 ? 167.755 105.390 127.177 1.00 131.73 682 THR R C 1
ATOM 6377 O O . THR E 5 69 ? 167.432 106.571 127.343 1.00 131.73 682 THR R O 1
ATOM 6381 N N . ARG E 5 70 ? 167.429 104.690 126.090 1.00 123.59 683 ARG R N 1
ATOM 6382 C CA . ARG E 5 70 ? 166.659 105.302 125.014 1.00 123.59 683 ARG R CA 1
ATOM 6383 C C . ARG E 5 70 ? 165.268 105.700 125.490 1.00 123.59 683 ARG R C 1
ATOM 6384 O O . ARG E 5 70 ? 164.793 106.807 125.210 1.00 123.59 683 ARG R O 1
ATOM 6392 N N . GLY E 5 71 ? 164.603 104.807 126.225 1.00 121.12 684 GLY R N 1
ATOM 6393 C CA . GLY E 5 71 ? 163.234 105.073 126.635 1.00 121.12 684 GLY R CA 1
ATOM 6394 C C . GLY E 5 71 ? 163.118 106.262 127.567 1.00 121.12 684 GLY R C 1
ATOM 6395 O O . GLY E 5 71 ? 162.223 107.096 127.415 1.00 121.12 684 GLY R O 1
ATOM 6396 N N . PHE E 5 72 ? 164.020 106.358 128.544 1.00 122.49 685 PHE R N 1
ATOM 6397 C CA . PHE E 5 72 ? 163.964 107.472 129.483 1.00 122.49 685 PHE R CA 1
ATOM 6398 C C . PHE E 5 72 ? 164.249 108.797 128.788 1.00 122.49 685 PHE R C 1
ATOM 6399 O O . PHE E 5 72 ? 163.593 109.806 129.071 1.00 122.49 685 PHE R O 1
ATOM 6407 N N . CYS E 5 73 ? 165.224 108.817 127.876 1.00 120.56 686 CYS R N 1
ATOM 6408 C CA . CYS E 5 73 ? 165.509 110.042 127.136 1.00 120.56 686 CYS R CA 1
ATOM 6409 C C . CYS E 5 73 ? 164.320 110.456 126.282 1.00 120.56 686 CYS R C 1
ATOM 6410 O O . CYS E 5 73 ? 163.964 111.641 126.231 1.00 120.56 686 CYS R O 1
ATOM 6413 N N . ILE E 5 74 ? 163.685 109.491 125.612 1.00 112.42 687 ILE R N 1
ATOM 6414 C CA . ILE E 5 74 ? 162.514 109.804 124.799 1.00 112.42 687 ILE R CA 1
ATOM 6415 C C . ILE E 5 74 ? 161.393 110.350 125.671 1.00 112.42 687 ILE R C 1
ATOM 6416 O O . ILE E 5 74 ? 160.727 111.327 125.309 1.00 112.42 687 ILE R O 1
ATOM 6421 N N . ALA E 5 75 ? 161.167 109.735 126.834 1.00 109.77 688 ALA R N 1
ATOM 6422 C CA . ALA E 5 75 ? 160.111 110.205 127.724 1.00 109.77 688 ALA R CA 1
ATOM 6423 C C . ALA E 5 75 ? 160.389 111.618 128.217 1.00 109.77 688 ALA R C 1
ATOM 6424 O O . ALA E 5 75 ? 159.481 112.458 128.262 1.00 109.77 688 ALA R O 1
ATOM 6426 N N . VAL E 5 76 ? 161.639 111.902 128.589 1.00 108.01 689 VAL R N 1
ATOM 6427 C CA . VAL E 5 76 ? 161.978 113.235 129.079 1.00 108.01 689 VAL R CA 1
ATOM 6428 C C . VAL E 5 76 ? 161.790 114.271 127.980 1.00 108.01 689 VAL R C 1
ATOM 6429 O O . VAL E 5 76 ? 161.239 115.354 128.216 1.00 108.01 689 VAL R O 1
ATOM 6433 N N . ALA E 5 77 ? 162.238 113.957 126.761 1.00 105.15 690 ALA R N 1
ATOM 6434 C CA . ALA E 5 77 ? 162.067 114.894 125.656 1.00 105.15 690 ALA R CA 1
ATOM 6435 C C . ALA E 5 77 ? 160.593 115.128 125.354 1.00 105.15 690 ALA R C 1
ATOM 6436 O O . ALA E 5 77 ? 160.175 116.266 125.105 1.00 105.15 690 ALA R O 1
ATOM 6438 N N . VAL E 5 78 ? 159.788 114.063 125.377 1.00 102.01 691 VAL R N 1
ATOM 6439 C CA . VAL E 5 78 ? 158.359 114.199 125.119 1.00 102.01 691 VAL R CA 1
ATOM 6440 C C . VAL E 5 78 ? 157.712 115.091 126.167 1.00 102.01 691 VAL R C 1
ATOM 6441 O O . VAL E 5 78 ? 156.910 115.973 125.842 1.00 102.01 691 VAL R O 1
ATOM 6445 N N . PHE E 5 79 ? 158.047 114.878 127.438 1.00 101.45 692 PHE R N 1
ATOM 6446 C CA . PHE E 5 79 ? 157.448 115.688 128.492 1.00 101.45 692 PHE R CA 1
ATOM 6447 C C . PHE E 5 79 ? 157.883 117.144 128.389 1.00 101.45 692 PHE R C 1
ATOM 6448 O O . PHE E 5 79 ? 157.074 118.052 128.608 1.00 101.45 692 PHE R O 1
ATOM 6456 N N . LEU E 5 80 ? 159.150 117.390 128.050 1.00 99.02 693 LEU R N 1
ATOM 6457 C CA . LEU E 5 80 ? 159.613 118.765 127.887 1.00 99.02 693 LEU R CA 1
ATOM 6458 C C . LEU E 5 80 ? 158.875 119.459 126.749 1.00 99.02 693 LEU R C 1
ATOM 6459 O O . LEU E 5 80 ? 158.421 120.603 126.889 1.00 99.02 693 LEU R O 1
ATOM 6464 N N . HIS E 5 81 ? 158.735 118.771 125.614 1.00 99.16 694 HIS R N 1
ATOM 6465 C CA . HIS E 5 81 ? 158.008 119.339 124.484 1.00 99.16 694 HIS R CA 1
ATOM 6466 C C . HIS E 5 81 ? 156.557 119.617 124.850 1.00 99.16 694 HIS R C 1
ATOM 6467 O O . HIS E 5 81 ? 156.013 120.678 124.518 1.00 99.16 694 HIS R O 1
ATOM 6474 N N . TYR E 5 82 ? 155.918 118.674 125.544 1.00 94.28 695 TYR R N 1
ATOM 6475 C CA . TYR E 5 82 ? 154.523 118.847 125.926 1.00 94.28 695 TYR R CA 1
ATOM 6476 C C . TYR E 5 82 ? 154.350 120.032 126.863 1.00 94.28 695 TYR R C 1
ATOM 6477 O O . TYR E 5 82 ? 153.407 120.813 126.713 1.00 94.28 695 TYR R O 1
ATOM 6486 N N . PHE E 5 83 ? 155.250 120.187 127.833 1.00 94.81 696 PHE R N 1
ATOM 6487 C CA . PHE E 5 83 ? 155.117 121.291 128.776 1.00 94.81 696 PHE R CA 1
ATOM 6488 C C . PHE E 5 83 ? 155.371 122.632 128.101 1.00 94.81 696 PHE R C 1
ATOM 6489 O O . PHE E 5 83 ? 154.689 123.621 128.398 1.00 94.81 696 PHE R O 1
ATOM 6497 N N . LEU E 5 84 ? 156.336 122.686 127.180 1.00 91.01 697 LEU R N 1
ATOM 6498 C CA . LEU E 5 84 ? 156.548 123.913 126.420 1.00 91.01 697 LEU R CA 1
ATOM 6499 C C . LEU E 5 84 ? 155.310 124.278 125.608 1.00 91.01 697 LEU R C 1
ATOM 6500 O O . LEU E 5 84 ? 154.877 125.441 125.598 1.00 91.01 697 LEU R O 1
ATOM 6505 N N . LEU E 5 85 ? 154.715 123.292 124.934 1.00 92.04 698 LEU R N 1
ATOM 6506 C CA . LEU E 5 85 ? 153.518 123.560 124.147 1.00 92.04 698 LEU R CA 1
ATOM 6507 C C . LEU E 5 85 ? 152.356 123.986 125.033 1.00 92.04 698 LEU R C 1
ATOM 6508 O O . LEU E 5 85 ? 151.563 124.850 124.648 1.00 92.04 698 LEU R O 1
ATOM 6513 N N . VAL E 5 86 ? 152.233 123.389 126.219 1.00 91.91 699 VAL R N 1
ATOM 6514 C CA . VAL E 5 86 ? 151.163 123.768 127.136 1.00 91.91 699 VAL R CA 1
ATOM 6515 C C . VAL E 5 86 ? 151.340 125.209 127.590 1.00 91.91 699 VAL R C 1
ATOM 6516 O O . VAL E 5 86 ? 150.369 125.969 127.684 1.00 91.91 699 VAL R O 1
ATOM 6520 N N . SER E 5 87 ? 152.579 125.611 127.881 1.00 92.78 700 SER R N 1
ATOM 6521 C CA . SER E 5 87 ? 152.825 126.995 128.274 1.00 92.78 700 SER R CA 1
ATOM 6522 C C . SER E 5 87 ? 152.459 127.962 127.151 1.00 92.78 700 SER R C 1
ATOM 6523 O O . SER E 5 87 ? 151.809 128.992 127.388 1.00 92.78 700 SER R O 1
ATOM 6526 N N . PHE E 5 88 ? 152.859 127.640 125.918 1.00 92.54 701 PHE R N 1
ATOM 6527 C CA . PHE E 5 88 ? 152.497 128.493 124.788 1.00 92.54 701 PHE R CA 1
ATOM 6528 C C . PHE E 5 88 ? 150.984 128.571 124.621 1.00 92.54 701 PHE R C 1
ATOM 6529 O O . PHE E 5 88 ? 150.427 129.652 124.386 1.00 92.54 701 PHE R O 1
ATOM 6537 N N . THR E 5 89 ? 150.303 127.432 124.745 1.00 92.51 702 THR R N 1
ATOM 6538 C CA . THR E 5 89 ? 148.857 127.405 124.578 1.00 92.51 702 THR R CA 1
ATOM 6539 C C . THR E 5 89 ? 148.162 128.207 125.666 1.00 92.51 702 THR R C 1
ATOM 6540 O O . THR E 5 89 ? 147.138 128.843 125.412 1.00 92.51 702 THR R O 1
ATOM 6544 N N . TRP E 5 90 ? 148.699 128.193 126.884 1.00 93.72 703 TRP R N 1
ATOM 6545 C CA . TRP E 5 90 ? 148.070 128.960 127.951 1.00 93.72 703 TRP R CA 1
ATOM 6546 C C . TRP E 5 90 ? 148.294 130.454 127.772 1.00 93.72 703 TRP R C 1
ATOM 6547 O O . TRP E 5 90 ? 147.408 131.252 128.097 1.00 93.72 703 TRP R O 1
ATOM 6558 N N . MET E 5 91 ? 149.450 130.856 127.244 1.00 96.60 704 MET R N 1
ATOM 6559 C CA . MET E 5 91 ? 149.614 132.260 126.869 1.00 96.60 704 MET R CA 1
ATOM 6560 C C . MET E 5 91 ? 148.608 132.659 125.792 1.00 96.60 704 MET R C 1
ATOM 6561 O O . MET E 5 91 ? 147.970 133.722 125.876 1.00 96.60 704 MET R O 1
ATOM 6566 N N . GLY E 5 92 ? 148.434 131.805 124.782 1.00 94.51 705 GLY R N 1
ATOM 6567 C CA . GLY E 5 92 ? 147.447 132.088 123.752 1.00 94.51 705 GLY R CA 1
ATOM 6568 C C . GLY E 5 92 ? 146.031 132.146 124.295 1.00 94.51 705 GLY R C 1
ATOM 6569 O O . GLY E 5 92 ? 145.211 132.943 123.839 1.00 94.51 705 GLY R O 1
ATOM 6570 N N . LEU E 5 93 ? 145.725 131.302 125.280 1.00 95.36 706 LEU R N 1
ATOM 6571 C CA . LEU E 5 93 ? 144.395 131.307 125.877 1.00 95.36 706 LEU R CA 1
ATOM 6572 C C . LEU E 5 93 ? 144.176 132.552 126.722 1.00 95.36 706 LEU R C 1
ATOM 6573 O O . LEU E 5 93 ? 143.057 133.070 126.794 1.00 95.36 706 LEU R O 1
ATOM 6578 N N . GLU E 5 94 ? 145.228 133.041 127.377 1.00 99.71 707 GLU R N 1
ATOM 6579 C CA . GLU E 5 94 ? 145.139 134.331 128.051 1.00 99.71 707 GLU R CA 1
ATOM 6580 C C . GLU E 5 94 ? 144.807 135.433 127.054 1.00 99.71 707 GLU R C 1
ATOM 6581 O O . GLU E 5 94 ? 143.947 136.287 127.307 1.00 99.71 707 GLU R O 1
ATOM 6587 N N . ALA E 5 95 ? 145.466 135.410 125.894 1.00 96.82 708 ALA R N 1
ATOM 6588 C CA . ALA E 5 95 ? 145.152 136.391 124.857 1.00 96.82 708 ALA R CA 1
ATOM 6589 C C . ALA E 5 95 ? 143.710 136.252 124.376 1.00 96.82 708 ALA R C 1
ATOM 6590 O O . ALA E 5 95 ? 143.023 137.254 124.142 1.00 96.82 708 ALA R O 1
ATOM 6592 N N . PHE E 5 96 ? 143.237 135.017 124.209 1.00 96.34 709 PHE R N 1
ATOM 6593 C CA . PHE E 5 96 ? 141.872 134.805 123.736 1.00 96.34 709 PHE R CA 1
ATOM 6594 C C . PHE E 5 96 ? 140.848 135.285 124.757 1.00 96.34 709 PHE R C 1
ATOM 6595 O O . PHE E 5 96 ? 139.810 135.846 124.388 1.00 96.34 709 PHE R O 1
ATOM 6603 N N . HIS E 5 97 ? 141.152 135.114 126.036 1.00 94.77 710 HIS R N 1
ATOM 6604 C CA . HIS E 5 97 ? 140.249 135.588 127.068 1.00 94.77 710 HIS R CA 1
ATOM 6605 C C . HIS E 5 97 ? 140.233 137.109 127.018 1.00 94.77 710 HIS R C 1
ATOM 6606 O O . HIS E 5 97 ? 139.199 137.734 127.233 1.00 94.77 710 HIS R O 1
ATOM 6613 N N . MET E 5 98 ? 141.391 137.699 126.735 1.00 98.21 711 MET R N 1
ATOM 6614 C CA . MET E 5 98 ? 141.506 139.146 126.640 1.00 98.21 711 MET R CA 1
ATOM 6615 C C . MET E 5 98 ? 140.584 139.617 125.524 1.00 98.21 711 MET R C 1
ATOM 6616 O O . MET E 5 98 ? 139.860 140.595 125.676 1.00 98.21 711 MET R O 1
ATOM 6621 N N . TYR E 5 99 ? 140.619 138.914 124.396 1.00 93.87 712 TYR R N 1
ATOM 6622 C CA . TYR E 5 99 ? 139.760 139.252 123.264 1.00 93.87 712 TYR R CA 1
ATOM 6623 C C . TYR E 5 99 ? 138.289 139.135 123.633 1.00 93.87 712 TYR R C 1
ATOM 6624 O O . TYR E 5 99 ? 137.482 140.007 123.292 1.00 93.87 712 TYR R O 1
ATOM 6633 N N . LEU E 5 100 ? 137.919 138.055 124.320 1.00 94.44 713 LEU R N 1
ATOM 6634 C CA . LEU E 5 100 ? 136.528 137.848 124.704 1.00 94.44 713 LEU R CA 1
ATOM 6635 C C . LEU E 5 100 ? 136.074 138.810 125.790 1.00 94.44 713 LEU R C 1
ATOM 6636 O O . LEU E 5 100 ? 134.872 138.915 126.042 1.00 94.44 713 LEU R O 1
ATOM 6641 N N . ALA E 5 101 ? 137.002 139.481 126.465 1.00 92.02 714 ALA R N 1
ATOM 6642 C CA . ALA E 5 101 ? 136.625 140.432 127.499 1.00 92.02 714 ALA R CA 1
ATOM 6643 C C . ALA E 5 101 ? 136.662 141.882 127.040 1.00 92.02 714 ALA R C 1
ATOM 6644 O O . ALA E 5 101 ? 135.970 142.714 127.634 1.00 92.02 714 ALA R O 1
ATOM 6646 N N . LEU E 5 102 ? 137.435 142.209 126.011 1.00 92.27 715 LEU R N 1
ATOM 6647 C CA . LEU E 5 102 ? 137.601 143.602 125.612 1.00 92.27 715 LEU R CA 1
ATOM 6648 C C . LEU E 5 102 ? 137.088 143.913 124.217 1.00 92.27 715 LEU R C 1
ATOM 6649 O O . LEU E 5 102 ? 136.510 144.980 124.009 1.00 92.27 715 LEU R O 1
ATOM 6654 N N . VAL E 5 103 ? 137.290 143.025 123.247 1.00 92.20 716 VAL R N 1
ATOM 6655 C CA . VAL E 5 103 ? 136.810 143.288 121.893 1.00 92.20 716 VAL R CA 1
ATOM 6656 C C . VAL E 5 103 ? 135.340 142.916 121.763 1.00 92.20 716 VAL R C 1
ATOM 6657 O O . VAL E 5 103 ? 134.489 143.766 121.479 1.00 92.20 716 VAL R O 1
ATOM 6661 N N . LYS E 5 104 ? 135.022 141.643 121.964 1.00 96.55 717 LYS R N 1
ATOM 6662 C CA . LYS E 5 104 ? 133.642 141.182 122.045 1.00 96.55 717 LYS R CA 1
ATOM 6663 C C . LYS E 5 104 ? 133.217 141.283 123.502 1.00 96.55 717 LYS R C 1
ATOM 6664 O O . LYS E 5 104 ? 133.598 140.447 124.323 1.00 96.55 717 LYS R O 1
ATOM 6670 N N . VAL E 5 105 ? 132.429 142.302 123.822 1.00 90.69 718 VAL R N 1
ATOM 6671 C CA . VAL E 5 105 ? 132.142 142.593 125.219 1.00 90.69 718 VAL R CA 1
ATOM 6672 C C . VAL E 5 105 ? 130.863 141.916 125.705 1.00 90.69 718 VAL R C 1
ATOM 6673 O O . VAL E 5 105 ? 130.764 141.557 126.883 1.00 90.69 718 VAL R O 1
ATOM 6677 N N . PHE E 5 106 ? 129.891 141.711 124.826 1.00 93.32 719 PHE R N 1
ATOM 6678 C CA . PHE E 5 106 ? 128.586 141.196 125.210 1.00 93.32 719 PHE R CA 1
ATOM 6679 C C . PHE E 5 106 ? 128.429 139.738 124.801 1.00 93.32 719 PHE R C 1
ATOM 6680 O O . PHE E 5 106 ? 129.088 139.258 123.876 1.00 93.32 719 PHE R O 1
ATOM 6688 N N . ASN E 5 107 ? 127.537 139.040 125.507 1.00 98.75 720 ASN R N 1
ATOM 6689 C CA . ASN E 5 107 ? 127.199 137.646 125.214 1.00 98.75 720 ASN R CA 1
ATOM 6690 C C . ASN E 5 107 ? 128.431 136.747 125.257 1.00 98.75 720 ASN R C 1
ATOM 6691 O O . ASN E 5 107 ? 128.595 135.848 124.432 1.00 98.75 720 ASN R O 1
ATOM 6696 N N . THR E 5 108 ? 129.305 136.988 126.230 1.00 98.69 721 THR R N 1
ATOM 6697 C CA . THR E 5 108 ? 130.544 136.237 126.360 1.00 98.69 721 THR R CA 1
ATOM 6698 C C . THR E 5 108 ? 130.453 135.088 127.352 1.00 98.69 721 THR R C 1
ATOM 6699 O O . THR E 5 108 ? 131.455 134.401 127.571 1.00 98.69 721 THR R O 1
ATOM 6703 N N . TYR E 5 109 ? 129.292 134.858 127.957 1.00 99.21 722 TYR R N 1
ATOM 6704 C CA . TYR E 5 109 ? 129.163 133.793 128.942 1.00 99.21 722 TYR R CA 1
ATOM 6705 C C . TYR E 5 109 ? 129.012 132.444 128.254 1.00 99.21 722 TYR R C 1
ATOM 6706 O O . TYR E 5 109 ? 128.191 132.289 127.345 1.00 99.21 722 TYR R O 1
ATOM 6715 N N . ILE E 5 110 ? 129.805 131.470 128.693 1.00 101.08 723 ILE R N 1
ATOM 6716 C CA . ILE E 5 110 ? 129.655 130.082 128.277 1.00 101.08 723 ILE R CA 1
ATOM 6717 C C . ILE E 5 110 ? 129.819 129.198 129.504 1.00 101.08 723 ILE R C 1
ATOM 6718 O O . ILE E 5 110 ? 130.598 129.500 130.413 1.00 101.08 723 ILE R O 1
ATOM 6723 N N . ARG E 5 111 ? 129.064 128.104 129.532 1.00 103.66 724 ARG R N 1
ATOM 6724 C CA . ARG E 5 111 ? 129.138 127.172 130.647 1.00 103.66 724 ARG R CA 1
ATOM 6725 C C . ARG E 5 111 ? 130.484 126.461 130.663 1.00 103.66 724 ARG R C 1
ATOM 6726 O O . ARG E 5 111 ? 131.021 126.092 129.616 1.00 103.66 724 ARG R O 1
ATOM 6734 N N . LYS E 5 112 ? 131.023 126.267 131.865 1.00 101.09 725 LYS R N 1
ATOM 6735 C CA . LYS E 5 112 ? 132.315 125.614 132.072 1.00 101.09 725 LYS R CA 1
ATOM 6736 C C . LYS E 5 112 ? 133.411 126.305 131.262 1.00 101.09 725 LYS R C 1
ATOM 6737 O O . LYS E 5 112 ? 134.105 125.700 130.445 1.00 101.09 725 LYS R O 1
ATOM 6743 N N . TYR E 5 113 ? 133.546 127.609 131.507 1.00 99.40 726 TYR R N 1
ATOM 6744 C CA . TYR E 5 113 ? 134.542 128.407 130.801 1.00 99.40 726 TYR R CA 1
ATOM 6745 C C . TYR E 5 113 ? 135.954 127.929 131.118 1.00 99.40 726 TYR R C 1
ATOM 6746 O O . TYR E 5 113 ? 136.736 127.610 130.213 1.00 99.40 726 TYR R O 1
ATOM 6755 N N . ILE E 5 114 ? 136.284 127.839 132.407 1.00 96.06 727 ILE R N 1
ATOM 6756 C CA . ILE E 5 114 ? 137.624 127.422 132.803 1.00 96.06 727 ILE R CA 1
ATOM 6757 C C . ILE E 5 114 ? 137.854 125.960 132.451 1.00 96.06 727 ILE R C 1
ATOM 6758 O O . ILE E 5 114 ? 138.961 125.569 132.072 1.00 96.06 727 ILE R O 1
ATOM 6763 N N . LEU E 5 115 ? 136.820 125.127 132.573 1.00 97.43 728 LEU R N 1
ATOM 6764 C CA . LEU E 5 115 ? 136.968 123.720 132.215 1.00 97.43 728 LEU R CA 1
ATOM 6765 C C . LEU E 5 115 ? 137.272 123.559 130.731 1.00 97.43 728 LEU R C 1
ATOM 6766 O O . LEU E 5 115 ? 138.139 122.765 130.352 1.00 97.43 728 LEU R O 1
ATOM 6771 N N . LYS E 5 116 ? 136.574 124.307 129.875 1.00 96.51 729 LYS R N 1
ATOM 6772 C CA . LYS E 5 116 ? 136.848 124.236 128.443 1.00 96.51 729 LYS R CA 1
ATOM 6773 C C . LYS E 5 116 ? 138.233 124.781 128.118 1.00 96.51 729 LYS R C 1
ATOM 6774 O O . LYS E 5 116 ? 138.944 124.226 127.268 1.00 96.51 729 LYS R O 1
ATOM 6780 N N . PHE E 5 117 ? 138.633 125.868 128.782 1.00 96.02 730 PHE R N 1
ATOM 6781 C CA . PHE E 5 117 ? 139.978 126.393 128.575 1.00 96.02 730 PHE R CA 1
ATOM 6782 C C . PHE E 5 117 ? 141.032 125.368 128.969 1.00 96.02 730 PHE R C 1
ATOM 6783 O O . PHE E 5 117 ? 142.022 125.182 128.256 1.00 96.02 730 PHE R O 1
ATOM 6791 N N . CYS E 5 118 ? 140.837 124.698 130.105 1.00 96.97 731 CYS R N 1
ATOM 6792 C CA . CYS E 5 118 ? 141.773 123.668 130.535 1.00 96.97 731 CYS R CA 1
ATOM 6793 C C . CYS E 5 118 ? 141.805 122.515 129.546 1.00 96.97 731 CYS R C 1
ATOM 6794 O O . CYS E 5 118 ? 142.879 121.993 129.225 1.00 96.97 731 CYS R O 1
ATOM 6797 N N . ILE E 5 119 ? 140.637 122.110 129.046 1.00 95.38 732 ILE R N 1
ATOM 6798 C CA . ILE E 5 119 ? 140.583 121.025 128.073 1.00 95.38 732 ILE R CA 1
ATOM 6799 C C . ILE E 5 119 ? 141.416 121.378 126.852 1.00 95.38 732 ILE R C 1
ATOM 6800 O O . ILE E 5 119 ? 142.273 120.601 126.422 1.00 95.38 732 ILE R O 1
ATOM 6805 N N . VAL E 5 120 ? 141.214 122.578 126.305 1.00 96.94 733 VAL R N 1
ATOM 6806 C CA . VAL E 5 120 ? 141.973 122.982 125.122 1.00 96.94 733 VAL R CA 1
ATOM 6807 C C . VAL E 5 120 ? 143.463 123.046 125.440 1.00 96.94 733 VAL R C 1
ATOM 6808 O O . VAL E 5 120 ? 144.293 122.440 124.747 1.00 96.94 733 VAL R O 1
ATOM 6812 N N . GLY E 5 121 ? 143.815 123.741 126.526 1.00 96.05 734 GLY R N 1
ATOM 6813 C CA . GLY E 5 121 ? 145.208 124.015 126.826 1.00 96.05 734 GLY R CA 1
ATOM 6814 C C . GLY E 5 121 ? 146.027 122.787 127.159 1.00 96.05 734 GLY R C 1
ATOM 6815 O O . GLY E 5 121 ? 147.218 122.734 126.841 1.00 96.05 734 GLY R O 1
ATOM 6816 N N . TRP E 5 122 ? 145.427 121.799 127.817 1.00 91.97 735 TRP R N 1
ATOM 6817 C CA . TRP E 5 122 ? 146.133 120.570 128.135 1.00 91.97 735 TRP R CA 1
ATOM 6818 C C . TRP E 5 122 ? 145.832 119.438 127.165 1.00 91.97 735 TRP R C 1
ATOM 6819 O O . TRP E 5 122 ? 146.394 118.351 127.318 1.00 91.97 735 TRP R O 1
ATOM 6830 N N . GLY E 5 123 ? 144.973 119.657 126.171 1.00 98.59 736 GLY R N 1
ATOM 6831 C CA . GLY E 5 123 ? 144.695 118.612 125.214 1.00 98.59 736 GLY R CA 1
ATOM 6832 C C . GLY E 5 123 ? 145.367 118.808 123.875 1.00 98.59 736 GLY R C 1
ATOM 6833 O O . GLY E 5 123 ? 145.885 117.846 123.302 1.00 98.59 736 GLY R O 1
ATOM 6834 N N . ILE E 5 124 ? 145.364 120.038 123.354 1.00 102.00 737 ILE R N 1
ATOM 6835 C CA . ILE E 5 124 ? 146.006 120.287 122.063 1.00 102.00 737 ILE R CA 1
ATOM 6836 C C . ILE E 5 124 ? 147.491 119.934 122.094 1.00 102.00 737 ILE R C 1
ATOM 6837 O O . ILE E 5 124 ? 147.952 119.223 121.186 1.00 102.00 737 ILE R O 1
ATOM 6842 N N . PRO E 5 125 ? 148.284 120.375 123.080 1.00 99.61 738 PRO R N 1
ATOM 6843 C CA . PRO E 5 125 ? 149.671 119.890 123.148 1.00 99.61 738 PRO R CA 1
ATOM 6844 C C . PRO E 5 125 ? 149.771 118.385 123.296 1.00 99.61 738 PRO R C 1
ATOM 6845 O O . PRO E 5 125 ? 150.679 117.766 122.726 1.00 99.61 738 PRO R O 1
ATOM 6849 N N . ALA E 5 126 ? 148.858 117.776 124.057 1.00 100.84 739 ALA R N 1
ATOM 6850 C CA . ALA E 5 126 ? 148.863 116.325 124.196 1.00 100.84 739 ALA R CA 1
ATOM 6851 C C . ALA E 5 126 ? 148.615 115.650 122.857 1.00 100.84 739 ALA R C 1
ATOM 6852 O O . ALA E 5 126 ? 149.282 114.668 122.515 1.00 100.84 739 ALA R O 1
ATOM 6854 N N . VAL E 5 127 ? 147.670 116.175 122.076 1.00 104.39 740 VAL R N 1
ATOM 6855 C CA . VAL E 5 127 ? 147.410 115.621 120.752 1.00 104.39 740 VAL R CA 1
ATOM 6856 C C . VAL E 5 127 ? 148.636 115.768 119.863 1.00 104.39 740 VAL R C 1
ATOM 6857 O O . VAL E 5 127 ? 149.008 114.840 119.136 1.00 104.39 740 VAL R O 1
ATOM 6861 N N . VAL E 5 128 ? 149.289 116.932 119.910 1.00 104.10 741 VAL R N 1
ATOM 6862 C CA . VAL E 5 128 ? 150.449 117.164 119.050 1.00 104.10 741 VAL R CA 1
ATOM 6863 C C . VAL E 5 128 ? 151.576 116.196 119.393 1.00 104.10 741 VAL R C 1
ATOM 6864 O O . VAL E 5 128 ? 152.183 115.579 118.506 1.00 104.10 741 VAL R O 1
ATOM 6868 N N . VAL E 5 129 ? 151.874 116.046 120.687 1.00 104.89 742 VAL R N 1
ATOM 6869 C CA . VAL E 5 129 ? 152.973 115.168 121.077 1.00 104.89 742 VAL R CA 1
ATOM 6870 C C . VAL E 5 129 ? 152.622 113.712 120.790 1.00 104.89 742 VAL R C 1
ATOM 6871 O O . VAL E 5 129 ? 153.481 112.930 120.366 1.00 104.89 742 VAL R O 1
ATOM 6875 N N . SER E 5 130 ? 151.358 113.327 120.986 1.00 107.62 743 SER R N 1
ATOM 6876 C CA . SER E 5 130 ? 150.951 111.966 120.662 1.00 107.62 743 SER R CA 1
ATOM 6877 C C . SER E 5 130 ? 151.103 111.688 119.174 1.00 107.62 743 SER R C 1
ATOM 6878 O O . SER E 5 130 ? 151.574 110.616 118.782 1.00 107.62 743 SER R O 1
ATOM 6881 N N . ILE E 5 131 ? 150.730 112.649 118.328 1.00 109.58 744 ILE R N 1
ATOM 6882 C CA . ILE E 5 131 ? 150.860 112.456 116.887 1.00 109.58 744 ILE R CA 1
ATOM 6883 C C . ILE E 5 131 ? 152.326 112.320 116.496 1.00 109.58 744 ILE R C 1
ATOM 6884 O O . ILE E 5 131 ? 152.709 111.378 115.788 1.00 109.58 744 ILE R O 1
ATOM 6889 N N . VAL E 5 132 ? 153.172 113.244 116.962 1.00 109.51 745 VAL R N 1
ATOM 6890 C CA . VAL E 5 132 ? 154.574 113.199 116.554 1.00 109.51 745 VAL R CA 1
ATOM 6891 C C . VAL E 5 132 ? 155.249 111.938 117.084 1.00 109.51 745 VAL R C 1
ATOM 6892 O O . VAL E 5 132 ? 156.166 111.405 116.448 1.00 109.51 745 VAL R O 1
ATOM 6896 N N . LEU E 5 133 ? 154.810 111.431 118.239 1.00 109.36 746 LEU R N 1
ATOM 6897 C CA . LEU E 5 133 ? 155.265 110.116 118.677 1.00 109.36 746 LEU R CA 1
ATOM 6898 C C . LEU E 5 133 ? 154.759 109.023 117.745 1.00 109.36 746 LEU R C 1
ATOM 6899 O O . LEU E 5 133 ? 155.472 108.051 117.469 1.00 109.36 746 LEU R O 1
ATOM 6904 N N . THR E 5 134 ? 153.525 109.164 117.256 1.00 112.54 747 THR R N 1
ATOM 6905 C CA . THR E 5 134 ? 152.938 108.136 116.404 1.00 112.54 747 THR R CA 1
ATOM 6906 C C . THR E 5 134 ? 153.696 107.998 115.090 1.00 112.54 747 THR R C 1
ATOM 6907 O O . THR E 5 134 ? 153.910 106.878 114.610 1.00 112.54 747 THR R O 1
ATOM 6911 N N . ILE E 5 135 ? 154.108 109.117 114.487 1.00 113.64 748 ILE R N 1
ATOM 6912 C CA . ILE E 5 135 ? 154.907 109.021 113.264 1.00 113.64 748 ILE R CA 1
ATOM 6913 C C . ILE E 5 135 ? 156.183 108.231 113.526 1.00 113.64 748 ILE R C 1
ATOM 6914 O O . ILE E 5 135 ? 156.523 107.302 112.785 1.00 113.64 748 ILE R O 1
ATOM 6919 N N . SER E 5 136 ? 156.896 108.578 114.592 1.00 115.92 749 SER R N 1
ATOM 6920 C CA . SER E 5 136 ? 158.109 107.869 114.974 1.00 115.92 749 SER R CA 1
ATOM 6921 C C . SER E 5 136 ? 158.506 108.250 116.393 1.00 115.92 749 SER R C 1
ATOM 6922 O O . SER E 5 136 ? 158.514 109.438 116.737 1.00 115.92 749 SER R O 1
ATOM 6925 N N . PRO E 5 137 ? 158.839 107.279 117.246 1.00 117.64 750 PRO R N 1
ATOM 6926 C CA . PRO E 5 137 ? 159.319 107.616 118.591 1.00 117.64 750 PRO R CA 1
ATOM 6927 C C . PRO E 5 137 ? 160.768 108.065 118.624 1.00 117.64 750 PRO R C 1
ATOM 6928 O O . PRO E 5 137 ? 161.237 108.502 119.683 1.00 117.64 750 PRO R O 1
ATOM 6932 N N . ASP E 5 138 ? 161.486 107.975 117.509 1.00 118.98 751 ASP R N 1
ATOM 6933 C CA . ASP E 5 138 ? 162.875 108.403 117.436 1.00 118.98 751 ASP R CA 1
ATOM 6934 C C . ASP E 5 138 ? 163.022 109.893 117.162 1.00 118.98 751 ASP R C 1
ATOM 6935 O O . ASP E 5 138 ? 164.151 110.391 117.120 1.00 118.98 751 ASP R O 1
ATOM 6940 N N . ASN E 5 139 ? 161.916 110.612 116.969 1.00 113.61 752 ASN R N 1
ATOM 6941 C CA . ASN E 5 139 ? 161.992 112.057 116.800 1.00 113.61 752 ASN R CA 1
ATOM 6942 C C . ASN E 5 139 ? 162.406 112.766 118.080 1.00 113.61 752 ASN R C 1
ATOM 6943 O O . ASN E 5 139 ? 162.745 113.952 118.033 1.00 113.61 752 ASN R O 1
ATOM 6948 N N . TYR E 5 140 ? 162.386 112.074 119.217 1.00 108.21 753 TYR R N 1
ATOM 6949 C CA . TYR E 5 140 ? 162.695 112.683 120.501 1.00 108.21 753 TYR R CA 1
ATOM 6950 C C . TYR E 5 140 ? 164.020 112.224 121.094 1.00 108.21 753 TYR R C 1
ATOM 6951 O O . TYR E 5 140 ? 164.458 112.793 122.098 1.00 108.21 753 TYR R O 1
ATOM 6960 N N . GLY E 5 141 ? 164.667 111.224 120.507 1.00 115.48 754 GLY R N 1
ATOM 6961 C CA . GLY E 5 141 ? 165.930 110.746 121.021 1.00 115.48 754 GLY R CA 1
ATOM 6962 C C . GLY E 5 141 ? 167.081 111.666 120.667 1.00 115.48 754 GLY R C 1
ATOM 6963 O O . GLY E 5 141 ? 166.914 112.743 120.096 1.00 115.48 754 GLY R O 1
ATOM 6964 N N . ILE E 5 142 ? 168.282 111.227 121.033 1.00 120.02 755 ILE R N 1
ATOM 6965 C CA . ILE E 5 142 ? 169.511 111.944 120.722 1.00 120.02 755 ILE R CA 1
ATOM 6966 C C . ILE E 5 142 ? 170.509 110.964 120.125 1.00 120.02 755 ILE R C 1
ATOM 6967 O O . ILE E 5 142 ? 170.661 109.840 120.617 1.00 120.02 755 ILE R O 1
ATOM 6972 N N . GLY E 5 143 ? 171.179 111.385 119.059 1.00 122.89 756 GLY R N 1
ATOM 6973 C CA . GLY E 5 143 ? 172.189 110.565 118.415 1.00 122.89 756 GLY R CA 1
ATOM 6974 C C . GLY E 5 143 ? 171.673 109.240 117.890 1.00 122.89 756 GLY R C 1
ATOM 6975 O O . GLY E 5 143 ? 172.156 108.178 118.285 1.00 122.89 756 GLY R O 1
ATOM 6976 N N . ASN E 5 150 ? 165.611 124.550 123.922 1.00 135.72 763 ASN R N 1
ATOM 6977 C CA . ASN E 5 150 ? 166.633 124.242 122.928 1.00 135.72 763 ASN R CA 1
ATOM 6978 C C . ASN E 5 150 ? 167.805 123.520 123.583 1.00 135.72 763 ASN R C 1
ATOM 6979 O O . ASN E 5 150 ? 168.074 123.706 124.768 1.00 135.72 763 ASN R O 1
ATOM 6984 N N . GLY E 5 151 ? 168.500 122.698 122.802 1.00 137.93 764 GLY R N 1
ATOM 6985 C CA . GLY E 5 151 ? 169.593 121.902 123.325 1.00 137.93 764 GLY R CA 1
ATOM 6986 C C . GLY E 5 151 ? 170.799 122.716 123.743 1.00 137.93 764 GLY R C 1
ATOM 6987 O O . GLY E 5 151 ? 171.509 123.261 122.894 1.00 137.93 764 GLY R O 1
ATOM 6988 N N . THR E 5 152 ? 171.044 122.804 125.049 1.00 141.13 765 THR R N 1
ATOM 6989 C CA . THR E 5 152 ? 172.177 123.580 125.536 1.00 141.13 765 THR R CA 1
ATOM 6990 C C . THR E 5 152 ? 173.486 122.810 125.351 1.00 141.13 765 THR R C 1
ATOM 6991 O O . THR E 5 152 ? 174.402 123.335 124.705 1.00 141.13 765 THR R O 1
ATOM 6995 N N . PRO E 5 153 ? 173.641 121.591 125.876 1.00 141.74 766 PRO R N 1
ATOM 6996 C CA . PRO E 5 153 ? 174.863 120.836 125.586 1.00 141.74 766 PRO R CA 1
ATOM 6997 C C . PRO E 5 153 ? 174.703 119.987 124.335 1.00 141.74 766 PRO R C 1
ATOM 6998 O O . PRO E 5 153 ? 173.672 120.005 123.659 1.00 141.74 766 PRO R O 1
ATOM 7002 N N . ASP E 5 154 ? 175.763 119.236 124.025 1.00 141.34 767 ASP R N 1
ATOM 7003 C CA . ASP E 5 154 ? 175.724 118.343 122.870 1.00 141.34 767 ASP R CA 1
ATOM 7004 C C . ASP E 5 154 ? 174.733 117.203 123.081 1.00 141.34 767 ASP R C 1
ATOM 7005 O O . ASP E 5 154 ? 173.942 116.886 122.186 1.00 141.34 767 ASP R O 1
ATOM 7007 N N . ASP E 5 155 ? 174.761 116.576 124.256 1.00 134.31 768 ASP R N 1
ATOM 7008 C CA . ASP E 5 155 ? 173.887 115.453 124.581 1.00 134.31 768 ASP R CA 1
ATOM 7009 C C . ASP E 5 155 ? 172.819 115.941 125.551 1.00 134.31 768 ASP R C 1
ATOM 7010 O O . ASP E 5 155 ? 173.101 116.168 126.733 1.00 134.31 768 ASP R O 1
ATOM 7015 N N . PHE E 5 156 ? 171.594 116.093 125.050 1.00 121.74 769 PHE R N 1
ATOM 7016 C CA . PHE E 5 156 ? 170.492 116.635 125.835 1.00 121.74 769 PHE R CA 1
ATOM 7017 C C . PHE E 5 156 ? 169.180 116.244 125.168 1.00 121.74 769 PHE R C 1
ATOM 7018 O O . PHE E 5 156 ? 168.932 116.620 124.018 1.00 121.74 769 PHE R O 1
ATOM 7026 N N . CYS E 5 157 ? 168.350 115.473 125.868 1.00 118.62 770 CYS R N 1
ATOM 7027 C CA . CYS E 5 157 ? 167.121 114.927 125.302 1.00 118.62 770 CYS R CA 1
ATOM 7028 C C . CYS E 5 157 ? 166.221 116.022 124.752 1.00 118.62 770 CYS R C 1
ATOM 7029 O O . CYS E 5 157 ? 165.757 116.894 125.491 1.00 118.62 770 CYS R O 1
ATOM 7032 N N . TRP E 5 158 ? 165.971 115.969 123.448 1.00 110.96 771 TRP R N 1
ATOM 7033 C CA . TRP E 5 158 ? 165.228 117.006 122.746 1.00 110.96 771 TRP R CA 1
ATOM 7034 C C . TRP E 5 158 ? 164.871 116.470 121.367 1.00 110.96 771 TRP R C 1
ATOM 7035 O O . TRP E 5 158 ? 165.313 115.390 120.968 1.00 110.96 771 TRP R O 1
ATOM 7046 N N . ILE E 5 159 ? 164.053 117.237 120.646 1.00 107.20 772 ILE R N 1
ATOM 7047 C CA . ILE E 5 159 ? 163.682 116.865 119.288 1.00 107.20 772 ILE R CA 1
ATOM 7048 C C . ILE E 5 159 ? 164.916 116.875 118.400 1.00 107.20 772 ILE R C 1
ATOM 7049 O O . ILE E 5 159 ? 165.750 117.786 118.472 1.00 107.20 772 ILE R O 1
ATOM 7054 N N . ASN E 5 160 ? 165.045 115.852 117.555 1.00 114.25 773 ASN R N 1
ATOM 7055 C CA . ASN E 5 160 ? 166.197 115.739 116.672 1.00 114.25 773 ASN R CA 1
ATOM 7056 C C . ASN E 5 160 ? 165.840 115.563 115.203 1.00 114.25 773 ASN R C 1
ATOM 7057 O O . ASN E 5 160 ? 166.749 115.414 114.379 1.00 114.25 773 ASN R O 1
ATOM 7062 N N . SER E 5 161 ? 164.555 115.569 114.845 1.00 116.47 774 SER R N 1
ATOM 7063 C CA . SER E 5 161 ? 164.191 115.357 113.448 1.00 116.47 774 SER R CA 1
ATOM 7064 C C . SER E 5 161 ? 164.469 116.586 112.596 1.00 116.47 774 SER R C 1
ATOM 7065 O O . SER E 5 161 ? 164.663 116.461 111.381 1.00 116.47 774 SER R O 1
ATOM 7068 N N . ASN E 5 162 ? 164.461 117.773 113.203 1.00 117.32 775 ASN R N 1
ATOM 7069 C CA . ASN E 5 162 ? 164.675 119.074 112.572 1.00 117.32 775 ASN R CA 1
ATOM 7070 C C . ASN E 5 162 ? 163.514 119.487 111.675 1.00 117.32 775 ASN R C 1
ATOM 7071 O O . ASN E 5 162 ? 163.529 120.602 111.144 1.00 117.32 775 ASN R O 1
ATOM 7076 N N . VAL E 5 163 ? 162.503 118.646 111.504 1.00 112.55 776 VAL R N 1
ATOM 7077 C CA . VAL E 5 163 ? 161.329 118.986 110.709 1.00 112.55 776 VAL R CA 1
ATOM 7078 C C . VAL E 5 163 ? 160.127 119.274 111.595 1.00 112.55 776 VAL R C 1
ATOM 7079 O O . VAL E 5 163 ? 159.450 120.287 111.424 1.00 112.55 776 VAL R O 1
ATOM 7083 N N . VAL E 5 164 ? 159.843 118.389 112.555 1.00 110.68 777 VAL R N 1
ATOM 7084 C CA . VAL E 5 164 ? 158.745 118.651 113.475 1.00 110.68 777 VAL R CA 1
ATOM 7085 C C . VAL E 5 164 ? 159.102 119.762 114.446 1.00 110.68 777 VAL R C 1
ATOM 7086 O O . VAL E 5 164 ? 158.209 120.344 115.067 1.00 110.68 777 VAL R O 1
ATOM 7090 N N . PHE E 5 165 ? 160.391 120.072 114.597 1.00 109.75 778 PHE R N 1
ATOM 7091 C CA . PHE E 5 165 ? 160.783 121.178 115.462 1.00 109.75 778 PHE R CA 1
ATOM 7092 C C . PHE E 5 165 ? 160.243 122.499 114.935 1.00 109.75 778 PHE R C 1
ATOM 7093 O O . PHE E 5 165 ? 159.782 123.344 115.710 1.00 109.75 778 PHE R O 1
ATOM 7101 N N . TYR E 5 166 ? 160.290 122.698 113.618 1.00 110.06 779 TYR R N 1
ATOM 7102 C CA . TYR E 5 166 ? 159.760 123.928 113.041 1.00 110.06 779 TYR R CA 1
ATOM 7103 C C . TYR E 5 166 ? 158.237 123.944 113.068 1.00 110.06 779 TYR R C 1
ATOM 7104 O O . TYR E 5 166 ? 157.627 124.972 113.380 1.00 110.06 779 TYR R O 1
ATOM 7113 N N . ILE E 5 167 ? 157.607 122.815 112.743 1.00 106.28 780 ILE R N 1
ATOM 7114 C CA . ILE E 5 167 ? 156.153 122.785 112.623 1.00 106.28 780 ILE R CA 1
ATOM 7115 C C . ILE E 5 167 ? 155.487 122.901 113.989 1.00 106.28 780 ILE R C 1
ATOM 7116 O O . ILE E 5 167 ? 154.524 123.656 114.159 1.00 106.28 780 ILE R O 1
ATOM 7121 N N . THR E 5 168 ? 155.983 122.164 114.981 1.00 106.01 781 THR R N 1
ATOM 7122 C CA . THR E 5 168 ? 155.274 122.011 116.243 1.00 106.01 781 THR R CA 1
ATOM 7123 C C . THR E 5 168 ? 155.752 122.946 117.343 1.00 106.01 781 THR R C 1
ATOM 7124 O O . THR E 5 168 ? 155.009 123.165 118.304 1.00 106.01 781 THR R O 1
ATOM 7128 N N . VAL E 5 169 ? 156.959 123.495 117.247 1.00 105.42 782 VAL R N 1
ATOM 7129 C CA . VAL E 5 169 ? 157.450 124.406 118.272 1.00 105.42 782 VAL R CA 1
ATOM 7130 C C . VAL E 5 169 ? 157.745 125.802 117.743 1.00 105.42 782 VAL R C 1
ATOM 7131 O O . VAL E 5 169 ? 157.746 126.757 118.536 1.00 105.42 782 VAL R O 1
ATOM 7135 N N . VAL E 5 170 ? 157.970 125.980 116.442 1.00 105.75 783 VAL R N 1
ATOM 7136 C CA . VAL E 5 170 ? 158.232 127.307 115.897 1.00 105.75 783 VAL R CA 1
ATOM 7137 C C . VAL E 5 170 ? 156.950 127.868 115.298 1.00 105.75 783 VAL R C 1
ATOM 7138 O O . VAL E 5 170 ? 156.512 128.963 115.664 1.00 105.75 783 VAL R O 1
ATOM 7142 N N . GLY E 5 171 ? 156.338 127.122 114.376 1.00 106.86 784 GLY R N 1
ATOM 7143 C CA . GLY E 5 171 ? 155.098 127.585 113.772 1.00 106.86 784 GLY R CA 1
ATOM 7144 C C . GLY E 5 171 ? 153.974 127.719 114.780 1.00 106.86 784 GLY R C 1
ATOM 7145 O O . GLY E 5 171 ? 153.203 128.684 114.744 1.00 106.86 784 GLY R O 1
ATOM 7146 N N . TYR E 5 172 ? 153.865 126.752 115.691 1.00 103.01 785 TYR R N 1
ATOM 7147 C CA . TYR E 5 172 ? 152.899 126.849 116.780 1.00 103.01 785 TYR R CA 1
ATOM 7148 C C . TYR E 5 172 ? 153.148 128.105 117.604 1.00 103.01 785 TYR R C 1
ATOM 7149 O O . TYR E 5 172 ? 152.231 128.900 117.857 1.00 103.01 785 TYR R O 1
ATOM 7158 N N . PHE E 5 173 ? 154.402 128.312 118.007 1.00 103.44 786 PHE R N 1
ATOM 7159 C CA . PHE E 5 173 ? 154.745 129.519 118.741 1.00 103.44 786 PHE R CA 1
ATOM 7160 C C . PHE E 5 173 ? 154.567 130.761 117.885 1.00 103.44 786 PHE R C 1
ATOM 7161 O O . PHE E 5 173 ? 154.220 131.817 118.411 1.00 103.44 786 PHE R O 1
ATOM 7169 N N . CYS E 5 174 ? 154.801 130.666 116.575 1.00 104.39 787 CYS R N 1
ATOM 7170 C CA . CYS E 5 174 ? 154.600 131.830 115.717 1.00 104.39 787 CYS R CA 1
ATOM 7171 C C . CYS E 5 174 ? 153.141 132.266 115.710 1.00 104.39 787 CYS R C 1
ATOM 7172 O O . CYS E 5 174 ? 152.842 133.460 115.825 1.00 104.39 787 CYS R O 1
ATOM 7175 N N . VAL E 5 175 ? 152.217 131.313 115.588 1.00 100.55 788 VAL R N 1
ATOM 7176 C CA . VAL E 5 175 ? 150.797 131.653 115.613 1.00 100.55 788 VAL R CA 1
ATOM 7177 C C . VAL E 5 175 ? 150.403 132.212 116.975 1.00 100.55 788 VAL R C 1
ATOM 7178 O O . VAL E 5 175 ? 149.689 133.225 117.069 1.00 100.55 788 VAL R O 1
ATOM 7182 N N . ILE E 5 176 ? 150.864 131.569 118.051 1.00 98.77 789 ILE R N 1
ATOM 7183 C CA . ILE E 5 176 ? 150.541 132.055 119.389 1.00 98.77 789 ILE R CA 1
ATOM 7184 C C . ILE E 5 176 ? 151.071 133.469 119.582 1.00 98.77 789 ILE R C 1
ATOM 7185 O O . ILE E 5 176 ? 150.392 134.331 120.151 1.00 98.77 789 ILE R O 1
ATOM 7190 N N . PHE E 5 177 ? 152.285 133.732 119.099 1.00 101.57 790 PHE R N 1
ATOM 7191 C CA . PHE E 5 177 ? 152.895 135.045 119.249 1.00 101.57 790 PHE R CA 1
ATOM 7192 C C . PHE E 5 177 ? 152.158 136.096 118.435 1.00 101.57 790 PHE R C 1
ATOM 7193 O O . PHE E 5 177 ? 152.003 137.234 118.885 1.00 101.57 790 PHE R O 1
ATOM 7201 N N . LEU E 5 178 ? 151.708 135.743 117.230 1.00 97.60 791 LEU R N 1
ATOM 7202 C CA . LEU E 5 178 ? 150.927 136.688 116.439 1.00 97.60 791 LEU R CA 1
ATOM 7203 C C . LEU E 5 178 ? 149.645 137.070 117.164 1.00 97.60 791 LEU R C 1
ATOM 7204 O O . LEU E 5 178 ? 149.305 138.256 117.267 1.00 97.60 791 LEU R O 1
ATOM 7209 N N . LEU E 5 179 ? 148.928 136.075 117.695 1.00 95.36 792 LEU R N 1
ATOM 7210 C CA . LEU E 5 179 ? 147.703 136.377 118.431 1.00 95.36 792 LEU R CA 1
ATOM 7211 C C . LEU E 5 179 ? 147.992 137.227 119.662 1.00 95.36 792 LEU R C 1
ATOM 7212 O O . LEU E 5 179 ? 147.279 138.202 119.940 1.00 95.36 792 LEU R O 1
ATOM 7217 N N . ASN E 5 180 ? 149.042 136.877 120.407 1.00 96.41 793 ASN R N 1
ATOM 7218 C CA . ASN E 5 180 ? 149.365 137.605 121.627 1.00 96.41 793 ASN R CA 1
ATOM 7219 C C . ASN E 5 180 ? 149.752 139.044 121.327 1.00 96.41 793 ASN R C 1
ATOM 7220 O O . ASN E 5 180 ? 149.330 139.963 122.033 1.00 96.41 793 ASN R O 1
ATOM 7225 N N . VAL E 5 181 ? 150.549 139.262 120.281 1.00 94.96 794 VAL R N 1
ATOM 7226 C CA . VAL E 5 181 ? 150.963 140.615 119.929 1.00 94.96 794 VAL R CA 1
ATOM 7227 C C . VAL E 5 181 ? 149.776 141.433 119.445 1.00 94.96 794 VAL R C 1
ATOM 7228 O O . VAL E 5 181 ? 149.638 142.612 119.792 1.00 94.96 794 VAL R O 1
ATOM 7232 N N . SER E 5 182 ? 148.900 140.831 118.635 1.00 94.72 795 SER R N 1
ATOM 7233 C CA . SER E 5 182 ? 147.727 141.565 118.176 1.00 94.72 795 SER R CA 1
ATOM 7234 C C . SER E 5 182 ? 146.852 141.985 119.349 1.00 94.72 795 SER R C 1
ATOM 7235 O O . SER E 5 182 ? 146.403 143.137 119.418 1.00 94.72 795 SER R O 1
ATOM 7238 N N . MET E 5 183 ? 146.617 141.077 120.298 1.00 96.68 796 MET R N 1
ATOM 7239 C CA . MET E 5 183 ? 145.779 141.449 121.433 1.00 96.68 796 MET R CA 1
ATOM 7240 C C . MET E 5 183 ? 146.486 142.442 122.347 1.00 96.68 796 MET R C 1
ATOM 7241 O O . MET E 5 183 ? 145.839 143.299 122.957 1.00 96.68 796 MET R O 1
ATOM 7246 N N . PHE E 5 184 ? 147.810 142.344 122.458 1.00 93.79 797 PHE R N 1
ATOM 7247 C CA . PHE E 5 184 ? 148.568 143.322 123.227 1.00 93.79 797 PHE R CA 1
ATOM 7248 C C . PHE E 5 184 ? 148.418 144.713 122.630 1.00 93.79 797 PHE R C 1
ATOM 7249 O O . PHE E 5 184 ? 148.210 145.694 123.355 1.00 93.79 797 PHE R O 1
ATOM 7257 N N . ILE E 5 185 ? 148.496 144.810 121.304 1.00 91.08 798 ILE R N 1
ATOM 7258 C CA . ILE E 5 185 ? 148.307 146.090 120.632 1.00 91.08 798 ILE R CA 1
ATOM 7259 C C . ILE E 5 185 ? 146.889 146.599 120.847 1.00 91.08 798 ILE R C 1
ATOM 7260 O O . ILE E 5 185 ? 146.673 147.795 121.064 1.00 91.08 798 ILE R O 1
ATOM 7265 N N . VAL E 5 186 ? 145.901 145.703 120.790 1.00 92.28 799 VAL R N 1
ATOM 7266 C CA . VAL E 5 186 ? 144.513 146.113 121.002 1.00 92.28 799 VAL R CA 1
ATOM 7267 C C . VAL E 5 186 ? 144.331 146.684 122.405 1.00 92.28 799 VAL R C 1
ATOM 7268 O O . VAL E 5 186 ? 143.706 147.737 122.596 1.00 92.28 799 VAL R O 1
ATOM 7272 N N . VAL E 5 187 ? 144.877 145.993 123.408 1.00 91.60 800 VAL R N 1
ATOM 7273 C CA . VAL E 5 187 ? 144.759 146.456 124.787 1.00 91.60 800 VAL R CA 1
ATOM 7274 C C . VAL E 5 187 ? 145.451 147.799 124.958 1.00 91.60 800 VAL R C 1
ATOM 7275 O O . VAL E 5 187 ? 144.924 148.704 125.613 1.00 91.60 800 VAL R O 1
ATOM 7279 N N . LEU E 5 188 ? 146.643 147.951 124.376 1.00 93.54 801 LEU R N 1
ATOM 7280 C CA . LEU E 5 188 ? 147.360 149.216 124.496 1.00 93.54 801 LEU R CA 1
ATOM 7281 C C . LEU E 5 188 ? 146.602 150.349 123.818 1.00 93.54 801 LEU R C 1
ATOM 7282 O O . LEU E 5 188 ? 146.567 151.473 124.330 1.00 93.54 801 LEU R O 1
ATOM 7287 N N . VAL E 5 189 ? 145.986 150.074 122.668 1.00 93.02 802 VAL R N 1
ATOM 7288 C CA . VAL E 5 189 ? 145.225 151.101 121.965 1.00 93.02 802 VAL R CA 1
ATOM 7289 C C . VAL E 5 189 ? 144.027 151.539 122.796 1.00 93.02 802 VAL R C 1
ATOM 7290 O O . VAL E 5 189 ? 143.759 152.738 122.944 1.00 93.02 802 VAL R O 1
ATOM 7294 N N . GLN E 5 190 ? 143.291 150.578 123.358 1.00 99.00 803 GLN R N 1
ATOM 7295 C CA . GLN E 5 190 ? 142.155 150.943 124.199 1.00 99.00 803 GLN R CA 1
ATOM 7296 C C . GLN E 5 190 ? 142.597 151.699 125.444 1.00 99.00 803 GLN R C 1
ATOM 7297 O O . GLN E 5 190 ? 141.934 152.659 125.857 1.00 99.00 803 GLN R O 1
ATOM 7303 N N . LEU E 5 191 ? 143.710 151.289 126.049 1.00 99.51 804 LEU R N 1
ATOM 7304 C CA . LEU E 5 191 ? 144.205 151.974 127.235 1.00 99.51 804 LEU R CA 1
ATOM 7305 C C . LEU E 5 191 ? 144.609 153.407 126.915 1.00 99.51 804 LEU R C 1
ATOM 7306 O O . LEU E 5 191 ? 144.328 154.324 127.694 1.00 99.51 804 LEU R O 1
ATOM 7311 N N . CYS E 5 192 ? 145.266 153.621 125.773 1.00 104.89 805 CYS R N 1
ATOM 7312 C CA . CYS E 5 192 ? 145.624 154.978 125.373 1.00 104.89 805 CYS R CA 1
ATOM 7313 C C . CYS E 5 192 ? 144.393 155.809 125.045 1.00 104.89 805 CYS R C 1
ATOM 7314 O O . CYS E 5 192 ? 144.374 157.015 125.315 1.00 104.89 805 CYS R O 1
ATOM 7317 N N . ARG E 5 193 ? 143.365 155.194 124.458 1.00 101.01 806 ARG R N 1
ATOM 7318 C CA . ARG E 5 193 ? 142.115 155.911 124.233 1.00 101.01 806 ARG R CA 1
ATOM 7319 C C . ARG E 5 193 ? 141.486 156.352 125.545 1.00 101.01 806 ARG R C 1
ATOM 7320 O O . ARG E 5 193 ? 140.972 157.472 125.640 1.00 101.01 806 ARG R O 1
ATOM 7328 N N . ILE E 5 194 ? 141.513 155.488 126.558 1.00 101.21 807 ILE R N 1
ATOM 7329 C CA . ILE E 5 194 ? 140.995 155.866 127.869 1.00 101.21 807 ILE R CA 1
ATOM 7330 C C . ILE E 5 194 ? 141.832 156.979 128.486 1.00 101.21 807 ILE R C 1
ATOM 7331 O O . ILE E 5 194 ? 141.292 157.919 129.077 1.00 101.21 807 ILE R O 1
ATOM 7336 N N . LYS E 5 195 ? 143.159 156.898 128.361 1.00 110.11 808 LYS R N 1
ATOM 7337 C CA . LYS E 5 195 ? 144.024 157.907 128.962 1.00 110.11 808 LYS R CA 1
ATOM 7338 C C . LYS E 5 195 ? 143.867 159.277 128.316 1.00 110.11 808 LYS R C 1
ATOM 7339 O O . LYS E 5 195 ? 144.203 160.284 128.944 1.00 110.11 808 LYS R O 1
ATOM 7345 N N . LYS E 5 196 ? 143.367 159.340 127.082 1.00 111.87 809 LYS R N 1
ATOM 7346 C CA . LYS E 5 196 ? 143.211 160.598 126.365 1.00 111.87 809 LYS R CA 1
ATOM 7347 C C . LYS E 5 196 ? 141.781 161.122 126.421 1.00 111.87 809 LYS R C 1
ATOM 7348 O O . LYS E 5 196 ? 141.376 161.899 125.552 1.00 111.87 809 LYS R O 1
ATOM 7354 N N . LYS E 5 197 ? 141.005 160.703 127.422 1.00 113.53 810 LYS R N 1
ATOM 7355 C CA . LYS E 5 197 ? 139.618 161.145 127.517 1.00 113.53 810 LYS R CA 1
ATOM 7356 C C . LYS E 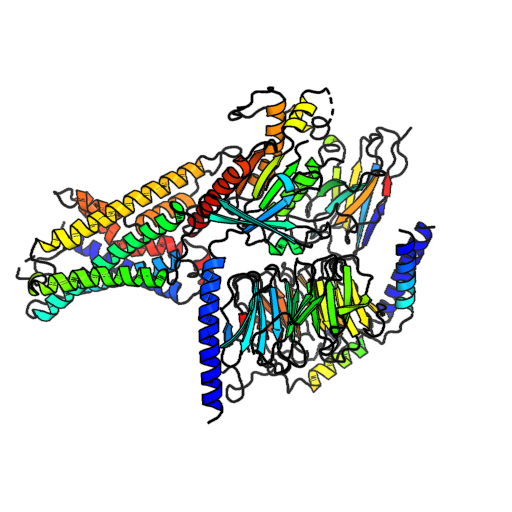5 197 ? 139.533 162.643 127.778 1.00 113.53 810 LYS R C 1
ATOM 7357 O O . LYS E 5 197 ? 138.795 163.360 127.091 1.00 113.53 810 LYS R O 1
ATOM 7363 N N . LYS E 5 198 ? 140.285 163.133 128.762 1.00 120.39 811 LYS R N 1
ATOM 7364 C CA . LYS E 5 198 ? 140.307 164.549 129.126 1.00 120.39 811 LYS R CA 1
ATOM 7365 C C . LYS E 5 198 ? 138.895 165.060 129.413 1.00 120.39 811 LYS R C 1
ATOM 7366 O O . LYS E 5 198 ? 138.363 165.931 128.722 1.00 120.39 811 LYS R O 1
ATOM 7372 N N . GLN E 5 199 ? 138.285 164.484 130.451 1.00 108.13 812 GLN R N 1
ATOM 7373 C CA . GLN E 5 199 ? 136.920 164.857 130.807 1.00 108.13 812 GLN R CA 1
ATOM 7374 C C . GLN E 5 199 ? 136.836 166.321 131.217 1.00 108.13 812 GLN R C 1
ATOM 7375 O O . GLN E 5 199 ? 135.933 167.048 130.789 1.00 108.13 812 GLN R O 1
ATOM 7381 N N . LEU E 5 200 ? 137.773 166.774 132.047 1.00 113.88 813 LEU R N 1
ATOM 7382 C CA . LEU E 5 200 ? 137.784 168.154 132.501 1.00 113.88 813 LEU R CA 1
ATOM 7383 C C . LEU E 5 200 ? 139.157 168.807 132.443 1.00 113.88 813 LEU R C 1
ATOM 7384 O O . LEU E 5 200 ? 139.239 170.033 132.573 1.00 113.88 813 LEU R O 1
ATOM 7389 N N . GLY E 5 201 ? 140.229 168.041 132.247 1.00 127.43 814 GLY R N 1
ATOM 7390 C CA . GLY E 5 201 ? 141.561 168.603 132.145 1.00 127.43 814 GLY R CA 1
ATOM 7391 C C . GLY E 5 201 ? 142.626 167.785 132.847 1.00 127.43 814 GLY R C 1
ATOM 7392 O O . GLY E 5 201 ? 142.461 167.414 134.013 1.00 127.43 814 GLY R O 1
ATOM 7393 N N . ALA E 5 202 ? 143.724 167.506 132.142 1.00 132.95 815 ALA R N 1
ATOM 7394 C CA . ALA E 5 202 ? 144.860 166.755 132.680 1.00 132.95 815 ALA R CA 1
ATOM 7395 C C . ALA E 5 202 ? 144.411 165.419 133.269 1.00 132.95 815 ALA R C 1
ATOM 7396 O O . ALA E 5 202 ? 144.825 165.015 134.358 1.00 132.95 815 ALA R O 1
ATOM 7398 N N . GLN E 5 203 ? 143.555 164.726 132.526 1.00 132.33 816 GLN R N 1
ATOM 7399 C CA . GLN E 5 203 ? 142.973 163.477 132.996 1.00 132.33 816 GLN R CA 1
ATOM 7400 C C . GLN E 5 203 ? 143.985 162.340 132.921 1.00 132.33 816 GLN R C 1
ATOM 7401 O O . GLN E 5 203 ? 144.742 162.223 131.953 1.00 132.33 816 GLN R O 1
ATOM 7407 N N . ARG E 5 204 ? 143.991 161.505 133.963 1.00 135.06 817 ARG R N 1
ATOM 7408 C CA . ARG E 5 204 ? 144.801 160.288 134.022 1.00 135.06 817 ARG R CA 1
ATOM 7409 C C . ARG E 5 204 ? 146.291 160.596 133.860 1.00 135.06 817 ARG R C 1
ATOM 7410 O O . ARG E 5 204 ? 146.938 160.195 132.890 1.00 135.06 817 ARG R O 1
ATOM 7412 N N . LYS E 5 205 ? 146.826 161.331 134.832 1.00 137.09 818 LYS R N 1
ATOM 7413 C CA . LYS E 5 205 ? 148.260 161.581 134.867 1.00 137.09 818 LYS R CA 1
ATOM 7414 C C . LYS E 5 205 ? 149.012 160.269 135.062 1.00 137.09 818 LYS R C 1
ATOM 7415 O O . LYS E 5 205 ? 148.598 159.408 135.843 1.00 137.09 818 LYS R O 1
ATOM 7421 N N . THR E 5 206 ? 150.119 160.117 134.337 1.00 134.67 819 THR R N 1
ATOM 7422 C CA . THR E 5 206 ? 150.887 158.879 134.382 1.00 134.67 819 THR R CA 1
ATOM 7423 C C . THR E 5 206 ? 151.417 158.618 135.786 1.00 134.67 819 THR R C 1
ATOM 7424 O O . THR E 5 206 ? 152.039 159.487 136.403 1.00 134.67 819 THR R O 1
ATOM 7428 N N . SER E 5 207 ? 151.170 157.408 136.288 1.00 132.67 820 SER R N 1
ATOM 7429 C CA . SER E 5 207 ? 151.660 157.006 137.600 1.00 132.67 820 SER R CA 1
ATOM 7430 C C . SER E 5 207 ? 152.399 155.679 137.495 1.00 132.67 820 SER R C 1
ATOM 7431 O O . SER E 5 207 ? 152.390 155.045 136.437 1.00 132.67 820 SER R O 1
ATOM 7434 N N . ILE E 5 208 ? 153.023 155.241 138.589 1.00 130.39 821 ILE R N 1
ATOM 7435 C CA . ILE E 5 208 ? 153.810 154.014 138.559 1.00 130.39 821 ILE R CA 1
ATOM 7436 C C . ILE E 5 208 ? 152.950 152.763 138.422 1.00 130.39 821 ILE R C 1
ATOM 7437 O O . ILE E 5 208 ? 153.470 151.707 138.038 1.00 130.39 821 ILE R O 1
ATOM 7442 N N . GLN E 5 209 ? 151.656 152.848 138.731 1.00 127.51 822 GLN R N 1
ATOM 7443 C CA . GLN E 5 209 ? 150.792 151.679 138.612 1.00 127.51 822 GLN R CA 1
ATOM 7444 C C . GLN E 5 209 ? 150.603 151.270 137.157 1.00 127.51 822 GLN R C 1
ATOM 7445 O O . GLN E 5 209 ? 150.558 150.075 136.843 1.00 127.51 822 GLN R O 1
ATOM 7451 N N . ASP E 5 210 ? 150.484 152.247 136.255 1.00 127.56 823 ASP R N 1
ATOM 7452 C CA . ASP E 5 210 ? 150.168 151.926 134.867 1.00 127.56 823 ASP R CA 1
ATOM 7453 C C . ASP E 5 210 ? 151.312 151.190 134.176 1.00 127.56 823 ASP R C 1
ATOM 7454 O O . ASP E 5 210 ? 151.078 150.194 133.481 1.00 127.56 823 ASP R O 1
ATOM 7459 N N . LEU E 5 211 ? 152.556 151.645 134.358 1.00 123.70 824 LEU R N 1
ATOM 7460 C CA . LEU E 5 211 ? 153.666 150.930 133.735 1.00 123.70 824 LEU R CA 1
ATOM 7461 C C . LEU E 5 211 ? 153.889 149.573 134.386 1.00 123.70 824 LEU R C 1
ATOM 7462 O O . LEU E 5 211 ? 154.293 148.624 133.706 1.00 123.70 824 LEU R O 1
ATOM 7467 N N . ARG E 5 212 ? 153.629 149.454 135.689 1.00 119.37 825 ARG R N 1
ATOM 7468 C CA . ARG E 5 212 ? 153.712 148.147 136.331 1.00 119.37 825 ARG R CA 1
ATOM 7469 C C . ARG E 5 212 ? 152.706 147.180 135.724 1.00 119.37 825 ARG R C 1
ATOM 7470 O O . ARG E 5 212 ? 153.039 146.025 135.429 1.00 119.37 825 ARG R O 1
ATOM 7478 N N . SER E 5 213 ? 151.471 147.640 135.513 1.00 116.14 826 SER R N 1
ATOM 7479 C CA . SER E 5 213 ? 150.464 146.790 134.888 1.00 116.14 826 SER R CA 1
ATOM 7480 C C . SER E 5 213 ? 150.842 146.448 133.453 1.00 116.14 826 SER R C 1
ATOM 7481 O O . SER E 5 213 ? 150.615 145.322 132.999 1.00 116.14 826 SER R O 1
ATOM 7484 N N . ILE E 5 214 ? 151.411 147.408 132.720 1.00 114.40 827 ILE R N 1
ATOM 7485 C CA . ILE E 5 214 ? 151.827 147.144 131.344 1.00 114.40 827 ILE R CA 1
ATOM 7486 C C . ILE E 5 214 ? 152.923 146.086 131.306 1.00 114.40 827 ILE R C 1
ATOM 7487 O O . ILE E 5 214 ? 152.906 145.183 130.461 1.00 114.40 827 ILE R O 1
ATOM 7492 N N . ALA E 5 215 ? 153.899 146.183 132.212 1.00 111.45 828 ALA R N 1
ATOM 7493 C CA . ALA E 5 215 ? 154.959 145.181 132.265 1.00 111.45 828 ALA R CA 1
ATOM 7494 C C . ALA E 5 215 ? 154.406 143.813 132.643 1.00 111.45 828 ALA R C 1
ATOM 7495 O O . ALA E 5 215 ? 154.812 142.789 132.074 1.00 111.45 828 ALA R O 1
ATOM 7497 N N . GLY E 5 216 ? 153.484 143.774 133.606 1.00 109.59 829 GLY R N 1
ATOM 7498 C CA . GLY E 5 216 ? 152.851 142.514 133.951 1.00 109.59 829 GLY R CA 1
ATOM 7499 C C . GLY E 5 216 ? 152.101 141.908 132.782 1.00 109.59 829 GLY R C 1
ATOM 7500 O O . GLY E 5 216 ? 152.121 140.693 132.581 1.00 109.59 829 GLY R O 1
ATOM 7501 N N . LEU E 5 217 ? 151.429 142.748 131.994 1.00 104.61 830 LEU R N 1
ATOM 7502 C CA . LEU E 5 217 ? 150.748 142.265 130.799 1.00 104.61 830 LEU R CA 1
ATOM 7503 C C . LEU E 5 217 ? 151.739 141.727 129.779 1.00 104.61 830 LEU R C 1
ATOM 7504 O O . LEU E 5 217 ? 151.488 140.698 129.143 1.00 104.61 830 LEU R O 1
ATOM 7509 N N . THR E 5 218 ? 152.863 142.422 129.599 1.00 104.23 831 THR R N 1
ATOM 7510 C CA . THR E 5 218 ? 153.871 141.972 128.646 1.00 104.23 831 THR R CA 1
ATOM 7511 C C . THR E 5 218 ? 154.412 140.603 129.029 1.00 104.23 831 THR R C 1
ATOM 7512 O O . THR E 5 218 ? 154.551 139.720 128.176 1.00 104.23 831 THR R O 1
ATOM 7516 N N . PHE E 5 219 ? 154.708 140.402 130.313 1.00 106.11 832 PHE R N 1
ATOM 7517 C CA . PHE E 5 219 ? 155.235 139.109 130.737 1.00 106.11 832 PHE R CA 1
ATOM 7518 C C . PHE E 5 219 ? 154.151 138.040 130.779 1.00 106.11 832 PHE R C 1
ATOM 7519 O O . PHE E 5 219 ? 154.451 136.850 130.636 1.00 106.11 832 PHE R O 1
ATOM 7527 N N . LEU E 5 220 ? 152.894 138.436 130.974 1.00 103.49 833 LEU R N 1
ATOM 7528 C CA . LEU E 5 220 ? 151.799 137.474 130.998 1.00 103.49 833 LEU R CA 1
ATOM 7529 C C . LEU E 5 220 ? 151.440 137.000 129.596 1.00 103.49 833 LEU R C 1
ATOM 7530 O O . LEU E 5 220 ? 151.093 135.830 129.403 1.00 103.49 833 LEU R O 1
ATOM 7535 N N . LEU E 5 221 ? 151.510 137.892 128.612 1.00 100.62 834 LEU R N 1
ATOM 7536 C CA . LEU E 5 221 ? 151.206 137.548 127.231 1.00 100.62 834 LEU R CA 1
ATOM 7537 C C . LEU E 5 221 ? 152.388 136.926 126.504 1.00 100.62 834 LEU R C 1
ATOM 7538 O O . LEU E 5 221 ? 152.235 136.508 125.353 1.00 100.62 834 LEU R O 1
ATOM 7543 N N . GLY E 5 222 ? 153.552 136.855 127.139 1.00 104.79 835 GLY R N 1
ATOM 7544 C CA . GLY E 5 222 ? 154.719 136.265 126.510 1.00 104.79 835 GLY R CA 1
ATOM 7545 C C . GLY E 5 222 ? 155.254 137.037 125.325 1.00 104.79 835 GLY R C 1
ATOM 7546 O O . GLY E 5 222 ? 155.727 136.429 124.358 1.00 104.79 835 GLY R O 1
ATOM 7547 N N . ILE E 5 223 ? 155.184 138.368 125.371 1.00 105.57 836 ILE R N 1
ATOM 7548 C CA . ILE E 5 223 ? 155.771 139.173 124.306 1.00 105.57 836 ILE R CA 1
ATOM 7549 C C . ILE E 5 223 ? 157.287 139.049 124.319 1.00 105.57 836 ILE R C 1
ATOM 7550 O O . ILE E 5 223 ? 157.937 139.160 123.273 1.00 105.57 836 ILE R O 1
ATOM 7555 N N . THR E 5 224 ? 157.875 138.797 125.490 1.00 110.74 837 THR R N 1
ATOM 7556 C CA . THR E 5 224 ? 159.322 138.692 125.612 1.00 110.74 837 THR R CA 1
ATOM 7557 C C . THR E 5 224 ? 159.896 137.505 124.855 1.00 110.74 837 THR R C 1
ATOM 7558 O O . THR E 5 224 ? 161.116 137.441 124.677 1.00 110.74 837 THR R O 1
ATOM 7562 N N . TRP E 5 225 ? 159.061 136.565 124.417 1.00 108.10 838 TRP R N 1
ATOM 7563 C CA . TRP E 5 225 ? 159.551 135.494 123.563 1.00 108.10 838 TRP R CA 1
ATOM 7564 C C . TRP E 5 225 ? 159.909 135.980 122.167 1.00 108.10 838 TRP R C 1
ATOM 7565 O O . TRP E 5 225 ? 160.609 135.264 121.443 1.00 108.10 838 TRP R O 1
ATOM 7576 N N . GLY E 5 226 ? 159.464 137.177 121.781 1.00 114.19 839 GLY R N 1
ATOM 7577 C CA . GLY E 5 226 ? 159.809 137.716 120.479 1.00 114.19 839 GLY R CA 1
ATOM 7578 C C . GLY E 5 226 ? 161.298 137.864 120.259 1.00 114.19 839 GLY R C 1
ATOM 7579 O O . GLY E 5 226 ? 161.760 137.764 119.116 1.00 114.19 839 GLY R O 1
ATOM 7580 N N . PHE E 5 227 ? 162.067 138.066 121.332 1.00 119.05 840 PHE R N 1
ATOM 7581 C CA . PHE E 5 227 ? 163.518 138.131 121.215 1.00 119.05 840 PHE R CA 1
ATOM 7582 C C . PHE E 5 227 ? 164.104 136.874 120.589 1.00 119.05 840 PHE R C 1
ATOM 7583 O O . PHE E 5 227 ? 165.268 136.890 120.178 1.00 119.05 840 PHE R O 1
ATOM 7591 N N . ALA E 5 228 ? 163.330 135.789 120.515 1.00 120.40 841 ALA R N 1
ATOM 7592 C CA . ALA E 5 228 ? 163.805 134.593 119.830 1.00 120.40 841 ALA R CA 1
ATOM 7593 C C . ALA E 5 228 ? 164.104 134.882 118.367 1.00 120.40 841 ALA R C 1
ATOM 7594 O O . ALA E 5 228 ? 165.123 134.426 117.834 1.00 120.40 841 ALA R O 1
ATOM 7596 N N . PHE E 5 229 ? 163.237 135.653 117.705 1.00 120.85 842 PHE R N 1
ATOM 7597 C CA . PHE E 5 229 ? 163.377 135.882 116.271 1.00 120.85 842 PHE R CA 1
ATOM 7598 C C . PHE E 5 229 ? 164.724 136.512 115.938 1.00 120.85 842 PHE R C 1
ATOM 7599 O O . PHE E 5 229 ? 165.404 136.099 114.993 1.00 120.85 842 PHE R O 1
ATOM 7607 N N . PHE E 5 230 ? 165.127 137.520 116.711 1.00 127.85 843 PHE R N 1
ATOM 7608 C CA . PHE E 5 230 ? 166.449 138.104 116.517 1.00 127.85 843 PHE R CA 1
ATOM 7609 C C . PHE E 5 230 ? 167.546 137.148 116.964 1.00 127.85 843 PHE R C 1
ATOM 7610 O O . PHE E 5 230 ? 168.623 137.100 116.358 1.00 127.85 843 PHE R O 1
ATOM 7618 N N . ALA E 5 231 ? 167.294 136.375 118.023 1.00 128.46 844 ALA R N 1
ATOM 7619 C CA . ALA E 5 231 ? 168.325 135.490 118.553 1.00 128.46 844 ALA R CA 1
ATOM 7620 C C . ALA E 5 231 ? 168.608 134.308 117.636 1.00 128.46 844 ALA R C 1
ATOM 7621 O O . ALA E 5 231 ? 169.662 133.678 117.767 1.00 128.46 844 ALA R O 1
ATOM 7623 N N . TRP E 5 232 ? 167.674 133.996 116.747 1.00 134.45 845 TRP R N 1
ATOM 7624 C CA . TRP E 5 232 ? 167.835 132.879 115.826 1.00 134.45 845 TRP R CA 1
ATOM 7625 C C . TRP E 5 232 ? 167.657 133.358 114.394 1.00 134.45 845 TRP R C 1
ATOM 7626 O O . TRP E 5 232 ? 166.546 133.673 113.971 1.00 134.45 845 TRP R O 1
ATOM 7637 N N . GLY E 5 233 ? 168.754 133.410 113.647 1.00 136.58 846 GLY R N 1
ATOM 7638 C CA . GLY E 5 233 ? 168.696 133.873 112.272 1.00 136.58 846 GLY R CA 1
ATOM 7639 C C . GLY E 5 233 ? 170.021 133.781 111.541 1.00 136.58 846 GLY R C 1
ATOM 7640 O O . GLY E 5 233 ? 170.071 133.875 110.314 1.00 136.58 846 GLY R O 1
ATOM 7641 N N . VAL E 5 235 ? 174.741 134.906 116.226 1.00 138.37 848 VAL R N 1
ATOM 7642 C CA . VAL E 5 235 ? 173.918 135.964 115.656 1.00 138.37 848 VAL R CA 1
ATOM 7643 C C . VAL E 5 235 ? 173.300 136.822 116.758 1.00 138.37 848 VAL R C 1
ATOM 7644 O O . VAL E 5 235 ? 172.424 136.367 117.495 1.00 138.37 848 VAL R O 1
ATOM 7648 N N . ASN E 5 236 ? 173.771 138.064 116.866 1.00 138.12 849 ASN R N 1
ATOM 7649 C CA . ASN E 5 236 ? 173.283 139.022 117.857 1.00 138.12 849 ASN R CA 1
ATOM 7650 C C . ASN E 5 236 ? 173.397 138.445 119.272 1.00 138.12 849 ASN R C 1
ATOM 7651 O O . ASN E 5 236 ? 172.410 138.135 119.938 1.00 138.12 849 ASN R O 1
ATOM 7656 N N . VAL E 5 237 ? 174.655 138.297 119.699 1.00 134.72 850 VAL R N 1
ATOM 7657 C CA . VAL E 5 237 ? 174.953 137.652 120.978 1.00 134.72 850 VAL R CA 1
ATOM 7658 C C . VAL E 5 237 ? 174.247 138.363 122.124 1.00 134.72 850 VAL R C 1
ATOM 7659 O O . VAL E 5 237 ? 173.718 137.722 123.041 1.00 134.72 850 VAL R O 1
ATOM 7663 N N . THR E 5 238 ? 174.227 139.697 122.095 1.00 134.73 851 THR R N 1
ATOM 7664 C CA . THR E 5 238 ? 173.525 140.443 123.134 1.00 134.73 851 THR R CA 1
ATOM 7665 C C . THR E 5 238 ? 172.034 140.129 123.122 1.00 134.73 851 THR R C 1
ATOM 7666 O O . THR E 5 238 ? 171.408 140.006 124.182 1.00 134.73 851 THR R O 1
ATOM 7670 N N . PHE E 5 239 ? 171.447 139.998 121.931 1.00 134.08 852 PHE R N 1
ATOM 7671 C CA . PHE E 5 239 ? 170.038 139.635 121.840 1.00 134.08 852 PHE R CA 1
ATOM 7672 C C . PHE E 5 239 ? 169.794 138.239 122.397 1.00 134.08 852 PHE R C 1
ATOM 7673 O O . PHE E 5 239 ? 168.749 137.979 123.002 1.00 134.08 852 PHE R O 1
ATOM 7681 N N . MET E 5 240 ? 170.745 137.326 122.195 1.00 132.60 853 MET R N 1
ATOM 7682 C CA . MET E 5 240 ? 170.623 135.985 122.755 1.00 132.60 853 MET R CA 1
ATOM 7683 C C . MET E 5 240 ? 170.592 136.025 124.278 1.00 132.60 853 MET R C 1
ATOM 7684 O O . MET E 5 240 ? 169.761 135.361 124.914 1.00 132.60 853 MET R O 1
ATOM 7689 N N . TYR E 5 241 ? 171.489 136.810 124.879 1.00 128.05 854 TYR R N 1
ATOM 7690 C CA . TYR E 5 241 ? 171.489 136.966 126.329 1.00 128.05 854 TYR R CA 1
ATOM 7691 C C . TYR E 5 241 ? 170.195 137.603 126.810 1.00 128.05 854 TYR R C 1
ATOM 7692 O O . TYR E 5 241 ? 169.650 137.204 127.844 1.00 128.05 854 TYR R O 1
ATOM 7701 N N . LEU E 5 242 ? 169.697 138.605 126.081 1.00 124.01 855 LEU R N 1
ATOM 7702 C CA . LEU E 5 242 ? 168.449 139.253 126.468 1.00 124.01 855 LEU R CA 1
ATOM 7703 C C . LEU E 5 242 ? 167.288 138.268 126.434 1.00 124.01 855 LEU R C 1
ATOM 7704 O O . LEU E 5 242 ? 166.461 138.235 127.353 1.00 124.01 855 LEU R O 1
ATOM 7709 N N . PHE E 5 243 ? 167.220 137.454 125.380 1.00 120.18 856 PHE R N 1
ATOM 7710 C CA . PHE E 5 243 ? 166.192 136.427 125.260 1.00 120.18 856 PHE R CA 1
ATOM 7711 C C . PHE E 5 243 ? 166.250 135.455 126.429 1.00 120.18 856 PHE R C 1
ATOM 7712 O O . PHE E 5 243 ? 165.237 135.186 127.089 1.00 120.18 856 PHE R O 1
ATOM 7720 N N . ALA E 5 244 ? 167.444 134.925 126.705 1.00 118.34 857 ALA R N 1
ATOM 7721 C CA . ALA E 5 244 ? 167.585 133.962 127.792 1.00 118.34 857 ALA R CA 1
ATOM 7722 C C . ALA E 5 244 ? 167.205 134.580 129.130 1.00 118.34 857 ALA R C 1
ATOM 7723 O O . ALA E 5 244 ? 166.472 133.971 129.916 1.00 118.34 857 ALA R O 1
ATOM 7725 N N . ILE E 5 245 ? 167.672 135.802 129.396 1.00 116.86 858 ILE R N 1
ATOM 7726 C CA . ILE E 5 245 ? 167.396 136.452 130.667 1.00 116.86 858 ILE R CA 1
ATOM 7727 C C . ILE E 5 245 ? 165.915 136.736 130.845 1.00 116.86 858 ILE R C 1
ATOM 7728 O O . ILE E 5 245 ? 165.359 136.456 131.910 1.00 116.86 858 ILE R O 1
ATOM 7733 N N . PHE E 5 246 ? 165.244 137.264 129.821 1.00 119.79 859 PHE R N 1
ATOM 7734 C CA . PHE E 5 246 ? 163.859 137.677 129.970 1.00 119.79 859 PHE R CA 1
ATOM 7735 C C . PHE E 5 246 ? 162.853 136.559 129.760 1.00 119.79 859 PHE R C 1
ATOM 7736 O O . PHE E 5 246 ? 161.666 136.768 130.032 1.00 119.79 859 PHE R O 1
ATOM 7744 N N . ASN E 5 247 ? 163.275 135.383 129.295 1.00 114.00 860 ASN R N 1
ATOM 7745 C CA . ASN E 5 247 ? 162.348 134.266 129.214 1.00 114.00 860 ASN R CA 1
ATOM 7746 C C . ASN E 5 247 ? 162.631 133.158 130.212 1.00 114.00 860 ASN R C 1
ATOM 7747 O O . ASN E 5 247 ? 161.738 132.348 130.474 1.00 114.00 860 ASN R O 1
ATOM 7752 N N . THR E 5 248 ? 163.836 133.098 130.777 1.00 115.10 861 THR R N 1
ATOM 7753 C CA . THR E 5 248 ? 164.107 132.097 131.798 1.00 115.10 861 THR R CA 1
ATOM 7754 C C . THR E 5 248 ? 163.400 132.437 133.103 1.00 115.10 861 THR R C 1
ATOM 7755 O O . THR E 5 248 ? 162.809 131.559 133.741 1.00 115.10 861 THR R O 1
ATOM 7759 N N . LEU E 5 249 ? 163.442 133.704 133.514 1.00 109.39 862 LEU R N 1
ATOM 7760 C CA . LEU E 5 249 ? 162.780 134.146 134.734 1.00 109.39 862 LEU R CA 1
ATOM 7761 C C . LEU E 5 249 ? 161.448 134.836 134.457 1.00 109.39 862 LEU R C 1
ATOM 7762 O O . LEU E 5 249 ? 161.078 135.784 135.156 1.00 109.39 862 LEU R O 1
ATOM 7767 N N . GLN E 5 250 ? 160.713 134.367 133.446 1.00 106.43 863 GLN R N 1
ATOM 7768 C CA . GLN E 5 250 ? 159.380 134.901 133.187 1.00 106.43 863 GLN R CA 1
ATOM 7769 C C . GLN E 5 250 ? 158.436 134.618 134.349 1.00 106.43 863 GLN R C 1
ATOM 7770 O O . GLN E 5 250 ? 157.633 135.477 134.730 1.00 106.43 863 GLN R O 1
ATOM 7776 N N . GLY E 5 251 ? 158.513 133.415 134.922 1.00 106.17 864 GLY R N 1
ATOM 7777 C CA . GLY E 5 251 ? 157.692 133.102 136.079 1.00 106.17 864 GLY R CA 1
ATOM 7778 C C . GLY E 5 251 ? 158.009 133.968 137.281 1.00 106.17 864 GLY R C 1
ATOM 7779 O O . GLY E 5 251 ? 157.116 134.306 138.062 1.00 106.17 864 GLY R O 1
ATOM 7780 N N . PHE E 5 252 ? 159.277 134.343 137.444 1.00 106.32 865 PHE R N 1
ATOM 7781 C CA . PHE E 5 252 ? 159.659 135.245 138.525 1.00 106.32 865 PHE R CA 1
ATOM 7782 C C . PHE E 5 252 ? 158.949 136.587 138.393 1.00 106.32 865 PHE R C 1
ATOM 7783 O O . PHE E 5 252 ? 158.396 137.117 139.365 1.00 106.32 865 PHE R O 1
ATOM 7791 N N . PHE E 5 253 ? 158.930 137.141 137.182 1.00 106.72 866 PHE R N 1
ATOM 7792 C CA . PHE E 5 253 ? 158.259 138.416 136.969 1.00 106.72 866 PHE R CA 1
ATOM 7793 C C . PHE E 5 253 ? 156.747 138.274 137.045 1.00 106.72 866 PHE R C 1
ATOM 7794 O O . PHE E 5 253 ? 156.061 139.213 137.460 1.00 106.72 866 PHE R O 1
ATOM 7802 N N . ILE E 5 254 ? 156.209 137.116 136.656 1.00 104.60 867 ILE R N 1
ATOM 7803 C CA . ILE E 5 254 ? 154.784 136.867 136.845 1.00 104.60 867 ILE R CA 1
ATOM 7804 C C . ILE E 5 254 ? 154.440 136.896 138.327 1.00 104.60 867 ILE R C 1
ATOM 7805 O O . ILE E 5 254 ? 153.436 137.492 138.737 1.00 104.60 867 ILE R O 1
ATOM 7810 N N . PHE E 5 255 ? 155.275 136.266 139.155 1.00 107.94 868 PHE R N 1
ATOM 7811 C CA . PHE E 5 255 ? 155.069 136.326 140.598 1.00 107.94 868 PHE R CA 1
ATOM 7812 C C . PHE E 5 255 ? 155.148 137.759 141.105 1.00 107.94 868 PHE R C 1
ATOM 7813 O O . PHE E 5 255 ? 154.335 138.176 141.937 1.00 107.94 868 PHE R O 1
ATOM 7821 N N . ILE E 5 256 ? 156.128 138.524 140.624 1.00 106.32 869 ILE R N 1
ATOM 7822 C CA . ILE E 5 256 ? 156.288 139.898 141.097 1.00 106.32 869 ILE R CA 1
ATOM 7823 C C . ILE E 5 256 ? 155.063 140.733 140.745 1.00 106.32 869 ILE R C 1
ATOM 7824 O O . ILE E 5 256 ? 154.528 141.466 141.585 1.00 106.32 869 ILE R O 1
ATOM 7829 N N . PHE E 5 257 ? 154.594 140.628 139.505 1.00 107.59 870 PHE R N 1
ATOM 7830 C CA . PHE E 5 257 ? 153.564 141.530 139.012 1.00 107.59 870 PHE R CA 1
ATOM 7831 C C . PHE E 5 257 ? 152.146 141.071 139.315 1.00 107.59 870 PHE R C 1
ATOM 7832 O O . PHE E 5 257 ? 151.221 141.885 139.230 1.00 107.59 870 PHE R O 1
ATOM 7840 N N . TYR E 5 258 ? 151.942 139.803 139.667 1.00 107.75 871 TYR R N 1
ATOM 7841 C CA . TYR E 5 258 ? 150.599 139.296 139.901 1.00 107.75 871 TYR R CA 1
ATOM 7842 C C . TYR E 5 258 ? 150.421 138.627 141.254 1.00 107.75 871 TYR R C 1
ATOM 7843 O O . TYR E 5 258 ? 149.305 138.200 141.571 1.00 107.75 871 TYR R O 1
ATOM 7852 N N . CYS E 5 259 ? 151.475 138.505 142.053 1.00 112.80 872 CYS R N 1
ATOM 7853 C CA . CYS E 5 259 ? 151.341 138.042 143.427 1.00 112.80 872 CYS R CA 1
ATOM 7854 C C . CYS E 5 259 ? 151.800 139.083 144.434 1.00 112.80 872 CYS R C 1
ATOM 7855 O O . CYS E 5 259 ? 151.034 139.450 145.332 1.00 112.80 872 CYS R O 1
ATOM 7858 N N . ALA E 5 260 ? 153.028 139.584 144.303 1.00 111.96 873 ALA R N 1
ATOM 7859 C CA . ALA E 5 260 ? 153.527 140.583 145.239 1.00 111.96 873 ALA R CA 1
ATOM 7860 C C . ALA E 5 260 ? 152.963 141.969 144.961 1.00 111.96 873 ALA R C 1
ATOM 7861 O O . ALA E 5 260 ? 152.760 142.748 145.897 1.00 111.96 873 ALA R O 1
ATOM 7863 N N . ALA E 5 261 ? 152.712 142.297 143.693 1.00 112.74 874 ALA R N 1
ATOM 7864 C CA . ALA E 5 261 ? 152.246 143.638 143.359 1.00 112.74 874 ALA R CA 1
ATOM 7865 C C . ALA E 5 261 ? 150.812 143.865 143.818 1.00 112.74 874 ALA R C 1
ATOM 7866 O O . ALA E 5 261 ? 150.455 144.977 144.223 1.00 112.74 874 ALA R O 1
ATOM 7868 N N . LYS E 5 262 ? 149.974 142.834 143.754 1.00 115.72 875 LYS R N 1
ATOM 7869 C CA . LYS E 5 262 ? 148.577 142.987 144.136 1.00 115.72 875 LYS R CA 1
ATOM 7870 C C . LYS E 5 262 ? 148.450 143.244 145.632 1.00 115.72 875 LYS R C 1
ATOM 7871 O O . LYS E 5 262 ? 149.115 142.602 146.449 1.00 115.72 875 LYS R O 1
ATOM 7877 N N . GLU E 5 263 ? 147.583 144.193 145.988 1.00 118.29 876 GLU R N 1
ATOM 7878 C CA . GLU E 5 263 ? 147.372 144.529 147.390 1.00 118.29 876 GLU R CA 1
ATOM 7879 C C . GLU E 5 263 ? 146.523 143.499 148.121 1.00 118.29 876 GLU R C 1
ATOM 7880 O O . GLU E 5 263 ? 146.773 143.241 149.304 1.00 118.29 876 GLU R O 1
ATOM 7882 N N . ASN E 5 264 ? 145.535 142.906 147.450 1.00 117.60 877 ASN R N 1
ATOM 7883 C CA . ASN E 5 264 ? 144.683 141.920 148.105 1.00 117.60 877 ASN R CA 1
ATOM 7884 C C . ASN E 5 264 ? 145.462 140.666 148.480 1.00 117.60 877 ASN R C 1
ATOM 7885 O O . ASN E 5 264 ? 145.227 140.084 149.544 1.00 117.60 877 ASN R O 1
ATOM 7890 N N . VAL E 5 265 ? 146.391 140.237 147.625 1.00 117.08 878 VAL R N 1
ATOM 7891 C CA . VAL E 5 265 ? 147.208 139.070 147.945 1.00 117.08 878 VAL R CA 1
ATOM 7892 C C . VAL E 5 265 ? 148.066 139.340 149.174 1.00 117.08 878 VAL R C 1
ATOM 7893 O O . VAL E 5 265 ? 148.176 138.496 150.073 1.00 117.08 878 VAL R O 1
ATOM 7897 N N . ARG E 5 266 ? 148.682 140.522 149.237 1.00 117.90 879 ARG R N 1
ATOM 7898 C CA . ARG E 5 266 ? 149.474 140.877 150.409 1.00 117.90 879 ARG R CA 1
ATOM 7899 C C . ARG E 5 266 ? 148.605 140.955 151.657 1.00 117.90 879 ARG R C 1
ATOM 7900 O O . ARG E 5 266 ? 149.039 140.574 152.750 1.00 117.90 879 ARG R O 1
ATOM 7908 N N . LYS E 5 267 ? 147.373 141.451 151.515 1.00 118.35 880 LYS R N 1
ATOM 7909 C CA . LYS E 5 267 ? 146.453 141.470 152.647 1.00 118.35 880 LYS R CA 1
ATOM 7910 C C . LYS E 5 267 ? 146.144 140.056 153.123 1.00 118.35 880 LYS R C 1
ATOM 7911 O O . LYS E 5 267 ? 146.078 139.800 154.331 1.00 118.35 880 LYS R O 1
ATOM 7913 N N . GLN E 5 268 ? 145.948 139.126 152.187 1.00 118.49 881 GLN R N 1
ATOM 7914 C CA . GLN E 5 268 ? 145.721 137.735 152.565 1.00 118.49 881 GLN R CA 1
ATOM 7915 C C . GLN E 5 268 ? 146.944 137.130 153.237 1.00 118.49 881 GLN R C 1
ATOM 7916 O O . GLN E 5 268 ? 146.809 136.264 154.107 1.00 118.49 881 GLN R O 1
ATOM 7922 N N . TRP E 5 269 ? 148.143 137.561 152.840 1.00 119.30 882 TRP R N 1
ATOM 7923 C CA . TRP E 5 269 ? 149.352 137.046 153.474 1.00 119.30 882 TRP R CA 1
ATOM 7924 C C . TRP E 5 269 ? 149.417 137.443 154.943 1.00 119.30 882 TRP R C 1
ATOM 7925 O O . TRP E 5 269 ? 149.843 136.650 155.789 1.00 119.30 882 TRP R O 1
ATOM 7936 N N . ARG E 5 270 ? 149.004 138.664 155.264 1.00 117.90 883 ARG R N 1
ATOM 7937 C CA . ARG E 5 270 ? 149.004 139.132 156.645 1.00 117.90 883 ARG R CA 1
ATOM 7938 C C . ARG E 5 270 ? 147.829 138.546 157.423 1.00 117.90 883 ARG R C 1
ATOM 7939 O O . ARG E 5 270 ? 147.924 137.453 157.981 1.00 117.90 883 ARG R O 1
#